Protein AF-A0A914VLL8-F1 (afdb_monomer_lite)

pLDDT: mean 73.91, std 20.51, range [21.67, 96.38]

Secondary structure (DSSP, 8-state):
-TTSEEEEEESS-TTSTT-EEEEEEHHHHIIIIISS--SS-EEEEEE-HHHH-GGGGGG----GGGGGT-SSGGGEEEEEEEE-TT-B--SEE-SS-EEEEEEES-EEEEEE-GGGGGGS-B-SSSS-TTBBS-S-SSS--TTT-TTGGGS--EEEEEPTT-EEEE-TT-EEEEEESS-EEEEEEEE-------SS---------------------SS-----PPP---------------SSGGGS-------------TT----HHHHHHHHHHHHHHHHHHHHHHHHHHHHHHH-TTS---S-GGGGTGGGHHHHHHHHHHHHHHH--HHHHHHHHHHHHHHHHHHHHHHHHHHHHHHHHHHHHTT--SHHHHHHHHHHHHHHHHHHHHHHHHHHHHHHHHHHHHHHHHHHS-EEEPPHHHHHHHHHHHHHHHHHHHHHHHHHHHHTTS--HHHHHHHHHHHHHHHHHHHHHHHHHHTSSEEEHHHHHHHHHHHHHHHHHHHHHHHHHHHHHHHHHHHT--SSS-HHHHHHHHHHHHHHHHHHHHHHHHHHHHHHGGGT-HHHH-B--S---HHHHHHHHHHHHHHHHHHHHHHHHHHHHHT-SS--HHHHHHHHHHHHHHHHHHHHHHHHHHH-BHHHHHHHHHHHHHHHHHHHHHHHHHHHHHH--HHHHHHHHTT-------HHHHHHHHHHHHHHHHHHHHHHHHHHHHHHTS--B---GGGHHHHHHHHHHHHHHHHHHHHHHHHHHHHHHH-SS--HHHHHHHHHHHHHHHHHHHHHHHH-TT----HHHHHHHHHHHHHHHHHHHHHHHHHHHHHHHHHHHHHHHHHH-S-HHHHHHHS-GGGHHHHHHHHHHHHHHHHHHHHHHHHHHHHHHTGGGSPBPPPPHHHHHHHHHTTSTTSSSSSS------------PPPS-----

Organism: NCBI:txid2011161

Radius of gyration: 36.97 Å; chains: 1; bounding box: 104×84×108 Å

Foldseek 3Di:
DFADWAKKWKALEPPDPPIDIDIDGNNCCCVPFVVDDDPIWIKRPFDQVCVVPVVCVVVDDDPVVLVVVAVDPVQKRKGKIFTFANRKYAWFFDQFKKKKAWADAKKKKKKFALVLVVQQQADPDDDRSRGGPQRDLVDGDCVVRVSSVVTDMDIDMAGHGWIDIDHHNIIMIIHGRGGGIMMMITGHDDDDDDPDDDDDDDDDDDDDPDTDDDDDDPDDDDDFDDDDDDDDDDDDDDDDDDDPPPPPPDDDDDDDDDGDPLAADDDPVLLVLLLVLLVLLLVLLVLLVVLLVVCVVLCLDDPDPLQNVLSVQLNLSNVLSVLSVVCSVQVDLVSLLVNLLSLLSLQLSLVSLLVVLVVVLVVLVVVLVVDPDPVVNVSSVSSNVSSVSSNVSSVSSNVSSVVVNVSSQVSQVVRFDKDADPPVLLVLLVVLLVVLLVLLVVLLVLLVVQCVFPDSVVVNLSSLSNSLSSSSNVLSVLSVVPSGIDGLSSLSSSLVSLVVSLVSLVVNLVVLVVVLVVCVLVVDDRDDGNVVSNVSSVVSSVSSVSSNVSSVVSSVSSVVVNVPVLQQDAQPDDDDVVVLVVLQVLLVLLQVLLVLLVVLLVVQVPDSAHPPLLNVLSVQSNVLSNLLNVLSVVCSVRRRLVSLLVNLLSLLSLLLSLVLLLVVLCCVPPVVLQVVVCVVVVRDDDDDDVSSVVSNVSSVSSNVSSVVSNVVSVVSLLLSFFQFACDDSNVVLLVLLQVLLVVLLVLLVVLVVLLVVCVVPDSDDDPLSSLSSSLSSLSNVLSVLSNQLSPRPRRSNLSSLVSSLVSLVVSLVSLVVSLVVLVVVLVVLVVVVSVCVVPVPDVVVNCVVDVPVCSVSSVVSSVSSVVNSVSSVSSSVSSVSSNSCVVVTDGDDDDPVVVVVSVCVSPPPPPPPPPDDDDDDDDDDDDDDDPDDDDD

InterPro domains:
  IPR003347 JmjC domain [PS51184] (42-239)
  IPR003347 JmjC domain [SM00558] (42-187)
  IPR041667 Cupin-like domain 8 [PF13621] (16-173)

Structure (mmCIF, N/CA/C/O backbone):
data_AF-A0A914VLL8-F1
#
_entry.id   AF-A0A914VLL8-F1
#
loop_
_atom_site.group_PDB
_atom_site.id
_atom_site.type_symbol
_atom_site.label_atom_id
_atom_site.label_alt_id
_atom_site.label_comp_id
_atom_site.label_asym_id
_atom_site.label_entity_id
_atom_site.label_seq_id
_atom_site.pdbx_PDB_ins_code
_atom_site.Cartn_x
_atom_site.Cartn_y
_atom_site.Cartn_z
_atom_site.occupancy
_atom_site.B_iso_or_equiv
_atom_site.auth_seq_id
_atom_site.auth_comp_id
_atom_site.auth_asym_id
_atom_site.auth_atom_id
_atom_site.pdbx_PDB_model_num
ATOM 1 N N . MET A 1 1 ? 27.713 12.025 -30.732 1.00 70.88 1 MET A N 1
ATOM 2 C CA . MET A 1 1 ? 28.309 10.923 -31.521 1.00 70.88 1 MET A CA 1
ATOM 3 C C . MET A 1 1 ? 29.510 11.397 -32.342 1.00 70.88 1 MET A C 1
ATOM 5 O O . MET A 1 1 ? 30.574 10.824 -32.176 1.00 70.88 1 MET A O 1
ATOM 9 N N . GLY A 1 2 ? 29.379 12.468 -33.138 1.00 83.56 2 GLY A N 1
ATOM 10 C CA . GLY A 1 2 ? 30.377 12.920 -34.126 1.00 83.56 2 GLY A CA 1
ATOM 11 C C . GLY A 1 2 ? 31.847 13.047 -33.689 1.00 83.56 2 GLY A C 1
ATOM 12 O O . GLY A 1 2 ? 32.729 12.606 -34.412 1.00 83.56 2 GLY A O 1
ATOM 13 N N . PHE A 1 3 ? 32.129 13.590 -32.501 1.00 90.38 3 PHE A N 1
ATOM 14 C CA . PHE A 1 3 ? 33.507 13.827 -32.028 1.00 90.38 3 PHE A CA 1
ATOM 15 C C . PHE A 1 3 ? 34.193 12.608 -31.387 1.00 90.38 3 PHE A C 1
ATOM 17 O O . PHE A 1 3 ? 35.275 12.739 -30.823 1.00 90.38 3 PHE A O 1
ATOM 24 N N . ARG A 1 4 ? 33.552 11.434 -31.367 1.00 91.00 4 ARG A N 1
ATOM 25 C CA . ARG A 1 4 ? 34.142 10.229 -30.765 1.00 91.00 4 ARG A CA 1
ATOM 26 C C . ARG A 1 4 ? 35.070 9.550 -31.764 1.00 91.00 4 ARG A C 1
ATOM 28 O O . ARG A 1 4 ? 34.684 9.373 -32.915 1.00 91.00 4 ARG A O 1
ATOM 35 N N . THR A 1 5 ? 36.257 9.166 -31.308 1.00 93.94 5 THR A N 1
ATOM 36 C CA . THR A 1 5 ? 37.231 8.410 -32.101 1.00 93.94 5 THR A CA 1
ATOM 37 C C . THR A 1 5 ? 36.800 6.954 -32.220 1.00 93.94 5 THR A C 1
ATOM 39 O O . THR A 1 5 ? 36.480 6.321 -31.213 1.00 93.94 5 THR A O 1
ATOM 42 N N . VAL A 1 6 ? 36.793 6.430 -33.439 1.00 92.69 6 VAL A N 1
ATOM 43 C CA . VAL A 1 6 ? 36.371 5.073 -33.793 1.00 92.69 6 VAL A CA 1
ATOM 44 C C . VAL A 1 6 ? 37.406 4.431 -34.725 1.00 92.69 6 VAL A C 1
ATOM 46 O O . VAL A 1 6 ? 38.039 5.144 -35.510 1.00 92.69 6 VAL A O 1
ATOM 49 N N . PRO A 1 7 ? 37.614 3.106 -34.640 1.00 94.06 7 PRO A N 1
ATOM 50 C CA . PRO A 1 7 ? 38.458 2.385 -35.583 1.00 94.06 7 PRO A CA 1
ATOM 51 C C . PRO A 1 7 ? 37.709 2.162 -36.899 1.00 94.06 7 PRO A C 1
ATOM 53 O O . PRO A 1 7 ? 36.597 1.635 -36.903 1.00 94.06 7 PRO A O 1
ATOM 56 N N . ILE A 1 8 ? 38.323 2.568 -38.008 1.00 92.56 8 ILE A N 1
ATOM 57 C CA . ILE A 1 8 ? 37.791 2.406 -39.362 1.00 92.56 8 ILE A CA 1
ATOM 58 C C . ILE A 1 8 ? 38.732 1.504 -40.154 1.00 92.56 8 ILE A C 1
ATOM 60 O O . ILE A 1 8 ? 39.923 1.793 -40.271 1.00 92.56 8 ILE A O 1
ATOM 64 N N . GLU A 1 9 ? 38.186 0.427 -40.701 1.00 91.38 9 GLU A N 1
ATOM 65 C CA . GLU A 1 9 ? 38.842 -0.420 -41.692 1.00 91.38 9 GLU A CA 1
ATOM 66 C C . GLU A 1 9 ? 38.816 0.275 -43.053 1.00 91.38 9 GLU A C 1
ATOM 68 O O . GLU A 1 9 ? 37.768 0.761 -43.474 1.00 91.38 9 GLU A O 1
ATOM 73 N N . ILE A 1 10 ? 39.955 0.346 -43.735 1.00 88.88 10 ILE A N 1
ATOM 74 C CA . ILE A 1 10 ? 40.112 1.010 -45.028 1.00 88.88 10 ILE A CA 1
ATOM 75 C C . ILE A 1 10 ? 40.654 -0.007 -46.029 1.00 88.88 10 ILE A C 1
ATOM 77 O O . ILE A 1 10 ? 41.731 -0.568 -45.823 1.00 88.88 10 ILE A O 1
ATOM 81 N N . GLY A 1 11 ? 39.908 -0.238 -47.107 1.00 82.56 11 GLY A N 1
ATOM 82 C CA . GLY A 1 11 ? 40.202 -1.259 -48.113 1.00 82.56 11 GLY A CA 1
ATOM 83 C C . GLY A 1 11 ? 38.935 -1.987 -48.561 1.00 82.56 11 GLY A C 1
ATOM 84 O O . GLY A 1 11 ? 37.864 -1.790 -47.989 1.00 82.56 11 GLY A O 1
ATOM 85 N N . SER A 1 12 ? 39.035 -2.818 -49.603 1.00 72.25 12 SER A N 1
ATOM 86 C CA . SER A 1 12 ? 37.857 -3.517 -50.130 1.00 72.25 12 SER A CA 1
ATOM 87 C C . SER A 1 12 ? 37.396 -4.639 -49.192 1.00 72.25 12 SER A C 1
ATOM 89 O O . SER A 1 12 ? 36.197 -4.791 -48.945 1.00 72.25 12 SER A O 1
ATOM 91 N N . ARG A 1 13 ? 38.354 -5.397 -48.636 1.00 73.88 13 ARG A N 1
ATOM 92 C CA . ARG A 1 13 ? 38.151 -6.523 -47.712 1.00 73.88 13 ARG A CA 1
ATOM 93 C C . ARG A 1 13 ? 39.336 -6.620 -46.742 1.00 73.88 13 ARG A C 1
ATOM 95 O O . ARG A 1 13 ? 40.452 -6.261 -47.102 1.00 73.88 13 ARG A O 1
ATOM 102 N N . TYR A 1 14 ? 39.128 -7.161 -45.538 1.00 73.00 14 TYR A N 1
ATOM 103 C CA . TYR A 1 14 ? 40.206 -7.354 -44.544 1.00 73.00 14 TYR A CA 1
ATOM 104 C C . TYR A 1 14 ? 41.222 -8.448 -44.903 1.00 73.00 14 TYR A C 1
ATOM 106 O O . TYR A 1 14 ? 42.206 -8.645 -44.197 1.00 73.00 14 TYR A O 1
ATOM 114 N N . THR A 1 15 ? 40.979 -9.173 -45.993 1.00 71.56 15 THR A N 1
ATOM 115 C CA . THR A 1 15 ? 41.891 -10.174 -46.556 1.00 71.56 15 THR A CA 1
ATOM 116 C C . THR A 1 15 ? 42.883 -9.587 -47.564 1.00 71.56 15 THR A C 1
ATOM 118 O O . THR A 1 15 ? 43.763 -10.314 -48.011 1.00 71.56 15 THR A O 1
ATOM 121 N N . ASP A 1 16 ? 42.740 -8.316 -47.954 1.00 77.88 16 ASP A N 1
ATOM 122 C CA . ASP A 1 16 ? 43.589 -7.689 -48.973 1.00 77.88 16 ASP A CA 1
ATOM 123 C C . ASP A 1 16 ? 44.895 -7.153 -48.363 1.00 77.88 16 ASP A C 1
ATOM 125 O O . ASP A 1 16 ? 44.883 -6.569 -47.282 1.00 77.88 16 ASP A O 1
ATOM 129 N N . GLU A 1 17 ? 46.016 -7.239 -49.090 1.00 72.25 17 GLU A N 1
ATOM 130 C CA . GLU A 1 17 ? 47.308 -6.680 -48.639 1.00 72.25 17 GLU A CA 1
ATOM 131 C C . GLU A 1 17 ? 47.276 -5.152 -48.458 1.00 72.25 17 GLU A C 1
ATOM 133 O O . GLU A 1 17 ? 48.031 -4.596 -47.663 1.00 72.25 17 GLU A O 1
ATOM 138 N N . SER A 1 18 ? 46.385 -4.463 -49.178 1.00 78.38 18 SER A N 1
ATOM 139 C CA . SER A 1 18 ? 46.177 -3.016 -49.068 1.00 78.38 18 SER A CA 1
ATOM 140 C C . SER A 1 18 ? 45.253 -2.610 -47.915 1.00 78.38 18 SER A C 1
ATOM 142 O O . SER A 1 18 ? 44.978 -1.419 -47.758 1.00 78.38 18 SER A O 1
ATOM 144 N N . TRP A 1 19 ? 44.719 -3.565 -47.145 1.00 86.06 19 TRP A N 1
ATOM 145 C CA . TRP A 1 19 ? 43.856 -3.265 -46.007 1.00 86.06 19 TRP A CA 1
ATOM 146 C C . TRP A 1 19 ? 44.648 -2.607 -44.878 1.00 86.06 19 TRP A C 1
ATOM 148 O O . TRP A 1 19 ? 45.754 -3.018 -44.526 1.00 86.06 19 TRP A O 1
ATOM 158 N N . SER A 1 20 ? 44.061 -1.581 -44.274 1.00 87.25 20 SER A N 1
ATOM 159 C CA . SER A 1 20 ? 44.611 -0.938 -43.085 1.00 87.25 20 SER A CA 1
ATOM 160 C C . SER A 1 20 ? 43.500 -0.531 -42.126 1.00 87.25 20 SER A C 1
ATOM 162 O O . SER A 1 20 ? 42.335 -0.430 -42.506 1.00 87.25 20 SER A O 1
ATOM 164 N N . GLN A 1 21 ? 43.857 -0.260 -40.873 1.00 90.38 21 GLN A N 1
ATOM 165 C CA . GLN A 1 21 ? 42.937 0.291 -39.885 1.00 90.38 21 GLN A CA 1
ATOM 166 C C . GLN A 1 21 ? 43.442 1.658 -39.422 1.00 90.38 21 GLN A C 1
ATOM 168 O O . GLN A 1 21 ? 44.614 1.812 -39.078 1.00 90.38 21 GLN A O 1
ATOM 173 N N . GLN A 1 22 ? 42.564 2.660 -39.406 1.00 92.44 22 GLN A N 1
ATOM 174 C CA . GLN A 1 22 ? 42.882 4.012 -38.941 1.00 92.44 22 GLN A CA 1
ATOM 175 C C . GLN A 1 22 ? 41.887 4.463 -37.873 1.00 92.44 22 GLN A C 1
ATOM 177 O O . GLN A 1 22 ? 40.691 4.189 -37.956 1.00 92.44 22 GLN A O 1
ATOM 182 N N . LEU A 1 23 ? 42.384 5.186 -36.869 1.00 93.69 23 LEU A N 1
ATOM 183 C CA . LEU A 1 23 ? 41.545 5.870 -35.891 1.00 93.69 23 LEU A CA 1
ATOM 184 C C . LEU A 1 23 ? 41.174 7.250 -36.429 1.00 93.69 23 LEU A C 1
ATOM 186 O O . LEU A 1 23 ? 42.050 8.041 -36.769 1.00 93.69 23 LEU A O 1
ATOM 190 N N . MET A 1 24 ? 39.882 7.551 -36.468 1.00 94.12 24 MET A N 1
ATOM 191 C CA . MET A 1 24 ? 39.370 8.879 -36.811 1.00 94.12 24 MET A CA 1
ATOM 192 C C . MET A 1 24 ? 38.068 9.148 -36.067 1.00 94.12 24 MET A C 1
ATOM 194 O O . MET A 1 24 ? 37.475 8.246 -35.475 1.00 94.12 24 MET A O 1
ATOM 198 N N . THR A 1 25 ? 37.614 10.392 -36.051 1.00 94.69 25 THR A N 1
ATOM 199 C CA . THR A 1 25 ? 36.316 10.730 -35.466 1.00 94.69 25 THR A CA 1
ATOM 200 C C . THR A 1 25 ? 35.163 10.228 -36.338 1.00 94.69 25 THR A C 1
ATOM 202 O O . THR A 1 25 ? 35.296 10.085 -37.554 1.00 94.69 25 THR A O 1
ATOM 205 N N . VAL A 1 26 ? 33.990 9.998 -35.739 1.00 90.56 26 VAL A N 1
ATOM 206 C CA . VAL A 1 26 ? 32.772 9.644 -36.495 1.00 90.56 26 VAL A CA 1
ATOM 207 C C . VAL A 1 26 ? 32.441 10.705 -37.555 1.00 90.56 26 VAL A C 1
ATOM 209 O O . VAL A 1 26 ? 32.000 10.354 -38.645 1.00 90.56 26 VAL A O 1
ATOM 212 N N . ASN A 1 27 ? 32.669 11.991 -37.270 1.00 92.06 27 ASN A N 1
ATOM 213 C CA . ASN A 1 27 ? 32.474 13.064 -38.251 1.00 92.06 27 ASN A CA 1
ATOM 214 C C . ASN A 1 27 ? 33.419 12.920 -39.448 1.00 92.06 27 ASN A C 1
ATOM 216 O O . ASN A 1 27 ? 32.952 12.929 -40.583 1.00 92.06 27 ASN A O 1
ATOM 220 N N . GLU A 1 28 ? 34.716 12.720 -39.203 1.00 91.56 28 GLU A N 1
ATOM 221 C CA . GLU A 1 28 ? 35.702 12.502 -40.269 1.00 91.56 28 GLU A CA 1
ATOM 222 C C . GLU A 1 28 ? 35.372 11.258 -41.095 1.00 91.56 28 GLU A C 1
ATOM 224 O O . GLU A 1 28 ? 35.449 11.306 -42.321 1.00 91.56 28 GLU A O 1
ATOM 229 N N . PHE A 1 29 ? 34.936 10.172 -40.448 1.00 90.50 29 PHE A N 1
ATOM 230 C CA . PHE A 1 29 ? 34.470 8.967 -41.129 1.00 90.50 29 PHE A CA 1
ATOM 231 C C . PHE A 1 29 ? 33.291 9.263 -42.070 1.00 90.50 29 PHE A C 1
ATOM 233 O O . PHE A 1 29 ? 33.330 8.917 -43.253 1.00 90.50 29 PHE A O 1
ATOM 240 N N . VAL A 1 30 ? 32.260 9.953 -41.572 1.00 88.44 30 VAL A N 1
ATOM 241 C CA . VAL A 1 30 ? 31.076 10.316 -42.365 1.00 88.44 30 VAL A CA 1
ATOM 242 C C . VAL A 1 30 ? 31.447 11.246 -43.525 1.00 88.44 30 VAL A C 1
ATOM 244 O O . VAL A 1 30 ? 30.997 11.040 -44.653 1.00 88.44 30 VAL A O 1
ATOM 247 N N . ASP A 1 31 ? 32.293 12.244 -43.285 1.00 88.19 31 ASP A N 1
ATOM 248 C CA . ASP A 1 31 ? 32.722 13.194 -44.314 1.00 88.19 31 ASP A CA 1
ATOM 249 C C . ASP A 1 31 ? 33.589 12.543 -45.394 1.00 88.19 31 ASP A C 1
ATOM 251 O O . ASP A 1 31 ? 33.448 12.860 -46.581 1.00 88.19 31 ASP A O 1
ATOM 255 N N . ARG A 1 32 ? 34.479 11.630 -44.994 1.00 87.38 32 ARG A N 1
ATOM 256 C CA . ARG A 1 32 ? 35.448 10.992 -45.888 1.00 87.38 32 ARG A CA 1
ATOM 257 C C . ARG A 1 32 ? 34.846 9.846 -46.695 1.00 87.38 32 ARG A C 1
ATOM 259 O O . ARG A 1 32 ? 35.141 9.773 -47.885 1.00 87.38 32 ARG A O 1
ATOM 266 N N . PHE A 1 33 ? 34.034 8.989 -46.074 1.00 85.88 33 PHE A N 1
ATOM 267 C CA . PHE A 1 33 ? 33.595 7.718 -46.667 1.00 85.88 33 PHE A CA 1
ATOM 268 C C . PHE A 1 33 ? 32.086 7.617 -46.923 1.00 85.88 33 PHE A C 1
ATOM 270 O O . PHE A 1 33 ? 31.672 6.791 -47.728 1.00 85.88 33 PHE A O 1
ATOM 277 N N . MET A 1 34 ? 31.253 8.447 -46.281 1.00 81.94 34 MET A N 1
ATOM 278 C CA . MET A 1 34 ? 29.789 8.375 -46.450 1.00 81.94 34 MET A CA 1
ATOM 279 C C . MET A 1 34 ? 29.219 9.486 -47.345 1.00 81.94 34 MET A C 1
ATOM 281 O O . MET A 1 34 ? 28.215 9.265 -48.023 1.00 81.94 34 MET A O 1
ATOM 285 N N . ARG A 1 35 ? 29.814 10.691 -47.331 1.00 76.81 35 ARG A N 1
ATOM 286 C CA . ARG A 1 35 ? 29.314 11.869 -48.072 1.00 76.81 35 ARG A CA 1
ATOM 287 C C . ARG A 1 35 ? 29.924 12.054 -49.461 1.00 76.81 35 ARG A C 1
ATOM 289 O O . ARG A 1 35 ? 29.220 12.515 -50.354 1.00 76.81 35 ARG A O 1
ATOM 296 N N . LYS A 1 36 ? 31.212 11.749 -49.642 1.00 67.00 36 LYS A N 1
ATOM 297 C CA . LYS A 1 36 ? 31.916 11.890 -50.927 1.00 67.00 36 LYS A CA 1
ATOM 298 C C . LYS A 1 36 ? 31.979 10.537 -51.630 1.00 67.00 36 LYS A C 1
ATOM 300 O O . LYS A 1 36 ? 32.431 9.572 -51.025 1.00 67.00 36 LYS A O 1
ATOM 305 N N . GLU A 1 37 ? 31.581 10.478 -52.900 1.00 60.72 37 GLU A N 1
ATOM 306 C CA . GLU A 1 37 ? 31.849 9.311 -53.748 1.00 60.72 37 GLU A CA 1
ATOM 307 C C . GLU A 1 37 ? 33.358 9.241 -54.010 1.00 60.72 37 GLU A C 1
ATOM 309 O O . GLU A 1 37 ? 33.931 10.058 -54.733 1.00 60.72 37 GLU A O 1
ATOM 314 N N . ARG A 1 38 ? 34.029 8.312 -53.331 1.00 64.44 38 ARG A N 1
ATOM 315 C CA . ARG A 1 38 ? 35.456 8.018 -53.493 1.00 64.44 38 ARG A CA 1
ATOM 316 C C . ARG A 1 38 ? 35.623 6.536 -53.808 1.00 64.44 38 ARG A C 1
ATOM 318 O O . ARG A 1 38 ? 34.776 5.730 -53.443 1.00 64.44 38 ARG A O 1
ATOM 325 N N . SER A 1 39 ? 36.728 6.191 -54.463 1.00 64.62 39 SER A N 1
ATOM 326 C CA . SER A 1 39 ? 37.087 4.807 -54.798 1.00 64.62 39 SER A CA 1
ATOM 327 C C . SER A 1 39 ? 37.497 3.961 -53.585 1.00 64.62 39 SER A C 1
ATOM 329 O O . SER A 1 39 ? 37.517 2.740 -53.673 1.00 64.62 39 SER A O 1
ATOM 331 N N . GLU A 1 40 ? 37.842 4.595 -52.463 1.00 80.38 40 GLU A N 1
ATOM 332 C CA . GLU A 1 40 ? 38.303 3.932 -51.241 1.00 80.38 40 GLU A CA 1
ATOM 333 C C . GLU A 1 40 ? 37.129 3.682 -50.276 1.00 80.38 40 GLU A C 1
ATOM 335 O O . GLU A 1 40 ? 36.401 4.614 -49.925 1.00 80.38 40 GLU A O 1
ATOM 340 N N . ILE A 1 41 ? 36.961 2.433 -49.831 1.00 84.56 41 ILE A N 1
ATOM 341 C CA . ILE A 1 41 ? 35.891 2.010 -48.918 1.00 84.56 41 ILE A CA 1
ATOM 342 C C . ILE A 1 41 ? 36.396 2.095 -47.476 1.00 84.56 41 ILE A C 1
ATOM 344 O O . ILE A 1 41 ? 37.447 1.547 -47.150 1.00 84.56 41 ILE A O 1
ATOM 348 N N . GLY A 1 42 ? 35.628 2.773 -46.620 1.00 88.44 42 GLY A N 1
ATOM 349 C CA . GLY A 1 42 ? 35.845 2.819 -45.176 1.00 88.44 42 GLY A CA 1
ATOM 350 C C . GLY A 1 42 ? 34.709 2.121 -44.435 1.00 88.44 42 GLY A C 1
ATOM 351 O O . GLY A 1 42 ? 33.542 2.404 -44.707 1.00 88.44 42 GLY A O 1
ATOM 352 N N . TYR A 1 43 ? 35.027 1.251 -43.480 1.00 88.81 43 TYR A N 1
ATOM 353 C CA . TYR A 1 43 ? 34.050 0.467 -42.733 1.00 88.81 43 TYR A CA 1
ATOM 354 C C . TYR A 1 43 ? 34.317 0.500 -41.228 1.00 88.81 43 TYR A C 1
ATOM 356 O O . TYR A 1 43 ? 35.365 0.080 -40.746 1.00 88.81 43 TYR A O 1
ATOM 364 N N . LEU A 1 44 ? 33.340 0.981 -40.461 1.00 90.00 44 LEU A N 1
ATOM 365 C CA . LEU A 1 44 ? 33.320 0.823 -39.013 1.00 90.00 44 LEU A CA 1
ATOM 366 C C . LEU A 1 44 ? 32.727 -0.553 -38.712 1.00 90.00 44 LEU A C 1
ATOM 368 O O . LEU A 1 44 ? 31.506 -0.716 -38.683 1.00 90.00 44 LEU A O 1
ATOM 372 N N . ALA A 1 45 ? 33.592 -1.545 -38.538 1.00 86.19 45 ALA A N 1
ATOM 373 C CA . ALA A 1 45 ? 33.207 -2.930 -38.314 1.00 86.19 45 ALA A CA 1
ATOM 374 C C . ALA A 1 45 ? 33.449 -3.352 -36.862 1.00 86.19 45 ALA A C 1
ATOM 376 O O . ALA A 1 45 ? 34.424 -2.940 -36.239 1.00 86.19 45 ALA A O 1
ATOM 377 N N . GLN A 1 46 ? 32.567 -4.211 -36.337 1.00 83.75 46 GLN A N 1
ATOM 378 C CA . GLN A 1 46 ? 32.768 -4.944 -35.078 1.00 83.75 46 GLN A CA 1
ATOM 379 C C . GLN A 1 46 ? 33.108 -4.067 -33.852 1.00 83.75 46 GLN A C 1
ATOM 381 O O . GLN A 1 46 ? 33.765 -4.524 -32.916 1.00 83.75 46 GLN A O 1
ATOM 386 N N . HIS A 1 47 ? 32.639 -2.817 -33.823 1.00 87.50 47 HIS A N 1
ATOM 387 C CA . HIS A 1 47 ? 32.965 -1.886 -32.742 1.00 87.50 47 HIS A CA 1
ATOM 388 C C . HIS A 1 47 ? 31.898 -1.892 -31.645 1.00 87.50 47 HIS A C 1
ATOM 390 O O . HIS A 1 47 ? 30.701 -1.828 -31.930 1.00 87.50 47 HIS A O 1
ATOM 396 N N . ARG A 1 48 ? 32.317 -1.871 -30.376 1.00 87.56 48 ARG A N 1
ATOM 397 C CA . ARG A 1 48 ? 31.423 -1.793 -29.202 1.00 87.56 48 ARG A CA 1
ATOM 398 C C . ARG A 1 48 ? 30.979 -0.356 -28.925 1.00 87.56 48 ARG A C 1
ATOM 400 O O . ARG A 1 48 ? 31.210 0.201 -27.849 1.00 87.56 48 ARG A O 1
ATOM 407 N N . LEU A 1 49 ? 30.352 0.280 -29.915 1.00 85.69 49 LEU A N 1
ATOM 408 C CA . LEU A 1 49 ? 30.014 1.705 -29.849 1.00 85.69 49 LEU A CA 1
ATOM 409 C C . LEU A 1 49 ? 29.050 2.033 -28.700 1.00 85.69 49 LEU A C 1
ATOM 411 O O . LEU A 1 49 ? 29.142 3.111 -28.121 1.00 85.69 49 LEU A O 1
ATOM 415 N N . PHE A 1 50 ? 28.170 1.101 -28.329 1.00 84.12 50 PHE A N 1
ATOM 416 C CA . PHE A 1 50 ? 27.237 1.264 -27.212 1.00 84.12 50 PHE A CA 1
ATOM 417 C C . PHE A 1 50 ? 27.945 1.354 -25.856 1.00 84.12 50 PHE A C 1
ATOM 419 O O . PHE A 1 50 ? 27.517 2.115 -24.996 1.00 84.12 50 PHE A O 1
ATOM 426 N N . THR A 1 51 ? 29.074 0.660 -25.681 1.00 85.12 51 THR A N 1
ATOM 427 C CA . THR A 1 51 ? 29.923 0.813 -24.490 1.00 85.12 51 THR A CA 1
ATOM 428 C C . THR A 1 51 ? 30.619 2.175 -24.488 1.00 85.12 51 THR A C 1
ATOM 430 O O . THR A 1 51 ? 30.701 2.833 -23.455 1.00 85.12 51 THR A O 1
ATOM 433 N N . GLN A 1 52 ? 31.090 2.633 -25.653 1.00 85.81 52 GLN A N 1
ATOM 434 C CA . GLN A 1 52 ? 31.750 3.936 -25.793 1.00 85.81 52 GLN A CA 1
ATOM 435 C C . GLN A 1 52 ? 30.770 5.118 -25.656 1.00 85.81 52 GLN A C 1
ATOM 437 O O . GLN A 1 52 ? 31.151 6.209 -25.223 1.00 85.81 52 GLN A O 1
ATOM 442 N N . ILE A 1 53 ? 29.507 4.928 -26.045 1.00 86.31 53 ILE A N 1
ATOM 443 C CA . ILE A 1 53 ? 28.446 5.939 -26.017 1.00 86.31 53 ILE A CA 1
ATOM 444 C C . ILE A 1 53 ? 27.169 5.319 -25.412 1.00 86.31 53 ILE A C 1
ATOM 446 O O . ILE A 1 53 ? 26.218 5.039 -26.147 1.00 86.31 53 ILE A O 1
ATOM 450 N N . PRO A 1 54 ? 27.092 5.170 -24.073 1.00 84.62 54 PRO A N 1
ATOM 451 C CA . PRO A 1 54 ? 25.977 4.486 -23.401 1.00 84.62 54 PRO A CA 1
ATOM 452 C C . PRO A 1 54 ? 24.598 5.090 -23.674 1.00 84.62 54 PRO A C 1
ATOM 454 O O . PRO A 1 54 ? 23.597 4.389 -23.656 1.00 84.62 54 PRO A O 1
ATOM 457 N N . HIS A 1 55 ? 24.531 6.382 -24.001 1.00 80.56 55 HIS A N 1
ATOM 458 C CA . HIS A 1 55 ? 23.279 7.056 -24.356 1.00 80.56 55 HIS A CA 1
ATOM 459 C C . HIS A 1 55 ? 22.574 6.407 -25.562 1.00 80.56 55 HIS A C 1
ATOM 461 O O . HIS A 1 55 ? 21.349 6.453 -25.643 1.00 80.56 55 HIS A O 1
ATOM 467 N N . LEU A 1 56 ? 23.322 5.769 -26.473 1.00 79.44 56 LEU A N 1
ATOM 468 C CA . LEU A 1 56 ? 22.752 5.058 -27.622 1.00 79.44 56 LEU A CA 1
ATOM 469 C C . LEU A 1 56 ? 21.994 3.784 -27.223 1.00 79.44 56 LEU A C 1
ATOM 471 O O . LEU A 1 56 ? 21.171 3.320 -28.005 1.00 79.44 56 LEU A O 1
ATOM 475 N N . LEU A 1 57 ? 22.205 3.250 -26.012 1.00 78.94 57 LEU A N 1
ATOM 476 C CA . LEU A 1 57 ? 21.438 2.109 -25.498 1.00 78.94 57 LEU A CA 1
ATOM 477 C C . LEU A 1 57 ? 19.951 2.435 -25.327 1.00 78.94 57 LEU A C 1
ATOM 479 O O . LEU A 1 57 ? 19.132 1.535 -25.367 1.00 78.94 57 LEU A O 1
ATOM 483 N N . SER A 1 58 ? 19.579 3.712 -25.193 1.00 75.94 58 SER A N 1
ATOM 484 C CA . SER A 1 58 ? 18.163 4.110 -25.169 1.00 75.94 58 SER A CA 1
ATOM 485 C C . SER A 1 58 ? 17.444 3.917 -26.512 1.00 75.94 58 SER A C 1
ATOM 487 O O . SER A 1 58 ? 16.217 3.906 -26.548 1.00 75.94 58 SER A O 1
ATOM 489 N N . ALA A 1 59 ? 18.196 3.768 -27.608 1.00 72.56 59 ALA A N 1
ATOM 490 C CA . ALA A 1 59 ? 17.668 3.628 -28.962 1.00 72.56 59 ALA A CA 1
ATOM 491 C C . ALA A 1 59 ? 17.611 2.169 -29.449 1.00 72.56 59 ALA A C 1
ATOM 493 O O . ALA A 1 59 ? 17.168 1.921 -30.568 1.00 72.56 59 ALA A O 1
ATOM 494 N N . VAL A 1 60 ? 18.077 1.207 -28.645 1.00 78.94 60 VAL A N 1
ATOM 495 C CA . VAL A 1 60 ? 18.096 -0.221 -28.987 1.00 78.94 60 VAL A CA 1
ATOM 496 C C . VAL A 1 60 ? 17.617 -1.053 -27.802 1.00 78.94 60 VAL A C 1
ATOM 498 O O . VAL A 1 60 ? 17.791 -0.664 -26.653 1.00 78.94 60 VAL A O 1
ATOM 501 N N . ILE A 1 61 ? 17.026 -2.212 -28.073 1.00 80.81 61 ILE A N 1
ATOM 502 C CA . ILE A 1 61 ? 16.600 -3.167 -27.042 1.00 80.81 61 ILE A CA 1
ATOM 503 C C . ILE A 1 61 ? 17.280 -4.507 -27.282 1.00 80.81 61 ILE A C 1
ATOM 505 O O . ILE A 1 61 ? 17.409 -4.914 -28.437 1.00 80.81 61 ILE A O 1
ATOM 509 N N . VAL A 1 62 ? 17.693 -5.188 -26.209 1.00 82.25 62 VAL A N 1
ATOM 510 C CA . VAL A 1 62 ? 18.153 -6.582 -26.285 1.00 82.25 62 VAL A CA 1
ATOM 511 C C . VAL A 1 62 ? 16.940 -7.433 -26.658 1.00 82.25 62 VAL A C 1
ATOM 513 O O . VAL A 1 62 ? 15.963 -7.418 -25.912 1.00 82.25 62 VAL A O 1
ATOM 516 N N .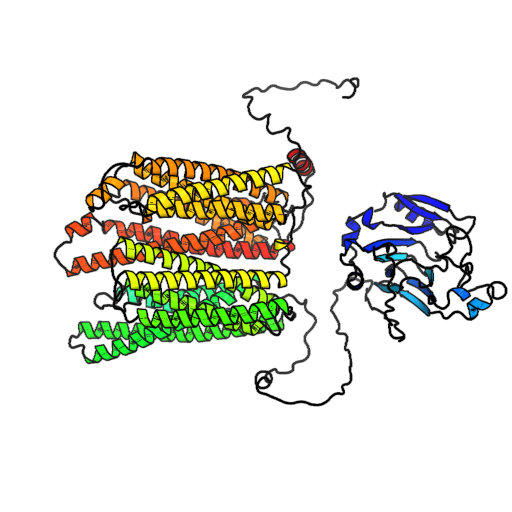 PRO A 1 63 ? 16.942 -8.163 -27.786 1.00 82.12 63 PRO A N 1
ATOM 517 C CA . PRO A 1 63 ? 15.810 -9.013 -28.123 1.00 82.12 63 PRO A CA 1
ATOM 518 C C . PRO A 1 63 ? 15.659 -10.140 -27.099 1.00 82.12 63 PRO A C 1
ATOM 520 O O . PRO A 1 63 ? 16.639 -10.817 -26.785 1.00 82.12 63 PRO A O 1
ATOM 523 N N . ASP A 1 64 ? 14.430 -10.393 -26.639 1.00 80.62 64 ASP A N 1
ATOM 524 C CA . ASP A 1 64 ? 14.127 -11.403 -25.609 1.00 80.62 64 ASP A CA 1
ATOM 525 C C . ASP A 1 64 ? 14.684 -12.799 -25.949 1.00 80.62 64 ASP A C 1
ATOM 527 O O . ASP A 1 64 ? 15.055 -13.565 -25.062 1.00 80.62 64 ASP A O 1
ATOM 531 N N . TYR A 1 65 ? 14.813 -13.124 -27.242 1.00 79.56 65 TYR A N 1
ATOM 532 C CA . TYR A 1 65 ? 15.410 -14.374 -27.724 1.00 79.56 65 TYR A CA 1
ATOM 533 C C . TYR A 1 65 ? 16.850 -14.596 -27.239 1.00 79.56 65 TYR A C 1
ATOM 535 O O . TYR A 1 65 ? 17.256 -15.742 -27.049 1.00 79.56 65 TYR A O 1
ATOM 543 N N . CYS A 1 66 ? 17.621 -13.530 -27.010 1.00 79.56 66 CYS A N 1
ATOM 544 C CA . CYS A 1 66 ? 18.983 -13.624 -26.482 1.00 79.56 66 CYS A CA 1
ATOM 545 C C . CYS A 1 66 ? 18.998 -14.174 -25.044 1.00 79.56 66 CYS A C 1
ATOM 547 O O . CYS A 1 66 ? 19.924 -14.886 -24.660 1.00 79.56 66 CYS A O 1
ATOM 549 N N . LEU A 1 67 ? 17.939 -13.925 -24.266 1.00 75.69 67 LEU A N 1
ATOM 550 C CA . LEU A 1 67 ? 17.803 -14.382 -22.877 1.00 75.69 67 LEU A CA 1
ATOM 551 C C . LEU A 1 67 ? 17.459 -15.875 -22.757 1.00 75.69 67 LEU A C 1
ATOM 553 O O . LEU A 1 67 ? 17.430 -16.419 -21.657 1.00 75.69 67 LEU A O 1
ATOM 557 N N . LEU A 1 68 ? 17.215 -16.562 -23.878 1.00 77.50 68 LEU A N 1
ATOM 558 C CA . LEU A 1 68 ? 17.111 -18.025 -23.894 1.00 77.50 68 LEU A CA 1
ATOM 559 C C . LEU A 1 68 ? 18.476 -18.702 -23.705 1.00 77.50 68 LEU A C 1
ATOM 561 O O . LEU A 1 68 ? 18.525 -19.860 -23.292 1.00 77.50 68 LEU A O 1
ATOM 565 N N . LEU A 1 69 ? 19.563 -18.001 -24.042 1.00 70.06 69 LEU A N 1
ATOM 566 C CA . LEU A 1 69 ? 20.936 -18.510 -23.988 1.00 70.06 69 LEU A CA 1
ATOM 567 C C . LEU A 1 69 ? 21.784 -17.788 -22.924 1.00 70.06 69 LEU A C 1
ATOM 569 O O . LEU A 1 69 ? 22.692 -18.399 -22.363 1.00 70.06 69 LEU A O 1
ATOM 573 N N . CYS A 1 70 ? 21.435 -16.542 -22.578 1.00 66.06 70 CYS A N 1
ATOM 574 C CA . CYS A 1 70 ? 22.095 -15.745 -21.540 1.00 66.06 70 CYS A CA 1
ATOM 575 C C . CYS A 1 70 ? 21.271 -15.672 -20.241 1.00 66.06 70 CYS A C 1
ATOM 577 O O . CYS A 1 70 ? 20.057 -15.502 -20.277 1.00 66.06 70 CYS A O 1
ATOM 579 N N . GLU A 1 71 ? 21.928 -15.697 -19.075 1.00 60.94 71 GLU A N 1
ATOM 580 C CA . GLU A 1 71 ? 21.255 -15.512 -17.773 1.00 60.94 71 GLU A CA 1
ATOM 581 C C . GLU A 1 71 ? 20.873 -14.043 -17.502 1.00 60.94 71 GLU A C 1
ATOM 583 O O . GLU A 1 71 ? 19.942 -13.779 -16.735 1.00 60.94 71 GLU A O 1
ATOM 588 N N . ARG A 1 72 ? 21.595 -13.080 -18.100 1.00 68.94 72 ARG A N 1
ATOM 589 C CA . ARG A 1 72 ? 21.383 -11.630 -17.939 1.00 68.94 72 ARG A CA 1
ATOM 590 C C . ARG A 1 72 ? 21.625 -10.885 -19.255 1.00 68.94 72 ARG A C 1
ATOM 592 O O . ARG A 1 72 ? 22.460 -11.291 -20.056 1.00 68.94 72 ARG A O 1
ATOM 599 N N . GLU A 1 73 ? 20.952 -9.748 -19.434 1.00 72.38 73 GLU A N 1
ATOM 600 C CA . GLU A 1 73 ? 21.133 -8.853 -20.596 1.00 72.38 73 GLU A CA 1
ATOM 601 C C . GLU A 1 73 ? 22.571 -8.322 -20.725 1.00 72.38 73 GLU A C 1
ATOM 603 O O . GLU A 1 73 ? 23.078 -8.159 -21.830 1.00 72.38 73 GLU A O 1
ATOM 608 N N . GLU A 1 74 ? 23.245 -8.099 -19.594 1.00 71.19 74 GLU A N 1
ATOM 609 C CA . GLU A 1 74 ? 24.630 -7.606 -19.519 1.00 71.19 74 GLU A CA 1
ATOM 610 C C . GLU A 1 74 ? 25.654 -8.577 -20.125 1.00 71.19 74 GLU A C 1
ATOM 612 O O . GLU A 1 74 ? 26.758 -8.166 -20.479 1.00 71.19 74 GLU A O 1
ATOM 617 N N . ASP A 1 75 ? 25.294 -9.857 -20.249 1.00 73.50 75 ASP A N 1
ATOM 618 C CA . ASP A 1 75 ? 26.165 -10.887 -20.809 1.00 73.50 75 ASP A CA 1
ATOM 619 C C . ASP A 1 75 ? 26.126 -10.883 -22.358 1.00 73.50 75 ASP A C 1
ATOM 621 O O . ASP A 1 75 ? 26.814 -11.679 -22.993 1.00 73.50 75 ASP A O 1
ATOM 625 N N . VAL A 1 76 ? 25.344 -9.996 -22.993 1.00 81.31 76 VAL A N 1
ATOM 626 C CA . VAL A 1 76 ? 25.242 -9.892 -24.455 1.00 81.31 76 VAL A CA 1
ATOM 627 C C . VAL A 1 76 ? 26.185 -8.816 -25.004 1.00 81.31 76 VAL A C 1
ATOM 629 O O . VAL A 1 76 ? 26.057 -7.627 -24.723 1.00 81.31 76 VAL A O 1
ATOM 632 N N . ASP A 1 77 ? 27.119 -9.228 -25.858 1.00 83.38 77 ASP A N 1
ATOM 633 C CA . ASP A 1 77 ? 28.017 -8.331 -26.574 1.00 83.38 77 ASP A CA 1
ATOM 634 C C . ASP A 1 77 ? 27.273 -7.584 -27.682 1.00 83.38 77 ASP A C 1
ATOM 636 O O . ASP A 1 77 ? 26.677 -8.185 -28.580 1.00 83.38 77 ASP A O 1
ATOM 640 N N . LEU A 1 78 ? 27.390 -6.261 -27.631 1.00 84.62 78 LEU A N 1
ATOM 641 C CA . LEU A 1 78 ? 26.739 -5.320 -28.525 1.00 84.62 78 LEU A CA 1
ATOM 642 C C . LEU A 1 78 ? 27.740 -4.653 -29.461 1.00 84.62 78 LEU A C 1
ATOM 644 O O . LEU A 1 78 ? 28.544 -3.822 -29.033 1.00 84.62 78 LEU A O 1
ATOM 648 N N . ASN A 1 79 ? 27.643 -4.972 -30.748 1.00 87.06 79 ASN A N 1
ATOM 649 C CA . ASN A 1 79 ? 28.498 -4.398 -31.784 1.00 87.06 79 ASN A CA 1
ATOM 650 C C . ASN A 1 79 ? 27.685 -3.619 -32.819 1.00 87.06 79 ASN A C 1
ATOM 652 O O . ASN A 1 79 ? 26.503 -3.897 -33.037 1.00 87.06 79 ASN A O 1
ATOM 656 N N . ILE A 1 80 ? 28.348 -2.668 -33.477 1.00 86.50 80 ILE A N 1
ATOM 657 C CA . ILE A 1 80 ? 27.814 -1.928 -34.619 1.00 86.50 80 ILE A CA 1
ATOM 658 C C . ILE A 1 80 ? 28.635 -2.194 -35.888 1.00 86.50 80 ILE A C 1
ATOM 660 O O . ILE A 1 80 ? 29.857 -2.356 -35.834 1.00 86.50 80 ILE A O 1
ATOM 664 N N . TRP A 1 81 ? 27.944 -2.184 -37.028 1.00 87.81 81 TRP A N 1
ATOM 665 C CA . TRP A 1 81 ? 28.535 -2.103 -38.362 1.00 87.81 81 TRP A CA 1
ATOM 666 C C . TRP A 1 81 ? 27.967 -0.883 -39.070 1.00 87.81 81 TRP A C 1
ATOM 668 O O . TRP A 1 81 ? 26.747 -0.756 -39.203 1.00 87.81 81 TRP A O 1
ATOM 678 N N . PHE A 1 82 ? 28.851 0.009 -39.507 1.00 87.12 82 PHE A N 1
ATOM 679 C CA . PHE A 1 82 ? 28.491 1.256 -40.171 1.00 87.12 82 PHE A CA 1
ATOM 680 C C . PHE A 1 82 ? 29.421 1.495 -41.364 1.00 87.12 82 PHE A C 1
ATOM 682 O O . PHE A 1 82 ? 30.633 1.613 -41.197 1.00 87.12 82 PHE A O 1
ATOM 689 N N . GLY A 1 83 ? 28.861 1.534 -42.575 1.00 86.31 83 GLY A N 1
ATOM 690 C CA . GLY A 1 83 ? 29.637 1.645 -43.812 1.00 86.31 83 GLY A CA 1
ATOM 691 C C . GLY A 1 83 ? 28.812 2.068 -45.033 1.00 86.31 83 GLY A C 1
ATOM 692 O O . GLY A 1 83 ? 27.572 2.052 -44.981 1.00 86.31 83 GLY A O 1
ATOM 693 N N . PRO A 1 84 ? 29.488 2.475 -46.124 1.00 82.06 84 PRO A N 1
ATOM 694 C CA . PRO A 1 84 ? 28.863 2.788 -47.404 1.00 82.06 84 PRO A CA 1
ATOM 695 C C . PRO A 1 84 ? 28.395 1.510 -48.125 1.00 82.06 84 PRO A C 1
ATOM 697 O O . PRO A 1 84 ? 28.669 0.394 -47.691 1.00 82.06 84 PRO A O 1
ATOM 700 N N . ALA A 1 85 ? 27.675 1.664 -49.239 1.00 76.50 85 ALA A N 1
ATOM 701 C CA . ALA A 1 85 ? 27.340 0.526 -50.099 1.00 76.50 85 ALA A CA 1
ATOM 702 C C . ALA A 1 85 ? 28.621 -0.170 -50.609 1.00 76.50 85 ALA A C 1
ATOM 704 O O . ALA A 1 85 ? 29.673 0.463 -50.686 1.00 76.50 85 ALA A O 1
ATOM 705 N N . GLN A 1 86 ? 28.524 -1.449 -50.988 1.00 74.56 86 GLN A N 1
ATOM 706 C CA . GLN A 1 86 ? 29.629 -2.286 -51.497 1.00 74.56 86 GLN A CA 1
ATOM 707 C C . GLN A 1 86 ? 30.675 -2.743 -50.472 1.00 74.56 86 GLN A C 1
ATOM 709 O O . GLN A 1 86 ? 31.601 -3.467 -50.832 1.00 74.56 86 GLN A O 1
ATOM 714 N N . THR A 1 87 ? 30.539 -2.406 -49.191 1.00 80.06 87 THR A N 1
ATOM 715 C CA . THR A 1 87 ? 31.362 -3.036 -48.155 1.00 80.06 87 THR A CA 1
ATOM 716 C C . THR A 1 87 ? 31.087 -4.545 -48.093 1.00 80.06 87 THR A C 1
ATOM 718 O O . THR A 1 87 ? 29.937 -4.985 -47.987 1.00 80.06 87 THR A O 1
ATOM 721 N N . VAL A 1 88 ? 32.154 -5.345 -48.123 1.00 81.06 88 VAL A N 1
ATOM 722 C CA . VAL A 1 88 ? 32.092 -6.808 -48.056 1.00 81.06 88 VAL A CA 1
ATOM 723 C C . VAL A 1 88 ? 32.841 -7.290 -46.825 1.00 81.06 88 VAL A C 1
ATOM 725 O O . VAL A 1 88 ? 33.994 -6.928 -46.603 1.00 81.06 88 VAL A O 1
ATOM 728 N N . SER A 1 89 ? 32.205 -8.161 -46.049 1.00 83.38 89 SER A N 1
ATOM 729 C CA . SER A 1 89 ? 32.918 -9.004 -45.095 1.00 83.38 89 SER A CA 1
ATOM 730 C C . SER A 1 89 ? 33.122 -10.378 -45.748 1.00 83.38 89 SER A C 1
ATOM 732 O O . SER A 1 89 ? 32.128 -11.028 -46.073 1.00 83.38 89 SER A O 1
ATOM 734 N N . PRO A 1 90 ? 34.375 -10.813 -45.988 1.00 87.31 90 PRO A N 1
ATOM 735 C CA . PRO A 1 90 ? 34.689 -12.162 -46.451 1.00 87.31 90 PRO A CA 1
ATOM 736 C C . PRO A 1 90 ? 33.923 -13.262 -45.705 1.00 87.31 90 PRO A C 1
ATOM 738 O O . PRO A 1 90 ? 33.512 -13.083 -44.558 1.00 87.31 90 PRO A O 1
ATOM 741 N N . LEU A 1 91 ? 33.720 -14.408 -46.359 1.00 90.94 91 LEU A N 1
ATOM 742 C CA . LEU A 1 91 ? 32.980 -15.537 -45.792 1.00 90.94 91 LEU A CA 1
ATOM 743 C C . LEU A 1 91 ? 33.713 -16.060 -44.546 1.00 90.94 91 LEU A C 1
ATOM 745 O O . LEU A 1 91 ? 34.852 -16.511 -44.644 1.00 90.94 91 LEU A O 1
ATOM 749 N N . HIS A 1 92 ? 33.070 -16.008 -43.380 1.00 91.94 92 HIS A N 1
ATOM 750 C CA . HIS A 1 92 ? 33.702 -16.371 -42.107 1.00 91.94 92 HIS A CA 1
ATOM 751 C C . HIS A 1 92 ? 32.721 -17.006 -41.120 1.00 91.94 92 HIS A C 1
ATOM 753 O O . HIS A 1 92 ? 31.510 -17.002 -41.334 1.00 91.94 92 HIS A O 1
ATOM 759 N N . THR A 1 93 ? 33.247 -17.552 -40.024 1.00 90.94 93 THR A N 1
ATOM 760 C CA . THR A 1 93 ? 32.462 -18.040 -38.882 1.00 90.94 93 THR A CA 1
ATOM 761 C C . THR A 1 93 ? 32.713 -17.200 -37.636 1.00 90.94 93 THR A C 1
ATOM 763 O O . THR A 1 93 ? 33.817 -16.702 -37.402 1.00 90.94 93 THR A O 1
ATOM 766 N N . ASP A 1 94 ? 31.676 -17.087 -36.806 1.00 88.25 94 ASP A N 1
ATOM 767 C CA . ASP A 1 94 ? 31.756 -16.483 -35.479 1.00 88.25 94 ASP A CA 1
ATOM 768 C C . ASP A 1 94 ? 31.743 -17.572 -34.386 1.00 88.25 94 ASP A C 1
ATOM 770 O O . ASP A 1 94 ? 31.015 -18.569 -34.498 1.00 88.25 94 ASP A O 1
ATOM 774 N N . PRO A 1 95 ? 32.472 -17.375 -33.270 1.00 82.88 95 PRO A N 1
ATOM 775 C CA . PRO A 1 95 ? 32.523 -18.339 -32.168 1.00 82.88 95 PRO A CA 1
ATOM 776 C C . PRO A 1 95 ? 31.262 -18.336 -31.283 1.00 82.88 95 PRO A C 1
ATOM 778 O O . PRO A 1 95 ? 31.202 -19.075 -30.299 1.00 82.88 95 PRO A O 1
ATOM 781 N N . ARG A 1 96 ? 30.262 -17.499 -31.591 1.00 83.06 96 ARG A N 1
ATOM 782 C CA . ARG A 1 96 ? 29.065 -17.249 -30.772 1.00 83.06 96 ARG A CA 1
ATOM 783 C C . ARG A 1 96 ? 27.807 -17.256 -31.635 1.00 83.06 96 ARG A C 1
ATOM 785 O O . ARG A 1 96 ? 27.882 -17.034 -32.839 1.00 83.06 96 ARG A O 1
ATOM 792 N N . HIS A 1 97 ? 26.656 -17.490 -31.007 1.00 84.44 97 HIS A N 1
ATOM 793 C CA . HIS A 1 97 ? 25.368 -17.209 -31.638 1.00 84.44 97 HIS A CA 1
ATOM 794 C C . HIS A 1 97 ? 25.234 -15.706 -31.878 1.00 84.44 97 HIS A C 1
ATOM 796 O O . HIS A 1 97 ? 25.685 -14.908 -31.053 1.00 84.44 97 HIS A O 1
ATOM 802 N N . ASN A 1 98 ? 24.631 -15.339 -33.002 1.00 88.00 98 ASN A N 1
ATOM 803 C CA . ASN A 1 98 ? 24.502 -13.957 -33.429 1.00 88.00 98 ASN A CA 1
ATOM 804 C C . ASN A 1 98 ? 23.050 -13.675 -33.839 1.00 88.00 98 ASN A C 1
ATOM 806 O O . ASN A 1 98 ? 22.445 -14.450 -34.580 1.00 88.00 98 ASN A O 1
ATOM 810 N N . LEU A 1 99 ? 22.492 -12.572 -33.346 1.00 88.50 99 LEU A N 1
ATOM 811 C CA . LEU A 1 99 ? 21.264 -11.988 -33.873 1.00 88.50 99 LEU A CA 1
ATOM 812 C C . LEU A 1 99 ? 21.608 -10.657 -34.550 1.00 88.50 99 LEU A C 1
ATOM 814 O O . LEU A 1 99 ? 21.900 -9.665 -33.877 1.00 88.50 99 LEU A O 1
ATOM 818 N N . PHE A 1 100 ? 21.608 -10.664 -35.881 1.00 88.50 100 PHE A N 1
ATOM 819 C CA . PHE A 1 100 ? 21.984 -9.536 -36.722 1.00 88.50 100 PHE A CA 1
ATOM 820 C C . PHE A 1 100 ? 20.752 -8.687 -37.040 1.00 88.50 100 PHE A C 1
ATOM 822 O O . PHE A 1 100 ? 19.906 -9.115 -37.820 1.00 88.50 100 PHE A O 1
ATOM 829 N N . CYS A 1 101 ? 20.649 -7.495 -36.451 1.00 88.31 101 CYS A N 1
ATOM 830 C CA . CYS A 1 101 ? 19.520 -6.584 -36.639 1.00 88.31 101 CYS A CA 1
ATOM 831 C C . CYS A 1 101 ? 19.894 -5.436 -37.582 1.00 88.31 101 CYS A C 1
ATOM 833 O O . CYS A 1 101 ? 20.841 -4.681 -37.330 1.00 88.31 101 CYS A O 1
ATOM 835 N N . GLN A 1 102 ? 19.122 -5.275 -38.651 1.00 86.69 102 GLN A N 1
ATOM 836 C CA . GLN A 1 102 ? 19.344 -4.258 -39.668 1.00 86.69 102 GLN A CA 1
ATOM 837 C C . GLN A 1 102 ? 18.544 -2.993 -39.337 1.00 86.69 102 GLN A C 1
ATOM 839 O O . GLN A 1 102 ? 17.329 -3.052 -39.196 1.00 86.69 102 GLN A O 1
ATOM 844 N N . VAL A 1 103 ? 19.199 -1.834 -39.215 1.00 85.12 103 VAL A N 1
ATOM 845 C CA . VAL A 1 103 ? 18.521 -0.574 -38.837 1.00 85.12 103 VAL A CA 1
ATOM 846 C C . VAL A 1 103 ? 18.352 0.360 -40.032 1.00 85.12 103 VAL A C 1
ATOM 848 O O . VAL A 1 103 ? 17.298 0.961 -40.192 1.00 85.12 103 VAL A O 1
ATOM 851 N N . VAL A 1 104 ? 19.375 0.485 -40.882 1.00 83.12 104 VAL A N 1
ATOM 852 C CA . VAL A 1 104 ? 19.344 1.342 -42.083 1.00 83.12 104 VAL A CA 1
ATOM 853 C C . VAL A 1 104 ? 19.905 0.577 -43.272 1.00 83.12 104 VAL A C 1
ATOM 855 O O . VAL A 1 104 ? 20.933 -0.076 -43.119 1.00 83.12 104 VAL A O 1
ATOM 858 N N . GLY A 1 105 ? 19.261 0.673 -44.436 1.00 84.50 105 GLY A N 1
ATOM 859 C CA . GLY A 1 105 ? 19.692 0.010 -45.669 1.00 84.50 105 GLY A CA 1
ATOM 860 C C . GLY A 1 105 ? 19.358 -1.481 -45.714 1.00 84.50 105 GLY A C 1
ATOM 861 O O . GLY A 1 105 ? 18.580 -1.992 -44.904 1.00 84.50 105 GLY A O 1
ATOM 862 N N . ARG A 1 106 ? 19.954 -2.177 -46.685 1.00 84.12 106 ARG A N 1
ATOM 863 C CA . ARG A 1 106 ? 19.725 -3.599 -46.962 1.00 84.12 106 ARG A CA 1
ATOM 864 C C . ARG A 1 106 ? 21.047 -4.349 -47.067 1.00 84.12 106 ARG A C 1
ATOM 866 O O . ARG A 1 106 ? 22.046 -3.803 -47.549 1.00 84.12 106 ARG A O 1
ATOM 873 N N . LYS A 1 107 ? 21.055 -5.602 -46.608 1.00 86.19 107 LYS A N 1
ATOM 874 C CA . LYS A 1 107 ? 22.256 -6.441 -46.595 1.00 86.19 107 LYS A CA 1
ATOM 875 C C . LYS A 1 107 ? 21.988 -7.814 -47.185 1.00 86.19 107 LYS A C 1
ATOM 877 O O . LYS A 1 107 ? 21.114 -8.530 -46.705 1.00 86.19 107 LYS A O 1
ATOM 882 N N . PHE A 1 108 ? 22.774 -8.190 -48.186 1.00 89.62 108 PHE A N 1
ATOM 883 C CA . PHE A 1 108 ? 22.823 -9.560 -48.675 1.00 89.62 108 PHE A CA 1
ATOM 884 C C . PHE A 1 108 ? 23.654 -10.408 -47.710 1.00 89.62 108 PHE A C 1
ATOM 886 O O . PHE A 1 108 ? 24.756 -10.014 -47.319 1.00 89.62 108 PHE A O 1
ATOM 893 N N . ILE A 1 109 ? 23.126 -11.562 -47.305 1.00 91.56 109 ILE A N 1
ATOM 894 C CA . ILE A 1 109 ? 23.826 -12.530 -46.462 1.00 91.56 109 ILE A CA 1
ATOM 895 C C . ILE A 1 109 ? 23.644 -13.925 -47.056 1.00 91.56 109 ILE A C 1
ATOM 897 O O . ILE A 1 109 ? 22.518 -14.409 -47.176 1.00 91.56 109 ILE A O 1
ATOM 901 N N . ARG A 1 110 ? 24.769 -14.578 -47.363 1.00 91.94 110 ARG A N 1
ATOM 902 C CA . ARG A 1 110 ? 24.840 -16.008 -47.692 1.00 91.94 110 ARG A CA 1
ATOM 903 C C . ARG A 1 110 ? 25.277 -16.802 -46.468 1.00 91.94 110 ARG A C 1
ATOM 905 O O . ARG A 1 110 ? 26.301 -16.475 -45.875 1.00 91.94 110 ARG A O 1
ATOM 912 N N . LEU A 1 111 ? 24.528 -17.841 -46.111 1.00 93.75 111 LEU A N 1
ATOM 913 C CA . LEU A 1 111 ? 24.782 -18.735 -44.979 1.00 93.75 111 LEU A CA 1
ATOM 914 C C . LEU A 1 111 ? 25.128 -20.147 -45.461 1.00 93.75 111 LEU A C 1
ATOM 916 O O . LEU A 1 111 ? 24.366 -20.727 -46.231 1.00 93.75 111 LEU A O 1
ATOM 920 N N . ILE A 1 112 ? 26.223 -20.729 -44.967 1.00 91.56 112 ILE A N 1
ATOM 921 C CA . ILE A 1 112 ? 26.637 -22.115 -45.246 1.00 91.56 112 ILE A CA 1
ATOM 922 C C . ILE A 1 112 ? 26.735 -22.884 -43.912 1.00 91.56 112 ILE A C 1
ATOM 924 O O . ILE A 1 112 ? 27.340 -22.389 -42.953 1.00 91.56 112 ILE A O 1
ATOM 928 N N . PRO A 1 113 ? 26.121 -24.079 -43.796 1.00 90.88 113 PRO A N 1
ATOM 929 C CA . PRO A 1 113 ? 26.101 -24.827 -42.550 1.00 90.88 113 PRO A CA 1
ATOM 930 C C . PRO A 1 113 ? 27.494 -25.384 -42.203 1.00 90.88 113 PRO A C 1
ATOM 932 O O . PRO A 1 113 ? 28.260 -25.741 -43.099 1.00 90.88 113 PRO A O 1
ATOM 935 N N . PRO A 1 114 ? 27.806 -25.579 -40.907 1.00 90.56 114 PRO A N 1
ATOM 936 C CA . PRO A 1 114 ? 29.109 -26.091 -40.474 1.00 90.56 114 PRO A CA 1
ATOM 937 C C . PRO A 1 114 ? 29.466 -27.470 -41.050 1.00 90.56 114 PRO A C 1
ATOM 939 O O . PRO A 1 114 ? 30.643 -27.807 -41.146 1.00 90.56 114 PRO A O 1
ATOM 942 N N . CYS A 1 115 ? 28.474 -28.282 -41.439 1.00 91.00 115 CYS A N 1
ATOM 943 C CA . CYS A 1 115 ? 28.713 -29.596 -42.045 1.00 91.00 115 CYS A CA 1
ATOM 944 C C . CYS A 1 115 ? 29.357 -29.532 -43.436 1.00 91.00 115 CYS A C 1
ATOM 946 O O . CYS A 1 115 ? 29.871 -30.546 -43.890 1.00 91.00 115 CYS A O 1
ATOM 948 N N . ASP A 1 116 ? 29.341 -28.364 -44.081 1.00 92.25 116 ASP A N 1
ATOM 949 C CA . ASP A 1 116 ? 29.982 -28.117 -45.373 1.00 92.25 116 ASP A CA 1
ATOM 950 C C . ASP A 1 116 ? 31.274 -27.287 -45.230 1.00 92.25 116 ASP A C 1
ATOM 952 O O . ASP A 1 116 ? 31.771 -26.747 -46.215 1.00 92.25 116 ASP A O 1
ATOM 956 N N . SER A 1 117 ? 31.856 -27.207 -44.023 1.00 90.00 117 SER A N 1
ATOM 957 C CA . SER A 1 117 ? 33.100 -26.450 -43.776 1.00 90.00 117 SER A CA 1
ATOM 958 C C . SER A 1 117 ? 34.267 -26.903 -44.664 1.00 90.00 117 SER A C 1
ATOM 960 O O . SER A 1 117 ? 35.044 -26.074 -45.130 1.00 90.00 117 SER A O 1
ATOM 962 N N . ASP A 1 118 ? 34.352 -28.196 -44.979 1.00 90.06 118 ASP A N 1
ATOM 963 C CA . ASP A 1 118 ? 35.410 -28.744 -45.842 1.00 90.06 118 ASP A CA 1
ATOM 964 C C . ASP A 1 118 ? 35.302 -28.249 -47.297 1.00 90.06 118 ASP A C 1
ATOM 966 O O . ASP A 1 118 ? 36.258 -28.324 -48.066 1.00 90.06 118 ASP A O 1
ATOM 970 N N . LYS A 1 119 ? 34.137 -27.719 -47.690 1.00 91.38 119 LYS A N 1
ATOM 971 C CA . LYS A 1 119 ? 33.858 -27.221 -49.043 1.00 91.38 119 LYS A CA 1
ATOM 972 C C . LYS A 1 119 ? 34.082 -25.718 -49.188 1.00 91.38 119 LYS A C 1
ATOM 974 O O . LYS A 1 119 ? 34.033 -25.214 -50.306 1.00 91.38 119 LYS A O 1
ATOM 979 N N . VAL A 1 120 ? 34.309 -24.995 -48.086 1.00 90.62 120 VAL A N 1
ATOM 980 C CA . VAL A 1 120 ? 34.492 -23.534 -48.101 1.00 90.62 120 VAL A CA 1
ATOM 981 C C . VAL A 1 120 ? 35.942 -23.084 -48.009 1.00 90.62 120 VAL A C 1
ATOM 983 O O . VAL A 1 120 ? 36.178 -21.885 -47.947 1.00 90.62 120 VAL A O 1
ATOM 986 N N . TYR A 1 121 ? 36.915 -23.998 -48.049 1.00 91.00 121 TYR A N 1
ATOM 987 C CA . TYR A 1 121 ? 38.344 -23.667 -48.131 1.00 91.00 121 TYR A CA 1
ATOM 988 C C . TYR A 1 121 ? 38.784 -22.648 -47.069 1.00 91.00 121 TYR A C 1
ATOM 990 O O . TYR A 1 121 ? 39.249 -21.556 -47.397 1.00 91.00 121 TYR A O 1
ATOM 998 N N . ALA A 1 122 ? 38.583 -22.974 -45.791 1.00 88.31 122 ALA A N 1
ATOM 999 C CA . ALA A 1 122 ? 39.080 -22.163 -44.681 1.00 88.31 122 ALA A CA 1
ATOM 1000 C C . ALA A 1 122 ? 40.599 -21.927 -44.798 1.00 88.31 122 ALA A C 1
ATOM 1002 O O . ALA A 1 122 ? 41.318 -22.770 -45.336 1.00 88.31 122 ALA A O 1
ATOM 1003 N N . ASN A 1 123 ? 41.102 -20.794 -44.301 1.00 85.12 123 ASN A N 1
ATOM 1004 C CA . ASN A 1 123 ? 42.548 -20.602 -44.192 1.00 85.12 123 ASN A CA 1
ATOM 1005 C C . ASN A 1 123 ? 43.152 -21.649 -43.246 1.00 85.12 123 ASN A C 1
ATOM 1007 O O . ASN A 1 123 ? 42.646 -21.860 -42.144 1.00 85.12 123 ASN A O 1
ATOM 1011 N N . GLU A 1 124 ? 44.241 -22.282 -43.678 1.00 75.56 124 GLU A N 1
ATOM 1012 C CA . GLU A 1 124 ? 44.880 -23.383 -42.947 1.00 75.56 124 GLU A CA 1
ATOM 1013 C C . GLU A 1 124 ? 45.819 -22.875 -41.838 1.00 75.56 124 GLU A C 1
ATOM 1015 O O . GLU A 1 124 ? 45.922 -23.513 -40.793 1.00 75.56 124 GLU A O 1
ATOM 1020 N N . ASP A 1 125 ? 46.408 -21.684 -42.012 1.00 68.06 125 ASP A N 1
ATOM 1021 C CA . ASP A 1 125 ? 47.409 -21.103 -41.111 1.00 68.06 125 ASP A CA 1
ATOM 1022 C C . ASP A 1 125 ? 47.117 -19.629 -40.756 1.00 68.06 125 ASP A C 1
ATOM 1024 O O . ASP A 1 125 ? 46.513 -18.876 -41.526 1.00 68.06 125 ASP A O 1
ATOM 1028 N N . GLY A 1 126 ? 47.594 -19.188 -39.585 1.00 68.12 126 GLY A N 1
ATOM 1029 C CA . GLY A 1 126 ? 47.558 -17.785 -39.146 1.00 68.12 126 GLY A CA 1
ATOM 1030 C C . GLY A 1 126 ? 46.358 -17.397 -38.270 1.00 68.12 126 GLY A C 1
ATOM 1031 O O . GLY A 1 126 ? 45.753 -18.226 -37.596 1.00 68.12 126 GLY A O 1
ATOM 1032 N N . ILE A 1 127 ? 46.040 -16.097 -38.227 1.00 69.88 127 ILE A N 1
ATOM 1033 C CA . ILE A 1 127 ? 44.997 -15.520 -37.346 1.00 69.88 127 ILE A CA 1
ATOM 1034 C C . ILE A 1 127 ? 43.588 -15.620 -37.974 1.00 69.88 127 ILE A C 1
ATOM 1036 O O . ILE A 1 127 ? 42.587 -15.492 -37.275 1.00 69.88 127 ILE A O 1
ATOM 1040 N N . LEU A 1 128 ? 43.491 -15.892 -39.282 1.00 80.81 128 LEU A N 1
ATOM 1041 C CA . LEU A 1 128 ? 42.244 -15.869 -40.065 1.00 80.81 128 LEU A CA 1
ATOM 1042 C C . LEU A 1 128 ? 41.695 -17.267 -40.398 1.00 80.81 128 LEU A C 1
ATOM 1044 O O . LEU A 1 128 ? 41.016 -17.432 -41.412 1.00 80.81 128 LEU A O 1
ATOM 1048 N N . THR A 1 129 ? 41.963 -18.275 -39.563 1.00 84.44 129 THR A N 1
ATOM 1049 C CA . THR A 1 129 ? 41.520 -19.673 -39.775 1.00 84.44 129 THR A CA 1
ATOM 1050 C C . THR A 1 129 ? 39.998 -19.842 -39.779 1.00 84.44 129 THR A C 1
ATOM 1052 O O . THR A 1 129 ? 39.468 -20.800 -40.333 1.00 84.44 129 THR A O 1
ATOM 1055 N N . ASN A 1 130 ? 39.262 -18.881 -39.217 1.00 87.62 130 ASN A N 1
ATOM 1056 C CA . ASN A 1 130 ? 37.803 -18.815 -39.274 1.00 87.62 130 ASN A CA 1
ATOM 1057 C C . ASN A 1 130 ? 37.261 -18.106 -40.532 1.00 87.62 130 ASN A C 1
ATOM 1059 O O . ASN A 1 130 ? 36.051 -17.907 -40.625 1.00 87.62 130 ASN A O 1
ATOM 1063 N N . THR A 1 131 ? 38.126 -17.694 -41.465 1.00 89.31 131 THR A N 1
ATOM 1064 C CA . THR A 1 131 ? 37.781 -17.020 -42.727 1.00 89.31 131 THR A CA 1
ATOM 1065 C C . THR A 1 131 ? 38.128 -17.918 -43.917 1.00 89.31 131 THR A C 1
ATOM 1067 O O . THR A 1 131 ? 39.136 -18.623 -43.914 1.00 89.31 131 THR A O 1
ATOM 1070 N N . SER A 1 132 ? 37.277 -17.902 -44.937 1.00 89.38 132 SER A N 1
ATOM 1071 C CA . SER A 1 132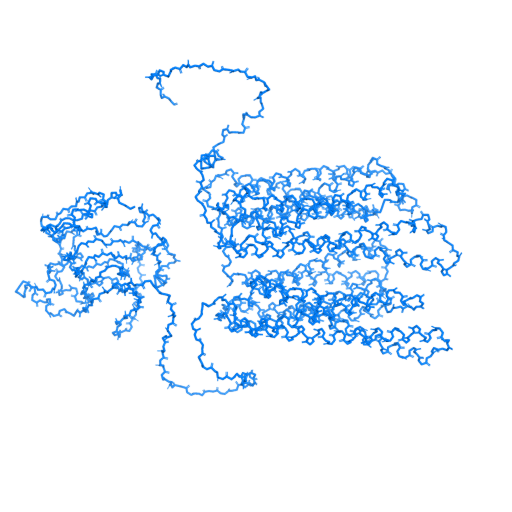 ? 37.429 -18.653 -46.182 1.00 89.38 132 SER A CA 1
ATOM 1072 C C . SER A 1 132 ? 38.421 -17.987 -47.140 1.00 89.38 132 SER A C 1
ATOM 1074 O O . SER A 1 132 ? 38.493 -16.761 -47.228 1.00 89.38 132 SER A O 1
ATOM 1076 N N . ARG A 1 133 ? 39.135 -18.805 -47.920 1.00 86.88 133 ARG A N 1
ATOM 1077 C CA . ARG A 1 133 ? 39.939 -18.385 -49.080 1.00 86.88 133 ARG A CA 1
ATOM 1078 C C . ARG A 1 133 ? 39.084 -18.011 -50.292 1.00 86.88 133 ARG A C 1
ATO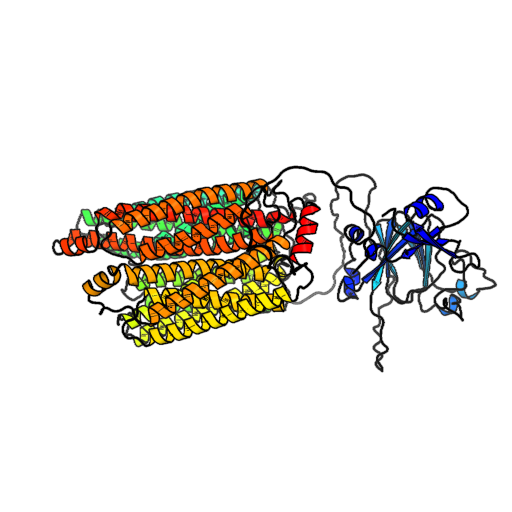M 1080 O O . ARG A 1 133 ? 39.590 -17.397 -51.229 1.00 86.88 133 ARG A O 1
ATOM 1087 N N . VAL A 1 134 ? 37.800 -18.368 -50.287 1.00 84.81 134 VAL A N 1
ATOM 1088 C CA . VAL A 1 134 ? 36.827 -17.942 -51.294 1.00 84.81 134 VAL A CA 1
ATOM 1089 C C . VAL A 1 134 ? 36.457 -16.488 -51.011 1.00 84.81 134 VAL A C 1
ATOM 1091 O O . VAL A 1 134 ? 35.596 -16.184 -50.186 1.00 84.81 134 VAL A O 1
ATOM 1094 N N . VAL A 1 135 ? 37.159 -15.576 -51.681 1.00 74.00 135 VAL A N 1
ATOM 1095 C CA . VAL A 1 135 ? 37.073 -14.133 -51.407 1.00 74.00 135 VAL A CA 1
ATOM 1096 C C . VAL A 1 135 ? 35.732 -13.537 -51.862 1.00 74.00 135 VAL A C 1
ATOM 1098 O O . VAL A 1 135 ? 35.178 -12.654 -51.203 1.00 74.00 135 VAL A O 1
ATOM 1101 N N . ASP A 1 136 ? 35.189 -14.032 -52.975 1.00 80.56 136 ASP A N 1
ATOM 1102 C CA . ASP A 1 136 ? 33.876 -13.653 -53.492 1.00 80.56 136 ASP A CA 1
ATOM 1103 C C . ASP A 1 136 ? 32.969 -14.881 -53.543 1.00 80.56 136 ASP A C 1
ATOM 1105 O O . ASP A 1 136 ? 33.131 -15.760 -54.387 1.00 80.56 136 ASP A O 1
ATOM 1109 N N . ALA A 1 137 ? 32.034 -14.962 -52.597 1.00 82.75 137 ALA A N 1
ATOM 1110 C CA . ALA A 1 137 ? 31.135 -16.102 -52.507 1.00 82.75 137 ALA A CA 1
ATOM 1111 C C . ALA A 1 137 ? 30.080 -16.107 -53.624 1.00 82.75 137 ALA A C 1
ATOM 1113 O O . ALA A 1 137 ? 29.492 -17.157 -53.860 1.00 82.75 137 ALA A O 1
ATOM 1114 N N . GLU A 1 138 ? 29.816 -14.975 -54.289 1.00 82.50 138 GLU A N 1
ATOM 1115 C CA . GLU A 1 138 ? 28.855 -14.882 -55.396 1.00 82.50 138 GLU A CA 1
ATOM 1116 C C . GLU A 1 138 ? 29.497 -15.247 -56.740 1.00 82.50 138 GLU A C 1
ATOM 1118 O O . GLU A 1 138 ? 28.836 -15.858 -57.576 1.00 82.50 138 GLU A O 1
ATOM 1123 N N . HIS A 1 139 ? 30.782 -14.923 -56.920 1.00 84.44 139 HIS A N 1
ATOM 1124 C CA . HIS A 1 139 ? 31.545 -15.181 -58.146 1.00 84.44 139 HIS A CA 1
ATOM 1125 C C . HIS A 1 139 ? 32.920 -15.787 -57.817 1.00 84.44 139 HIS A C 1
ATOM 1127 O O . HIS A 1 139 ? 33.947 -15.109 -57.892 1.00 84.44 139 HIS A O 1
ATOM 1133 N N . TRP A 1 140 ? 32.949 -17.065 -57.427 1.00 86.31 140 TRP A N 1
ATOM 1134 C CA . TRP A 1 140 ? 34.195 -17.753 -57.075 1.00 86.31 140 TRP A CA 1
ATOM 1135 C C . TRP A 1 140 ? 34.902 -18.338 -58.305 1.00 86.31 140 TRP A C 1
ATOM 1137 O O . TRP A 1 140 ? 34.275 -18.675 -59.309 1.00 86.31 140 TRP A O 1
ATOM 1147 N N . ASP A 1 141 ? 36.223 -18.509 -58.215 1.00 85.19 141 ASP A N 1
ATOM 1148 C CA . ASP A 1 141 ? 36.986 -19.244 -59.225 1.00 85.19 141 ASP A CA 1
ATOM 1149 C C . ASP A 1 141 ? 36.734 -20.752 -59.073 1.00 85.19 141 ASP A C 1
ATOM 1151 O O . ASP A 1 141 ? 37.269 -21.407 -58.175 1.00 85.19 141 ASP A O 1
ATOM 1155 N N . GLU A 1 142 ? 35.913 -21.310 -59.961 1.00 84.94 142 GLU A N 1
ATOM 1156 C CA . GLU A 1 142 ? 35.575 -22.737 -59.982 1.00 84.94 142 GLU A CA 1
ATOM 1157 C C . GLU A 1 142 ? 36.795 -23.653 -60.161 1.00 84.94 142 GLU A C 1
ATOM 1159 O O . GLU A 1 142 ? 36.759 -24.804 -59.723 1.00 84.94 142 GLU A O 1
ATOM 1164 N N . ARG A 1 143 ? 37.888 -23.171 -60.773 1.00 85.31 143 ARG A N 1
ATOM 1165 C CA . ARG A 1 143 ? 39.114 -23.967 -60.949 1.00 85.31 143 ARG A CA 1
ATOM 1166 C C . ARG A 1 143 ? 39.918 -24.043 -59.659 1.00 85.31 143 ARG A C 1
ATOM 1168 O O . ARG A 1 143 ? 40.473 -25.096 -59.356 1.00 85.31 143 ARG A O 1
ATOM 1175 N N . ALA A 1 144 ? 39.980 -22.942 -58.913 1.00 84.69 144 ALA A N 1
ATOM 1176 C CA . ALA A 1 144 ? 40.693 -22.874 -57.641 1.00 84.69 144 ALA A CA 1
ATOM 1177 C C . ALA A 1 144 ? 39.890 -23.494 -56.483 1.00 84.69 144 ALA A C 1
ATOM 1179 O O . ALA A 1 144 ? 40.479 -24.094 -55.583 1.00 84.69 144 ALA A O 1
ATOM 1180 N N . PHE A 1 145 ? 38.556 -23.389 -56.520 1.00 90.69 145 PHE A N 1
ATOM 1181 C CA . PHE A 1 145 ? 37.657 -23.808 -55.437 1.00 90.69 145 PHE A CA 1
ATOM 1182 C C . PHE A 1 145 ? 36.519 -24.739 -55.913 1.00 90.69 145 PHE A C 1
ATOM 1184 O O . PHE A 1 145 ? 35.339 -24.450 -55.693 1.00 90.69 145 PHE A O 1
ATOM 1191 N N . PRO A 1 146 ? 36.830 -25.885 -56.549 1.00 89.38 146 PRO A N 1
ATOM 1192 C CA . PRO A 1 146 ? 35.833 -26.747 -57.193 1.00 89.38 146 PRO A CA 1
ATOM 1193 C C . PRO A 1 146 ? 34.786 -27.351 -56.240 1.00 89.38 146 PRO A C 1
ATOM 1195 O O . PRO A 1 146 ? 33.664 -27.643 -56.655 1.00 89.38 146 PRO A O 1
ATOM 1198 N N . LEU A 1 147 ? 35.114 -27.543 -54.958 1.00 90.56 147 LEU A N 1
ATOM 1199 C CA . LEU A 1 147 ? 34.186 -28.095 -53.964 1.00 90.56 147 LEU A CA 1
ATOM 1200 C C . LEU A 1 147 ? 33.153 -27.069 -53.486 1.00 90.56 147 LEU A C 1
ATOM 1202 O O . LEU A 1 147 ? 32.097 -27.469 -52.995 1.00 90.56 147 LEU A O 1
ATOM 1206 N N . PHE A 1 148 ? 33.409 -25.768 -53.668 1.00 90.75 148 PHE A N 1
ATOM 1207 C CA . PHE A 1 148 ? 32.516 -24.708 -53.197 1.00 90.75 148 PHE A CA 1
ATOM 1208 C C . PHE A 1 148 ? 31.158 -24.752 -53.902 1.00 90.75 148 PHE A C 1
ATOM 1210 O O . PHE A 1 148 ? 30.123 -24.558 -53.269 1.00 90.75 148 PHE A O 1
ATOM 1217 N N . ALA A 1 149 ? 31.143 -25.143 -55.181 1.00 87.06 149 ALA A N 1
ATOM 1218 C CA . ALA A 1 149 ? 29.920 -25.364 -55.956 1.00 87.06 149 ALA A CA 1
ATOM 1219 C C . ALA A 1 149 ? 28.991 -26.432 -55.341 1.00 87.06 149 ALA A C 1
ATOM 1221 O O . ALA A 1 149 ? 27.791 -26.448 -55.606 1.00 87.06 149 ALA A O 1
ATOM 1222 N N . GLN A 1 150 ? 29.539 -27.333 -54.518 1.00 90.12 150 GLN A N 1
ATOM 1223 C CA . GLN A 1 150 ? 28.810 -28.416 -53.854 1.00 90.12 150 GLN A CA 1
ATOM 1224 C C . GLN A 1 150 ? 28.385 -28.054 -52.421 1.00 90.12 150 GLN A C 1
ATOM 1226 O O . GLN A 1 150 ? 27.805 -28.896 -51.720 1.00 90.12 150 GLN A O 1
ATOM 1231 N N . ALA A 1 151 ? 28.718 -26.849 -51.946 1.00 90.38 151 ALA A N 1
ATOM 1232 C CA . ALA A 1 151 ? 28.323 -26.368 -50.631 1.00 90.38 151 ALA A CA 1
ATOM 1233 C C . ALA A 1 151 ? 26.852 -25.936 -50.648 1.00 90.38 151 ALA A C 1
ATOM 1235 O O . ALA A 1 151 ? 26.414 -25.118 -51.462 1.00 90.38 151 ALA A O 1
ATOM 1236 N N . GLN A 1 152 ? 26.076 -26.476 -49.715 1.00 90.25 152 GLN A N 1
ATOM 1237 C CA . GLN A 1 152 ? 24.718 -26.030 -49.483 1.00 90.25 152 GLN A CA 1
ATOM 1238 C C . GLN A 1 152 ? 24.755 -24.614 -48.905 1.00 90.25 152 GLN A C 1
ATOM 1240 O O . GLN A 1 152 ? 25.389 -24.375 -47.881 1.00 90.25 152 GLN A O 1
ATOM 1245 N N . HIS A 1 153 ? 24.034 -23.685 -49.524 1.00 89.12 153 HIS A N 1
ATOM 1246 C CA . HIS A 1 153 ? 23.942 -22.313 -49.042 1.00 89.12 153 HIS A CA 1
ATOM 1247 C C . HIS A 1 153 ? 22.494 -21.828 -48.969 1.00 89.12 153 HIS A C 1
ATOM 1249 O O . HIS A 1 153 ? 21.595 -22.365 -49.621 1.00 89.12 153 HIS A O 1
ATOM 1255 N N . PHE A 1 154 ? 22.280 -20.811 -48.141 1.00 91.44 154 PHE A N 1
ATOM 1256 C CA . PHE A 1 154 ? 21.020 -20.099 -47.991 1.00 91.44 154 PHE A CA 1
ATOM 1257 C C . PHE A 1 154 ? 21.282 -18.611 -48.156 1.00 91.44 154 PHE A C 1
ATOM 1259 O O . PHE A 1 154 ? 22.064 -18.041 -47.398 1.00 91.44 154 PHE A O 1
ATOM 1266 N N . ASP A 1 155 ? 20.598 -17.990 -49.107 1.00 91.94 155 ASP A N 1
ATOM 1267 C CA . ASP A 1 155 ? 20.734 -16.565 -49.373 1.00 91.94 155 ASP A CA 1
ATOM 1268 C C . ASP A 1 155 ? 19.521 -15.809 -48.846 1.00 91.94 155 ASP A C 1
ATOM 1270 O O . ASP A 1 155 ? 18.371 -16.229 -49.016 1.00 91.94 155 ASP A O 1
ATOM 1274 N N . CYS A 1 156 ? 19.773 -14.668 -48.217 1.00 89.44 156 CYS A N 1
ATOM 1275 C CA . CYS A 1 156 ? 18.727 -13.746 -47.815 1.00 89.44 156 CYS A CA 1
ATOM 1276 C C . CYS A 1 156 ? 19.181 -12.295 -47.950 1.00 89.44 156 CYS A C 1
ATOM 1278 O O . CYS A 1 156 ? 20.360 -11.975 -47.807 1.00 89.44 156 CYS A O 1
ATOM 1280 N N . ILE A 1 157 ? 18.210 -11.415 -48.179 1.00 90.81 157 ILE A N 1
ATOM 1281 C CA . ILE A 1 157 ? 18.373 -9.973 -48.025 1.00 90.81 157 ILE A CA 1
ATOM 1282 C C . ILE A 1 157 ? 17.707 -9.605 -46.704 1.00 90.81 157 ILE A C 1
ATOM 1284 O O . ILE A 1 157 ? 16.528 -9.903 -46.526 1.00 90.81 157 ILE A O 1
ATOM 1288 N N . VAL A 1 158 ? 18.466 -8.993 -45.799 1.00 87.38 158 VAL A N 1
ATOM 1289 C CA . VAL A 1 158 ? 17.963 -8.444 -44.536 1.00 87.38 158 VAL A CA 1
ATOM 1290 C C . VAL A 1 158 ? 17.701 -6.956 -44.748 1.00 87.38 158 VAL A C 1
ATOM 1292 O O . VAL A 1 158 ? 18.624 -6.197 -45.057 1.00 87.38 158 VAL A O 1
ATOM 1295 N N . ASN A 1 159 ? 16.441 -6.552 -44.635 1.00 88.25 159 ASN A N 1
ATOM 1296 C CA . ASN A 1 159 ? 15.974 -5.177 -44.796 1.00 88.25 159 ASN A CA 1
ATOM 1297 C C . ASN A 1 159 ? 15.963 -4.438 -43.457 1.00 88.25 159 ASN A C 1
ATOM 1299 O O . ASN A 1 159 ? 15.954 -5.062 -42.400 1.00 88.25 159 ASN A O 1
ATOM 1303 N N . ALA A 1 160 ? 15.933 -3.105 -43.493 1.00 85.06 160 ALA A N 1
ATOM 1304 C CA . ALA A 1 160 ? 15.750 -2.292 -42.293 1.00 85.06 160 ALA A CA 1
ATOM 1305 C C . ALA A 1 160 ? 14.530 -2.757 -41.475 1.00 85.06 160 ALA A C 1
ATOM 1307 O O . ALA A 1 160 ? 13.459 -3.001 -42.025 1.00 85.06 160 ALA A O 1
ATOM 1308 N N . GLY A 1 161 ? 14.719 -2.898 -40.165 1.00 82.44 161 GLY A N 1
ATOM 1309 C CA . GLY A 1 161 ? 13.758 -3.482 -39.235 1.00 82.44 161 GLY A CA 1
ATOM 1310 C C . GLY A 1 161 ? 13.944 -4.987 -39.028 1.00 82.44 161 GLY A C 1
ATOM 1311 O O . GLY A 1 161 ? 13.678 -5.470 -37.935 1.00 82.44 161 GLY A O 1
ATOM 1312 N N . GLU A 1 162 ? 14.440 -5.741 -40.010 1.00 85.94 162 GLU A N 1
ATOM 1313 C CA . GLU A 1 162 ? 14.549 -7.199 -39.902 1.00 85.94 162 GLU A CA 1
ATOM 1314 C C . GLU A 1 162 ? 15.738 -7.646 -39.034 1.00 85.94 162 GLU A C 1
ATOM 1316 O O . GLU A 1 162 ? 16.766 -6.970 -38.911 1.00 85.94 162 GLU A O 1
ATOM 1321 N N . ALA A 1 163 ? 15.604 -8.841 -38.455 1.00 88.00 163 ALA A N 1
ATOM 1322 C CA . ALA A 1 163 ? 16.661 -9.512 -37.710 1.00 88.00 163 ALA A CA 1
ATOM 1323 C C . ALA A 1 163 ? 16.928 -10.914 -38.275 1.00 88.00 163 ALA A C 1
ATOM 1325 O O . ALA A 1 163 ? 15.994 -11.673 -38.538 1.00 88.00 163 ALA A O 1
ATOM 1326 N N . LEU A 1 164 ? 18.205 -11.274 -38.419 1.00 90.00 164 LEU A N 1
ATOM 1327 C CA . LEU A 1 164 ? 18.661 -12.588 -38.866 1.00 90.00 164 LEU A CA 1
ATOM 1328 C C . LEU A 1 164 ? 19.399 -13.307 -37.736 1.00 90.00 164 LEU A C 1
ATOM 1330 O O . LEU A 1 164 ? 20.417 -12.828 -37.239 1.00 90.00 164 LEU A O 1
ATOM 1334 N N . PHE A 1 165 ? 18.919 -14.491 -37.363 1.00 90.44 165 PHE A N 1
ATOM 1335 C CA . PHE A 1 165 ? 19.637 -15.370 -36.446 1.00 90.44 165 PHE A CA 1
ATOM 1336 C C . PHE A 1 165 ? 20.693 -16.190 -37.198 1.00 90.44 165 PHE A C 1
ATOM 1338 O O . PHE A 1 165 ? 20.362 -16.961 -38.098 1.00 90.44 165 PHE A O 1
ATOM 1345 N N . ILE A 1 166 ? 21.955 -16.051 -36.796 1.00 89.12 166 ILE A N 1
ATOM 1346 C CA . ILE A 1 166 ? 23.107 -16.790 -37.313 1.00 89.12 166 ILE A CA 1
ATOM 1347 C C . ILE A 1 166 ? 23.607 -17.715 -36.191 1.00 89.12 166 ILE A C 1
ATOM 1349 O O . ILE A 1 166 ? 24.149 -17.240 -35.183 1.00 89.12 166 ILE A O 1
ATOM 1353 N N . PRO A 1 167 ? 23.416 -19.042 -36.303 1.00 88.81 167 PRO A N 1
ATOM 1354 C CA . PRO A 1 167 ? 23.852 -19.955 -35.257 1.00 88.81 167 PRO A CA 1
ATOM 1355 C C . PRO A 1 167 ? 25.385 -20.047 -35.169 1.00 88.81 167 PRO A C 1
ATOM 1357 O O . PRO A 1 167 ? 26.088 -19.911 -36.170 1.00 88.81 167 PRO A O 1
ATOM 1360 N N . LYS A 1 168 ? 25.909 -20.335 -33.969 1.00 87.00 168 LYS A N 1
ATOM 1361 C CA . LYS A 1 168 ? 27.346 -20.534 -33.715 1.00 87.00 168 LYS A CA 1
ATOM 1362 C C . LYS A 1 168 ? 27.960 -21.497 -34.739 1.00 87.00 168 LYS A C 1
ATOM 1364 O O . LYS A 1 168 ? 27.416 -22.575 -34.985 1.00 87.00 168 LYS A O 1
ATOM 1369 N N . GLY A 1 169 ? 29.103 -21.106 -35.306 1.00 86.62 169 GLY A N 1
ATOM 1370 C CA . GLY A 1 169 ? 29.858 -21.905 -36.275 1.00 86.62 169 GLY A CA 1
ATOM 1371 C C . GLY A 1 169 ? 29.317 -21.898 -37.709 1.00 86.62 169 GLY A C 1
ATOM 1372 O O . GLY A 1 169 ? 29.921 -22.537 -38.564 1.00 86.62 169 GLY A O 1
ATOM 1373 N N . TRP A 1 170 ? 28.210 -21.204 -38.000 1.00 93.00 170 TRP A N 1
ATOM 1374 C CA . TRP A 1 170 ? 27.741 -21.049 -39.378 1.00 93.00 170 TRP A CA 1
ATOM 1375 C C . TRP A 1 170 ? 28.608 -20.058 -40.147 1.00 93.00 170 TRP A C 1
ATOM 1377 O O . TRP A 1 170 ? 28.922 -18.964 -39.664 1.00 93.00 170 TRP A O 1
ATOM 1387 N N . TRP A 1 171 ? 28.967 -20.449 -41.366 1.00 93.44 171 TRP A N 1
ATOM 1388 C CA . TRP A 1 171 ? 29.689 -19.596 -42.295 1.00 93.44 171 TRP A CA 1
ATOM 1389 C C . TRP A 1 171 ? 28.728 -18.556 -42.850 1.00 93.44 171 TRP A C 1
ATOM 1391 O O . TRP A 1 171 ? 27.627 -18.902 -43.278 1.00 93.44 171 TRP A O 1
ATOM 1401 N N . HIS A 1 172 ? 29.128 -17.291 -42.838 1.00 93.12 172 HIS A N 1
ATOM 1402 C CA . HIS A 1 172 ? 28.301 -16.198 -43.318 1.00 93.12 172 HIS A CA 1
ATOM 1403 C C . HIS A 1 172 ? 29.116 -15.196 -44.139 1.00 93.12 172 HIS A C 1
ATOM 1405 O O . HIS A 1 172 ? 30.224 -14.819 -43.761 1.00 93.12 172 HIS A O 1
ATOM 1411 N N . TYR A 1 173 ? 28.566 -14.792 -45.287 1.00 90.62 173 TYR A N 1
ATOM 1412 C CA . TYR A 1 173 ? 29.131 -13.796 -46.204 1.00 90.62 173 TYR A CA 1
ATOM 1413 C C . TYR A 1 173 ? 28.177 -12.599 -46.292 1.00 90.62 173 TYR A C 1
ATOM 1415 O O . TYR A 1 173 ? 27.182 -12.658 -47.020 1.00 90.62 173 TYR A O 1
ATOM 1423 N N . PRO A 1 174 ? 28.419 -11.539 -45.501 1.00 85.81 174 PRO A N 1
ATOM 1424 C CA . PRO A 1 174 ? 27.665 -10.297 -45.565 1.00 85.81 174 PRO A CA 1
ATOM 1425 C C . PRO A 1 174 ? 28.215 -9.346 -46.639 1.00 85.81 174 PRO A C 1
ATOM 1427 O O . PRO A 1 174 ? 29.367 -8.914 -46.557 1.00 85.81 174 PRO A O 1
ATOM 1430 N N . LYS A 1 175 ? 27.355 -8.904 -47.559 1.00 81.44 175 LYS A N 1
ATOM 1431 C CA . LYS A 1 175 ? 27.643 -7.853 -48.544 1.00 81.44 175 LYS A CA 1
ATOM 1432 C C . LYS A 1 175 ? 26.611 -6.731 -48.461 1.00 81.44 175 LYS A C 1
ATOM 1434 O O . LYS A 1 175 ? 25.408 -6.980 -48.381 1.00 81.44 175 LYS A O 1
ATOM 1439 N N . LEU A 1 176 ? 27.089 -5.490 -48.427 1.00 66.50 176 LEU A N 1
ATOM 1440 C CA . LEU A 1 176 ? 26.241 -4.303 -48.340 1.00 66.50 176 LEU A CA 1
ATOM 1441 C C . LEU A 1 176 ? 25.687 -3.924 -49.715 1.00 66.50 176 LEU A C 1
ATOM 1443 O O . LEU A 1 176 ? 26.461 -3.629 -50.626 1.00 66.50 176 LEU A O 1
ATOM 1447 N N . ASP A 1 177 ? 24.359 -3.869 -49.819 1.00 59.62 177 ASP A N 1
ATOM 1448 C CA . ASP A 1 177 ? 23.643 -3.413 -51.018 1.00 59.62 177 ASP A CA 1
ATOM 1449 C C . ASP A 1 177 ? 23.374 -1.890 -50.949 1.00 59.62 177 ASP A C 1
ATOM 1451 O O . ASP A 1 177 ? 23.511 -1.170 -51.933 1.00 59.62 177 ASP A O 1
ATOM 1455 N N . GLU A 1 178 ? 23.117 -1.351 -49.745 1.00 56.53 178 GLU A N 1
ATOM 1456 C CA . GLU A 1 178 ? 22.884 0.084 -49.487 1.00 56.53 178 GLU A CA 1
ATOM 1457 C C . GLU A 1 178 ? 23.621 0.593 -48.226 1.00 56.53 178 GLU A C 1
ATOM 1459 O O . GLU A 1 178 ? 24.126 -0.196 -47.425 1.00 56.53 178 GLU A O 1
ATOM 1464 N N . ARG A 1 179 ? 23.689 1.926 -48.035 1.00 56.03 179 ARG A N 1
ATOM 1465 C CA . ARG A 1 179 ? 24.320 2.580 -46.861 1.00 56.03 179 ARG A CA 1
ATOM 1466 C C . ARG A 1 179 ? 23.718 2.044 -45.555 1.00 56.03 179 ARG A C 1
ATOM 1468 O O . ARG A 1 179 ? 22.498 2.033 -45.412 1.00 56.03 179 ARG A O 1
ATOM 1475 N N . LEU A 1 180 ? 24.561 1.641 -44.599 1.00 59.81 180 LEU A N 1
ATOM 1476 C CA . LEU A 1 180 ? 24.148 0.704 -43.548 1.00 59.81 180 LEU A CA 1
ATOM 1477 C C . LEU A 1 180 ? 24.391 1.188 -42.118 1.00 59.81 180 LEU A C 1
ATOM 1479 O O . LEU A 1 180 ? 25.472 1.670 -41.813 1.00 59.81 180 LEU A O 1
ATOM 1483 N N . PHE A 1 181 ? 23.446 0.910 -41.218 1.00 52.22 181 PHE A N 1
ATOM 1484 C CA . PHE A 1 181 ? 23.654 0.830 -39.766 1.00 52.22 181 PHE A CA 1
ATOM 1485 C C . PHE A 1 181 ? 23.063 -0.500 -39.284 1.00 52.22 181 PHE A C 1
ATOM 1487 O O . PHE A 1 181 ? 21.883 -0.758 -39.526 1.00 52.22 181 PHE A O 1
ATOM 1494 N N . ALA A 1 182 ? 23.853 -1.348 -38.624 1.00 56.00 182 ALA A N 1
ATOM 1495 C CA . ALA A 1 182 ? 23.381 -2.623 -38.077 1.00 56.00 182 ALA A CA 1
ATOM 1496 C C . ALA A 1 182 ? 23.891 -2.859 -36.653 1.00 56.00 182 ALA A C 1
ATOM 1498 O O . ALA A 1 182 ? 25.012 -2.469 -36.324 1.00 56.00 182 ALA A O 1
ATOM 1499 N N . VAL A 1 183 ? 23.073 -3.522 -35.832 1.00 56.84 183 VAL A N 1
ATOM 1500 C CA . VAL A 1 183 ? 23.366 -3.867 -34.434 1.00 56.84 183 VAL A CA 1
ATOM 1501 C C . VAL A 1 183 ? 23.325 -5.380 -34.282 1.00 56.84 183 VAL A C 1
ATOM 1503 O O . VAL A 1 183 ? 22.366 -6.021 -34.698 1.00 56.84 183 VAL A O 1
ATOM 1506 N N . CYS A 1 184 ? 24.361 -5.959 -33.688 1.00 57.62 184 CYS A N 1
ATOM 1507 C CA . CYS A 1 184 ? 24.450 -7.397 -33.438 1.00 57.62 184 CYS A CA 1
ATOM 1508 C C . CYS A 1 184 ? 24.560 -7.660 -31.955 1.00 57.62 184 CYS A C 1
ATOM 1510 O O . CYS A 1 184 ? 25.306 -6.978 -31.247 1.00 57.62 184 CYS A O 1
ATOM 1512 N N . TRP A 1 185 ? 23.906 -8.742 -31.567 1.00 54.34 185 TRP A N 1
ATOM 1513 C CA . TRP A 1 185 ? 23.935 -9.320 -30.239 1.00 54.34 185 TRP A CA 1
ATOM 1514 C C . TRP A 1 185 ? 24.734 -10.625 -30.290 1.00 54.34 185 TRP A C 1
ATOM 1516 O O . TRP A 1 185 ? 24.401 -11.493 -31.099 1.00 54.34 185 TRP A O 1
ATOM 1526 N N . ARG A 1 186 ? 25.784 -10.775 -29.471 1.00 52.94 186 ARG A N 1
ATOM 1527 C CA . ARG A 1 186 ? 26.514 -12.050 -29.302 1.00 52.94 186 ARG A CA 1
ATOM 1528 C C . ARG A 1 186 ? 26.495 -12.498 -27.841 1.00 52.94 186 ARG A C 1
ATOM 1530 O O . ARG A 1 186 ? 26.821 -11.717 -26.961 1.00 52.94 186 ARG A O 1
ATOM 1537 N N . ASP A 1 187 ? 26.186 -13.760 -27.575 1.00 49.09 187 ASP A N 1
ATOM 1538 C CA . ASP A 1 187 ? 26.179 -14.330 -26.212 1.00 49.09 187 ASP A CA 1
ATOM 1539 C C . ASP A 1 187 ? 27.595 -14.393 -25.588 1.00 49.09 187 ASP A C 1
ATOM 1541 O O . ASP A 1 187 ? 28.565 -14.746 -26.265 1.00 49.09 187 ASP A O 1
ATOM 1545 N N . GLY A 1 188 ? 27.729 -14.015 -24.313 1.00 43.16 188 GLY A N 1
ATOM 1546 C CA . GLY A 1 188 ? 28.947 -13.941 -23.507 1.00 43.16 188 GLY A CA 1
ATOM 1547 C C . GLY A 1 188 ? 29.167 -15.101 -22.539 1.00 43.16 188 GLY A C 1
ATOM 1548 O O . GLY A 1 188 ? 29.155 -14.911 -21.326 1.00 43.16 188 GLY A O 1
ATOM 1549 N N . ARG A 1 189 ? 29.566 -16.273 -23.047 1.00 41.72 189 ARG A N 1
ATOM 1550 C CA . ARG A 1 189 ? 30.425 -17.208 -22.292 1.00 41.72 189 ARG A CA 1
ATOM 1551 C C . ARG A 1 189 ? 31.533 -17.786 -23.170 1.00 41.72 189 ARG A C 1
ATOM 1553 O O . ARG A 1 189 ? 31.286 -18.359 -24.226 1.00 41.72 189 ARG A O 1
ATOM 1560 N N . VAL A 1 190 ? 32.776 -17.662 -22.702 1.00 38.34 190 VAL A N 1
ATOM 1561 C CA . VAL A 1 190 ? 33.896 -18.497 -23.160 1.00 38.34 190 VAL A CA 1
ATOM 1562 C C . VAL A 1 190 ? 33.803 -19.802 -22.372 1.00 38.34 190 VAL A C 1
ATOM 1564 O O . VAL A 1 190 ? 33.988 -19.799 -21.155 1.00 38.34 190 VAL A O 1
ATOM 1567 N N . GLU A 1 191 ? 33.475 -20.907 -23.039 1.00 34.38 191 GLU A N 1
ATOM 1568 C CA . GLU A 1 191 ? 33.542 -22.241 -22.437 1.00 34.38 191 GLU A CA 1
ATOM 1569 C C . GLU A 1 191 ? 34.986 -22.499 -21.971 1.00 34.38 191 GLU A C 1
ATOM 1571 O O . GLU A 1 191 ? 35.902 -22.624 -22.783 1.00 34.38 191 GLU A O 1
ATOM 1576 N N . ARG A 1 192 ? 35.215 -22.574 -20.653 1.00 27.11 192 ARG A N 1
ATOM 1577 C CA . ARG A 1 192 ? 36.401 -23.267 -20.130 1.00 27.11 192 ARG A CA 1
ATOM 1578 C C . ARG A 1 192 ? 36.214 -24.758 -20.432 1.00 27.11 192 ARG A C 1
ATOM 1580 O O . ARG A 1 192 ? 35.121 -25.262 -20.170 1.00 27.11 192 ARG A O 1
ATOM 1587 N N . PRO A 1 193 ? 37.228 -25.476 -20.945 1.00 29.06 193 PRO A N 1
ATOM 1588 C CA . PRO A 1 193 ? 37.079 -26.888 -21.263 1.00 29.06 193 PRO A CA 1
ATOM 1589 C C . PRO A 1 193 ? 36.862 -27.674 -19.965 1.00 29.06 193 PRO A C 1
ATOM 1591 O O . PRO A 1 193 ? 37.783 -27.861 -19.172 1.00 29.06 193 PRO A O 1
ATOM 1594 N N . ALA A 1 194 ? 35.623 -28.106 -19.729 1.00 29.50 194 ALA A N 1
ATOM 1595 C CA . ALA A 1 194 ? 35.305 -29.079 -18.699 1.00 29.50 194 ALA A CA 1
ATOM 1596 C C . ALA A 1 194 ? 35.586 -30.477 -19.260 1.00 29.50 194 ALA A C 1
ATOM 1598 O O . ALA A 1 194 ? 35.093 -30.854 -20.324 1.00 29.50 194 ALA A O 1
ATOM 1599 N N . ALA A 1 195 ? 36.417 -31.230 -18.547 1.00 30.53 195 ALA A N 1
ATOM 1600 C CA . ALA A 1 195 ? 36.704 -32.618 -18.848 1.00 30.53 195 ALA A CA 1
ATOM 1601 C C . ALA A 1 195 ? 35.414 -33.459 -18.840 1.00 30.53 195 ALA A C 1
ATOM 1603 O O . ALA A 1 195 ? 34.680 -33.452 -17.858 1.00 30.53 195 ALA A O 1
ATOM 1604 N N . GLY A 1 196 ? 35.200 -34.214 -19.922 1.00 34.41 196 GLY A N 1
ATOM 1605 C CA . GLY A 1 196 ? 34.395 -35.438 -19.952 1.00 34.41 196 GLY A CA 1
ATOM 1606 C C . GLY A 1 196 ? 32.880 -35.287 -19.780 1.00 34.41 196 GLY A C 1
ATOM 1607 O O . GLY A 1 196 ? 32.374 -35.217 -18.668 1.00 34.41 196 GLY A O 1
ATOM 1608 N N . GLY A 1 197 ? 32.137 -35.398 -20.885 1.00 27.78 197 GLY A N 1
ATOM 1609 C CA . GLY A 1 197 ? 30.697 -35.668 -20.837 1.00 27.78 197 GLY A CA 1
ATOM 1610 C C . GLY A 1 197 ? 29.956 -35.235 -22.095 1.00 27.78 197 GLY A C 1
ATOM 1611 O O . GLY A 1 197 ? 29.385 -34.153 -22.145 1.00 27.78 197 GLY A O 1
ATOM 1612 N N . ALA A 1 198 ? 29.950 -36.078 -23.127 1.00 28.31 198 ALA A N 1
ATOM 1613 C CA . ALA A 1 198 ? 29.153 -35.842 -24.324 1.00 28.31 198 ALA A CA 1
ATOM 1614 C C . ALA A 1 198 ? 27.652 -36.017 -24.021 1.00 28.31 198 ALA A C 1
ATOM 1616 O O . ALA A 1 198 ? 27.180 -37.139 -23.851 1.00 28.31 198 ALA A O 1
ATOM 1617 N N . GLN A 1 199 ? 26.884 -34.927 -24.050 1.00 26.03 199 GLN A N 1
ATOM 1618 C CA . GLN A 1 199 ? 25.441 -34.977 -24.293 1.00 26.03 199 GLN A CA 1
ATOM 1619 C C . GLN A 1 199 ? 25.126 -34.174 -25.558 1.00 26.03 199 GLN A C 1
ATOM 1621 O O . GLN A 1 199 ? 25.057 -32.950 -25.562 1.00 26.03 199 GLN A O 1
ATOM 1626 N N . ARG A 1 200 ? 24.971 -34.896 -26.673 1.00 26.88 200 ARG A N 1
ATOM 1627 C CA . ARG A 1 200 ? 24.486 -34.356 -27.948 1.00 26.88 200 ARG A CA 1
ATOM 1628 C C . ARG A 1 200 ? 22.995 -34.036 -27.817 1.00 26.88 200 ARG A C 1
ATOM 1630 O O . ARG A 1 200 ? 22.178 -34.956 -27.819 1.00 26.88 200 ARG A O 1
ATOM 1637 N N . SER A 1 201 ? 22.627 -32.758 -27.773 1.00 26.66 201 SER A N 1
ATOM 1638 C CA . SER A 1 201 ? 21.250 -32.329 -28.026 1.00 26.66 201 SER A CA 1
ATOM 1639 C C . SER A 1 201 ? 20.971 -32.392 -29.535 1.00 26.66 201 SER A C 1
ATOM 1641 O O . SER A 1 201 ? 21.522 -31.649 -30.344 1.00 26.66 201 SER A O 1
ATOM 1643 N N . ARG A 1 202 ? 20.139 -33.356 -29.943 1.00 25.27 202 ARG A N 1
ATOM 1644 C CA . ARG A 1 202 ? 19.584 -33.441 -31.302 1.00 25.27 202 ARG A CA 1
ATOM 1645 C C . ARG A 1 202 ? 18.515 -32.359 -31.460 1.00 25.27 202 ARG A C 1
ATOM 1647 O O . ARG A 1 202 ? 17.432 -32.499 -30.902 1.00 25.27 202 ARG A O 1
ATOM 1654 N N . PHE A 1 203 ? 18.787 -31.336 -32.266 1.00 25.09 203 PHE A N 1
ATOM 1655 C CA . PHE A 1 203 ? 17.738 -30.487 -32.833 1.00 25.09 203 PHE A CA 1
ATOM 1656 C C . PHE A 1 203 ? 17.175 -31.140 -34.110 1.00 25.09 203 PHE A C 1
ATOM 1658 O O . PHE A 1 203 ? 17.953 -31.659 -34.920 1.00 25.09 203 PHE A O 1
ATOM 1665 N N . PRO A 1 204 ? 15.846 -31.166 -34.310 1.00 26.52 204 PRO A N 1
ATOM 1666 C CA . PRO A 1 204 ? 15.250 -31.727 -35.513 1.00 26.52 204 PRO A CA 1
ATOM 1667 C C . PRO A 1 204 ? 15.550 -30.843 -36.731 1.00 26.52 204 PRO A C 1
ATOM 1669 O O . PRO A 1 204 ? 15.456 -29.618 -36.687 1.00 26.52 204 PRO A O 1
ATOM 1672 N N . ARG A 1 205 ? 15.911 -31.491 -37.843 1.00 29.08 205 ARG A N 1
ATOM 1673 C CA . ARG A 1 205 ? 16.085 -30.864 -39.156 1.00 29.08 205 ARG A CA 1
ATOM 1674 C C . ARG A 1 205 ? 14.714 -30.481 -39.721 1.00 29.08 205 ARG A C 1
ATOM 1676 O O . ARG A 1 205 ? 14.046 -31.317 -40.320 1.00 29.08 205 ARG A O 1
ATOM 1683 N N . SER A 1 206 ? 14.319 -29.221 -39.591 1.00 26.09 206 SER A N 1
ATOM 1684 C CA . SER A 1 206 ? 13.272 -28.623 -40.427 1.00 26.09 206 SER A CA 1
ATOM 1685 C C . SER A 1 206 ? 13.658 -27.192 -40.786 1.00 26.09 206 SER A C 1
ATOM 1687 O O . SER A 1 206 ? 14.078 -26.429 -39.922 1.00 26.09 206 SER A O 1
ATOM 1689 N N . ARG A 1 207 ? 13.554 -26.861 -42.079 1.00 29.77 207 ARG A N 1
ATOM 1690 C CA . ARG A 1 207 ? 13.879 -25.555 -42.672 1.00 29.77 207 ARG A CA 1
ATOM 1691 C C . ARG A 1 207 ? 13.214 -24.422 -41.879 1.00 29.77 207 ARG A C 1
ATOM 1693 O O . ARG A 1 207 ? 11.997 -24.285 -41.930 1.00 29.77 207 ARG A O 1
ATOM 1700 N N . PHE A 1 208 ? 14.009 -23.615 -41.182 1.00 26.02 208 PHE A N 1
ATOM 1701 C CA . PHE A 1 208 ? 13.565 -22.375 -40.548 1.00 26.02 208 PHE A CA 1
ATOM 1702 C C . PHE A 1 208 ? 14.126 -21.194 -41.342 1.00 26.02 208 PHE A C 1
ATOM 1704 O O . PHE A 1 208 ? 15.299 -20.861 -41.225 1.00 26.02 208 PHE A O 1
ATOM 1711 N N . SER A 1 209 ? 13.278 -20.559 -42.150 1.00 24.38 209 SER A N 1
ATOM 1712 C CA . SER A 1 209 ? 13.446 -19.159 -42.541 1.00 24.38 209 SER A CA 1
ATOM 1713 C C . SER A 1 209 ? 12.402 -18.360 -41.762 1.00 24.38 209 SER A C 1
ATOM 1715 O O . SER A 1 209 ? 11.262 -18.222 -42.206 1.00 24.38 209 SER A O 1
ATOM 1717 N N . ALA A 1 210 ? 12.744 -17.903 -40.559 1.00 27.50 210 ALA A N 1
ATOM 1718 C CA . ALA A 1 210 ? 11.886 -16.989 -39.815 1.00 27.50 210 ALA A CA 1
ATOM 1719 C C . ALA A 1 210 ? 12.129 -15.570 -40.348 1.00 27.50 210 ALA A C 1
ATOM 1721 O O . ALA A 1 210 ? 13.091 -14.918 -39.958 1.00 27.50 210 ALA A O 1
ATOM 1722 N N . ARG A 1 211 ? 11.281 -15.107 -41.275 1.00 28.30 211 ARG A N 1
ATOM 1723 C CA . ARG A 1 211 ? 11.149 -13.673 -41.565 1.00 28.30 211 ARG A CA 1
ATOM 1724 C C . ARG A 1 211 ? 10.349 -13.054 -40.422 1.00 28.30 211 ARG A C 1
ATOM 1726 O O . ARG A 1 211 ? 9.155 -13.316 -40.299 1.00 28.30 211 ARG A O 1
ATOM 1733 N N . LEU A 1 212 ? 11.020 -12.299 -39.559 1.00 31.70 212 LEU A N 1
ATOM 1734 C CA . LEU A 1 212 ? 10.383 -11.487 -38.524 1.00 31.70 212 LEU A CA 1
ATOM 1735 C C . LEU A 1 212 ? 10.140 -10.095 -39.117 1.00 31.70 212 LEU A C 1
ATOM 1737 O O . LEU A 1 212 ? 11.086 -9.342 -39.327 1.00 31.70 212 LEU A O 1
ATOM 1741 N N . PHE A 1 213 ? 8.880 -9.793 -39.437 1.00 26.17 213 PHE A N 1
ATOM 1742 C CA . PHE A 1 213 ? 8.469 -8.487 -39.948 1.00 26.17 213 PHE A CA 1
ATOM 1743 C C . PHE A 1 213 ? 8.538 -7.440 -38.831 1.00 26.17 213 PHE A C 1
ATOM 1745 O O . PHE A 1 213 ? 7.852 -7.571 -37.818 1.00 26.17 213 PHE A O 1
ATOM 1752 N N . PHE A 1 214 ? 9.311 -6.382 -39.052 1.00 28.42 214 PHE A N 1
ATOM 1753 C CA . PHE A 1 214 ? 9.176 -5.115 -38.341 1.00 28.42 214 PHE A CA 1
ATOM 1754 C C . PHE A 1 214 ? 8.824 -4.063 -39.388 1.00 28.42 214 PHE A C 1
ATOM 1756 O O . PHE A 1 214 ? 9.616 -3.793 -40.286 1.00 28.42 214 PHE A O 1
ATOM 1763 N N . ASP A 1 215 ? 7.609 -3.532 -39.315 1.00 22.92 215 ASP A N 1
ATOM 1764 C CA . ASP A 1 215 ? 7.119 -2.546 -40.274 1.00 22.92 215 ASP A CA 1
ATOM 1765 C C . ASP A 1 215 ? 7.582 -1.147 -39.837 1.00 22.92 215 ASP A C 1
ATOM 1767 O O . ASP A 1 215 ? 7.200 -0.663 -38.769 1.00 22.92 215 ASP A O 1
ATOM 1771 N N . PHE A 1 216 ? 8.431 -0.508 -40.643 1.00 27.02 216 PHE A N 1
ATOM 1772 C CA . PHE A 1 216 ? 8.775 0.908 -40.519 1.00 27.02 216 PHE A CA 1
ATOM 1773 C C . PHE A 1 216 ? 8.384 1.611 -41.821 1.00 27.02 216 PHE A C 1
ATOM 1775 O O . PHE A 1 216 ? 9.072 1.495 -42.834 1.00 27.02 216 PHE A O 1
ATOM 1782 N N . SER A 1 217 ? 7.285 2.367 -41.784 1.00 24.52 217 SER A N 1
ATOM 1783 C CA . SER A 1 217 ? 6.962 3.341 -42.830 1.00 24.52 217 SER A CA 1
ATOM 1784 C C . SER A 1 217 ? 7.797 4.619 -42.624 1.00 24.52 217 SER A C 1
ATOM 1786 O O . SER A 1 217 ? 7.952 5.036 -41.471 1.00 24.52 217 SER A O 1
ATOM 1788 N N . PRO A 1 218 ? 8.332 5.269 -43.679 1.00 31.67 218 PRO A N 1
ATOM 1789 C CA . PRO A 1 218 ? 9.193 6.447 -43.539 1.00 31.67 218 PRO A CA 1
ATOM 1790 C C . PRO A 1 218 ? 8.483 7.741 -43.114 1.00 31.67 218 PRO A C 1
ATOM 1792 O O . PRO A 1 218 ? 9.167 8.726 -42.858 1.00 31.67 218 PRO A O 1
ATOM 1795 N N . ASP A 1 219 ? 7.153 7.764 -43.003 1.00 28.17 219 ASP A N 1
ATOM 1796 C CA . ASP A 1 219 ? 6.405 8.994 -42.735 1.00 28.17 219 ASP A CA 1
ATOM 1797 C C . ASP A 1 219 ? 5.600 8.904 -41.434 1.00 28.17 219 ASP A C 1
ATOM 1799 O O . ASP A 1 219 ? 4.862 7.949 -41.185 1.00 28.17 219 ASP A O 1
ATOM 1803 N N . GLY A 1 220 ? 5.765 9.918 -40.580 1.00 37.78 220 GLY A N 1
ATOM 1804 C CA . GLY A 1 220 ? 5.166 9.996 -39.251 1.00 37.78 220 GLY A CA 1
ATOM 1805 C C . GLY A 1 220 ? 3.646 9.807 -39.257 1.00 37.78 220 GLY A C 1
ATOM 1806 O O . GLY A 1 220 ? 2.903 10.632 -39.781 1.00 37.78 220 GLY A O 1
ATOM 1807 N N . GLY A 1 221 ? 3.183 8.742 -38.604 1.00 25.92 221 GLY A N 1
ATOM 1808 C CA . GLY A 1 221 ? 1.770 8.441 -38.398 1.00 25.92 221 GLY A CA 1
ATOM 1809 C C . GLY A 1 221 ? 1.599 7.216 -37.500 1.00 25.92 221 GLY A C 1
ATOM 1810 O O . GLY A 1 221 ? 2.347 6.252 -37.601 1.00 25.92 221 GLY A O 1
ATOM 1811 N N . HIS A 1 222 ? 0.651 7.289 -36.568 1.00 25.28 222 HIS A N 1
ATOM 1812 C CA . HIS A 1 222 ? 0.412 6.332 -35.484 1.00 25.28 222 HIS A CA 1
ATOM 1813 C C . HIS A 1 222 ? 0.297 4.854 -35.916 1.00 25.28 222 HIS A C 1
ATOM 1815 O O . HIS A 1 222 ? -0.443 4.525 -36.838 1.00 25.28 222 HIS A O 1
ATOM 1821 N N . VAL A 1 223 ? 0.967 3.966 -35.167 1.00 25.94 223 VAL A N 1
ATOM 1822 C CA . VAL A 1 223 ? 0.984 2.504 -35.358 1.00 25.94 223 VAL A CA 1
ATOM 1823 C C . VAL A 1 223 ? -0.114 1.820 -34.542 1.00 25.94 223 VAL A C 1
ATOM 1825 O O . VAL A 1 223 ? -0.370 2.162 -33.386 1.00 25.94 223 VAL A O 1
ATOM 1828 N N . THR A 1 224 ? -0.719 0.796 -35.134 1.00 23.58 224 THR A N 1
ATOM 1829 C CA . THR A 1 224 ? -1.743 -0.065 -34.546 1.00 23.58 224 THR A CA 1
ATOM 1830 C C . THR A 1 224 ? -1.377 -1.555 -34.725 1.00 23.58 224 THR A C 1
ATOM 1832 O O . THR A 1 224 ? -1.042 -1.908 -35.854 1.00 23.58 224 THR A O 1
ATOM 1835 N N . PRO A 1 225 ? -1.443 -2.452 -33.708 1.00 27.16 225 PRO A N 1
ATOM 1836 C CA . PRO A 1 225 ? -1.038 -3.859 -33.874 1.00 27.16 225 PRO A CA 1
ATOM 1837 C C . PRO A 1 225 ? -2.065 -4.746 -34.603 1.00 27.16 225 PRO A C 1
ATOM 1839 O O . PRO A 1 225 ? -3.169 -4.967 -34.104 1.00 27.16 225 PRO A O 1
ATOM 1842 N N . THR A 1 226 ? -1.692 -5.339 -35.736 1.00 25.64 226 THR A N 1
ATOM 1843 C CA . THR A 1 226 ? -2.472 -6.408 -36.386 1.00 25.64 226 THR A CA 1
ATOM 1844 C C . THR A 1 226 ? -2.041 -7.787 -35.876 1.00 25.64 226 THR A C 1
ATOM 1846 O O . THR A 1 226 ? -0.858 -8.099 -35.774 1.00 25.64 226 THR A O 1
ATOM 1849 N N . THR A 1 227 ? -3.030 -8.613 -35.543 1.00 25.81 227 THR A N 1
ATOM 1850 C CA . THR A 1 227 ? -2.933 -9.960 -34.965 1.00 25.81 227 THR A CA 1
ATOM 1851 C C . THR A 1 227 ? -2.323 -10.987 -35.933 1.00 25.81 227 THR A C 1
ATOM 1853 O O . THR A 1 227 ? -2.772 -11.104 -37.071 1.00 25.81 227 THR A O 1
ATOM 1856 N N . ILE A 1 228 ? -1.361 -11.795 -35.469 1.00 26.16 228 ILE A N 1
ATOM 1857 C CA . ILE A 1 228 ? -0.900 -13.009 -36.166 1.00 26.16 228 ILE A CA 1
ATOM 1858 C C . ILE A 1 228 ? -1.869 -14.153 -35.837 1.00 26.16 228 ILE A C 1
ATOM 1860 O O . ILE A 1 228 ? -1.967 -14.584 -34.690 1.00 26.16 228 ILE A O 1
ATOM 1864 N N . GLY A 1 229 ? -2.583 -14.650 -36.848 1.00 21.73 229 GLY A N 1
ATOM 1865 C CA . GLY A 1 229 ? -3.354 -15.888 -36.766 1.00 21.73 229 GLY A CA 1
ATOM 1866 C C . GLY A 1 229 ? -2.450 -17.108 -36.944 1.00 21.73 229 GLY A C 1
ATOM 1867 O O . GLY A 1 229 ? -1.796 -17.252 -37.974 1.00 21.73 229 GLY A O 1
ATOM 1868 N N . LEU A 1 230 ? -2.433 -18.006 -35.958 1.00 24.77 230 LEU A N 1
ATOM 1869 C CA . LEU A 1 230 ? -1.883 -19.355 -36.090 1.00 24.77 230 LEU A CA 1
ATOM 1870 C C . LEU A 1 230 ? -3.043 -20.329 -36.310 1.00 24.77 230 LEU A C 1
ATOM 1872 O O . LEU A 1 230 ? -3.783 -20.651 -35.382 1.00 24.77 230 LEU A O 1
ATOM 1876 N N . SER A 1 231 ? -3.211 -20.807 -37.542 1.00 21.67 231 SER A N 1
ATOM 1877 C CA . SER A 1 231 ? -4.085 -21.942 -37.835 1.00 21.67 231 SER A CA 1
ATOM 1878 C C . SER A 1 231 ? -3.364 -23.243 -37.469 1.00 21.67 231 SER A C 1
ATOM 1880 O O . SER A 1 231 ? -2.515 -23.718 -38.222 1.00 21.67 231 SER A O 1
ATOM 1882 N N . ALA A 1 232 ? -3.705 -23.833 -36.326 1.00 25.02 232 ALA A N 1
ATOM 1883 C CA . ALA A 1 232 ? -3.365 -25.217 -36.012 1.00 25.02 232 ALA A CA 1
ATOM 1884 C C . ALA A 1 232 ? -4.640 -26.063 -36.128 1.00 25.02 232 ALA A C 1
ATOM 1886 O O . ALA A 1 232 ? -5.545 -25.951 -35.302 1.00 25.02 232 ALA A O 1
ATOM 1887 N N . GLN A 1 233 ? -4.732 -26.880 -37.182 1.00 24.67 233 GLN A N 1
ATOM 1888 C CA . GLN A 1 233 ? -5.760 -27.913 -37.276 1.00 24.67 233 GLN A CA 1
ATOM 1889 C C . GLN A 1 233 ? -5.490 -29.008 -36.242 1.00 24.67 233 GLN A C 1
ATOM 1891 O O . GLN A 1 233 ? -4.366 -29.473 -36.056 1.00 24.67 233 GLN A O 1
ATOM 1896 N N . SER A 1 234 ? -6.563 -29.374 -35.556 1.00 25.61 234 SER A N 1
ATOM 1897 C CA . SER A 1 234 ? -6.649 -30.328 -34.465 1.00 25.61 234 SER A CA 1
ATOM 1898 C C . SER A 1 234 ? -6.578 -31.781 -34.935 1.00 25.61 234 SER A C 1
ATOM 1900 O O . SER A 1 234 ? -7.106 -32.147 -35.980 1.00 25.61 234 SER A O 1
ATOM 1902 N N . SER A 1 235 ? -6.033 -32.646 -34.081 1.00 23.64 235 SER A N 1
ATOM 1903 C CA . SER A 1 235 ? -6.642 -33.950 -33.802 1.00 23.64 235 SER A CA 1
ATOM 1904 C C . SER A 1 235 ? -6.098 -34.485 -32.480 1.00 23.64 235 SER A C 1
ATOM 1906 O O . SER A 1 235 ? -4.906 -34.734 -32.358 1.00 23.64 235 SER A O 1
ATOM 1908 N N . LEU A 1 236 ? -6.965 -34.604 -31.473 1.00 26.44 236 LEU A N 1
ATOM 1909 C CA . LEU A 1 236 ? -6.969 -35.705 -30.504 1.00 26.44 236 LEU A CA 1
ATOM 1910 C C . LEU A 1 236 ? -8.169 -35.540 -29.570 1.00 26.44 236 LEU A C 1
ATOM 1912 O O . LEU A 1 236 ? -8.280 -34.618 -28.766 1.00 26.44 236 LEU A O 1
ATOM 1916 N N . SER A 1 237 ? -9.104 -36.452 -29.782 1.00 26.02 237 SER A N 1
ATOM 1917 C CA . SER A 1 237 ? -10.349 -36.673 -29.073 1.00 26.02 237 SER A CA 1
ATOM 1918 C C . SER A 1 237 ? -10.137 -37.347 -27.716 1.00 26.02 237 SER A C 1
ATOM 1920 O O . SER A 1 237 ? -9.372 -38.303 -27.626 1.00 26.02 237 SER A O 1
ATOM 1922 N N . GLY A 1 238 ? -10.968 -36.962 -26.743 1.00 24.38 238 GLY A N 1
ATOM 1923 C CA . GLY A 1 238 ? -11.547 -37.892 -25.770 1.00 24.38 238 GLY A CA 1
ATOM 1924 C C . GLY A 1 238 ? -10.928 -37.910 -24.372 1.00 24.38 238 GLY A C 1
ATOM 1925 O O . GLY A 1 238 ? -9.938 -38.590 -24.147 1.00 24.38 238 GLY A O 1
ATOM 1926 N N . ALA A 1 239 ? -11.592 -37.256 -23.414 1.00 26.78 239 ALA A N 1
ATOM 1927 C CA . ALA A 1 239 ? -12.091 -37.886 -22.182 1.00 26.78 239 ALA A CA 1
ATOM 1928 C C . ALA A 1 239 ? -12.851 -36.857 -21.322 1.00 26.78 239 ALA A C 1
ATOM 1930 O O . ALA A 1 239 ? -12.494 -35.688 -21.230 1.00 26.78 239 ALA A O 1
ATOM 1931 N N . SER A 1 240 ? -13.947 -37.329 -20.745 1.00 27.58 240 SER A N 1
ATOM 1932 C CA . SER A 1 240 ? -15.050 -36.619 -20.102 1.00 27.58 240 SER A CA 1
ATOM 1933 C C . SER A 1 240 ? -14.851 -36.256 -18.622 1.00 27.58 240 SER A C 1
ATOM 1935 O O . SER A 1 240 ? -14.104 -36.922 -17.910 1.00 27.58 240 SER A O 1
ATOM 1937 N N . SER A 1 241 ? -15.725 -35.342 -18.165 1.00 26.75 241 SER A N 1
ATOM 1938 C CA . SER A 1 241 ? -16.235 -35.110 -16.792 1.00 26.75 241 SER A CA 1
ATOM 1939 C C . SER A 1 241 ? -15.626 -33.905 -16.059 1.00 26.75 241 SER A C 1
ATOM 1941 O O . SER A 1 241 ? -14.429 -33.675 -16.130 1.00 26.75 241 SER A O 1
ATOM 1943 N N . SER A 1 242 ? -16.348 -33.073 -15.305 1.00 31.97 242 SER A N 1
ATOM 1944 C CA . SER A 1 242 ? -17.771 -32.694 -15.225 1.00 31.97 242 SER A CA 1
ATOM 1945 C C . SER A 1 242 ? -17.853 -31.478 -14.274 1.00 31.97 242 SER A C 1
ATOM 1947 O O . SER A 1 242 ? -16.969 -31.296 -13.442 1.00 31.97 242 SER A O 1
ATOM 1949 N N . ALA A 1 243 ? -18.921 -30.679 -14.374 1.00 25.78 243 ALA A N 1
ATOM 1950 C CA . ALA A 1 243 ? -19.352 -29.596 -13.465 1.00 25.78 243 ALA A CA 1
ATOM 1951 C C . ALA A 1 243 ? -18.699 -28.190 -13.540 1.00 25.78 243 ALA A C 1
ATOM 1953 O O . ALA A 1 243 ? -19.323 -27.244 -13.070 1.00 25.78 243 ALA A O 1
ATOM 1954 N N . ALA A 1 244 ? -17.552 -27.977 -14.195 1.00 28.69 244 ALA A N 1
ATOM 1955 C CA . ALA A 1 244 ? -16.970 -26.622 -14.340 1.00 28.69 244 ALA A CA 1
ATOM 1956 C C . ALA A 1 244 ? -17.463 -25.830 -15.578 1.00 28.69 244 ALA A C 1
ATOM 1958 O O . ALA A 1 244 ? -17.232 -24.629 -15.696 1.00 28.69 244 ALA A O 1
ATOM 1959 N N . SER A 1 245 ? -18.156 -26.485 -16.510 1.00 27.27 245 SER A N 1
ATOM 1960 C CA . SER A 1 245 ? -18.452 -25.950 -17.852 1.00 27.27 245 SER A CA 1
ATOM 1961 C C . SER A 1 245 ? -19.722 -25.093 -17.941 1.00 27.27 245 SER A C 1
ATOM 1963 O O . SER A 1 245 ? -19.984 -24.500 -18.982 1.00 27.27 245 SER A O 1
ATOM 1965 N N . LEU A 1 246 ? -20.524 -25.026 -16.874 1.00 26.86 246 LEU A N 1
ATOM 1966 C CA . LEU A 1 246 ? -21.857 -24.405 -16.898 1.00 26.86 246 LEU A CA 1
ATOM 1967 C C . LEU A 1 246 ? -21.875 -22.918 -16.495 1.00 26.86 246 LEU A C 1
ATOM 1969 O O . LEU A 1 246 ? -22.924 -22.289 -16.557 1.00 26.86 246 LEU A O 1
ATOM 1973 N N . LEU A 1 247 ? -20.721 -22.333 -16.150 1.00 28.34 247 LEU A N 1
ATOM 1974 C CA . LEU A 1 247 ? -20.579 -20.907 -15.804 1.00 28.34 247 LEU A CA 1
ATOM 1975 C C . LEU A 1 247 ? -19.922 -20.049 -16.903 1.00 28.34 247 LEU A C 1
ATOM 1977 O O . LEU A 1 247 ? -19.778 -18.844 -16.724 1.00 28.34 247 LEU A O 1
ATOM 1981 N N . ILE A 1 248 ? -19.541 -20.638 -18.045 1.00 30.20 248 ILE A N 1
ATOM 1982 C CA . ILE A 1 248 ? -18.788 -19.944 -19.114 1.00 30.20 248 ILE A CA 1
ATOM 1983 C C . ILE A 1 248 ? -19.657 -19.633 -20.356 1.00 30.20 248 ILE A C 1
ATOM 1985 O O . ILE A 1 248 ? -19.251 -18.870 -21.225 1.00 30.20 248 ILE A O 1
ATOM 1989 N N . ALA A 1 249 ? -20.895 -20.129 -20.436 1.00 25.34 249 ALA A N 1
ATOM 1990 C CA . ALA A 1 249 ? -21.716 -20.058 -21.654 1.00 25.34 249 ALA A CA 1
ATOM 1991 C C . ALA A 1 249 ? -22.621 -18.809 -21.792 1.00 25.34 249 ALA A C 1
ATOM 1993 O O . ALA A 1 249 ? -23.683 -18.886 -22.405 1.00 25.34 249 ALA A O 1
ATOM 1994 N N . ALA A 1 250 ? -22.228 -17.654 -21.247 1.00 27.09 250 ALA A N 1
ATOM 1995 C CA . ALA A 1 250 ? -22.974 -16.401 -21.416 1.00 27.09 250 ALA A CA 1
ATOM 1996 C C . ALA A 1 250 ? -22.043 -15.225 -21.752 1.00 27.09 250 ALA A C 1
ATOM 1998 O O . ALA A 1 250 ? -21.927 -14.267 -20.992 1.00 27.09 250 ALA A O 1
ATOM 1999 N N . MET A 1 251 ? -21.360 -15.302 -22.895 1.00 28.78 251 MET A N 1
ATOM 2000 C CA . MET A 1 251 ? -20.680 -14.158 -23.509 1.00 28.78 251 MET A CA 1
ATOM 2001 C C . MET A 1 251 ? -21.243 -13.967 -24.924 1.00 28.78 251 MET A C 1
ATOM 2003 O O . MET A 1 251 ? -21.231 -14.928 -25.691 1.00 28.78 251 MET A O 1
ATOM 2007 N N . PRO A 1 252 ? -21.772 -12.784 -25.284 1.00 30.11 252 PRO A N 1
ATOM 2008 C CA . PRO A 1 252 ? -22.103 -12.493 -26.668 1.00 30.11 252 PRO A CA 1
ATOM 2009 C C . PRO A 1 252 ? -20.820 -12.236 -27.463 1.00 30.11 252 PRO A C 1
ATOM 2011 O O . PRO A 1 252 ? -20.008 -11.390 -27.085 1.00 30.11 252 PRO A O 1
ATOM 2014 N N . ASP A 1 253 ? -20.681 -12.937 -28.586 1.00 30.08 253 ASP A N 1
ATOM 2015 C CA . ASP A 1 253 ? -19.738 -12.603 -29.648 1.00 30.08 253 ASP A CA 1
ATOM 2016 C C . ASP A 1 253 ? -20.103 -11.240 -30.247 1.00 30.08 253 ASP A C 1
ATOM 2018 O O . ASP A 1 253 ? -21.109 -11.094 -30.942 1.00 30.08 253 ASP A O 1
ATOM 2022 N N . THR A 1 254 ? -19.261 -10.233 -30.023 1.00 29.97 254 THR A N 1
ATOM 2023 C CA . THR A 1 254 ? -19.218 -9.047 -30.885 1.00 29.97 254 THR A CA 1
ATOM 2024 C C . THR A 1 254 ? -17.777 -8.755 -31.265 1.00 29.97 254 THR A C 1
ATOM 2026 O O . THR A 1 254 ? -17.018 -8.128 -30.527 1.00 29.97 254 THR A O 1
ATOM 2029 N N . THR A 1 255 ? -17.414 -9.240 -32.447 1.00 30.47 255 THR A N 1
ATOM 2030 C CA . THR A 1 255 ? -16.256 -8.820 -33.230 1.00 30.47 255 THR A CA 1
ATOM 2031 C C . THR A 1 255 ? -16.297 -7.317 -33.530 1.00 30.47 255 THR A C 1
ATOM 2033 O O . THR A 1 255 ? -17.365 -6.771 -33.799 1.00 30.47 255 THR A O 1
ATOM 2036 N N . ALA A 1 256 ? -15.104 -6.716 -33.598 1.00 31.92 256 ALA A N 1
ATOM 2037 C CA . ALA A 1 256 ? -14.769 -5.359 -34.049 1.00 31.92 256 ALA A CA 1
ATOM 2038 C C . ALA A 1 256 ? -14.842 -4.222 -33.007 1.00 31.92 256 ALA A C 1
ATOM 2040 O O . ALA A 1 256 ? -15.843 -3.530 -32.859 1.00 31.92 256 ALA A O 1
ATOM 2041 N N . SER A 1 257 ? -13.688 -3.904 -32.406 1.00 27.59 257 SER A N 1
ATOM 2042 C CA . SER A 1 257 ? -13.328 -2.504 -32.154 1.00 27.59 257 SER A CA 1
ATOM 2043 C C . SER A 1 257 ? -11.808 -2.298 -32.198 1.00 27.59 257 SER A C 1
ATOM 2045 O O . SER A 1 257 ? -11.054 -2.838 -31.401 1.00 27.59 257 SER A O 1
ATOM 2047 N N . VAL A 1 258 ? -11.386 -1.548 -33.217 1.00 33.28 258 VAL A N 1
ATOM 2048 C CA . VAL A 1 258 ? -10.318 -0.537 -33.223 1.00 33.28 258 VAL A CA 1
ATOM 2049 C C . VAL A 1 258 ? -9.356 -0.569 -32.022 1.00 33.28 258 VAL A C 1
ATOM 2051 O O . VAL A 1 258 ? -9.633 -0.002 -30.968 1.00 33.28 258 VAL A O 1
ATOM 2054 N N . LEU A 1 259 ? -8.195 -1.181 -32.242 1.00 37.72 259 LEU A N 1
ATOM 2055 C CA . LEU A 1 259 ? -6.859 -0.681 -31.902 1.00 37.72 259 LEU A CA 1
ATOM 2056 C C . LEU A 1 259 ? -6.809 0.501 -30.916 1.00 37.72 259 LEU A C 1
ATOM 2058 O O . LEU A 1 259 ? -6.823 1.671 -31.302 1.00 37.72 259 LEU A O 1
ATOM 2062 N N . ARG A 1 260 ? -6.713 0.176 -29.625 1.00 35.53 260 ARG A N 1
ATOM 2063 C CA . ARG A 1 260 ? -6.406 1.106 -28.529 1.00 35.53 260 ARG A CA 1
ATOM 2064 C C . ARG A 1 260 ? -5.234 0.563 -27.708 1.00 35.53 260 ARG A C 1
ATOM 2066 O O . ARG A 1 260 ? -5.049 -0.652 -27.672 1.00 35.53 260 ARG A O 1
ATOM 2073 N N . PRO A 1 261 ? -4.444 1.433 -27.053 1.00 37.59 261 PRO A N 1
ATOM 2074 C CA . PRO A 1 261 ? -3.319 0.996 -26.235 1.00 37.59 261 PRO A CA 1
ATOM 2075 C C . PRO A 1 261 ? -3.795 0.080 -25.085 1.00 37.59 261 PRO A C 1
ATOM 2077 O O . PRO A 1 261 ? -4.803 0.403 -24.450 1.00 37.59 261 PRO A O 1
ATOM 2080 N N . PRO A 1 262 ? -3.071 -1.016 -24.781 1.00 43.06 262 PRO A N 1
ATOM 2081 C CA . PRO A 1 262 ? -3.490 -2.103 -23.877 1.00 43.06 262 PRO A CA 1
ATOM 2082 C C . PRO A 1 262 ? -3.546 -1.748 -22.370 1.00 43.06 262 PRO A C 1
ATOM 2084 O O . PRO A 1 262 ? -3.505 -2.628 -21.518 1.00 43.06 262 PRO A O 1
ATOM 2087 N N . ASP A 1 263 ? -3.631 -0.461 -22.015 1.00 46.56 263 ASP A N 1
ATOM 2088 C CA . ASP A 1 263 ? -3.442 0.025 -20.638 1.00 46.56 263 ASP A CA 1
ATOM 2089 C C . ASP A 1 263 ? -4.409 1.147 -20.198 1.00 46.56 263 ASP A C 1
ATOM 2091 O O . ASP A 1 263 ? -4.276 1.669 -19.085 1.00 46.56 263 ASP A O 1
ATOM 2095 N N . ALA A 1 264 ? -5.383 1.537 -21.031 1.00 50.22 264 ALA A N 1
ATOM 2096 C CA . ALA A 1 264 ? -6.282 2.665 -20.759 1.00 50.22 264 ALA A CA 1
ATOM 2097 C C . ALA A 1 264 ? -7.752 2.237 -20.585 1.00 50.22 264 ALA A C 1
ATOM 2099 O O . ALA A 1 264 ? -8.353 1.628 -21.470 1.00 50.22 264 ALA A O 1
ATOM 2100 N N . PHE A 1 265 ? -8.378 2.633 -19.471 1.00 57.72 265 PHE A N 1
ATOM 2101 C CA . PHE A 1 265 ? -9.815 2.447 -19.242 1.00 57.72 265 PHE A CA 1
ATOM 2102 C C . PHE A 1 265 ? -10.650 3.274 -20.237 1.00 57.72 265 PHE A C 1
ATOM 2104 O O . PHE A 1 265 ? -10.727 4.489 -20.094 1.00 57.72 265 PHE A O 1
ATOM 2111 N N . THR A 1 266 ? -11.337 2.649 -21.202 1.00 56.38 266 THR A N 1
ATOM 2112 C CA . THR A 1 266 ? -12.508 3.251 -21.885 1.00 56.38 266 THR A CA 1
ATOM 2113 C C . THR A 1 266 ? -13.472 2.164 -22.373 1.00 56.38 266 THR A C 1
ATOM 2115 O O . THR A 1 266 ? -13.069 1.282 -23.129 1.00 56.38 266 THR A O 1
ATOM 2118 N N . PRO A 1 267 ? -14.742 2.203 -21.937 1.00 56.72 267 PRO A N 1
ATOM 2119 C CA . PRO A 1 267 ? -15.775 2.927 -22.675 1.00 56.72 267 PRO A CA 1
ATOM 2120 C C . PRO A 1 267 ? -16.655 3.796 -21.757 1.00 56.72 267 PRO A C 1
ATOM 2122 O O . PRO A 1 267 ? -16.818 3.545 -20.564 1.00 56.72 267 PRO A O 1
ATOM 2125 N N . ALA A 1 268 ? -17.271 4.838 -22.321 1.00 61.41 268 ALA A N 1
ATOM 2126 C CA . ALA A 1 268 ? -18.128 5.786 -21.597 1.00 61.41 268 ALA A CA 1
ATOM 2127 C C . ALA A 1 268 ? -19.323 5.134 -20.858 1.00 61.41 268 ALA A C 1
ATOM 2129 O O . ALA A 1 268 ? -19.983 5.782 -20.049 1.00 61.41 268 ALA A O 1
ATOM 2130 N N . THR A 1 269 ? -19.652 3.875 -21.147 1.00 63.88 269 THR A N 1
ATOM 2131 C CA . THR A 1 269 ? -20.671 3.071 -20.456 1.00 63.88 269 THR A CA 1
ATOM 2132 C C . THR A 1 269 ? -20.206 2.572 -19.089 1.00 63.88 269 THR A C 1
ATOM 2134 O O . THR A 1 269 ? -20.941 2.745 -18.121 1.00 63.88 269 THR A O 1
ATOM 2137 N N . ASP A 1 270 ? -18.988 2.042 -18.964 1.00 74.00 270 ASP A N 1
ATOM 2138 C CA . ASP A 1 270 ? -18.500 1.483 -17.693 1.00 74.00 270 ASP A CA 1
ATOM 2139 C C . ASP A 1 270 ? -18.274 2.584 -16.654 1.00 74.00 270 ASP A C 1
ATOM 2141 O O . ASP A 1 270 ? -18.697 2.475 -15.504 1.00 74.00 270 ASP A O 1
ATOM 2145 N N . LEU A 1 271 ? -17.729 3.724 -17.088 1.00 82.56 271 LEU A N 1
ATOM 2146 C CA . LEU A 1 271 ? -17.596 4.918 -16.248 1.00 82.56 271 LEU A CA 1
ATOM 2147 C C . LEU A 1 271 ? -18.949 5.487 -15.811 1.00 82.56 271 LEU A C 1
ATOM 2149 O O . LEU A 1 271 ? -19.060 6.010 -14.702 1.00 82.56 271 LEU A O 1
ATOM 2153 N N . ARG A 1 272 ? -19.990 5.372 -16.648 1.00 85.19 272 ARG A N 1
ATOM 2154 C CA . ARG A 1 272 ? -21.357 5.734 -16.250 1.00 85.19 272 ARG A CA 1
ATOM 2155 C C . ARG A 1 272 ? -21.845 4.817 -15.137 1.00 85.19 272 ARG A C 1
ATOM 2157 O O . ARG A 1 272 ? -22.326 5.330 -14.136 1.00 85.19 272 ARG A O 1
ATOM 2164 N N . VAL A 1 273 ? -21.681 3.501 -15.270 1.00 85.94 273 VAL A N 1
ATOM 2165 C CA . VAL A 1 273 ? -22.090 2.536 -14.234 1.00 85.94 273 VAL A CA 1
ATOM 2166 C C . VAL A 1 273 ? -21.359 2.794 -12.915 1.00 85.94 273 VAL A C 1
ATOM 2168 O O . VAL A 1 273 ? -22.008 2.846 -11.874 1.00 85.94 273 VAL A O 1
ATOM 2171 N N . VAL A 1 274 ? -20.046 3.043 -12.948 1.00 90.12 274 VAL A N 1
ATOM 2172 C CA . VAL A 1 274 ? -19.276 3.377 -11.737 1.00 90.12 274 VAL A CA 1
ATOM 2173 C C . VAL A 1 274 ? -19.766 4.683 -11.103 1.00 90.12 274 VAL A C 1
ATOM 2175 O O . VAL A 1 274 ? -19.920 4.750 -9.886 1.00 90.12 274 VAL A O 1
ATOM 2178 N N . ARG A 1 275 ? -20.087 5.714 -11.897 1.00 91.44 275 ARG A N 1
ATOM 2179 C CA . ARG A 1 275 ? -20.670 6.966 -11.378 1.00 91.44 275 ARG A CA 1
ATOM 2180 C C . ARG A 1 275 ? -22.055 6.760 -10.770 1.00 91.44 275 ARG A C 1
ATOM 2182 O O . ARG A 1 275 ? -22.323 7.315 -9.710 1.00 91.44 275 ARG A O 1
ATOM 2189 N N . TRP A 1 276 ? -22.910 5.960 -11.406 1.00 93.12 276 TRP A N 1
ATOM 2190 C CA . TRP A 1 276 ? -24.235 5.613 -10.884 1.00 93.12 276 TRP A CA 1
ATOM 2191 C C . TRP A 1 276 ? -24.141 4.844 -9.569 1.00 93.12 276 TRP A C 1
ATOM 2193 O O . TRP A 1 276 ? -24.825 5.202 -8.611 1.00 93.12 276 TRP A O 1
ATOM 2203 N N . ALA A 1 277 ? -23.262 3.842 -9.493 1.00 92.94 277 ALA A N 1
ATOM 2204 C CA . ALA A 1 277 ? -22.982 3.127 -8.252 1.00 92.94 277 ALA A CA 1
ATOM 2205 C C . ALA A 1 277 ? -22.465 4.094 -7.177 1.00 92.94 277 ALA A C 1
ATOM 2207 O O . ALA A 1 277 ? -22.981 4.105 -6.064 1.00 92.94 277 ALA A O 1
ATOM 2208 N N . GLY A 1 278 ? -21.527 4.974 -7.536 1.00 93.88 278 GLY A N 1
ATOM 2209 C CA . GLY A 1 278 ? -20.975 5.983 -6.637 1.00 93.88 278 GLY A CA 1
ATOM 2210 C C . GLY A 1 278 ? -22.025 6.928 -6.055 1.00 93.88 278 GLY A C 1
ATOM 2211 O O . GLY A 1 278 ? -22.111 7.085 -4.839 1.00 93.88 278 GLY A O 1
ATOM 2212 N N . ALA A 1 279 ? -22.863 7.513 -6.913 1.00 94.62 279 ALA A N 1
ATOM 2213 C CA . ALA A 1 279 ? -23.952 8.396 -6.502 1.00 94.62 279 ALA A CA 1
ATOM 2214 C C . ALA A 1 279 ? -24.994 7.666 -5.639 1.00 94.62 279 ALA A C 1
ATOM 2216 O O . ALA A 1 279 ? -25.454 8.216 -4.641 1.00 94.62 279 ALA A O 1
ATOM 2217 N N . SER A 1 280 ? -25.319 6.416 -5.981 1.00 95.19 280 SER A N 1
ATOM 2218 C CA . SER A 1 280 ? -26.258 5.593 -5.210 1.00 95.19 280 SER A CA 1
ATOM 2219 C C . SER A 1 280 ? -25.718 5.289 -3.812 1.00 95.19 280 SER A C 1
ATOM 2221 O O . SER A 1 280 ? -26.432 5.465 -2.833 1.00 95.19 280 SER A O 1
ATOM 2223 N N . LEU A 1 281 ? -24.445 4.898 -3.697 1.00 95.62 281 LEU A N 1
ATOM 2224 C CA . LEU A 1 281 ? -23.801 4.619 -2.409 1.00 95.62 281 LEU A CA 1
ATOM 2225 C C . LEU A 1 281 ? -23.669 5.875 -1.539 1.00 95.62 281 LEU A C 1
ATOM 2227 O O . LEU A 1 281 ? -23.862 5.793 -0.329 1.00 95.62 281 LEU A O 1
ATOM 2231 N N . LEU A 1 282 ? -23.393 7.039 -2.137 1.00 95.12 282 LEU A N 1
ATOM 2232 C CA . LEU A 1 282 ? -23.393 8.318 -1.419 1.00 95.12 282 LEU A CA 1
ATOM 2233 C C . LEU A 1 282 ? -24.791 8.686 -0.915 1.00 95.12 282 LEU A C 1
ATOM 2235 O O . LEU A 1 282 ? -24.927 9.107 0.230 1.00 95.12 282 LEU A O 1
ATOM 2239 N N . LEU A 1 283 ? -25.826 8.500 -1.740 1.00 94.69 283 LEU A N 1
ATOM 2240 C CA . LEU A 1 283 ? -27.211 8.762 -1.349 1.00 94.69 283 LEU A CA 1
ATOM 2241 C C . LEU A 1 283 ? -27.649 7.841 -0.206 1.00 94.69 283 LEU A C 1
ATOM 2243 O O . LEU A 1 283 ? -28.162 8.317 0.801 1.00 94.69 283 LEU A O 1
ATOM 2247 N N . VAL A 1 284 ? -27.401 6.536 -0.332 1.00 94.00 284 VAL A N 1
ATOM 2248 C CA . VAL A 1 284 ? -27.706 5.551 0.718 1.00 94.00 284 VAL A CA 1
ATOM 2249 C C . VAL A 1 284 ? -26.902 5.848 1.986 1.00 94.00 284 VAL A C 1
ATOM 2251 O O . VAL A 1 284 ? -27.449 5.787 3.082 1.00 94.00 284 VAL A O 1
ATOM 2254 N N . GLY A 1 285 ? -25.635 6.243 1.847 1.00 91.00 285 GLY A N 1
ATOM 2255 C CA . GLY A 1 285 ? -24.801 6.705 2.955 1.00 91.00 285 GLY A CA 1
ATOM 2256 C C . GLY A 1 285 ? -25.354 7.953 3.649 1.00 91.00 285 GLY A C 1
ATOM 2257 O O . GLY A 1 285 ? -25.293 8.055 4.868 1.00 91.00 285 GLY A O 1
ATOM 2258 N N . LEU A 1 286 ? -25.945 8.892 2.908 1.00 90.88 286 LEU A N 1
ATOM 2259 C CA . LEU A 1 286 ? -26.592 10.063 3.500 1.00 90.88 286 LEU A CA 1
ATOM 2260 C C . LEU A 1 286 ? -27.847 9.672 4.293 1.00 90.88 286 LEU A C 1
ATOM 2262 O O . LEU A 1 286 ? -28.038 10.163 5.402 1.00 90.88 286 LEU A O 1
ATOM 2266 N N . VAL A 1 287 ? -28.673 8.768 3.753 1.00 91.25 287 VAL A N 1
ATOM 2267 C CA . VAL A 1 287 ? -29.855 8.240 4.460 1.00 91.25 287 VAL A CA 1
ATOM 2268 C C . VAL A 1 287 ? -29.432 7.509 5.737 1.00 91.25 287 VAL A C 1
ATOM 2270 O O . VAL A 1 287 ? -29.981 7.776 6.801 1.00 91.25 287 VAL A O 1
ATOM 2273 N N . TRP A 1 288 ? -28.391 6.675 5.656 1.00 91.75 288 TRP A N 1
ATOM 2274 C CA . TRP A 1 288 ? -27.779 6.030 6.819 1.00 91.75 288 TRP A CA 1
ATOM 2275 C C . TRP A 1 288 ? -27.342 7.037 7.884 1.00 91.75 288 TRP A C 1
ATOM 2277 O O . TRP A 1 288 ? -27.657 6.858 9.059 1.00 91.75 288 TRP A O 1
ATOM 2287 N N . LEU A 1 289 ? -26.665 8.119 7.489 1.00 85.94 289 LEU A N 1
ATOM 2288 C CA . LEU A 1 289 ? -26.222 9.145 8.429 1.00 85.94 289 LEU A CA 1
ATOM 2289 C C . LEU A 1 289 ? -27.411 9.813 9.136 1.00 85.94 289 LEU A C 1
ATOM 2291 O O . LEU A 1 289 ? -27.361 10.024 10.347 1.00 85.94 289 LEU A O 1
ATOM 2295 N N . VAL A 1 290 ? -28.487 10.113 8.402 1.00 85.12 290 VAL A N 1
ATOM 2296 C CA . VAL A 1 290 ? -29.720 10.678 8.973 1.00 85.12 290 VAL A CA 1
ATOM 2297 C C . VAL A 1 290 ? -30.358 9.709 9.970 1.00 85.12 290 VAL A C 1
ATOM 2299 O O . VAL A 1 290 ? -30.705 10.130 11.074 1.00 85.12 290 VAL A O 1
ATOM 2302 N N . ASP A 1 291 ? -30.455 8.419 9.644 1.00 82.44 291 ASP A N 1
ATOM 2303 C CA . ASP A 1 291 ? -31.002 7.418 10.567 1.00 82.44 291 ASP A CA 1
ATOM 2304 C C . ASP A 1 291 ? -30.128 7.215 11.812 1.00 82.44 291 ASP A C 1
ATOM 2306 O O . ASP A 1 291 ? -30.646 7.072 12.922 1.00 82.44 291 ASP A O 1
ATOM 2310 N N . CYS A 1 292 ? -28.800 7.226 11.662 1.00 77.19 292 CYS A N 1
ATOM 2311 C CA . CYS A 1 292 ? -27.865 7.179 12.787 1.00 77.19 292 CYS A CA 1
ATOM 2312 C C . CYS A 1 292 ? -28.042 8.384 13.718 1.00 77.19 292 CYS A C 1
ATOM 2314 O O . CYS A 1 292 ? -28.064 8.223 14.941 1.00 77.19 292 CYS A O 1
ATOM 2316 N N . LEU A 1 293 ? -28.220 9.583 13.157 1.00 74.81 293 LEU A N 1
ATOM 2317 C CA . LEU A 1 293 ? -28.527 10.780 13.939 1.00 74.81 293 LEU A CA 1
ATOM 2318 C C . LEU A 1 293 ? -29.894 10.658 14.624 1.00 74.81 293 LEU A C 1
ATOM 2320 O O . LEU A 1 293 ? -30.009 10.978 15.804 1.00 74.81 293 LEU A O 1
ATOM 2324 N N . ALA A 1 294 ? -30.914 10.130 13.944 1.00 72.12 294 ALA A N 1
ATOM 2325 C CA . ALA A 1 294 ? -32.230 9.901 14.539 1.00 72.12 294 ALA A CA 1
ATOM 2326 C C . ALA A 1 294 ? -32.160 8.932 15.738 1.00 72.12 294 ALA A C 1
ATOM 2328 O O . ALA A 1 294 ? -32.712 9.220 16.802 1.00 72.12 294 ALA A O 1
ATOM 2329 N N . LEU A 1 295 ? -31.412 7.828 15.620 1.00 66.94 295 LEU A N 1
ATOM 2330 C CA . LEU A 1 295 ? -31.176 6.869 16.712 1.00 66.94 295 LEU A CA 1
ATOM 2331 C C . LEU A 1 295 ? -30.577 7.508 17.960 1.00 66.94 295 LEU A C 1
ATOM 2333 O O . LEU A 1 295 ? -30.948 7.156 19.086 1.00 66.94 295 LEU A O 1
ATOM 2337 N N . TYR A 1 296 ? -29.652 8.442 17.758 1.00 62.03 296 TYR A N 1
ATOM 2338 C CA . TYR A 1 296 ? -28.976 9.133 18.843 1.00 62.03 296 TYR A CA 1
ATOM 2339 C C . TYR A 1 296 ? -29.952 9.949 19.710 1.00 62.03 296 TYR A C 1
ATOM 2341 O O . TYR A 1 296 ? -29.787 10.013 20.932 1.00 62.03 296 TYR A O 1
ATOM 2349 N N . PHE A 1 297 ? -31.005 10.509 19.102 1.00 62.38 297 PHE A N 1
ATOM 2350 C CA . PHE A 1 297 ? -32.031 11.300 19.793 1.00 62.38 297 PHE A CA 1
ATOM 2351 C C . PHE A 1 297 ? -33.230 10.474 20.303 1.00 62.38 297 PHE A C 1
ATOM 2353 O O . PHE A 1 297 ? -33.861 10.872 21.280 1.00 62.38 297 PHE A O 1
ATOM 2360 N N . ILE A 1 298 ? -33.537 9.319 19.697 1.00 59.62 298 ILE A N 1
ATOM 2361 C CA . ILE A 1 298 ? -34.720 8.493 20.033 1.00 59.62 298 ILE A CA 1
ATOM 2362 C C . ILE A 1 298 ? -34.493 7.576 21.255 1.00 59.62 298 ILE A C 1
ATOM 2364 O O . ILE A 1 298 ? -35.437 7.222 21.959 1.00 59.62 298 ILE A O 1
ATOM 2368 N N . THR A 1 299 ? -33.251 7.191 21.561 1.00 53.88 299 THR A N 1
ATOM 2369 C CA . THR A 1 299 ? -32.914 6.155 22.568 1.00 53.88 299 THR A CA 1
ATOM 2370 C C . THR A 1 299 ? -33.013 6.592 24.043 1.00 53.88 299 THR A C 1
ATOM 2372 O O . THR A 1 299 ? -32.470 5.937 24.928 1.00 53.88 299 THR A O 1
ATOM 2375 N N . THR A 1 300 ? -33.751 7.655 24.364 1.00 47.06 300 THR A N 1
ATOM 2376 C CA . THR A 1 300 ? -33.829 8.244 25.719 1.00 47.06 300 THR A CA 1
ATOM 2377 C C . THR A 1 300 ? -34.497 7.369 26.793 1.00 47.06 300 THR A C 1
ATOM 2379 O O . THR A 1 300 ? -34.435 7.719 27.969 1.00 47.06 300 THR A O 1
ATOM 2382 N N . GLY A 1 301 ? -35.078 6.214 26.447 1.00 45.91 301 GLY A N 1
ATOM 2383 C CA . GLY A 1 301 ? -35.738 5.330 27.422 1.00 45.91 301 GLY A CA 1
ATOM 2384 C C . GLY A 1 301 ? -35.636 3.828 27.162 1.00 45.91 301 GLY A C 1
ATOM 2385 O O . GLY A 1 301 ? -36.270 3.055 27.873 1.00 45.91 301 GLY A O 1
ATOM 2386 N N . TYR A 1 302 ? -34.864 3.394 26.166 1.00 44.53 302 TYR A N 1
ATOM 2387 C CA . TYR A 1 302 ? -34.750 1.979 25.819 1.00 44.53 302 TYR A CA 1
ATOM 2388 C C . TYR A 1 302 ? -33.305 1.534 25.953 1.00 44.53 302 TYR A C 1
ATOM 2390 O O . TYR A 1 302 ? -32.417 2.186 25.410 1.00 44.53 302 TYR A O 1
ATOM 2398 N N . HIS A 1 303 ? -33.087 0.409 26.641 1.00 47.34 303 HIS A N 1
ATOM 2399 C CA . HIS A 1 303 ? -31.882 -0.404 26.499 1.00 47.34 303 HIS A CA 1
ATOM 2400 C C . HIS A 1 303 ? -31.768 -0.801 25.020 1.00 47.34 303 HIS A C 1
ATOM 2402 O O . HIS A 1 303 ? -32.260 -1.851 24.602 1.00 47.34 303 HIS A O 1
ATOM 2408 N N . SER A 1 304 ? -31.229 0.109 24.205 1.00 43.19 304 SER A N 1
ATOM 2409 C CA . SER A 1 304 ? -30.793 -0.161 22.847 1.00 43.19 304 SER A CA 1
ATOM 2410 C C . SER A 1 304 ? -29.891 -1.378 22.933 1.00 43.19 304 SER A C 1
ATOM 2412 O O . SER A 1 304 ? -29.012 -1.405 23.793 1.00 43.19 304 SER A O 1
ATOM 2414 N N . SER A 1 305 ? -30.177 -2.378 22.103 1.00 47.41 305 SER A N 1
ATOM 2415 C CA . SER A 1 305 ? -29.368 -3.578 21.883 1.00 47.41 305 SER A CA 1
ATOM 2416 C C . SER A 1 305 ? -27.894 -3.358 22.224 1.00 47.41 305 SER A C 1
ATOM 2418 O O . SER A 1 305 ? -27.296 -2.381 21.765 1.00 47.41 305 SER A O 1
ATOM 2420 N N . GLU A 1 306 ? -27.297 -4.295 22.952 1.00 52.22 306 GLU A N 1
ATOM 2421 C CA . GLU A 1 306 ? -25.903 -4.249 23.406 1.00 52.22 306 GLU A CA 1
ATOM 2422 C C . GLU A 1 306 ? -24.865 -4.206 22.243 1.00 52.22 306 GLU A C 1
ATOM 2424 O O . GLU A 1 306 ? -23.667 -4.116 22.472 1.00 52.22 306 GLU A O 1
ATOM 2429 N N . LEU A 1 307 ? -25.328 -4.198 20.983 1.00 58.19 307 LEU A N 1
ATOM 2430 C CA . LEU A 1 307 ? -24.575 -4.215 19.721 1.00 58.19 307 LEU A CA 1
ATOM 2431 C C . LEU A 1 307 ? -24.681 -2.884 18.934 1.00 58.19 307 LEU A C 1
ATOM 2433 O O . LEU A 1 307 ? -24.795 -2.878 17.706 1.00 58.19 307 LEU A O 1
ATOM 2437 N N . TYR A 1 308 ? -24.675 -1.737 19.624 1.00 62.19 308 TYR A N 1
ATOM 2438 C CA . TYR A 1 308 ? -24.808 -0.395 19.019 1.00 62.19 308 TYR A CA 1
ATOM 2439 C C . TYR A 1 308 ? -23.800 -0.123 17.883 1.00 62.19 308 TYR A C 1
ATOM 2441 O O . TYR A 1 308 ? -24.132 0.543 16.900 1.00 62.19 308 TYR A O 1
ATOM 2449 N N . GLU A 1 309 ? -22.591 -0.679 17.972 1.00 63.88 309 GLU A N 1
ATOM 2450 C CA . GLU A 1 309 ? -21.510 -0.472 16.997 1.00 63.88 309 GLU A CA 1
ATOM 2451 C C . GLU A 1 309 ? -21.839 -0.985 15.590 1.00 63.88 309 GLU A C 1
ATOM 2453 O O . GLU A 1 309 ? -21.454 -0.360 14.600 1.00 63.88 309 GLU A O 1
ATOM 2458 N N . ALA A 1 310 ? -22.632 -2.056 15.473 1.00 67.06 310 ALA A N 1
ATOM 2459 C CA . ALA A 1 310 ? -23.021 -2.621 14.179 1.00 67.06 310 ALA A CA 1
ATOM 2460 C C . ALA A 1 310 ? -23.830 -1.636 13.316 1.00 67.06 310 ALA A C 1
ATOM 2462 O O . ALA A 1 310 ? -23.900 -1.779 12.096 1.00 67.06 310 ALA A O 1
ATOM 2463 N N . ARG A 1 311 ? -24.434 -0.615 13.934 1.00 74.62 311 ARG A N 1
ATOM 2464 C CA . ARG A 1 311 ? -25.237 0.413 13.255 1.00 74.62 311 ARG A CA 1
ATOM 2465 C C . ARG A 1 311 ? -24.372 1.480 12.586 1.00 74.62 311 ARG A C 1
ATOM 2467 O O . ARG A 1 311 ? -24.846 2.157 11.680 1.00 74.62 311 ARG A O 1
ATOM 2474 N N . TRP A 1 312 ? -23.106 1.602 12.991 1.00 75.94 312 TRP A N 1
ATOM 2475 C CA . TRP A 1 312 ? -22.154 2.551 12.409 1.00 75.94 312 TRP A CA 1
ATOM 2476 C C . TRP A 1 312 ? -21.339 1.964 11.252 1.00 75.94 312 TRP A C 1
ATOM 2478 O O . TRP A 1 312 ? -20.754 2.702 10.464 1.00 75.94 312 TRP A O 1
ATOM 2488 N N . MET A 1 313 ? -21.340 0.638 11.103 1.00 81.25 313 MET A N 1
ATOM 2489 C CA . MET A 1 313 ? -20.597 -0.069 10.057 1.00 81.25 313 MET A CA 1
ATOM 2490 C C . MET A 1 313 ? -20.922 0.359 8.610 1.00 81.25 313 MET A C 1
ATOM 2492 O O . MET A 1 313 ? -19.987 0.384 7.799 1.00 81.25 313 MET A O 1
ATOM 2496 N N . PRO A 1 314 ? -22.163 0.752 8.240 1.00 87.88 314 PRO A N 1
ATOM 2497 C CA . PRO A 1 314 ? -22.462 1.221 6.885 1.00 87.88 314 PRO A CA 1
ATOM 2498 C C . PRO A 1 314 ? -21.773 2.540 6.493 1.00 87.88 314 PRO A C 1
ATOM 2500 O O . PRO A 1 314 ? -21.879 2.948 5.337 1.00 87.88 314 PRO A O 1
ATOM 2503 N N . ALA A 1 315 ? -20.984 3.162 7.380 1.00 86.12 315 ALA A N 1
ATOM 2504 C CA . ALA A 1 315 ? -20.069 4.259 7.049 1.00 86.12 315 ALA A CA 1
ATOM 2505 C C . ALA A 1 315 ? -19.111 3.945 5.878 1.00 86.12 315 ALA A C 1
ATOM 2507 O O . ALA A 1 315 ? -18.611 4.858 5.222 1.00 86.12 315 ALA A O 1
ATOM 2508 N N . ALA A 1 316 ? -18.873 2.664 5.567 1.00 88.62 316 ALA A N 1
ATOM 2509 C CA . ALA A 1 316 ? -18.097 2.244 4.397 1.00 88.62 316 ALA A CA 1
ATOM 2510 C C . ALA A 1 316 ? -18.769 2.595 3.046 1.00 88.62 316 ALA A C 1
ATOM 2512 O O . ALA A 1 316 ? -18.073 2.774 2.039 1.00 88.62 316 ALA A O 1
ATOM 2513 N N . LEU A 1 317 ? -20.100 2.745 3.013 1.00 92.38 317 LEU A N 1
ATOM 2514 C CA . LEU A 1 317 ? -20.867 3.070 1.804 1.00 92.38 317 LEU A CA 1
ATOM 2515 C C . LEU A 1 317 ? -20.487 4.436 1.209 1.00 92.38 317 LEU A C 1
ATOM 2517 O O . LEU A 1 317 ? -20.072 4.467 0.045 1.00 92.38 317 LEU A O 1
ATOM 2521 N N . PRO A 1 318 ? -20.548 5.563 1.953 1.00 91.06 318 PRO A N 1
ATOM 2522 C CA . PRO A 1 318 ? -20.164 6.860 1.403 1.00 91.06 318 PRO A CA 1
ATOM 2523 C C . PRO A 1 318 ? -18.682 6.921 1.005 1.00 91.06 318 PRO A C 1
ATOM 2525 O O . PRO A 1 318 ? -18.356 7.564 0.009 1.00 91.06 318 PRO A O 1
ATOM 2528 N N . VAL A 1 319 ? -17.790 6.205 1.703 1.00 89.62 319 VAL A N 1
ATOM 2529 C CA . VAL A 1 319 ? -16.365 6.103 1.328 1.00 89.62 319 VAL A CA 1
ATOM 2530 C C . VAL A 1 319 ? -16.208 5.416 -0.030 1.00 89.62 319 VAL A C 1
ATOM 2532 O O . VAL A 1 319 ? -15.529 5.928 -0.922 1.00 89.62 319 VAL A O 1
ATOM 2535 N N . THR A 1 320 ? -16.891 4.288 -0.225 1.00 93.25 320 THR A N 1
ATOM 2536 C CA . THR A 1 320 ? -16.900 3.567 -1.507 1.00 93.25 320 THR A CA 1
ATOM 2537 C C . THR A 1 320 ? -17.487 4.429 -2.618 1.00 93.25 320 THR A C 1
ATOM 2539 O O . THR A 1 320 ? -16.937 4.489 -3.719 1.00 93.25 320 THR A O 1
ATOM 2542 N N . GLY A 1 321 ? -18.565 5.156 -2.319 1.00 93.62 321 GLY A N 1
ATOM 2543 C CA . GLY A 1 321 ? -19.187 6.082 -3.253 1.00 93.62 321 GLY A CA 1
ATOM 2544 C C . GLY A 1 321 ? -18.254 7.218 -3.682 1.00 93.62 321 GLY A C 1
ATOM 2545 O O . GLY A 1 321 ? -18.112 7.486 -4.876 1.00 93.62 321 GLY A O 1
ATOM 2546 N N . ALA A 1 322 ? -17.538 7.828 -2.734 1.00 90.38 322 ALA A N 1
ATOM 2547 C CA . ALA A 1 322 ? -16.544 8.863 -3.011 1.00 90.38 322 ALA A CA 1
ATOM 2548 C C . ALA A 1 322 ? -15.389 8.341 -3.884 1.00 90.38 322 ALA A C 1
ATOM 2550 O O . ALA A 1 322 ? -14.992 9.006 -4.844 1.00 90.38 322 ALA A O 1
ATOM 2551 N N . LEU A 1 323 ? -14.893 7.127 -3.614 1.00 92.44 323 LEU A N 1
ATOM 2552 C CA . LEU A 1 323 ? -13.856 6.482 -4.426 1.00 92.44 323 LEU A CA 1
ATOM 2553 C C . LEU A 1 323 ? -14.330 6.186 -5.855 1.00 92.44 323 LEU A C 1
ATOM 2555 O O . LEU A 1 323 ? -13.549 6.353 -6.790 1.00 92.44 323 LEU A O 1
ATOM 2559 N N . CYS A 1 324 ? -15.605 5.831 -6.053 1.00 93.38 324 CYS A N 1
ATOM 2560 C CA . CYS A 1 324 ? -16.187 5.667 -7.390 1.00 93.38 324 CYS A CA 1
ATOM 2561 C C . CYS A 1 324 ? -16.156 6.977 -8.189 1.00 93.38 324 CYS A C 1
ATOM 2563 O O . CYS A 1 324 ? -15.731 7.000 -9.349 1.00 93.38 324 CYS A O 1
ATOM 2565 N N . ILE A 1 325 ? -16.574 8.085 -7.567 1.00 91.12 325 ILE A N 1
ATOM 2566 C CA . ILE A 1 325 ? -16.542 9.407 -8.204 1.00 91.12 325 ILE A CA 1
ATOM 2567 C C . ILE A 1 325 ? -15.101 9.803 -8.521 1.00 91.12 325 ILE A C 1
ATOM 2569 O O . ILE A 1 325 ? -14.811 10.193 -9.655 1.00 91.12 325 ILE A O 1
ATOM 2573 N N . LEU A 1 326 ? -14.187 9.624 -7.566 1.00 89.00 326 LEU A N 1
ATOM 2574 C CA . LEU A 1 326 ? -12.777 9.948 -7.736 1.00 89.00 326 LEU A CA 1
ATOM 2575 C C . LEU A 1 326 ? -12.116 9.112 -8.838 1.00 89.00 326 LEU A C 1
ATOM 2577 O O . LEU A 1 326 ? -11.379 9.656 -9.662 1.00 89.00 326 LEU A O 1
ATOM 2581 N N . PHE A 1 327 ? -12.401 7.811 -8.911 1.00 90.62 327 PHE A N 1
ATOM 2582 C CA . PHE A 1 327 ? -11.920 6.958 -9.996 1.00 90.62 327 PHE A CA 1
ATOM 2583 C C . PHE A 1 327 ? -12.432 7.460 -11.348 1.00 90.62 327 PHE A C 1
ATOM 2585 O O . PHE A 1 327 ? -11.660 7.571 -12.297 1.0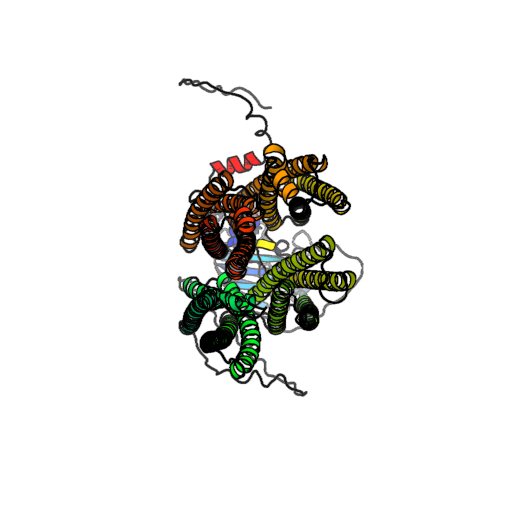0 90.62 327 PHE A O 1
ATOM 2592 N N . SER A 1 328 ? -13.702 7.867 -11.419 1.00 87.56 328 SER A N 1
ATOM 2593 C CA . SER A 1 328 ? -14.314 8.361 -12.657 1.00 87.56 328 SER A CA 1
ATOM 2594 C C . SER A 1 328 ? -13.745 9.690 -13.180 1.00 87.56 328 SER A C 1
ATOM 2596 O O . SER A 1 328 ? -14.063 10.087 -14.305 1.00 87.56 328 SER A O 1
ATOM 2598 N N . ILE A 1 329 ? -12.948 10.380 -12.357 1.00 84.75 329 ILE A N 1
ATOM 2599 C CA . ILE A 1 329 ? -12.230 11.617 -12.691 1.00 84.75 329 ILE A CA 1
ATOM 2600 C C . ILE A 1 329 ? -10.751 11.314 -12.971 1.00 84.75 329 ILE A C 1
ATOM 2602 O O . ILE A 1 329 ? -10.166 11.868 -13.896 1.00 84.75 329 ILE A O 1
ATOM 2606 N N . THR A 1 330 ? -10.133 10.449 -12.163 1.00 83.94 330 THR A N 1
ATOM 2607 C CA . THR A 1 330 ? -8.674 10.251 -12.154 1.00 83.94 330 THR A CA 1
ATOM 2608 C C . THR A 1 330 ? -8.187 9.112 -13.043 1.00 83.94 330 THR A C 1
ATOM 2610 O O . THR A 1 330 ? -7.036 9.162 -13.481 1.00 83.94 330 THR A O 1
ATOM 2613 N N . LEU A 1 331 ? -9.027 8.093 -13.270 1.00 85.69 331 LEU A N 1
ATOM 2614 C CA . LEU A 1 331 ? -8.697 6.823 -13.934 1.00 85.69 331 LEU A CA 1
ATOM 2615 C C . LEU A 1 331 ? -7.448 6.124 -13.360 1.00 85.69 331 LEU A C 1
ATOM 2617 O O . LEU A 1 331 ? -6.791 5.344 -14.045 1.00 85.69 331 LEU A O 1
ATOM 2621 N N . SER A 1 332 ? -7.110 6.407 -12.099 1.00 85.81 332 SER A N 1
ATOM 2622 C CA . SER A 1 332 ? -5.923 5.874 -11.425 1.00 85.81 332 SER A CA 1
ATOM 2623 C C . SER A 1 332 ? -6.087 4.388 -11.095 1.00 85.81 332 SER A C 1
ATOM 2625 O O . SER A 1 332 ? -7.111 3.977 -10.539 1.00 85.81 332 SER A O 1
ATOM 2627 N N . LYS A 1 333 ? -5.053 3.580 -11.371 1.00 86.00 333 LYS A N 1
ATOM 2628 C CA . LYS A 1 333 ? -5.007 2.151 -11.012 1.00 86.00 333 LYS A CA 1
ATOM 2629 C C . LYS A 1 333 ? -4.973 1.973 -9.489 1.00 86.00 333 LYS A C 1
ATOM 2631 O O . LYS A 1 333 ? -5.476 0.969 -8.986 1.00 86.00 333 LYS A O 1
ATOM 2636 N N . VAL A 1 334 ? -4.415 2.935 -8.748 1.00 85.75 334 VAL A N 1
ATOM 2637 C CA . VAL A 1 334 ? -4.465 2.942 -7.275 1.00 85.75 334 VAL A CA 1
ATOM 2638 C C . VAL A 1 334 ? -5.888 3.178 -6.774 1.00 85.75 334 VAL A C 1
ATOM 2640 O O . VAL A 1 334 ? -6.370 2.416 -5.937 1.00 85.75 334 VAL A O 1
ATOM 2643 N N . VAL A 1 335 ? -6.586 4.187 -7.307 1.00 88.19 335 VAL A N 1
ATOM 2644 C CA . VAL A 1 335 ? -7.975 4.479 -6.904 1.00 88.19 335 VAL A CA 1
ATOM 2645 C C . VAL A 1 335 ? -8.906 3.328 -7.293 1.00 88.19 335 VAL A C 1
ATOM 2647 O O . VAL A 1 335 ? -9.801 2.986 -6.525 1.00 88.19 335 VAL A O 1
ATOM 2650 N N . PHE A 1 336 ? -8.653 2.661 -8.424 1.00 90.06 336 PHE A N 1
ATOM 2651 C CA . PHE A 1 336 ? -9.351 1.430 -8.797 1.00 90.06 336 PHE A CA 1
ATOM 2652 C C . PHE A 1 336 ? -9.216 0.339 -7.724 1.00 90.06 336 PHE A C 1
ATOM 2654 O O . PHE A 1 336 ? -10.213 -0.255 -7.313 1.00 90.06 336 PHE A O 1
ATOM 2661 N N . ALA A 1 337 ? -7.994 0.087 -7.242 1.00 88.38 337 ALA A N 1
ATOM 2662 C CA . ALA A 1 337 ? -7.764 -0.919 -6.210 1.00 88.38 337 ALA A CA 1
ATOM 2663 C C . ALA A 1 337 ? -8.398 -0.533 -4.867 1.00 88.38 337 ALA A C 1
ATOM 2665 O O . ALA A 1 337 ? -9.043 -1.371 -4.238 1.00 88.38 337 ALA A O 1
ATOM 2666 N N . ALA A 1 338 ? -8.284 0.737 -4.466 1.00 88.69 338 ALA A N 1
ATOM 2667 C CA . ALA A 1 338 ? -8.923 1.255 -3.258 1.00 88.69 338 ALA A CA 1
ATOM 2668 C C . ALA A 1 338 ? -10.453 1.117 -3.314 1.00 88.69 338 ALA A C 1
ATOM 2670 O O . ALA A 1 338 ? -11.069 0.708 -2.336 1.00 88.69 338 ALA A O 1
ATOM 2671 N N . MET A 1 339 ? -11.065 1.401 -4.467 1.00 90.88 339 MET A N 1
ATOM 2672 C CA . MET A 1 339 ? -12.502 1.235 -4.690 1.00 90.88 339 MET A CA 1
ATOM 2673 C C . MET A 1 339 ? -12.934 -0.233 -4.579 1.00 90.88 339 MET A C 1
ATOM 2675 O O . MET A 1 339 ? -13.955 -0.513 -3.956 1.00 90.88 339 MET A O 1
ATOM 2679 N N . GLY A 1 340 ? -12.155 -1.168 -5.136 1.00 88.62 340 GLY A N 1
ATOM 2680 C CA . GLY A 1 340 ? -12.412 -2.604 -4.990 1.00 88.62 340 GLY A CA 1
ATOM 2681 C C . GLY A 1 340 ? -12.406 -3.047 -3.526 1.00 88.62 340 GLY A C 1
ATOM 2682 O O . GLY A 1 340 ? -13.333 -3.723 -3.089 1.00 88.62 340 GLY A O 1
ATOM 2683 N N . ILE A 1 341 ? -11.417 -2.593 -2.752 1.00 88.75 341 ILE A N 1
ATOM 2684 C CA . ILE A 1 341 ? -11.316 -2.883 -1.314 1.00 88.75 341 ILE A CA 1
ATOM 2685 C C . ILE A 1 341 ? -12.476 -2.247 -0.545 1.00 88.75 341 ILE A C 1
ATOM 2687 O O . ILE A 1 341 ? -13.142 -2.919 0.236 1.00 88.75 341 ILE A O 1
ATOM 2691 N N . ALA A 1 342 ? -12.784 -0.974 -0.793 1.00 90.44 342 ALA A N 1
ATOM 2692 C CA . ALA A 1 342 ? -13.884 -0.287 -0.122 1.00 90.44 342 ALA A CA 1
ATOM 2693 C C . ALA A 1 342 ? -15.245 -0.954 -0.404 1.00 90.44 342 ALA A C 1
ATOM 2695 O O . ALA A 1 342 ? -16.076 -1.080 0.498 1.00 90.44 342 ALA A O 1
ATOM 2696 N N . ALA A 1 343 ? -15.450 -1.471 -1.621 1.00 90.62 343 ALA A N 1
ATOM 2697 C CA . ALA A 1 343 ? -16.627 -2.264 -1.957 1.00 90.62 343 ALA A CA 1
ATOM 2698 C C . ALA A 1 343 ? -16.702 -3.568 -1.140 1.00 90.62 343 ALA A C 1
ATOM 2700 O O . ALA A 1 343 ? -17.783 -3.903 -0.659 1.00 90.62 343 ALA A O 1
ATOM 2701 N N . GLN A 1 344 ? -15.578 -4.264 -0.910 1.00 88.88 344 GLN A N 1
ATOM 2702 C CA . GLN A 1 344 ? -15.536 -5.427 -0.007 1.00 88.88 344 GLN A CA 1
ATOM 2703 C C . GLN A 1 344 ? -15.920 -5.043 1.428 1.00 88.88 344 GLN A C 1
ATOM 2705 O O . GLN A 1 344 ? -16.746 -5.720 2.042 1.00 88.88 344 GLN A O 1
ATOM 2710 N N . TYR A 1 345 ? -15.367 -3.938 1.942 1.00 89.81 345 TYR A N 1
ATOM 2711 C CA . TYR A 1 345 ? -15.708 -3.424 3.272 1.00 89.81 345 TYR A CA 1
ATOM 2712 C C . TYR A 1 345 ? -17.193 -3.083 3.377 1.00 89.81 345 TYR A C 1
ATOM 2714 O O . TYR A 1 345 ? -17.842 -3.473 4.341 1.00 89.81 345 TYR A O 1
ATOM 2722 N N . SER A 1 346 ? -17.761 -2.440 2.356 1.00 92.12 346 SER A N 1
ATOM 2723 C CA . SER A 1 346 ? -19.192 -2.126 2.307 1.00 92.12 346 SER A CA 1
ATOM 2724 C C . SER A 1 346 ? -20.068 -3.373 2.359 1.00 92.12 346 SER A C 1
ATOM 2726 O O . SER A 1 346 ? -21.068 -3.375 3.074 1.00 92.12 346 SER A O 1
ATOM 2728 N N . ILE A 1 347 ? -19.681 -4.443 1.655 1.00 90.38 347 ILE A N 1
ATOM 2729 C CA . ILE A 1 347 ? -20.397 -5.725 1.688 1.00 90.38 347 ILE A CA 1
ATOM 2730 C C . ILE A 1 347 ? -20.354 -6.322 3.098 1.00 90.38 347 ILE A C 1
ATOM 2732 O O . ILE A 1 347 ? -21.405 -6.644 3.650 1.00 90.38 347 ILE A O 1
ATOM 2736 N N . GLY A 1 348 ? -19.164 -6.436 3.697 1.00 86.88 348 GLY A N 1
ATOM 2737 C CA . GLY A 1 348 ? -19.011 -6.979 5.050 1.00 86.88 348 GLY A CA 1
ATOM 2738 C C . GLY A 1 348 ? -19.784 -6.168 6.094 1.00 86.88 348 GLY A C 1
ATOM 2739 O O . GLY A 1 348 ? -20.500 -6.739 6.915 1.00 86.88 348 GLY A O 1
ATOM 2740 N N . SER A 1 349 ? -19.699 -4.838 6.009 1.00 89.06 349 SER A N 1
ATOM 2741 C CA . SER A 1 349 ? -20.371 -3.916 6.922 1.00 89.06 349 SER A CA 1
ATOM 2742 C C . SER A 1 349 ? -21.884 -4.066 6.834 1.00 89.06 349 SER A C 1
ATOM 2744 O O . SER A 1 349 ? -22.545 -4.274 7.846 1.00 89.06 349 SER A O 1
ATOM 2746 N N . CYS A 1 350 ? -22.436 -4.024 5.619 1.00 91.44 350 CYS A N 1
ATOM 2747 C CA . CYS A 1 350 ? -23.875 -4.154 5.414 1.00 91.44 350 CYS A CA 1
ATOM 2748 C C . CYS A 1 350 ? -24.389 -5.538 5.818 1.00 91.44 350 CYS A C 1
ATOM 2750 O O . CYS A 1 350 ? -25.490 -5.637 6.350 1.00 91.44 350 CYS A O 1
ATOM 2752 N N . LEU A 1 351 ? -23.610 -6.606 5.613 1.00 89.38 351 LEU A N 1
ATOM 2753 C CA . LEU A 1 351 ? -24.008 -7.950 6.031 1.00 89.38 351 LEU A CA 1
ATOM 2754 C C . LEU A 1 351 ? -24.199 -8.031 7.552 1.00 89.38 351 LEU A C 1
ATOM 2756 O O . LEU A 1 351 ? -25.214 -8.546 8.014 1.00 89.38 351 LEU A O 1
ATOM 2760 N N . ILE A 1 352 ? -23.262 -7.489 8.332 1.00 85.06 352 ILE A N 1
ATOM 2761 C CA . ILE A 1 352 ? -23.359 -7.498 9.799 1.00 85.06 352 ILE A CA 1
ATOM 2762 C C . ILE A 1 352 ? -24.478 -6.589 10.277 1.00 85.06 352 ILE A C 1
ATOM 2764 O O . ILE A 1 352 ? -25.286 -7.008 11.105 1.00 85.06 352 ILE A O 1
ATOM 2768 N N . THR A 1 353 ? -24.563 -5.370 9.741 1.00 86.94 353 THR A N 1
ATOM 2769 C CA . THR A 1 353 ? -25.644 -4.445 10.089 1.00 86.94 353 THR A CA 1
ATOM 2770 C C . THR A 1 353 ? -27.006 -5.069 9.805 1.00 86.94 353 THR A C 1
ATOM 2772 O O . THR A 1 353 ? -27.897 -4.966 10.648 1.00 86.94 353 THR A O 1
ATOM 2775 N N . LEU A 1 354 ? -27.167 -5.767 8.677 1.00 90.06 354 LEU A N 1
ATOM 2776 C CA . LEU A 1 354 ? -28.395 -6.481 8.343 1.00 90.06 354 LEU A CA 1
ATOM 2777 C C . LEU A 1 354 ? -28.701 -7.579 9.366 1.00 90.06 354 LEU A C 1
ATOM 2779 O O . LEU A 1 354 ? -29.801 -7.606 9.908 1.00 90.06 354 LEU A O 1
ATOM 2783 N N . LEU A 1 355 ? -27.735 -8.453 9.666 1.00 85.00 355 LEU A N 1
ATOM 2784 C CA . LEU A 1 355 ? -27.923 -9.554 10.616 1.00 85.00 355 LEU A CA 1
ATOM 2785 C C . LEU A 1 355 ? -28.326 -9.046 12.008 1.00 85.00 355 LEU A C 1
ATOM 2787 O O . LEU A 1 355 ? -29.298 -9.536 12.581 1.00 85.00 355 LEU A O 1
ATOM 2791 N N . VAL A 1 356 ? -27.626 -8.032 12.526 1.00 80.44 356 VAL A N 1
ATOM 2792 C CA . VAL A 1 356 ? -27.918 -7.451 13.846 1.00 80.44 356 VAL A CA 1
ATOM 2793 C C . VAL A 1 356 ? -29.296 -6.790 13.863 1.00 80.44 356 VAL A C 1
ATOM 2795 O O . VAL A 1 356 ? -30.085 -7.048 14.769 1.00 80.44 356 VAL A O 1
ATOM 2798 N N . ASN A 1 357 ? -29.633 -5.987 12.848 1.00 83.31 357 ASN A N 1
ATOM 2799 C CA . ASN A 1 357 ? -30.919 -5.288 12.828 1.00 83.31 357 ASN A CA 1
ATOM 2800 C C . ASN A 1 357 ? -32.106 -6.225 12.572 1.00 83.31 357 ASN A C 1
ATOM 2802 O O . ASN A 1 357 ? -33.195 -5.936 13.058 1.00 83.31 357 ASN A O 1
ATOM 2806 N N . VAL A 1 358 ? -31.921 -7.356 11.881 1.00 86.44 358 VAL A N 1
ATOM 2807 C CA . VAL A 1 358 ? -32.960 -8.393 11.755 1.00 86.44 358 VAL A CA 1
ATOM 2808 C C . VAL A 1 358 ? -33.250 -9.034 13.112 1.00 86.44 358 VAL A C 1
ATOM 2810 O O . VAL A 1 358 ? -34.416 -9.171 13.483 1.00 86.44 358 VAL A O 1
ATOM 2813 N N . VAL A 1 359 ? -32.214 -9.382 13.882 1.00 82.38 359 VAL A N 1
ATOM 2814 C CA . VAL A 1 359 ? -32.387 -9.927 15.239 1.00 82.38 359 VAL A CA 1
ATOM 2815 C C . VAL A 1 359 ? -33.070 -8.902 16.149 1.00 82.38 359 VAL A C 1
ATOM 2817 O O . VAL A 1 359 ? -34.051 -9.236 16.817 1.00 82.38 359 VAL A O 1
ATOM 2820 N N . ASP A 1 360 ? -32.610 -7.648 16.132 1.00 79.00 360 ASP A N 1
ATOM 2821 C CA . ASP A 1 360 ? -33.212 -6.559 16.909 1.00 79.00 360 ASP A CA 1
ATOM 2822 C C . ASP A 1 360 ? -34.674 -6.316 16.525 1.00 79.00 360 ASP A C 1
ATOM 2824 O O . ASP A 1 360 ? -35.511 -6.102 17.402 1.00 79.00 360 ASP A O 1
ATOM 2828 N N . LEU A 1 361 ? -35.002 -6.381 15.231 1.00 82.56 361 LEU A N 1
ATOM 2829 C CA . LEU A 1 361 ? -36.361 -6.212 14.724 1.00 82.56 361 LEU A CA 1
ATOM 2830 C C . LEU A 1 361 ? -37.288 -7.311 15.254 1.00 82.56 361 LEU A C 1
ATOM 2832 O O . LEU A 1 361 ? -38.352 -6.999 15.789 1.00 82.56 361 LEU A O 1
ATOM 2836 N N . VAL A 1 362 ? -36.871 -8.581 15.174 1.00 83.12 362 VAL A N 1
ATOM 2837 C CA . VAL A 1 362 ? -37.644 -9.722 15.700 1.00 83.12 362 VAL A CA 1
ATOM 2838 C C . VAL A 1 362 ? -37.888 -9.561 17.203 1.00 83.12 362 VAL A C 1
ATOM 2840 O O . VAL A 1 362 ? -39.017 -9.711 17.675 1.00 83.12 362 VAL A O 1
ATOM 2843 N N . GLN A 1 363 ? -36.856 -9.184 17.962 1.00 78.19 363 GLN A N 1
ATOM 2844 C CA . GLN A 1 363 ? -36.987 -8.955 19.401 1.00 78.19 363 GLN A CA 1
ATOM 2845 C C . GLN A 1 363 ? -37.860 -7.739 19.740 1.00 78.19 363 GLN A C 1
ATOM 2847 O O . GLN A 1 363 ? -38.583 -7.760 20.738 1.00 78.19 363 GLN A O 1
ATOM 2852 N N . ALA A 1 364 ? -37.776 -6.659 18.962 1.00 76.94 364 ALA A N 1
ATOM 2853 C CA . ALA A 1 364 ? -38.545 -5.441 19.192 1.00 76.94 364 ALA A CA 1
ATOM 2854 C C . ALA A 1 364 ? -40.036 -5.646 18.909 1.00 76.94 364 ALA A C 1
ATOM 2856 O O . ALA A 1 364 ? -40.863 -5.175 19.688 1.00 76.94 364 ALA A O 1
ATOM 2857 N N . VAL A 1 365 ? -40.375 -6.393 17.853 1.00 80.62 365 VAL A N 1
ATOM 2858 C CA . VAL A 1 365 ? -41.761 -6.767 17.532 1.00 80.62 365 VAL A CA 1
ATOM 2859 C C . VAL A 1 365 ? -42.365 -7.613 18.654 1.00 80.62 365 VAL A C 1
ATOM 2861 O O . VAL A 1 365 ? -43.447 -7.283 19.132 1.00 80.62 365 VAL A O 1
ATOM 2864 N N . GLY A 1 366 ? -41.636 -8.611 19.171 1.00 78.50 366 GLY A N 1
ATOM 2865 C CA . GLY A 1 366 ? -42.107 -9.406 20.314 1.00 78.50 366 GLY A CA 1
ATOM 2866 C C . GLY A 1 366 ? -42.344 -8.573 21.583 1.00 78.50 366 GLY A C 1
ATOM 2867 O O . GLY A 1 366 ? -43.284 -8.818 22.333 1.00 78.50 366 GLY A O 1
ATOM 2868 N N . ARG A 1 367 ? -41.541 -7.524 21.818 1.00 74.88 367 ARG A N 1
ATOM 2869 C CA . ARG A 1 367 ? -41.747 -6.595 22.948 1.00 74.88 367 ARG A CA 1
ATOM 2870 C C . ARG A 1 367 ? -42.924 -5.633 22.739 1.00 74.88 367 ARG A C 1
ATOM 2872 O O . ARG A 1 367 ? -43.481 -5.162 23.733 1.00 74.88 367 ARG A O 1
ATOM 2879 N N . LEU A 1 368 ? -43.287 -5.330 21.490 1.00 73.88 368 LEU A N 1
ATOM 2880 C CA . LEU A 1 368 ? -44.405 -4.445 21.140 1.00 73.88 368 LEU A CA 1
ATOM 2881 C C . LEU A 1 368 ? -45.755 -5.048 21.544 1.00 73.88 368 LEU A C 1
ATOM 2883 O O . LEU A 1 368 ? -46.638 -4.320 21.998 1.00 73.88 368 LEU A O 1
ATOM 2887 N N . GLU A 1 369 ? -45.892 -6.372 21.454 1.00 68.25 369 GLU A N 1
ATOM 2888 C CA . GLU A 1 369 ? -47.091 -7.107 21.880 1.00 68.25 369 GLU A CA 1
ATOM 2889 C C . GLU A 1 369 ? -47.356 -7.011 23.393 1.00 68.25 369 GLU A C 1
ATOM 2891 O O . GLU A 1 369 ? -48.475 -7.243 23.847 1.00 68.25 369 GLU A O 1
ATOM 2896 N N . HIS A 1 370 ? -46.351 -6.635 24.190 1.00 68.12 370 HIS A N 1
ATOM 2897 C CA . HIS A 1 370 ? -46.437 -6.564 25.654 1.00 68.12 370 HIS A CA 1
ATOM 2898 C C . HIS A 1 370 ? -46.348 -5.131 26.215 1.00 68.12 370 HIS A C 1
ATOM 2900 O O . HIS A 1 370 ? -46.382 -4.929 27.432 1.00 68.12 370 HIS A O 1
ATOM 2906 N N . ALA A 1 371 ? -46.251 -4.107 25.361 1.00 62.81 371 ALA A N 1
ATOM 2907 C CA . ALA A 1 371 ? -46.103 -2.719 25.795 1.00 62.81 371 ALA A CA 1
ATOM 2908 C C . ALA A 1 371 ? -47.452 -2.072 26.174 1.00 62.81 371 ALA A C 1
ATOM 2910 O O . ALA A 1 371 ? -48.184 -1.565 25.327 1.00 62.81 371 ALA A O 1
ATOM 2911 N N . ALA A 1 372 ? -47.757 -2.027 27.476 1.00 56.31 372 ALA A N 1
ATOM 2912 C CA . ALA A 1 372 ? -49.029 -1.509 27.999 1.00 56.31 372 ALA A CA 1
ATOM 2913 C C . ALA A 1 372 ? -49.141 0.034 28.077 1.00 56.31 372 ALA A C 1
ATOM 2915 O O . ALA A 1 372 ? -50.243 0.562 28.216 1.00 56.31 372 ALA A O 1
ATOM 2916 N N . ARG A 1 373 ? -48.028 0.788 28.017 1.00 66.75 373 ARG A N 1
ATOM 2917 C CA . ARG A 1 373 ? -48.023 2.259 28.192 1.00 66.75 373 ARG A CA 1
ATOM 2918 C C . ARG A 1 373 ? -47.886 3.006 26.850 1.00 66.75 373 ARG A C 1
ATOM 2920 O O . ARG A 1 373 ? -46.962 2.691 26.099 1.00 66.75 373 ARG A O 1
ATOM 2927 N N . PRO A 1 374 ? -48.690 4.058 26.576 1.00 59.88 374 PRO A N 1
ATOM 2928 C CA . PRO A 1 374 ? -48.681 4.777 25.293 1.00 59.88 374 PRO A CA 1
ATOM 2929 C C . PRO A 1 374 ? -47.308 5.336 24.891 1.00 59.88 374 PRO A C 1
ATOM 2931 O O . PRO A 1 374 ? -46.869 5.129 23.766 1.00 59.88 374 PRO A O 1
ATOM 2934 N N . GLY A 1 375 ? -46.582 5.972 25.820 1.00 63.03 375 GLY A N 1
ATOM 2935 C CA . GLY A 1 375 ? -45.255 6.541 25.536 1.00 63.03 375 GLY A CA 1
ATOM 2936 C C . GLY A 1 375 ? -44.168 5.494 25.255 1.00 63.03 375 GLY A C 1
ATOM 2937 O O . GLY A 1 375 ? -43.256 5.746 24.476 1.00 63.03 375 GLY A O 1
ATOM 2938 N N . HIS A 1 376 ? -44.291 4.296 25.835 1.00 64.19 376 HIS A N 1
ATOM 2939 C CA . HIS A 1 376 ? -43.395 3.169 25.550 1.00 64.19 376 HIS A CA 1
ATOM 2940 C C . HIS A 1 376 ? -43.672 2.594 24.152 1.00 64.19 376 HIS A C 1
ATOM 2942 O O . HIS A 1 376 ? -42.757 2.312 23.380 1.00 64.19 376 HIS A O 1
ATOM 2948 N N . ARG A 1 377 ? -44.951 2.508 23.778 1.00 69.25 377 ARG A N 1
ATOM 2949 C CA . ARG A 1 377 ? -45.360 2.042 22.452 1.00 69.25 377 ARG A CA 1
ATOM 2950 C C . ARG A 1 377 ? -44.822 2.943 21.334 1.00 69.25 377 ARG A C 1
ATOM 2952 O O . ARG A 1 377 ? -44.293 2.427 20.356 1.00 69.25 377 ARG A O 1
ATOM 2959 N N . THR A 1 378 ? -44.870 4.269 21.497 1.00 71.31 378 THR A N 1
ATOM 2960 C CA . THR A 1 378 ? -44.320 5.219 20.510 1.00 71.31 378 THR A CA 1
ATOM 2961 C C . THR A 1 378 ? -42.807 5.055 20.322 1.00 71.31 378 THR A C 1
ATOM 2963 O O . THR A 1 378 ? -42.336 5.004 19.188 1.00 71.31 378 THR A O 1
ATOM 2966 N N . GLY A 1 379 ? -42.046 4.904 21.413 1.00 69.56 379 GLY A N 1
ATOM 2967 C CA . GLY A 1 379 ? -40.596 4.681 21.345 1.00 69.56 379 GLY A CA 1
ATOM 2968 C C . GLY A 1 379 ? -40.214 3.357 20.672 1.00 69.56 379 GLY A C 1
ATOM 2969 O O . GLY A 1 379 ? -39.284 3.321 19.870 1.00 69.56 379 GLY A O 1
ATOM 2970 N N . GLN A 1 380 ? -40.964 2.278 20.927 1.00 72.69 380 GLN A N 1
ATOM 2971 C CA . GLN A 1 380 ? -40.749 0.990 20.253 1.00 72.69 380 GLN A CA 1
ATOM 2972 C C . GLN A 1 380 ? -41.081 1.032 18.762 1.00 72.69 380 GLN A C 1
ATOM 2974 O O . GLN A 1 380 ? -40.338 0.462 17.969 1.00 72.69 380 GLN A O 1
ATOM 2979 N N . VAL A 1 381 ? -42.156 1.718 18.363 1.00 79.19 381 VAL A N 1
ATOM 2980 C CA . VAL A 1 381 ? -42.493 1.888 16.940 1.00 79.19 381 VAL A CA 1
ATOM 2981 C C . VAL A 1 381 ? -41.390 2.658 16.214 1.00 79.19 381 VAL A C 1
ATOM 2983 O O . VAL A 1 381 ? -40.962 2.228 15.147 1.00 79.19 381 VAL A O 1
ATOM 2986 N N . MET A 1 382 ? -40.872 3.736 16.810 1.00 76.31 382 MET A N 1
ATOM 2987 C CA . MET A 1 382 ? -39.733 4.469 16.245 1.00 76.31 382 MET A CA 1
ATOM 2988 C C . MET A 1 382 ? -38.477 3.593 16.143 1.00 76.31 382 MET A C 1
ATOM 2990 O O . MET A 1 382 ? -37.798 3.609 15.122 1.00 76.31 382 MET A O 1
ATOM 2994 N N . PHE A 1 383 ? -38.183 2.777 17.159 1.00 77.44 383 PHE A N 1
ATOM 2995 C CA . PHE A 1 383 ? -37.056 1.840 17.114 1.00 77.44 383 PHE A CA 1
ATOM 2996 C C . PHE A 1 383 ? -37.203 0.800 15.991 1.00 77.44 383 PHE A C 1
ATOM 2998 O O . PHE A 1 383 ? -36.256 0.572 15.241 1.00 77.44 383 PHE A O 1
ATOM 3005 N N . ILE A 1 384 ? -38.398 0.220 15.831 1.00 82.19 384 ILE A N 1
ATOM 3006 C CA . ILE A 1 384 ? -38.726 -0.711 14.739 1.00 82.19 384 ILE A CA 1
ATOM 3007 C C . ILE A 1 384 ? -38.533 -0.039 13.374 1.00 82.19 384 ILE A C 1
ATOM 3009 O O . ILE A 1 384 ? -37.924 -0.637 12.488 1.00 82.19 384 ILE A O 1
ATOM 3013 N N . GLN A 1 385 ? -39.007 1.201 13.209 1.00 84.62 385 GLN A N 1
ATOM 3014 C CA . GLN A 1 385 ? -38.836 1.967 11.970 1.00 84.62 385 GLN A CA 1
ATOM 3015 C C . GLN A 1 385 ? -37.360 2.149 11.617 1.00 84.62 385 GLN A C 1
ATOM 3017 O O . GLN A 1 385 ? -36.984 1.928 10.467 1.00 84.62 385 GLN A O 1
ATOM 3022 N N . VAL A 1 386 ? -36.512 2.480 12.596 1.00 81.88 386 VAL A N 1
ATOM 3023 C CA . VAL A 1 386 ? -35.081 2.632 12.321 1.00 81.88 386 VAL A CA 1
ATOM 3024 C C . VAL A 1 386 ? -34.409 1.291 12.014 1.00 81.88 386 VAL A C 1
ATOM 3026 O O . VAL A 1 386 ? -33.631 1.211 11.066 1.00 81.88 386 VAL A O 1
ATOM 3029 N N . CYS A 1 387 ? -34.717 0.215 12.746 1.00 82.81 387 CYS A N 1
ATOM 3030 C CA . CYS A 1 387 ? -34.171 -1.111 12.430 1.00 82.81 387 CYS A CA 1
ATOM 3031 C C . CYS A 1 387 ? -34.571 -1.569 11.018 1.00 82.81 387 CYS A C 1
ATOM 3033 O O . CYS A 1 387 ? -33.738 -2.108 10.287 1.00 82.81 387 CYS A O 1
ATOM 3035 N N . LEU A 1 388 ? -35.815 -1.306 10.603 1.00 89.31 388 LEU A N 1
ATOM 3036 C CA . LEU A 1 388 ? -36.278 -1.582 9.244 1.00 89.31 388 LEU A CA 1
ATOM 3037 C C . LEU A 1 388 ? -35.509 -0.748 8.210 1.00 89.31 388 LEU A C 1
ATOM 3039 O O . LEU A 1 388 ? -35.065 -1.293 7.200 1.00 89.31 388 LEU A O 1
ATOM 3043 N N . CYS A 1 389 ? -35.307 0.545 8.471 1.00 89.88 389 CYS A N 1
ATOM 3044 C CA . CYS A 1 389 ? -34.559 1.416 7.570 1.00 89.88 389 CYS A CA 1
ATOM 3045 C C . CYS A 1 389 ? -33.093 0.968 7.431 1.00 89.88 389 CYS A C 1
ATOM 3047 O O . CYS A 1 389 ? -32.601 0.815 6.313 1.00 89.88 389 CYS A O 1
ATOM 3049 N N . MET A 1 390 ? -32.436 0.596 8.536 1.00 88.44 390 MET A N 1
ATOM 3050 C CA . MET A 1 390 ? -31.087 0.010 8.532 1.00 88.44 390 MET A CA 1
ATOM 3051 C C . MET A 1 390 ? -31.008 -1.296 7.734 1.00 88.44 390 MET A C 1
ATOM 3053 O O . MET A 1 390 ? -30.025 -1.520 7.022 1.00 88.44 390 MET A O 1
ATOM 3057 N N . CYS A 1 391 ? -32.037 -2.148 7.798 1.00 91.50 391 CYS A N 1
ATOM 3058 C CA . CYS A 1 391 ? -32.112 -3.346 6.960 1.00 91.50 391 CYS A CA 1
ATOM 3059 C C . CYS A 1 391 ? -32.206 -2.981 5.470 1.00 91.50 391 CYS A C 1
ATOM 3061 O O . CYS A 1 391 ? -31.473 -3.544 4.660 1.00 91.50 391 CYS A O 1
ATOM 3063 N N . ILE A 1 392 ? -33.057 -2.014 5.105 1.00 93.88 392 ILE A N 1
ATOM 3064 C CA . ILE A 1 392 ? -33.217 -1.548 3.716 1.00 93.88 392 ILE A CA 1
ATOM 3065 C C . ILE A 1 392 ? -31.905 -0.957 3.186 1.00 93.88 392 ILE A C 1
ATOM 3067 O O . ILE A 1 392 ? -31.442 -1.360 2.119 1.00 93.88 392 ILE A O 1
ATOM 3071 N N . ILE A 1 393 ? -31.275 -0.060 3.951 1.00 93.56 393 ILE A N 1
ATOM 3072 C CA . ILE A 1 393 ? -29.954 0.513 3.653 1.00 93.56 393 ILE A CA 1
ATOM 3073 C C . ILE A 1 393 ? -28.943 -0.602 3.394 1.00 93.56 393 ILE A C 1
ATOM 3075 O O . ILE A 1 393 ? -28.232 -0.567 2.392 1.00 93.56 393 ILE A O 1
ATOM 3079 N N . SER A 1 394 ? -28.903 -1.608 4.270 1.00 94.31 394 SER A N 1
ATOM 3080 C CA . SER A 1 394 ? -27.946 -2.710 4.174 1.00 94.31 394 SER A CA 1
ATOM 3081 C C . SER A 1 394 ? -28.187 -3.584 2.940 1.00 94.31 394 SER A C 1
ATOM 3083 O O . SER A 1 394 ? -27.234 -3.957 2.262 1.00 94.31 394 SER A O 1
ATOM 3085 N N . VAL A 1 395 ? -29.445 -3.875 2.592 1.00 96.00 395 VAL A N 1
ATOM 3086 C CA . VAL A 1 395 ? -29.790 -4.642 1.382 1.00 96.00 395 VAL A CA 1
ATOM 3087 C C . VAL A 1 395 ? -29.406 -3.876 0.114 1.00 96.00 395 VAL A C 1
ATOM 3089 O O . VAL A 1 395 ? -28.796 -4.453 -0.788 1.00 96.00 395 VAL A O 1
ATOM 3092 N N . ILE A 1 396 ? -29.710 -2.576 0.049 1.00 95.56 396 ILE A N 1
ATOM 3093 C CA . ILE A 1 396 ? -29.322 -1.733 -1.091 1.00 95.56 396 ILE A CA 1
ATOM 3094 C C . ILE A 1 396 ? -27.793 -1.634 -1.173 1.00 95.56 396 ILE A C 1
ATOM 3096 O O . ILE A 1 396 ? -27.229 -1.802 -2.254 1.00 95.56 396 ILE A O 1
ATOM 3100 N N . GLY A 1 397 ? -27.116 -1.421 -0.042 1.00 94.44 397 GLY A N 1
ATOM 3101 C CA . GLY A 1 397 ? -25.658 -1.383 0.050 1.00 94.44 397 GLY A CA 1
ATOM 3102 C C . GLY A 1 397 ? -25.010 -2.671 -0.461 1.00 94.44 397 GLY A C 1
ATOM 3103 O O . GLY A 1 397 ? -24.145 -2.610 -1.331 1.00 94.44 397 GLY A O 1
ATOM 3104 N N . LEU A 1 398 ? -25.491 -3.839 -0.019 1.00 94.06 398 LEU A N 1
ATOM 3105 C CA . LEU A 1 398 ? -25.042 -5.150 -0.506 1.00 94.06 398 LEU A CA 1
ATOM 3106 C C . LEU A 1 398 ? -25.219 -5.292 -2.022 1.00 94.06 398 LEU A C 1
ATOM 3108 O O . LEU A 1 398 ? -24.281 -5.689 -2.715 1.00 94.06 398 LEU A O 1
ATOM 3112 N N . ALA A 1 399 ? -26.399 -4.948 -2.543 1.00 94.81 399 ALA A N 1
ATOM 3113 C CA . ALA A 1 399 ? -26.701 -5.073 -3.965 1.00 94.81 399 ALA A CA 1
ATOM 3114 C C . ALA A 1 399 ? -25.809 -4.161 -4.824 1.00 94.81 399 ALA A C 1
ATOM 3116 O O . ALA A 1 399 ? -25.211 -4.618 -5.801 1.00 94.81 399 ALA A O 1
ATOM 3117 N N . VAL A 1 400 ? -25.676 -2.883 -4.450 1.00 95.44 400 VAL A N 1
ATOM 3118 C CA . VAL A 1 400 ? -24.891 -1.904 -5.214 1.00 95.44 400 VAL A CA 1
ATOM 3119 C C . VAL A 1 400 ? -23.391 -2.187 -5.105 1.00 95.44 400 VAL A C 1
ATOM 3121 O O . VAL A 1 400 ? -22.704 -2.171 -6.126 1.00 95.44 400 VAL A O 1
ATOM 3124 N N . SER A 1 401 ? -22.868 -2.495 -3.913 1.00 93.81 401 SER A N 1
ATOM 3125 C CA . SER A 1 401 ? -21.448 -2.831 -3.731 1.00 93.81 401 SER A CA 1
ATOM 3126 C C . SER A 1 401 ? -21.074 -4.161 -4.391 1.00 93.81 401 SER A C 1
ATOM 3128 O O . SER A 1 401 ? -20.002 -4.257 -4.988 1.00 93.81 401 SER A O 1
ATOM 3130 N N . GLY A 1 402 ? -21.959 -5.163 -4.363 1.00 89.75 402 GLY A N 1
ATOM 3131 C CA . GLY A 1 402 ? -21.771 -6.422 -5.089 1.00 89.75 402 GLY A CA 1
ATOM 3132 C C . GLY A 1 402 ? -21.763 -6.225 -6.607 1.00 89.75 402 GLY A C 1
ATOM 3133 O O . GLY A 1 402 ? -20.851 -6.697 -7.290 1.00 89.75 402 GLY A O 1
ATOM 3134 N N . ALA A 1 403 ? -22.721 -5.457 -7.139 1.00 90.06 403 ALA A N 1
ATOM 3135 C CA . ALA A 1 403 ? -22.761 -5.101 -8.558 1.00 90.06 403 ALA A CA 1
ATOM 3136 C C . ALA A 1 403 ? -21.526 -4.292 -8.987 1.00 90.06 403 ALA A C 1
ATOM 3138 O O . ALA A 1 403 ? -20.990 -4.520 -10.074 1.00 90.06 403 ALA A O 1
ATOM 3139 N N . LEU A 1 404 ? -21.050 -3.380 -8.133 1.00 91.00 404 LEU A N 1
ATOM 3140 C CA . LEU A 1 404 ? -19.810 -2.641 -8.348 1.00 91.00 404 LEU A CA 1
ATOM 3141 C C . LEU A 1 404 ? -18.616 -3.596 -8.426 1.00 91.00 404 LEU A C 1
ATOM 3143 O O . LEU A 1 404 ? -17.891 -3.554 -9.412 1.00 91.00 404 LEU A O 1
ATOM 3147 N N . LEU A 1 405 ? -18.427 -4.482 -7.444 1.00 87.00 405 LEU A N 1
ATOM 3148 C CA . LEU A 1 405 ? -17.287 -5.405 -7.404 1.00 87.00 405 LEU A CA 1
ATOM 3149 C C . LEU A 1 405 ? -17.256 -6.334 -8.629 1.00 87.00 405 LEU A C 1
ATOM 3151 O O . LEU A 1 405 ? -16.211 -6.486 -9.262 1.00 87.00 405 LEU A O 1
ATOM 3155 N N . TRP A 1 406 ? -18.420 -6.856 -9.028 1.00 84.38 406 TRP A N 1
ATOM 3156 C CA . TRP A 1 406 ? -18.585 -7.608 -10.274 1.00 84.38 406 TRP A CA 1
ATOM 3157 C C . TRP A 1 406 ? -18.186 -6.785 -11.509 1.00 84.38 406 TRP A C 1
ATOM 3159 O O . TRP A 1 406 ? -17.431 -7.249 -12.365 1.00 84.38 406 TRP A O 1
ATOM 3169 N N . ARG A 1 407 ? -18.645 -5.530 -11.598 1.00 85.56 407 ARG A N 1
ATOM 3170 C CA . ARG A 1 407 ? -18.298 -4.625 -12.705 1.00 85.56 407 ARG A CA 1
ATOM 3171 C C . ARG A 1 407 ? -16.814 -4.286 -12.743 1.00 85.56 407 ARG A C 1
ATOM 3173 O O . ARG A 1 407 ? -16.249 -4.262 -13.830 1.00 85.56 407 ARG A O 1
ATOM 3180 N N . LEU A 1 408 ? -16.171 -4.072 -11.597 1.00 85.12 408 LEU A N 1
ATOM 3181 C CA . LEU A 1 408 ? -14.726 -3.843 -11.531 1.00 85.12 408 LEU A CA 1
ATOM 3182 C C . LEU A 1 408 ? -13.954 -5.056 -12.042 1.00 85.12 408 LEU A C 1
ATOM 3184 O O . LEU A 1 408 ? -13.004 -4.893 -12.804 1.00 85.12 408 LEU A O 1
ATOM 3188 N N . GLN A 1 409 ? -14.385 -6.267 -11.692 1.00 81.00 409 GLN A N 1
ATOM 3189 C CA . GLN A 1 409 ? -13.767 -7.479 -12.215 1.00 81.00 409 GLN A CA 1
ATOM 3190 C C . GLN A 1 409 ? -13.883 -7.562 -13.743 1.00 81.00 409 GLN A C 1
ATOM 3192 O O . GLN A 1 409 ? -12.868 -7.790 -14.401 1.00 81.00 409 GLN A O 1
ATOM 3197 N N . LEU A 1 410 ? -15.065 -7.278 -14.306 1.00 81.06 410 LEU A N 1
ATOM 3198 C CA . LEU A 1 410 ? -15.272 -7.218 -15.759 1.00 81.06 410 LEU A CA 1
ATOM 3199 C C . LEU A 1 410 ? -14.383 -6.165 -16.435 1.00 81.06 410 LEU A C 1
ATOM 3201 O O . LEU A 1 410 ? -13.679 -6.483 -17.393 1.00 81.06 410 LEU A O 1
ATOM 3205 N N . MET A 1 411 ? -14.354 -4.938 -15.904 1.00 81.31 411 MET A N 1
ATOM 3206 C CA . MET A 1 411 ? -13.497 -3.860 -16.414 1.00 81.31 411 MET A CA 1
ATOM 3207 C C . MET A 1 411 ? -12.022 -4.257 -16.391 1.00 81.31 411 MET A C 1
ATOM 3209 O O . MET A 1 411 ? -11.287 -4.000 -17.337 1.00 81.31 411 MET A O 1
ATOM 3213 N N . ALA A 1 412 ? -11.571 -4.914 -15.322 1.00 80.69 412 ALA A N 1
ATOM 3214 C CA . ALA A 1 412 ? -10.203 -5.392 -15.264 1.00 80.69 412 ALA A CA 1
ATOM 3215 C C . ALA A 1 412 ? -9.955 -6.426 -16.378 1.00 80.69 412 ALA A C 1
ATOM 3217 O O . ALA A 1 412 ? -8.965 -6.315 -17.096 1.00 80.69 412 ALA A O 1
ATOM 3218 N N . THR A 1 413 ? -10.836 -7.419 -16.539 1.00 77.69 413 THR A N 1
ATOM 3219 C CA . THR A 1 413 ? -10.660 -8.483 -17.544 1.00 77.69 413 THR A CA 1
ATOM 3220 C C . THR A 1 413 ? -10.735 -7.993 -18.989 1.00 77.69 413 THR A C 1
ATOM 3222 O O . THR A 1 413 ? -10.067 -8.566 -19.840 1.00 77.69 413 THR A O 1
ATOM 3225 N N . TRP A 1 414 ? -11.518 -6.951 -19.275 1.00 72.56 414 TRP A N 1
ATOM 3226 C CA . TRP A 1 414 ? -11.665 -6.409 -20.629 1.00 72.56 414 TRP A CA 1
ATOM 3227 C C . TRP A 1 414 ? -10.525 -5.477 -21.037 1.00 72.56 414 TRP A C 1
ATOM 3229 O O . TRP A 1 414 ? -10.178 -5.428 -22.214 1.00 72.56 414 TRP A O 1
ATOM 3239 N N . HIS A 1 415 ? -9.947 -4.734 -20.089 1.00 68.75 415 HIS A N 1
ATOM 3240 C CA . HIS A 1 415 ? -8.976 -3.676 -20.394 1.00 68.75 415 HIS A CA 1
ATOM 3241 C C . HIS A 1 415 ? -7.518 -4.066 -20.159 1.00 68.75 415 HIS A C 1
ATOM 3243 O O . HIS A 1 415 ? -6.640 -3.314 -20.567 1.00 68.75 415 HIS A O 1
ATOM 3249 N N . PHE A 1 416 ? -7.245 -5.196 -19.499 1.00 75.50 416 PHE A N 1
ATOM 3250 C CA . PHE A 1 416 ? -5.882 -5.603 -19.153 1.00 75.50 416 PHE A CA 1
ATOM 3251 C C . PHE A 1 416 ? -5.597 -7.046 -19.543 1.00 75.50 416 PHE A C 1
ATOM 3253 O O . PHE A 1 416 ? -6.388 -7.947 -19.257 1.00 75.50 416 PHE A O 1
ATOM 3260 N N . GLU A 1 417 ? -4.406 -7.262 -20.102 1.00 77.00 417 GLU A N 1
ATOM 3261 C CA . GLU A 1 417 ? -3.928 -8.589 -20.467 1.00 77.00 417 GLU A CA 1
ATOM 3262 C C . GLU A 1 417 ? -3.909 -9.545 -19.278 1.00 77.00 417 GLU A C 1
ATOM 3264 O O . GLU A 1 417 ? -3.509 -9.226 -18.148 1.00 77.00 417 GLU A O 1
ATOM 3269 N N . SER A 1 418 ? -4.348 -10.758 -19.573 1.00 80.56 418 SER A N 1
ATOM 3270 C CA . SER A 1 418 ? -4.433 -11.828 -18.613 1.00 80.56 418 SER A CA 1
ATOM 3271 C C . SER A 1 418 ? -3.132 -12.625 -18.554 1.00 80.56 418 SER A C 1
ATOM 3273 O O . SER A 1 418 ? -2.570 -12.986 -19.582 1.00 80.56 418 SER A O 1
ATOM 3275 N N . GLN A 1 419 ? -2.688 -12.950 -17.347 1.00 81.00 419 GLN A N 1
ATOM 3276 C CA . GLN A 1 419 ? -1.514 -13.759 -17.049 1.00 81.00 419 GLN A CA 1
ATOM 3277 C C . GLN A 1 419 ? -1.883 -14.905 -16.099 1.00 81.00 419 GLN A C 1
ATOM 3279 O O . GLN A 1 419 ? -2.740 -14.783 -15.217 1.00 81.00 419 GLN A O 1
ATOM 3284 N N . THR A 1 420 ? -1.197 -16.034 -16.239 1.00 84.31 420 THR A N 1
ATOM 3285 C CA . THR A 1 420 ? -1.296 -17.134 -15.277 1.00 84.31 420 THR A CA 1
ATOM 3286 C C . THR A 1 420 ? -0.298 -16.928 -14.146 1.00 84.31 420 THR A C 1
ATOM 3288 O O . THR A 1 420 ? 0.878 -16.670 -14.404 1.00 84.31 420 THR A O 1
ATOM 3291 N N . LEU A 1 421 ? -0.732 -17.105 -12.896 1.00 86.19 421 LEU A N 1
ATOM 3292 C CA . LEU A 1 421 ? 0.196 -17.110 -11.763 1.00 86.19 421 LEU A CA 1
ATOM 3293 C C . LEU A 1 421 ? 1.199 -18.269 -11.905 1.00 86.19 421 LEU A C 1
ATOM 3295 O O . LEU A 1 421 ? 0.770 -19.379 -12.264 1.00 86.19 421 LEU A O 1
ATOM 3299 N N . PRO A 1 422 ? 2.495 -18.059 -11.591 1.00 89.38 422 PRO A N 1
ATOM 3300 C CA . PRO A 1 422 ? 3.468 -19.142 -11.602 1.00 89.38 422 PRO A CA 1
ATOM 3301 C C . PRO A 1 422 ? 3.098 -20.223 -10.574 1.00 89.38 422 PRO A C 1
ATOM 3303 O O . PRO A 1 422 ? 2.455 -19.945 -9.558 1.00 89.38 422 PRO A O 1
ATOM 3306 N N . SER A 1 423 ? 3.501 -21.470 -10.841 1.00 89.06 423 SER A N 1
ATOM 3307 C CA . SER A 1 423 ? 3.067 -22.657 -10.084 1.00 89.06 423 SER A CA 1
ATOM 3308 C C . SER A 1 423 ? 3.303 -22.534 -8.578 1.00 89.06 423 SER A C 1
ATOM 3310 O O . SER A 1 423 ? 2.409 -22.837 -7.789 1.00 89.06 423 SER A O 1
ATOM 3312 N N . LYS A 1 424 ? 4.469 -22.011 -8.182 1.00 90.62 424 LYS A N 1
ATOM 3313 C CA . LYS A 1 424 ? 4.831 -21.787 -6.779 1.00 90.62 424 LYS A CA 1
ATOM 3314 C C . LYS A 1 424 ? 3.861 -20.826 -6.090 1.00 90.62 424 LYS A C 1
ATOM 3316 O O . LYS A 1 424 ? 3.296 -21.172 -5.061 1.00 90.62 424 LYS A O 1
ATOM 3321 N N . GLN A 1 425 ? 3.632 -19.645 -6.664 1.00 91.19 425 GLN A N 1
ATOM 3322 C CA . GLN A 1 425 ? 2.731 -18.638 -6.098 1.00 91.19 425 GLN A CA 1
ATOM 3323 C C . GLN A 1 425 ? 1.284 -19.129 -6.072 1.00 91.19 425 GLN A C 1
ATOM 3325 O O . GLN A 1 425 ? 0.581 -18.869 -5.100 1.00 91.19 425 GLN A O 1
ATOM 3330 N N . ARG A 1 426 ? 0.850 -19.877 -7.093 1.00 91.19 426 ARG A N 1
ATOM 3331 C CA . ARG A 1 426 ? -0.481 -20.494 -7.131 1.00 91.19 426 ARG A CA 1
ATOM 3332 C C . ARG A 1 426 ? -0.676 -21.487 -5.984 1.00 91.19 426 ARG A C 1
ATOM 3334 O O . ARG A 1 426 ? -1.671 -21.393 -5.274 1.00 91.19 426 ARG A O 1
ATOM 3341 N N . GLN A 1 427 ? 0.278 -22.394 -5.775 1.00 91.81 427 GLN A N 1
ATOM 3342 C CA . GLN A 1 427 ? 0.226 -23.370 -4.684 1.00 91.81 427 GLN A CA 1
ATOM 3343 C C . GLN A 1 427 ? 0.267 -22.682 -3.314 1.00 91.81 427 GLN A C 1
ATOM 3345 O O . GLN A 1 427 ? -0.506 -23.023 -2.422 1.00 91.81 427 GLN A O 1
ATOM 3350 N N . THR A 1 428 ? 1.136 -21.678 -3.155 1.00 91.19 428 THR A N 1
ATOM 3351 C CA . THR A 1 428 ? 1.195 -20.858 -1.941 1.00 91.19 428 THR A CA 1
ATOM 3352 C C . THR A 1 428 ? -0.145 -20.187 -1.654 1.00 91.19 428 THR A C 1
ATOM 3354 O O . THR A 1 428 ? -0.625 -20.266 -0.527 1.00 91.19 428 THR A O 1
ATOM 3357 N N . LEU A 1 429 ? -0.766 -19.571 -2.664 1.00 93.25 429 LEU A N 1
ATOM 3358 C CA . LEU A 1 429 ? -2.056 -18.907 -2.508 1.00 93.25 429 LEU A CA 1
ATOM 3359 C C . LEU A 1 429 ? -3.146 -19.907 -2.104 1.00 93.25 429 LEU A C 1
ATOM 3361 O O . LEU A 1 429 ? -3.842 -19.660 -1.133 1.00 93.25 429 LEU A O 1
ATOM 3365 N N . GLN A 1 430 ? -3.232 -21.071 -2.758 1.00 92.62 430 GLN A N 1
ATOM 3366 C CA . GLN A 1 430 ? -4.214 -22.113 -2.418 1.00 92.62 430 GLN A CA 1
ATOM 3367 C C . GLN A 1 430 ? -4.132 -22.561 -0.955 1.00 92.62 430 GLN A C 1
ATOM 3369 O O . GLN A 1 430 ? -5.154 -22.641 -0.276 1.00 92.62 430 GLN A O 1
ATOM 3374 N N . ILE A 1 431 ? -2.920 -22.847 -0.469 1.00 93.69 431 ILE A N 1
ATOM 3375 C CA . ILE A 1 431 ? -2.707 -23.327 0.902 1.00 93.69 431 ILE A CA 1
ATOM 3376 C C . ILE A 1 431 ? -3.093 -22.244 1.912 1.00 93.69 431 ILE A C 1
ATOM 3378 O O . ILE A 1 431 ? -3.845 -22.510 2.850 1.00 93.69 431 ILE A O 1
ATOM 3382 N N . LEU A 1 432 ? -2.601 -21.018 1.714 1.00 94.19 432 LEU A N 1
ATOM 3383 C CA . LEU A 1 432 ? -2.828 -19.921 2.653 1.00 94.19 432 LEU A CA 1
ATOM 3384 C C . LEU A 1 432 ? -4.285 -19.474 2.666 1.00 94.19 432 LEU A C 1
ATOM 3386 O O . LEU A 1 432 ? -4.830 -19.283 3.749 1.00 94.19 432 LEU A O 1
ATOM 3390 N N . SER A 1 433 ? -4.934 -19.377 1.502 1.00 92.69 433 SER A N 1
ATOM 3391 C CA . SER A 1 433 ? -6.364 -19.072 1.417 1.00 92.69 433 SER A CA 1
ATOM 3392 C C . SER A 1 433 ? -7.191 -20.109 2.176 1.00 92.69 433 SER A C 1
ATOM 3394 O O . SER A 1 433 ? -8.042 -19.731 2.973 1.00 92.69 433 SER A O 1
ATOM 3396 N N . GLY A 1 434 ? -6.901 -21.406 2.012 1.00 93.44 434 GLY A N 1
ATOM 3397 C CA . GLY A 1 434 ? -7.603 -22.468 2.739 1.00 93.44 434 GLY A CA 1
ATOM 3398 C C . GLY A 1 434 ? -7.425 -22.379 4.260 1.00 93.44 434 GLY A C 1
ATOM 3399 O O . GLY A 1 434 ? -8.400 -22.481 5.007 1.00 93.44 434 GLY A O 1
ATOM 3400 N N . MET A 1 435 ? -6.199 -22.126 4.731 1.00 94.81 435 MET A N 1
ATOM 3401 C CA . MET A 1 435 ? -5.918 -21.918 6.159 1.00 94.81 435 MET A CA 1
ATOM 3402 C C . MET A 1 435 ? -6.626 -20.675 6.715 1.00 94.81 435 MET A C 1
ATOM 3404 O O . MET A 1 435 ? -7.214 -20.728 7.796 1.00 94.81 435 MET A O 1
ATOM 3408 N N . GLN A 1 436 ? -6.607 -19.569 5.968 1.00 94.06 436 GLN A N 1
ATOM 3409 C CA . GLN A 1 436 ? -7.297 -18.328 6.321 1.00 94.06 436 GLN A CA 1
ATOM 3410 C C . GLN A 1 436 ? -8.812 -18.531 6.426 1.00 94.06 436 GLN A C 1
ATOM 3412 O O . GLN A 1 436 ? -9.410 -18.078 7.400 1.00 94.06 436 GLN A O 1
ATOM 3417 N N . THR A 1 437 ? -9.426 -19.260 5.487 1.00 94.38 437 THR A N 1
ATOM 3418 C CA . THR A 1 437 ? -10.851 -19.618 5.551 1.00 94.38 437 THR A CA 1
ATOM 3419 C C . THR A 1 437 ? -11.161 -20.423 6.815 1.00 94.38 437 THR A C 1
ATOM 3421 O O . THR A 1 437 ? -12.113 -20.100 7.524 1.00 94.38 437 THR A O 1
ATOM 3424 N N . GLY A 1 438 ? -10.340 -21.428 7.142 1.00 93.81 438 GLY A N 1
ATOM 3425 C CA . GLY A 1 438 ? -10.515 -22.237 8.353 1.00 93.81 438 GLY A CA 1
ATOM 3426 C C . GLY A 1 438 ? -10.452 -21.411 9.642 1.00 93.81 438 GLY A C 1
ATOM 3427 O O . GLY A 1 438 ? -11.333 -21.532 10.494 1.00 93.81 438 GLY A O 1
ATOM 3428 N N . LEU A 1 439 ? -9.458 -20.523 9.768 1.00 93.06 439 LEU A N 1
ATOM 3429 C CA . LEU A 1 439 ? -9.337 -19.639 10.933 1.00 93.06 439 LEU A CA 1
ATOM 3430 C C . LEU A 1 439 ? -10.467 -18.608 11.016 1.00 93.06 439 LEU A C 1
ATOM 3432 O O . LEU A 1 439 ? -10.935 -18.326 12.114 1.00 93.06 439 LEU A O 1
ATOM 3436 N N . ALA A 1 440 ? -10.940 -18.076 9.887 1.00 91.56 440 ALA A N 1
ATOM 3437 C CA . ALA A 1 440 ? -12.072 -17.153 9.878 1.00 91.56 440 ALA A CA 1
ATOM 3438 C C . ALA A 1 440 ? -13.360 -17.829 10.381 1.00 91.56 440 ALA A C 1
ATOM 3440 O O . ALA A 1 440 ? -14.063 -17.273 11.225 1.00 91.56 440 ALA A O 1
ATOM 3441 N N . VAL A 1 441 ? -13.646 -19.054 9.921 1.00 92.06 441 VAL A N 1
ATOM 3442 C CA . VAL A 1 441 ? -14.792 -19.845 10.407 1.00 92.06 441 VAL A CA 1
ATOM 3443 C C . VAL A 1 441 ? -14.645 -20.165 11.896 1.00 92.06 441 VAL A C 1
ATOM 3445 O O . VAL A 1 441 ? -15.616 -20.050 12.643 1.00 92.06 441 VAL A O 1
ATOM 3448 N N . PHE A 1 442 ? -13.433 -20.506 12.344 1.00 89.75 442 PHE A N 1
ATOM 3449 C CA . PHE A 1 442 ? -13.145 -20.728 13.760 1.00 89.75 442 PHE A CA 1
ATOM 3450 C C . PHE A 1 442 ? -13.428 -19.481 14.611 1.00 89.75 442 PHE A C 1
ATOM 3452 O O . PHE A 1 442 ? -14.119 -19.590 15.622 1.00 89.75 442 PHE A O 1
ATOM 3459 N N . SER A 1 443 ? -12.973 -18.297 14.187 1.00 88.31 443 SER A N 1
ATOM 3460 C CA . SER A 1 443 ? -13.265 -17.035 14.880 1.00 88.31 443 SER A CA 1
ATOM 3461 C C . SER A 1 443 ? -14.766 -16.758 14.953 1.00 88.31 443 SER A C 1
ATOM 3463 O O . SER A 1 443 ? -15.265 -16.442 16.025 1.00 88.31 443 SER A O 1
ATOM 3465 N N . ILE A 1 444 ? -15.518 -16.950 13.862 1.00 86.94 444 ILE A N 1
ATOM 3466 C CA . ILE A 1 444 ? -16.984 -16.781 13.873 1.00 86.94 444 ILE A CA 1
ATOM 3467 C C . ILE A 1 444 ? -17.636 -17.740 14.880 1.00 86.94 444 ILE A C 1
ATOM 3469 O O . ILE A 1 444 ? -18.507 -17.328 15.650 1.00 86.94 444 ILE A O 1
ATOM 3473 N N . TYR A 1 445 ? -17.196 -19.001 14.914 1.00 84.94 445 TYR A N 1
ATOM 3474 C CA . TYR A 1 445 ? -17.697 -19.987 15.868 1.00 84.94 445 TYR A CA 1
ATOM 3475 C C . TYR A 1 445 ? -17.402 -19.584 17.317 1.00 84.94 445 TYR A C 1
ATOM 3477 O O . TYR A 1 445 ? -18.336 -19.484 18.110 1.00 84.94 445 TYR A O 1
ATOM 3485 N N . VAL A 1 446 ? -16.143 -19.297 17.664 1.00 79.69 446 VAL A N 1
ATOM 3486 C CA . VAL A 1 446 ? -15.754 -18.885 19.026 1.00 79.69 446 VAL A CA 1
ATOM 3487 C C . VAL A 1 446 ? -16.525 -17.641 19.451 1.00 79.69 446 VAL A C 1
ATOM 3489 O O . VAL A 1 446 ? -17.069 -17.590 20.554 1.00 79.69 446 VAL A O 1
ATOM 3492 N N . THR A 1 447 ? -16.655 -16.671 18.550 1.00 78.50 447 THR A N 1
ATOM 3493 C CA . THR A 1 447 ? -17.369 -15.439 18.846 1.00 78.50 447 THR A CA 1
ATOM 3494 C C . THR A 1 447 ? -18.861 -15.658 19.071 1.00 78.50 447 THR A C 1
ATOM 3496 O O . THR A 1 447 ? -19.432 -15.060 19.985 1.00 78.50 447 THR A O 1
ATOM 3499 N N . SER A 1 448 ? -19.488 -16.576 18.329 1.00 74.94 448 SER A N 1
ATOM 3500 C CA . SER A 1 448 ? -20.889 -16.953 18.559 1.00 74.94 448 SER A CA 1
ATOM 3501 C C . SER A 1 448 ? -21.136 -17.517 19.965 1.00 74.94 448 SER A C 1
ATOM 3503 O O . SER A 1 448 ? -22.190 -17.258 20.540 1.00 74.94 448 SER A O 1
ATOM 3505 N N . GLN A 1 449 ? -20.155 -18.216 20.552 1.00 71.75 449 GLN A N 1
ATOM 3506 C CA . GLN A 1 449 ? -20.253 -18.769 21.910 1.00 71.75 449 GLN A CA 1
ATOM 3507 C C . GLN A 1 449 ? -20.101 -17.704 23.005 1.00 71.75 449 GLN A C 1
ATOM 3509 O O . GLN A 1 449 ? -20.521 -17.911 24.138 1.00 71.75 449 GLN A O 1
ATOM 3514 N N . ILE A 1 450 ? -19.473 -16.569 22.693 1.00 67.75 450 ILE A N 1
ATOM 3515 C CA . ILE A 1 450 ? -19.187 -15.498 23.659 1.00 67.75 450 ILE A CA 1
ATOM 3516 C C . ILE A 1 450 ? -20.253 -14.401 23.581 1.00 67.75 450 ILE A C 1
ATOM 3518 O O . ILE A 1 450 ? -20.595 -13.808 24.599 1.00 67.75 450 ILE A O 1
ATOM 3522 N N . LEU A 1 451 ? -20.860 -14.189 22.409 1.00 65.81 451 LEU A N 1
ATOM 3523 C CA . LEU A 1 451 ? -21.999 -13.279 22.231 1.00 65.81 451 LEU A CA 1
ATOM 3524 C C . LEU A 1 451 ? -23.241 -13.677 23.044 1.00 65.81 451 LEU A C 1
ATOM 3526 O O . LEU A 1 451 ? -24.108 -12.837 23.272 1.00 65.81 451 LEU A O 1
ATOM 3530 N N . THR A 1 452 ? -23.334 -14.920 23.524 1.00 61.69 452 THR A N 1
ATOM 3531 C CA . THR A 1 452 ? -24.403 -15.346 24.443 1.00 61.69 452 THR A CA 1
ATOM 3532 C C . THR A 1 452 ? -24.246 -14.787 25.864 1.00 61.69 452 THR A C 1
ATOM 3534 O O . THR A 1 452 ? -25.132 -14.975 26.697 1.00 61.69 452 THR A O 1
ATOM 3537 N N . LEU A 1 453 ? -23.132 -14.113 26.169 1.00 60.34 453 LEU A N 1
ATOM 3538 C CA . LEU A 1 453 ? -22.850 -13.512 27.472 1.00 60.34 453 LEU A CA 1
ATOM 3539 C C . LEU A 1 453 ? -23.356 -12.063 27.523 1.00 60.34 453 LEU A C 1
ATOM 3541 O O . LEU A 1 453 ? -23.180 -11.304 26.576 1.00 60.34 453 LEU A O 1
ATOM 3545 N N . LYS A 1 454 ? -23.962 -11.666 28.650 1.00 53.06 454 LYS A N 1
ATOM 3546 C CA . LYS A 1 454 ? -24.603 -10.347 28.860 1.00 53.06 454 LYS A CA 1
ATOM 3547 C C . LYS A 1 454 ? -23.616 -9.223 29.229 1.00 53.06 454 LYS A C 1
ATOM 3549 O O . LYS A 1 454 ? -23.892 -8.428 30.127 1.00 53.06 454 LYS A O 1
ATOM 3554 N N . THR A 1 455 ? -22.423 -9.202 28.639 1.00 54.50 455 THR A N 1
ATOM 3555 C CA . THR A 1 455 ? -21.375 -8.218 28.966 1.00 54.50 455 THR A CA 1
ATOM 3556 C C . THR A 1 455 ? -21.127 -7.264 27.795 1.00 54.50 455 THR A C 1
ATOM 3558 O O . THR A 1 455 ? -20.535 -7.621 26.778 1.00 54.50 455 THR A O 1
ATOM 3561 N N . THR A 1 456 ? -21.538 -6.006 27.970 1.00 52.56 456 THR A N 1
ATOM 3562 C CA . THR A 1 456 ? -21.625 -4.979 26.912 1.00 52.56 456 THR A CA 1
ATOM 3563 C C . THR A 1 456 ? -20.302 -4.647 26.212 1.00 52.56 456 THR A C 1
ATOM 3565 O O . THR A 1 456 ? -20.278 -4.526 24.993 1.00 52.56 456 THR A O 1
ATOM 3568 N N . TYR A 1 457 ? -19.178 -4.528 26.931 1.00 56.59 457 TYR A N 1
ATOM 3569 C CA . TYR A 1 457 ? -17.887 -4.170 26.304 1.00 56.59 457 TYR A CA 1
ATOM 3570 C C . TYR A 1 457 ? -17.311 -5.291 25.423 1.00 56.59 457 TYR A C 1
ATOM 3572 O O . TYR A 1 457 ? -16.668 -5.043 24.405 1.00 56.59 457 TYR A O 1
ATOM 3580 N N . ILE A 1 458 ? -17.560 -6.543 25.804 1.00 62.62 458 ILE A N 1
ATOM 3581 C CA . ILE A 1 458 ? -17.037 -7.710 25.089 1.00 62.62 458 ILE A CA 1
ATOM 3582 C C . ILE A 1 458 ? -17.818 -7.918 23.801 1.00 62.62 458 ILE A C 1
ATOM 3584 O O . ILE A 1 458 ? -17.228 -8.251 22.782 1.00 62.62 458 ILE A O 1
ATOM 3588 N N . GLN A 1 459 ? -19.118 -7.635 23.802 1.00 64.50 459 GLN A N 1
ATOM 3589 C CA . GLN A 1 459 ? -19.957 -7.752 22.613 1.00 64.50 459 GLN A CA 1
ATOM 3590 C C . GLN A 1 459 ? -19.527 -6.808 21.482 1.00 64.50 459 GLN A C 1
ATOM 3592 O O . GLN A 1 459 ? -19.479 -7.245 20.335 1.00 64.50 459 GLN A O 1
ATOM 3597 N N . SER A 1 460 ? -19.140 -5.566 21.784 1.00 66.94 460 SER A N 1
ATOM 3598 C CA . SER A 1 460 ? -18.538 -4.641 20.810 1.00 66.94 460 SER A CA 1
ATOM 3599 C C . SER A 1 460 ? -17.287 -5.222 20.147 1.00 66.94 460 SER A C 1
ATOM 3601 O O . SER A 1 460 ? -17.213 -5.339 18.923 1.00 66.94 460 SER A O 1
ATOM 3603 N N . TYR A 1 461 ? -16.329 -5.667 20.964 1.00 72.00 461 TYR A N 1
ATOM 3604 C CA . TYR A 1 461 ? -15.114 -6.326 20.487 1.00 72.00 461 TYR A CA 1
ATOM 3605 C C . TYR A 1 461 ? -15.445 -7.557 19.624 1.00 72.00 461 TYR A C 1
ATOM 3607 O O . TYR A 1 461 ? -14.924 -7.710 18.521 1.00 72.00 461 TYR A O 1
ATOM 3615 N N . MET A 1 462 ? -16.406 -8.373 20.057 1.00 74.06 462 MET A N 1
ATOM 3616 C CA . MET A 1 462 ? -16.876 -9.556 19.336 1.00 74.06 462 MET A CA 1
ATOM 3617 C C . MET A 1 462 ? -17.534 -9.244 17.985 1.00 74.06 462 MET A C 1
ATOM 3619 O O . MET A 1 462 ? -17.341 -9.974 17.014 1.00 74.06 462 MET A O 1
ATOM 3623 N N . VAL A 1 463 ? -18.278 -8.148 17.860 1.00 74.12 463 VAL A N 1
ATOM 3624 C CA . VAL A 1 463 ? -18.812 -7.718 16.557 1.00 74.12 463 VAL A CA 1
ATOM 3625 C C . VAL A 1 463 ? -17.686 -7.380 15.587 1.00 74.12 463 VAL A C 1
ATOM 3627 O O . VAL A 1 463 ? -17.742 -7.758 14.414 1.00 74.12 463 VAL A O 1
ATOM 3630 N N . GLN A 1 464 ? -16.648 -6.703 16.072 1.00 76.31 464 GLN A N 1
ATOM 3631 C CA . GLN A 1 464 ? -15.484 -6.368 15.258 1.00 76.31 464 GLN A CA 1
ATOM 3632 C C . GLN A 1 464 ? -14.685 -7.621 14.862 1.00 76.31 464 GLN A C 1
ATOM 3634 O O . GLN A 1 464 ? -14.204 -7.703 13.732 1.00 76.31 464 GLN A O 1
ATOM 3639 N N . GLU A 1 465 ? -14.620 -8.633 15.733 1.00 80.38 465 GLU A N 1
ATOM 3640 C CA . GLU A 1 465 ? -14.042 -9.946 15.418 1.00 80.38 465 GLU A CA 1
ATOM 3641 C C . GLU A 1 465 ? -14.774 -10.652 14.272 1.00 80.38 465 GLU A C 1
ATOM 3643 O O . GLU A 1 465 ? -14.148 -11.119 13.315 1.00 80.38 465 GLU A O 1
ATOM 3648 N N . ILE A 1 466 ? -16.110 -10.689 14.329 1.00 83.00 466 ILE A N 1
ATOM 3649 C CA . ILE A 1 466 ? -16.934 -11.257 13.253 1.00 83.00 466 ILE A CA 1
ATOM 3650 C C . ILE A 1 466 ? -16.710 -10.487 11.953 1.00 83.00 466 ILE A C 1
ATOM 3652 O O . ILE A 1 466 ? -16.573 -11.097 10.893 1.00 83.00 466 ILE A O 1
ATOM 3656 N N . PHE A 1 467 ? -16.627 -9.159 12.023 1.00 84.50 467 PHE A N 1
ATOM 3657 C CA . PHE A 1 467 ? -16.335 -8.324 10.862 1.00 84.50 467 PHE A CA 1
ATOM 3658 C C . PHE A 1 467 ? -14.987 -8.630 10.232 1.00 84.50 467 PHE A C 1
ATOM 3660 O O . PHE A 1 467 ? -14.917 -8.869 9.026 1.00 84.50 467 PHE A O 1
ATOM 3667 N N . CYS A 1 468 ? -13.939 -8.708 11.045 1.00 87.12 468 CYS A N 1
ATOM 3668 C CA . CYS A 1 468 ? -12.607 -9.084 10.600 1.00 87.12 468 CYS A CA 1
ATOM 3669 C C . CYS A 1 468 ? -12.607 -10.463 9.910 1.00 87.12 468 CYS A C 1
ATOM 3671 O O . CYS A 1 468 ? -12.033 -10.620 8.830 1.00 87.12 468 CYS A O 1
ATOM 3673 N N . ALA A 1 469 ? -13.314 -11.445 10.480 1.00 88.62 469 ALA A N 1
ATOM 3674 C CA . ALA A 1 469 ? -13.442 -12.780 9.899 1.00 88.62 469 ALA A CA 1
ATOM 3675 C C . ALA A 1 469 ? -14.232 -12.788 8.575 1.00 88.62 469 ALA A C 1
ATOM 3677 O O . ALA A 1 469 ? -13.820 -13.446 7.621 1.00 88.62 469 ALA A O 1
ATOM 3678 N N . ILE A 1 470 ? -15.334 -12.036 8.475 1.00 88.19 470 ILE A N 1
ATOM 3679 C CA . ILE A 1 470 ? -16.125 -11.916 7.239 1.00 88.19 470 ILE A CA 1
ATOM 3680 C C . ILE A 1 470 ? -15.304 -11.263 6.123 1.00 88.19 470 ILE A C 1
ATOM 3682 O O . ILE A 1 470 ? -15.316 -11.754 4.993 1.00 88.19 470 ILE A O 1
ATOM 3686 N N . LEU A 1 471 ? -14.555 -10.198 6.421 1.00 88.62 471 LEU A N 1
ATOM 3687 C CA . LEU A 1 471 ? -13.663 -9.566 5.444 1.00 88.62 471 LEU A CA 1
ATOM 3688 C C . LEU A 1 471 ? -12.594 -10.537 4.945 1.00 88.62 471 LEU A C 1
ATOM 3690 O O . LEU A 1 471 ? -12.355 -10.618 3.738 1.00 88.62 471 LEU A O 1
ATOM 3694 N N . LEU A 1 472 ? -12.011 -11.329 5.850 1.00 91.00 472 LEU A N 1
ATOM 3695 C CA . LEU A 1 472 ? -11.059 -12.367 5.476 1.00 91.00 472 LEU A CA 1
ATOM 3696 C C . LEU A 1 472 ? -11.702 -13.423 4.565 1.00 91.00 472 LEU A C 1
ATOM 3698 O O . LEU A 1 472 ? -11.098 -13.804 3.565 1.00 91.00 472 LEU A O 1
ATOM 3702 N N . LEU A 1 473 ? -12.941 -13.852 4.834 1.00 90.81 473 LEU A N 1
ATOM 3703 C CA . LEU A 1 473 ? -13.665 -14.770 3.947 1.00 90.81 473 LEU A CA 1
ATOM 3704 C C . LEU A 1 473 ? -13.849 -14.173 2.545 1.00 90.81 473 LEU A C 1
ATOM 3706 O O . LEU A 1 473 ? -13.513 -14.827 1.555 1.00 90.81 473 LEU A O 1
ATOM 3710 N N . VAL A 1 474 ? -14.290 -12.916 2.445 1.00 87.31 474 VAL A N 1
ATOM 3711 C CA . VAL A 1 474 ? -14.424 -12.209 1.157 1.00 87.31 474 VAL A CA 1
ATOM 3712 C C . VAL A 1 474 ? -13.075 -12.127 0.429 1.00 87.31 474 VAL A C 1
ATOM 3714 O O . VAL A 1 474 ? -13.005 -12.355 -0.782 1.00 87.31 474 VAL A O 1
ATOM 3717 N N . LEU A 1 475 ? -11.984 -11.865 1.155 1.00 89.69 475 LEU A N 1
ATOM 3718 C CA . LEU A 1 475 ? -10.632 -11.862 0.600 1.00 89.69 475 LEU A CA 1
ATOM 3719 C C . LEU A 1 475 ? -10.228 -13.246 0.070 1.00 89.69 475 LEU A C 1
ATOM 3721 O O . LEU A 1 475 ? -9.717 -13.332 -1.046 1.00 89.69 475 LEU A O 1
ATOM 3725 N N . THR A 1 476 ? -10.500 -14.331 0.802 1.00 91.69 476 THR A N 1
ATOM 3726 C CA . THR A 1 476 ? -10.178 -15.701 0.352 1.00 91.69 476 THR A CA 1
ATOM 3727 C C . THR A 1 476 ? -10.956 -16.119 -0.900 1.00 91.69 476 THR A C 1
ATOM 3729 O O . THR A 1 476 ? -10.404 -16.793 -1.774 1.00 91.69 476 THR A O 1
ATOM 3732 N N . VAL A 1 477 ? -12.198 -15.647 -1.066 1.00 87.50 477 VAL A N 1
ATOM 3733 C CA . VAL A 1 477 ? -12.971 -15.837 -2.308 1.00 87.50 477 VAL A CA 1
ATOM 3734 C C . VAL A 1 477 ? -12.285 -15.137 -3.483 1.00 87.50 477 VAL A C 1
ATOM 3736 O O . VAL A 1 477 ? -12.101 -15.741 -4.541 1.00 87.50 477 VAL A O 1
ATOM 3739 N N . MET A 1 478 ? -11.831 -13.893 -3.301 1.00 85.69 478 MET A N 1
ATOM 3740 C CA . MET A 1 478 ? -11.100 -13.170 -4.349 1.00 85.69 478 MET A CA 1
ATOM 3741 C C . MET A 1 478 ? -9.750 -13.810 -4.679 1.00 85.69 478 MET A C 1
ATOM 3743 O O . MET A 1 478 ? -9.394 -13.918 -5.853 1.00 85.69 478 MET A O 1
ATOM 3747 N N . GLN A 1 479 ? -9.015 -14.274 -3.667 1.00 90.62 479 GLN A N 1
ATOM 3748 C CA . GLN A 1 479 ? -7.769 -15.020 -3.852 1.00 90.62 479 GLN A CA 1
ATOM 3749 C C . GLN A 1 479 ? -8.008 -16.303 -4.667 1.00 90.62 479 GLN A C 1
ATOM 3751 O O . GLN A 1 479 ? -7.238 -16.605 -5.576 1.00 90.62 479 GLN A O 1
ATOM 3756 N N . THR A 1 480 ? -9.112 -17.010 -4.411 1.00 87.38 480 THR A N 1
ATOM 3757 C CA . THR A 1 480 ? -9.510 -18.199 -5.180 1.00 87.38 480 THR A CA 1
ATOM 3758 C C . THR A 1 480 ? -9.839 -17.841 -6.632 1.00 87.38 480 THR A C 1
ATOM 3760 O O . THR A 1 480 ? -9.416 -18.538 -7.555 1.00 87.38 480 THR A O 1
ATOM 3763 N N . GLY A 1 481 ? -10.522 -16.713 -6.853 1.00 82.00 481 GLY A N 1
ATOM 3764 C CA . GLY A 1 481 ? -10.879 -16.222 -8.187 1.00 82.00 481 GLY A CA 1
ATOM 3765 C C . GLY A 1 481 ? -9.681 -15.907 -9.091 1.00 82.00 481 GLY A C 1
ATOM 3766 O O . GLY A 1 481 ? -9.793 -16.035 -10.307 1.00 82.00 481 GLY A O 1
ATOM 3767 N N . ILE A 1 482 ? -8.520 -15.552 -8.524 1.00 84.81 482 ILE A N 1
ATOM 3768 C CA . ILE A 1 482 ? -7.305 -15.231 -9.296 1.00 84.81 482 ILE A CA 1
ATOM 3769 C C . ILE A 1 482 ? -6.366 -16.430 -9.526 1.00 84.81 482 ILE A C 1
ATOM 3771 O O . ILE A 1 482 ? -5.316 -16.264 -10.145 1.00 84.81 482 ILE A O 1
ATOM 3775 N N . LEU A 1 483 ? -6.711 -17.636 -9.052 1.00 83.69 483 LEU A N 1
ATOM 3776 C CA . LEU A 1 483 ? -5.849 -18.825 -9.164 1.00 83.69 483 LEU A CA 1
ATOM 3777 C C . LEU A 1 483 ? -5.623 -19.303 -10.602 1.00 83.69 483 LEU A C 1
ATOM 3779 O O . LEU A 1 483 ? -4.563 -19.860 -10.900 1.00 83.69 483 LEU A O 1
ATOM 3783 N N . GLY A 1 484 ? -6.621 -19.126 -11.470 1.00 74.75 484 GLY A N 1
ATOM 3784 C CA . GLY A 1 484 ? -6.549 -19.516 -12.876 1.00 74.75 484 GLY A CA 1
ATOM 3785 C C . GLY A 1 484 ? -5.883 -18.435 -13.721 1.00 74.75 484 GLY A C 1
ATOM 3786 O O . GLY A 1 484 ? -4.680 -18.471 -13.984 1.00 74.75 484 GLY A O 1
ATOM 3787 N N . VAL A 1 485 ? -6.699 -17.476 -14.149 1.00 70.25 485 VAL A N 1
ATOM 3788 C CA . VAL A 1 485 ? -6.312 -16.366 -15.016 1.00 70.25 485 VAL A CA 1
ATOM 3789 C C . VAL A 1 485 ? -6.500 -15.067 -14.236 1.00 70.25 485 VAL A C 1
ATOM 3791 O O . VAL A 1 485 ? -7.587 -14.794 -13.735 1.00 70.25 485 VAL A O 1
ATOM 3794 N N . CYS A 1 486 ? -5.444 -14.265 -14.110 1.00 80.00 486 CYS A N 1
ATOM 3795 C CA . CYS A 1 486 ? -5.480 -12.988 -13.397 1.00 80.00 486 CYS A CA 1
ATOM 3796 C C . CYS A 1 486 ? -4.829 -11.899 -14.248 1.00 80.00 486 CYS A C 1
ATOM 3798 O O . CYS A 1 486 ? -3.962 -12.188 -15.056 1.00 80.00 486 CYS A O 1
ATOM 3800 N N . ASN A 1 487 ? -5.193 -10.637 -14.073 1.00 85.75 487 ASN A N 1
ATOM 3801 C CA . ASN A 1 487 ? -4.441 -9.530 -14.668 1.00 85.75 487 ASN A CA 1
ATOM 3802 C C . ASN A 1 487 ? -3.678 -8.772 -13.575 1.00 85.75 487 ASN A C 1
ATOM 3804 O O . ASN A 1 487 ? -3.917 -8.945 -12.374 1.00 85.75 487 ASN A O 1
ATOM 3808 N N . LYS A 1 488 ? -2.753 -7.898 -13.984 1.00 84.50 488 LYS A N 1
ATOM 3809 C CA . LYS A 1 488 ? -1.950 -7.100 -13.043 1.00 84.50 488 LYS A CA 1
ATOM 3810 C C . LYS A 1 488 ? -2.810 -6.200 -12.148 1.00 84.50 488 LYS A C 1
ATOM 3812 O O . LYS A 1 488 ? -2.402 -5.903 -11.031 1.00 84.50 488 LYS A O 1
ATOM 3817 N N . LEU A 1 489 ? -3.986 -5.773 -12.608 1.00 85.25 489 LEU A N 1
ATOM 3818 C CA . LEU A 1 489 ? -4.866 -4.880 -11.857 1.00 85.25 489 LEU A CA 1
ATOM 3819 C C . LEU A 1 489 ? -5.595 -5.604 -10.711 1.00 85.25 489 LEU A C 1
ATOM 3821 O O . LEU A 1 489 ? -5.517 -5.157 -9.572 1.00 85.25 489 LEU A O 1
ATOM 3825 N N . LEU A 1 490 ? -6.222 -6.751 -10.976 1.00 86.25 490 LEU A N 1
ATOM 3826 C CA . LEU A 1 490 ? -6.838 -7.631 -9.975 1.00 86.25 490 LEU A CA 1
ATOM 3827 C C . LEU A 1 490 ? -5.798 -8.136 -8.979 1.00 86.25 490 LEU A C 1
ATOM 3829 O O . LEU A 1 490 ? -6.044 -8.142 -7.775 1.00 86.25 490 LEU A O 1
ATOM 3833 N N . LEU A 1 491 ? -4.606 -8.482 -9.469 1.00 88.81 491 LEU A N 1
ATOM 3834 C CA . LEU A 1 491 ? -3.494 -8.865 -8.612 1.00 88.81 491 LEU A CA 1
ATOM 3835 C C . LEU A 1 491 ? -3.096 -7.725 -7.655 1.00 88.81 491 LEU A C 1
ATOM 3837 O O . LEU A 1 491 ? -2.846 -7.991 -6.482 1.00 88.81 491 LEU A O 1
ATOM 3841 N N . ARG A 1 492 ? -3.100 -6.456 -8.103 1.00 87.06 492 ARG A N 1
ATOM 3842 C CA . ARG A 1 492 ? -2.900 -5.293 -7.211 1.00 87.06 492 ARG A CA 1
ATOM 3843 C C . ARG A 1 492 ? -3.990 -5.202 -6.151 1.00 87.06 492 ARG A C 1
ATOM 3845 O O . ARG A 1 492 ? -3.650 -4.986 -4.993 1.00 87.06 492 ARG A O 1
ATOM 3852 N N . VAL A 1 493 ? -5.261 -5.385 -6.521 1.00 88.81 493 VAL A N 1
ATOM 3853 C CA . VAL A 1 493 ? -6.374 -5.360 -5.554 1.00 88.81 493 VAL A CA 1
ATOM 3854 C C . VAL A 1 493 ? -6.160 -6.413 -4.472 1.00 88.81 493 VAL A C 1
ATOM 3856 O O . VAL A 1 493 ? -6.194 -6.081 -3.293 1.00 88.81 493 VAL A O 1
ATOM 3859 N N . VAL A 1 494 ? -5.850 -7.656 -4.852 1.00 89.88 494 VAL A N 1
ATOM 3860 C CA . VAL A 1 494 ? -5.634 -8.749 -3.890 1.00 89.88 494 VAL A CA 1
ATOM 3861 C C . VAL A 1 494 ? -4.398 -8.512 -3.019 1.00 89.88 494 VAL A C 1
ATOM 3863 O O . VAL A 1 494 ? -4.444 -8.777 -1.818 1.00 89.88 494 VAL A O 1
ATOM 3866 N N . VAL A 1 495 ? -3.300 -7.988 -3.574 1.00 90.19 495 VAL A N 1
ATOM 3867 C CA . VAL A 1 495 ? -2.104 -7.639 -2.786 1.00 90.19 495 VAL A CA 1
ATOM 3868 C C . VAL A 1 495 ? -2.431 -6.562 -1.752 1.00 90.19 495 VAL A C 1
ATOM 3870 O O . VAL A 1 495 ? -2.137 -6.752 -0.575 1.00 90.19 495 VAL A O 1
ATOM 3873 N N . ILE A 1 496 ? -3.065 -5.461 -2.163 1.00 87.50 496 ILE A N 1
ATOM 3874 C CA . ILE A 1 496 ? -3.392 -4.354 -1.255 1.00 87.50 496 ILE A CA 1
ATOM 3875 C C . ILE A 1 496 ? -4.438 -4.797 -0.222 1.00 87.50 496 ILE A C 1
ATOM 3877 O O . ILE A 1 496 ? -4.307 -4.447 0.946 1.00 87.50 496 ILE A O 1
ATOM 3881 N N . ALA A 1 497 ? -5.413 -5.627 -0.599 1.00 89.12 497 ALA A N 1
ATOM 3882 C CA . ALA A 1 497 ? -6.393 -6.178 0.334 1.00 89.12 497 ALA A CA 1
ATOM 3883 C C . ALA A 1 497 ? -5.738 -7.064 1.411 1.00 89.12 497 ALA A C 1
ATOM 3885 O O . ALA A 1 497 ? -6.090 -6.962 2.581 1.00 89.12 497 ALA A O 1
ATOM 3886 N N . ASN A 1 498 ? -4.730 -7.872 1.056 1.00 92.06 498 ASN A N 1
ATOM 3887 C CA . ASN A 1 498 ? -3.945 -8.617 2.047 1.00 92.06 498 ASN A CA 1
ATOM 3888 C C . ASN A 1 498 ? -3.134 -7.690 2.967 1.00 92.06 498 ASN A C 1
ATOM 3890 O O . ASN A 1 498 ? -2.988 -7.991 4.147 1.00 92.06 498 ASN A O 1
ATOM 3894 N N . VAL A 1 499 ? -2.612 -6.567 2.460 1.00 88.81 499 VAL A N 1
ATOM 3895 C CA . VAL A 1 499 ? -1.928 -5.567 3.301 1.00 88.81 499 VAL A CA 1
ATOM 3896 C C . VAL A 1 499 ? -2.914 -4.894 4.260 1.00 88.81 499 VAL A C 1
ATOM 3898 O O . VAL A 1 499 ? -2.613 -4.764 5.442 1.00 88.81 499 VAL A O 1
ATOM 3901 N N . ALA A 1 500 ? -4.102 -4.513 3.784 1.00 85.81 500 ALA A N 1
ATOM 3902 C CA . ALA A 1 500 ? -5.153 -3.949 4.628 1.00 85.81 500 ALA A CA 1
ATOM 3903 C C . ALA A 1 500 ? -5.577 -4.940 5.724 1.00 85.81 500 ALA A C 1
ATOM 3905 O O . ALA A 1 500 ? -5.607 -4.579 6.900 1.00 85.81 500 ALA A O 1
ATOM 3906 N N . GLN A 1 501 ? -5.787 -6.209 5.359 1.00 89.31 501 GLN A N 1
ATOM 3907 C CA . GLN A 1 501 ? -6.108 -7.261 6.319 1.00 89.31 501 GLN A CA 1
ATOM 3908 C C . GLN A 1 501 ? -4.962 -7.496 7.312 1.00 89.31 501 GLN A C 1
ATOM 3910 O O . GLN A 1 501 ? -5.220 -7.614 8.500 1.00 89.31 501 GLN A O 1
ATOM 3915 N N . PHE A 1 502 ? -3.696 -7.506 6.877 1.00 90.69 502 PHE A N 1
ATOM 3916 C CA . PHE A 1 502 ? -2.537 -7.619 7.778 1.00 90.69 502 PHE A CA 1
ATOM 3917 C C . PHE A 1 502 ? -2.573 -6.562 8.893 1.00 90.69 502 PHE A C 1
ATOM 3919 O O . PHE A 1 502 ? -2.342 -6.881 10.057 1.00 90.69 502 PHE A O 1
ATOM 3926 N N . ILE A 1 503 ? -2.895 -5.318 8.542 1.00 82.88 503 ILE A N 1
ATOM 3927 C CA . ILE A 1 503 ? -2.953 -4.197 9.489 1.00 82.88 503 ILE A CA 1
ATOM 3928 C C . ILE A 1 503 ? -4.134 -4.344 10.434 1.00 82.88 503 ILE A C 1
ATOM 3930 O O . ILE A 1 503 ? -3.994 -4.127 11.637 1.00 82.88 503 ILE A O 1
ATOM 3934 N N . GLN A 1 504 ? -5.285 -4.737 9.898 1.00 84.62 504 GLN A N 1
ATOM 3935 C CA . GLN A 1 504 ? -6.462 -5.005 10.705 1.00 84.62 504 GLN A CA 1
ATOM 3936 C C . GLN A 1 504 ? -6.186 -6.128 11.720 1.00 84.62 504 GLN A C 1
ATOM 3938 O O . GLN A 1 504 ? -6.445 -5.954 12.908 1.00 84.62 504 GLN A O 1
ATOM 3943 N N . GLU A 1 505 ? -5.581 -7.239 11.295 1.00 87.62 505 GLU A N 1
ATOM 3944 C CA . GLU A 1 505 ? -5.206 -8.348 12.184 1.00 87.62 505 GLU A CA 1
ATOM 3945 C C . GLU A 1 505 ? -4.173 -7.927 13.240 1.00 87.62 505 GLU A C 1
ATOM 3947 O O . GLU A 1 505 ? -4.276 -8.351 14.388 1.00 87.62 505 GLU A O 1
ATOM 3952 N N . LEU A 1 506 ? -3.215 -7.056 12.897 1.00 83.19 506 LEU A N 1
ATOM 3953 C CA . LEU A 1 506 ? -2.273 -6.486 13.867 1.00 83.19 506 LEU A CA 1
ATOM 3954 C C . LEU A 1 506 ? -3.003 -5.663 14.939 1.00 83.19 506 LEU A C 1
ATOM 3956 O O . LEU A 1 506 ? -2.741 -5.829 16.131 1.00 83.19 506 LEU A O 1
ATOM 3960 N N . SER A 1 507 ? -3.940 -4.806 14.523 1.00 79.00 507 SER A N 1
ATOM 3961 C CA . SER A 1 507 ? -4.749 -4.003 15.444 1.00 79.00 507 SER A CA 1
ATOM 3962 C C . SER A 1 507 ? -5.590 -4.884 16.369 1.00 79.00 507 SER A C 1
ATOM 3964 O O . SER A 1 507 ? -5.647 -4.627 17.569 1.00 79.00 507 SER A O 1
ATOM 3966 N N . HIS A 1 508 ? -6.220 -5.939 15.847 1.00 80.75 508 HIS A N 1
ATOM 3967 C CA . HIS A 1 508 ? -7.025 -6.848 16.665 1.00 80.75 508 HIS A CA 1
ATOM 3968 C C . HIS A 1 508 ? -6.178 -7.733 17.580 1.00 80.75 508 HIS A C 1
ATOM 3970 O O . HIS A 1 508 ? -6.569 -7.942 18.725 1.00 80.75 508 HIS A O 1
ATOM 3976 N N . ALA A 1 509 ? -4.996 -8.182 17.143 1.00 81.88 509 ALA A N 1
ATOM 3977 C CA . ALA A 1 509 ? -4.051 -8.872 18.018 1.00 81.88 509 ALA A CA 1
ATOM 3978 C C . ALA A 1 509 ? -3.672 -7.985 19.214 1.00 81.88 509 ALA A C 1
ATOM 3980 O O . ALA A 1 509 ? -3.720 -8.431 20.360 1.00 81.88 509 ALA A O 1
ATOM 3981 N N . TRP A 1 510 ? -3.359 -6.710 18.961 1.00 75.81 510 TRP A N 1
ATOM 3982 C CA . TRP A 1 510 ? -3.063 -5.753 20.026 1.00 75.81 510 TRP A CA 1
ATOM 3983 C C . TRP A 1 510 ? -4.245 -5.577 20.985 1.00 75.81 510 TRP A C 1
ATOM 3985 O O . TRP A 1 510 ? -4.069 -5.669 22.200 1.00 75.81 510 TRP A O 1
ATOM 3995 N N . THR A 1 511 ? -5.460 -5.394 20.461 1.00 74.62 511 THR A N 1
ATOM 3996 C CA . THR A 1 511 ? -6.671 -5.274 21.285 1.00 74.62 511 THR A CA 1
ATOM 3997 C C . THR A 1 511 ? -6.929 -6.540 22.105 1.00 74.62 511 THR A C 1
ATOM 3999 O O . THR A 1 511 ? -7.199 -6.436 23.298 1.00 74.62 511 THR A O 1
ATOM 4002 N N . ALA A 1 512 ? -6.782 -7.734 21.522 1.00 75.56 512 ALA A N 1
ATOM 4003 C CA . ALA A 1 512 ? -6.953 -9.011 22.219 1.00 75.56 512 ALA A CA 1
ATOM 4004 C C . ALA A 1 512 ? -5.975 -9.152 23.396 1.00 75.56 512 ALA A C 1
ATOM 4006 O O . ALA A 1 512 ? -6.368 -9.514 24.509 1.00 75.56 512 ALA A O 1
ATOM 4007 N N . TYR A 1 513 ? -4.704 -8.812 23.159 1.00 74.69 513 TYR A N 1
ATOM 4008 C CA . TYR A 1 513 ? -3.661 -8.795 24.181 1.00 74.69 513 TYR A CA 1
ATOM 4009 C C . TYR A 1 513 ? -3.973 -7.786 25.293 1.00 74.69 513 TYR A C 1
ATOM 4011 O O . TYR A 1 513 ? -3.930 -8.127 26.477 1.00 74.69 513 TYR A O 1
ATOM 4019 N N . TYR A 1 514 ? -4.358 -6.562 24.923 1.00 68.69 514 TYR A N 1
ATOM 4020 C CA . TYR A 1 514 ? -4.682 -5.505 25.877 1.00 68.69 514 TYR A CA 1
ATOM 4021 C C . TYR A 1 514 ? -5.897 -5.856 26.743 1.00 68.69 514 TYR A C 1
ATOM 4023 O O . TYR A 1 514 ? -5.857 -5.697 27.962 1.00 68.69 514 TYR A O 1
ATOM 4031 N N . VAL A 1 515 ? -6.964 -6.386 26.138 1.00 69.12 515 VAL A N 1
ATOM 4032 C CA . VAL A 1 515 ? -8.159 -6.836 26.864 1.00 69.12 515 VAL A CA 1
ATOM 4033 C C . VAL A 1 515 ? -7.813 -7.991 27.810 1.00 69.12 515 VAL A C 1
ATOM 4035 O O . VAL A 1 515 ? -8.280 -7.995 28.947 1.00 69.12 515 VAL A O 1
ATOM 4038 N N . SER A 1 516 ? -6.934 -8.917 27.411 1.00 68.75 516 SER A N 1
ATOM 4039 C CA . SER A 1 516 ? -6.441 -9.983 28.298 1.00 68.75 516 SER A CA 1
ATOM 4040 C C . SER A 1 516 ? -5.717 -9.433 29.538 1.00 68.75 516 SER A C 1
ATOM 4042 O O . SER A 1 516 ? -6.013 -9.837 30.667 1.00 68.75 516 SER A O 1
ATOM 4044 N N . LEU A 1 517 ? -4.812 -8.463 29.354 1.00 65.00 517 LEU A N 1
ATOM 4045 C CA . LEU A 1 517 ? -4.130 -7.780 30.462 1.00 65.00 517 LEU A CA 1
ATOM 4046 C C . LEU A 1 517 ? -5.112 -7.007 31.350 1.00 65.00 517 LEU A C 1
ATOM 4048 O O . LEU A 1 517 ? -5.000 -7.021 32.578 1.00 65.00 517 LEU A O 1
ATOM 4052 N N . TYR A 1 518 ? -6.095 -6.347 30.737 1.00 64.31 518 TYR A N 1
ATOM 4053 C CA . TYR A 1 518 ? -7.115 -5.592 31.453 1.00 64.31 518 TYR A CA 1
ATOM 4054 C C . TYR A 1 518 ? -7.928 -6.495 32.386 1.00 64.31 518 TYR A C 1
ATOM 4056 O O . TYR A 1 518 ? -8.059 -6.184 33.573 1.00 64.31 518 TYR A O 1
ATOM 4064 N N . LEU A 1 519 ? -8.407 -7.637 31.888 1.00 63.53 519 LEU A N 1
ATOM 4065 C CA . LEU A 1 519 ? -9.139 -8.625 32.686 1.00 63.53 519 LEU A CA 1
ATOM 4066 C C . LEU A 1 519 ? -8.293 -9.142 33.853 1.00 63.53 519 LEU A C 1
ATOM 4068 O O . LEU A 1 519 ? -8.787 -9.222 34.976 1.00 63.53 519 LEU A O 1
ATOM 4072 N N . HIS A 1 520 ? -7.005 -9.411 33.612 1.00 62.69 520 HIS A N 1
ATOM 4073 C CA . HIS A 1 520 ? -6.079 -9.837 34.661 1.00 62.69 520 HIS A CA 1
ATOM 4074 C C . HIS A 1 520 ? -5.938 -8.788 35.770 1.00 62.69 520 HIS A C 1
ATOM 4076 O O . HIS A 1 520 ? -6.135 -9.098 36.941 1.00 62.69 520 HIS A O 1
ATOM 4082 N N . SER A 1 521 ? -5.656 -7.537 35.394 1.00 57.56 521 SER A N 1
ATOM 4083 C CA . SER A 1 521 ? -5.400 -6.448 36.347 1.00 57.56 521 SER A CA 1
ATOM 4084 C C . SER A 1 521 ? -6.628 -6.021 37.155 1.00 57.56 521 SER A C 1
ATOM 4086 O O . SER A 1 521 ? -6.492 -5.473 38.243 1.00 57.56 521 SER A O 1
ATOM 4088 N N . THR A 1 522 ? -7.831 -6.221 36.615 1.00 57.22 522 THR A N 1
ATOM 4089 C CA . THR A 1 522 ? -9.087 -5.809 37.261 1.00 57.22 522 THR A CA 1
ATOM 4090 C C . THR A 1 522 ? -9.760 -6.944 38.028 1.00 57.22 522 THR A C 1
ATOM 4092 O O . THR A 1 522 ? -10.688 -6.692 38.795 1.00 57.22 522 THR A O 1
ATOM 4095 N N . GLY A 1 523 ? -9.327 -8.193 37.820 1.00 57.38 523 GLY A N 1
ATOM 4096 C CA . GLY A 1 523 ? -9.965 -9.381 38.391 1.00 57.38 523 GLY A CA 1
ATOM 4097 C C . GLY A 1 523 ? -11.398 -9.621 37.891 1.00 57.38 523 GLY A C 1
ATOM 4098 O O . GLY A 1 523 ? -12.122 -10.430 38.477 1.00 57.38 523 GLY A O 1
ATOM 4099 N N . VAL A 1 524 ? -11.825 -8.919 36.834 1.00 57.78 524 VAL A N 1
ATOM 4100 C CA . VAL A 1 524 ? -13.178 -9.002 36.266 1.00 57.78 524 VAL A CA 1
ATOM 4101 C C . VAL A 1 524 ? -13.334 -10.307 35.482 1.00 57.78 524 VAL A C 1
ATOM 4103 O O . VAL A 1 524 ? -12.464 -10.685 34.701 1.00 57.78 524 VAL A O 1
ATOM 4106 N N . LYS A 1 525 ? -14.461 -10.999 35.692 1.00 58.25 525 LYS A N 1
ATOM 4107 C CA . LYS A 1 525 ? -14.798 -12.282 35.053 1.00 58.25 525 LYS A CA 1
ATOM 4108 C C . LYS A 1 525 ? -15.806 -12.068 33.917 1.00 58.25 525 LYS A C 1
ATOM 4110 O O . LYS A 1 525 ? -16.742 -11.289 34.079 1.00 58.25 525 LYS A O 1
ATOM 4115 N N . ILE A 1 526 ? -15.640 -12.786 32.809 1.00 59.34 526 ILE A N 1
ATOM 4116 C CA . ILE A 1 526 ? -16.483 -12.734 31.606 1.00 59.34 526 ILE A CA 1
ATOM 4117 C C . ILE A 1 526 ? -17.550 -13.834 31.611 1.00 59.34 526 ILE A C 1
ATOM 4119 O O . ILE A 1 526 ? -18.723 -13.519 31.425 1.00 59.34 526 ILE A O 1
ATOM 4123 N N . ALA A 1 527 ? -17.176 -15.107 31.801 1.00 55.72 527 ALA A N 1
ATOM 4124 C CA . ALA A 1 527 ? -18.117 -16.219 31.585 1.00 55.72 527 ALA A CA 1
ATOM 4125 C C . ALA A 1 527 ? -18.114 -17.303 32.673 1.00 55.72 527 ALA A C 1
ATOM 4127 O O . ALA A 1 527 ? -19.178 -17.726 33.120 1.00 55.72 527 ALA A O 1
ATOM 4128 N N . GLY A 1 528 ? -16.934 -17.770 33.093 1.00 53.84 528 GLY A N 1
ATOM 4129 C CA . GLY A 1 528 ? -16.816 -18.939 33.984 1.00 53.84 528 GLY A CA 1
ATOM 4130 C C . GLY A 1 528 ? -15.727 -18.829 35.053 1.00 53.84 528 GLY A C 1
ATOM 4131 O O . GLY A 1 528 ? -15.808 -19.493 36.084 1.00 53.84 528 GLY A O 1
ATOM 4132 N N . GLY A 1 529 ? -14.735 -17.953 34.851 1.00 62.16 529 GLY A N 1
ATOM 4133 C CA . GLY A 1 529 ? -13.620 -17.708 35.767 1.00 62.16 529 GLY A CA 1
ATOM 4134 C C . GLY A 1 529 ? -12.440 -17.047 35.050 1.00 62.16 529 GLY A C 1
ATOM 4135 O O . GLY A 1 529 ? -12.251 -17.268 33.858 1.00 62.16 529 GLY A O 1
ATOM 4136 N N . LEU A 1 530 ? -11.616 -16.285 35.783 1.00 59.81 530 LEU A N 1
ATOM 4137 C CA . LEU A 1 530 ? -10.520 -15.476 35.219 1.00 59.81 530 LEU A CA 1
ATOM 4138 C C . LEU A 1 530 ? -9.581 -16.287 34.303 1.00 59.81 530 LEU A C 1
ATOM 4140 O O . LEU A 1 530 ? -9.161 -15.806 33.258 1.00 59.81 530 LEU A O 1
ATOM 4144 N N . HIS A 1 531 ? -9.309 -17.546 34.660 1.00 67.06 531 HIS A N 1
ATOM 4145 C CA . HIS A 1 531 ? -8.434 -18.428 33.887 1.00 67.06 531 HIS A CA 1
ATOM 4146 C C . HIS A 1 531 ? -9.048 -18.867 32.543 1.00 67.06 531 HIS A C 1
ATOM 4148 O O . HIS A 1 531 ? -8.328 -19.004 31.556 1.00 67.06 531 HIS A O 1
ATOM 4154 N N . TYR A 1 532 ? -10.366 -19.081 32.479 1.00 70.12 532 TYR A N 1
ATOM 4155 C CA . TYR A 1 532 ? -11.066 -19.425 31.234 1.00 70.12 532 TYR A CA 1
ATOM 4156 C C . TYR A 1 532 ? -11.060 -18.238 30.265 1.00 70.12 532 TYR A C 1
ATOM 4158 O O . TYR A 1 532 ? -10.732 -18.385 29.088 1.00 70.12 532 TYR A O 1
ATOM 4166 N N . ASP A 1 533 ? -11.330 -17.046 30.797 1.00 69.38 533 ASP A N 1
ATOM 4167 C CA . ASP A 1 533 ? -11.390 -15.805 30.028 1.00 69.38 533 ASP A CA 1
ATOM 4168 C C . ASP A 1 533 ? -10.009 -15.444 29.440 1.00 69.38 533 ASP A C 1
ATOM 4170 O O . ASP A 1 533 ? -9.897 -15.097 28.265 1.00 69.38 533 ASP A O 1
ATOM 4174 N N . GLN A 1 534 ? -8.933 -15.629 30.214 1.00 69.25 534 GLN A N 1
ATOM 4175 C CA . GLN A 1 534 ? -7.554 -15.450 29.743 1.00 69.25 534 GLN A CA 1
ATOM 4176 C C . GLN A 1 534 ? -7.153 -16.443 28.650 1.00 69.25 534 GLN A C 1
ATOM 4178 O O . GLN A 1 534 ? -6.493 -16.056 27.684 1.00 69.25 534 GLN A O 1
ATOM 4183 N N . VAL A 1 535 ? -7.543 -17.716 28.776 1.00 77.12 535 VAL A N 1
ATOM 4184 C CA . VAL A 1 535 ? -7.239 -18.740 27.763 1.00 77.12 535 VAL A CA 1
ATOM 4185 C C . VAL A 1 535 ? -7.923 -18.401 26.442 1.00 77.12 535 VAL A C 1
ATOM 4187 O O . VAL A 1 535 ? -7.277 -18.455 25.397 1.00 77.12 535 VAL A O 1
ATOM 4190 N N . ILE A 1 536 ? -9.192 -17.984 26.479 1.00 77.12 536 ILE A N 1
ATOM 4191 C CA . ILE A 1 536 ? -9.926 -17.563 25.279 1.00 77.12 536 ILE A CA 1
ATOM 4192 C C . ILE A 1 536 ? -9.269 -16.351 24.621 1.00 77.12 536 ILE A C 1
ATOM 4194 O O . ILE A 1 536 ? -9.031 -16.371 23.413 1.00 77.12 536 ILE A O 1
ATOM 4198 N N . MET A 1 537 ? -8.939 -15.312 25.392 1.00 77.81 537 MET A N 1
ATOM 4199 C CA . MET A 1 537 ? -8.332 -14.100 24.833 1.00 77.81 537 MET A CA 1
ATOM 4200 C C . MET A 1 537 ? -6.922 -14.356 24.293 1.00 77.81 537 MET A C 1
ATOM 4202 O O . MET A 1 537 ? -6.551 -13.816 23.251 1.00 77.81 537 MET A O 1
ATOM 4206 N N . THR A 1 538 ? -6.157 -15.239 24.940 1.00 79.62 538 THR A N 1
ATOM 4207 C CA . THR A 1 538 ? -4.839 -15.671 24.453 1.00 79.62 538 THR A CA 1
ATOM 4208 C C . THR A 1 538 ? -4.964 -16.479 23.164 1.00 79.62 538 THR A C 1
ATOM 4210 O O . THR A 1 538 ? -4.204 -16.262 22.221 1.00 79.62 538 THR A O 1
ATOM 4213 N N . LEU A 1 539 ? -5.942 -17.386 23.078 1.00 83.06 539 LEU A N 1
ATOM 4214 C CA . LEU A 1 539 ? -6.212 -18.127 21.851 1.00 83.06 539 LEU A CA 1
ATOM 4215 C C . LEU A 1 539 ? -6.600 -17.178 20.714 1.00 83.06 539 LEU A C 1
ATOM 4217 O O . LEU A 1 539 ? -6.096 -17.329 19.602 1.00 83.06 539 LEU A O 1
ATOM 4221 N N . ASN A 1 540 ? -7.428 -16.168 20.995 1.00 82.69 540 ASN A N 1
ATOM 4222 C CA . ASN A 1 540 ? -7.806 -15.190 19.983 1.00 82.69 540 ASN A CA 1
ATOM 4223 C C . ASN A 1 540 ? -6.596 -14.371 19.503 1.00 82.69 540 ASN A C 1
ATOM 4225 O O . ASN A 1 540 ? -6.376 -14.244 18.299 1.00 82.69 540 ASN A O 1
ATOM 4229 N N . PHE A 1 541 ? -5.742 -13.915 20.426 1.00 85.06 541 PHE A N 1
ATOM 4230 C CA . PHE A 1 541 ? -4.464 -13.275 20.100 1.00 85.06 541 PHE A CA 1
ATOM 4231 C C . PHE A 1 541 ? -3.614 -14.130 19.142 1.00 85.06 541 PHE A C 1
ATOM 4233 O O . PHE A 1 541 ? -3.178 -13.641 18.099 1.00 85.06 541 PHE A O 1
ATOM 4240 N N . LEU A 1 542 ? -3.441 -15.425 19.432 1.00 87.62 542 LEU A N 1
ATOM 4241 C CA . LEU A 1 542 ? -2.681 -16.342 18.572 1.00 87.62 542 LEU A CA 1
ATOM 4242 C C . LEU A 1 542 ? -3.314 -16.514 17.183 1.00 87.62 542 LEU A C 1
ATOM 4244 O O . LEU A 1 542 ? -2.596 -16.582 16.179 1.00 87.62 542 LEU A O 1
ATOM 4248 N N . VAL A 1 543 ? -4.647 -16.562 17.106 1.00 90.12 543 VAL A N 1
ATOM 4249 C CA . VAL A 1 543 ? -5.381 -16.641 15.835 1.00 90.12 543 VAL A CA 1
ATOM 4250 C C . VAL A 1 543 ? -5.152 -15.381 14.998 1.00 90.12 543 VAL A C 1
ATOM 4252 O O . VAL A 1 543 ? -4.857 -15.500 13.806 1.00 90.12 543 VAL A O 1
ATOM 4255 N N . HIS A 1 544 ? -5.208 -14.185 15.590 1.00 89.56 544 HIS A N 1
ATOM 4256 C CA . HIS A 1 544 ? -4.876 -12.941 14.885 1.00 89.56 544 HIS A CA 1
ATOM 4257 C C . HIS A 1 544 ? -3.426 -12.891 14.428 1.00 89.56 544 HIS A C 1
ATOM 4259 O O . HIS A 1 544 ? -3.172 -12.588 13.266 1.00 89.56 544 HIS A O 1
ATOM 4265 N N . CYS A 1 545 ? -2.467 -13.247 15.286 1.00 88.56 545 CYS A N 1
ATOM 4266 C CA . CYS A 1 545 ? -1.059 -13.301 14.892 1.00 88.56 545 CYS A CA 1
ATOM 4267 C C . CYS A 1 545 ? -0.842 -14.257 13.711 1.00 88.56 545 CYS A C 1
ATOM 4269 O O . CYS A 1 545 ? -0.108 -13.936 12.776 1.00 88.56 545 CYS A O 1
ATOM 4271 N N . SER A 1 546 ? -1.528 -15.402 13.708 1.00 92.50 546 SER A N 1
ATOM 4272 C CA . SER A 1 546 ? -1.468 -16.369 12.608 1.00 92.50 546 SER A CA 1
ATOM 4273 C C . SER A 1 546 ? -2.042 -15.788 11.311 1.00 92.50 546 SER A C 1
ATOM 4275 O O . SER A 1 546 ? -1.393 -15.845 10.263 1.00 92.50 546 SER A O 1
ATOM 4277 N N . ARG A 1 547 ? -3.231 -15.171 11.370 1.00 92.69 547 ARG A N 1
ATOM 4278 C CA . ARG A 1 547 ? -3.869 -14.495 10.224 1.00 92.69 547 ARG A CA 1
ATOM 4279 C C . ARG A 1 547 ? -3.022 -13.345 9.690 1.00 92.69 547 ARG A C 1
ATOM 4281 O O . ARG A 1 547 ? -2.826 -13.261 8.478 1.00 92.69 547 ARG A O 1
ATOM 4288 N N . MET A 1 548 ? -2.463 -12.529 10.579 1.00 92.31 548 MET A N 1
ATOM 4289 C CA . MET A 1 548 ? -1.533 -11.448 10.265 1.00 92.31 548 MET A CA 1
ATOM 4290 C C . MET A 1 548 ? -0.347 -11.983 9.453 1.00 92.31 548 MET A C 1
ATOM 4292 O O . MET A 1 548 ? -0.127 -11.543 8.326 1.00 92.31 548 MET A O 1
ATOM 4296 N N . VAL A 1 549 ? 0.376 -12.988 9.960 1.00 91.06 549 VAL A N 1
ATOM 4297 C CA . VAL A 1 549 ? 1.537 -13.571 9.259 1.00 91.06 549 VAL A CA 1
ATOM 4298 C C . VAL A 1 549 ? 1.150 -14.109 7.878 1.00 91.06 549 VAL A C 1
ATOM 4300 O O . VAL A 1 549 ? 1.846 -13.837 6.897 1.00 91.06 549 VAL A O 1
ATOM 4303 N N . MET A 1 550 ? 0.021 -14.816 7.769 1.00 94.69 550 MET A N 1
ATOM 4304 C CA . MET A 1 550 ? -0.453 -15.345 6.486 1.00 94.69 550 MET A CA 1
ATOM 4305 C C . MET A 1 550 ? -0.818 -14.242 5.484 1.00 94.69 550 MET A C 1
ATOM 4307 O O . MET A 1 550 ? -0.454 -14.349 4.312 1.00 94.69 550 MET A O 1
ATOM 4311 N N . CYS A 1 551 ? -1.484 -13.168 5.921 1.00 94.00 551 CYS A N 1
ATOM 4312 C CA . CYS A 1 551 ? -1.813 -12.025 5.063 1.00 94.00 551 CYS A CA 1
ATOM 4313 C C . CYS A 1 551 ? -0.542 -11.326 4.562 1.00 94.00 551 CYS A C 1
ATOM 4315 O O . CYS A 1 551 ? -0.391 -11.094 3.361 1.00 94.00 551 CYS A O 1
ATOM 4317 N N . GLY A 1 552 ? 0.412 -11.063 5.462 1.00 90.19 552 GLY A N 1
ATOM 4318 C CA . GLY A 1 552 ? 1.690 -10.440 5.113 1.00 90.19 552 GLY A CA 1
ATOM 4319 C C . GLY A 1 552 ? 2.496 -11.280 4.118 1.00 90.19 552 GLY A C 1
ATOM 4320 O O . GLY A 1 552 ? 2.982 -10.764 3.109 1.00 90.19 552 GLY A O 1
ATOM 4321 N N . TYR A 1 553 ? 2.582 -12.593 4.344 1.00 92.56 553 TYR A N 1
ATOM 4322 C CA . TYR A 1 553 ? 3.292 -13.498 3.441 1.00 92.56 553 TYR A CA 1
ATOM 4323 C C . TYR A 1 553 ? 2.590 -13.646 2.081 1.00 92.56 553 TYR A C 1
ATOM 4325 O O . TYR A 1 553 ? 3.257 -13.666 1.044 1.00 92.56 553 TYR A O 1
ATOM 4333 N N . THR A 1 554 ? 1.254 -13.676 2.056 1.00 93.25 554 THR A N 1
ATOM 4334 C CA . THR A 1 554 ? 0.471 -13.701 0.809 1.00 93.25 554 THR A CA 1
ATOM 4335 C C . THR A 1 554 ? 0.692 -12.427 -0.005 1.00 93.25 554 THR A C 1
ATOM 4337 O O . THR A 1 554 ? 1.004 -12.507 -1.196 1.00 93.25 554 THR A O 1
ATOM 4340 N N . ALA A 1 555 ? 0.612 -11.252 0.634 1.00 91.56 555 ALA A N 1
ATOM 4341 C CA . ALA A 1 555 ? 0.895 -9.968 -0.005 1.00 91.56 555 ALA A CA 1
ATOM 4342 C C . ALA A 1 555 ? 2.312 -9.934 -0.596 1.00 91.56 555 ALA A C 1
ATOM 4344 O O . ALA A 1 555 ? 2.485 -9.590 -1.766 1.00 91.56 555 ALA A O 1
ATOM 4345 N N . TRP A 1 556 ? 3.316 -10.353 0.182 1.00 88.56 556 TRP A N 1
ATOM 4346 C CA . TRP A 1 556 ? 4.705 -10.432 -0.269 1.00 88.56 556 TRP A CA 1
ATOM 4347 C C . TRP A 1 556 ? 4.863 -11.357 -1.482 1.00 88.56 556 TRP A C 1
ATOM 4349 O O . TRP A 1 556 ? 5.387 -10.935 -2.514 1.00 88.56 556 TRP A O 1
ATOM 4359 N N . SER A 1 557 ? 4.364 -12.592 -1.391 1.00 89.69 557 SER A N 1
ATOM 4360 C CA . SER A 1 557 ? 4.479 -13.609 -2.445 1.00 89.69 557 SER A CA 1
ATOM 4361 C C . SER A 1 557 ? 3.862 -13.144 -3.770 1.00 89.69 557 SER A C 1
ATOM 4363 O O . SER A 1 557 ? 4.479 -13.263 -4.834 1.00 89.69 557 SER A O 1
ATOM 4365 N N . LEU A 1 558 ? 2.673 -12.536 -3.709 1.00 89.75 558 LEU A N 1
ATOM 4366 C CA . LEU A 1 558 ? 1.972 -12.017 -4.883 1.00 89.75 558 LEU A CA 1
ATOM 4367 C C . LEU A 1 558 ? 2.589 -10.718 -5.424 1.00 89.75 558 LEU A C 1
ATOM 4369 O O . LEU A 1 558 ? 2.586 -10.507 -6.638 1.00 89.75 558 LEU A O 1
ATOM 4373 N N . SER A 1 559 ? 3.177 -9.872 -4.569 1.00 87.25 559 SER A N 1
ATOM 4374 C CA . SER A 1 559 ? 3.817 -8.617 -4.998 1.00 87.25 559 SER A CA 1
ATOM 4375 C C . SER A 1 559 ? 4.974 -8.834 -5.981 1.00 87.25 559 SER A C 1
ATOM 4377 O O . SER A 1 559 ? 5.200 -8.007 -6.866 1.00 87.25 559 SER A O 1
ATOM 4379 N N . VAL A 1 560 ? 5.657 -9.983 -5.906 1.00 84.62 560 VAL A N 1
ATOM 4380 C CA . VAL A 1 560 ? 6.715 -10.365 -6.857 1.00 84.62 560 VAL A CA 1
ATOM 4381 C C . VAL A 1 560 ? 6.168 -10.452 -8.286 1.00 84.62 560 VAL A C 1
ATOM 4383 O O . VAL A 1 560 ? 6.838 -10.028 -9.228 1.00 84.62 560 VAL A O 1
ATOM 4386 N N . CYS A 1 561 ? 4.926 -10.919 -8.445 1.00 85.81 561 CYS A N 1
ATOM 4387 C CA . CYS A 1 561 ? 4.256 -11.058 -9.740 1.00 85.81 561 CYS A CA 1
ATOM 4388 C C . CYS A 1 561 ? 3.790 -9.711 -10.326 1.00 85.81 561 CYS A C 1
ATOM 4390 O O . CYS A 1 561 ? 3.432 -9.639 -11.500 1.00 85.81 561 CYS A O 1
ATOM 4392 N N . LEU A 1 562 ? 3.807 -8.628 -9.537 1.00 83.12 562 LEU A N 1
ATOM 4393 C CA . LEU A 1 562 ? 3.492 -7.277 -10.011 1.00 83.12 562 LEU A CA 1
ATOM 4394 C C . LEU A 1 562 ? 4.686 -6.568 -10.661 1.00 83.12 562 LEU A C 1
ATOM 4396 O O . LEU A 1 562 ? 4.490 -5.534 -11.299 1.00 83.12 562 LEU A O 1
ATOM 4400 N N . GLY A 1 563 ? 5.909 -7.086 -10.493 1.00 74.44 563 GLY A N 1
ATOM 4401 C CA . GLY A 1 563 ? 7.111 -6.484 -11.075 1.00 74.44 563 GLY A CA 1
ATOM 4402 C C . GLY A 1 563 ? 7.363 -5.044 -10.609 1.00 74.44 563 GLY A C 1
ATOM 4403 O O . GLY A 1 563 ? 7.871 -4.235 -11.381 1.00 74.44 563 GLY A O 1
ATOM 4404 N N . LEU A 1 564 ? 6.981 -4.699 -9.372 1.00 75.19 564 LEU A N 1
ATOM 4405 C CA . LEU A 1 564 ? 7.076 -3.330 -8.857 1.00 75.19 564 LEU A CA 1
ATOM 4406 C C . LEU A 1 564 ? 8.533 -2.847 -8.861 1.00 75.19 564 LEU A C 1
ATOM 4408 O O . LEU A 1 564 ? 9.343 -3.308 -8.055 1.00 75.19 564 LEU A O 1
ATOM 4412 N N . LYS A 1 565 ? 8.848 -1.883 -9.741 1.00 74.94 565 LYS A N 1
ATOM 4413 C CA . LYS A 1 565 ? 10.190 -1.288 -9.871 1.00 74.94 565 LYS A CA 1
ATOM 4414 C C . LYS A 1 565 ? 10.725 -0.809 -8.519 1.00 74.94 565 LYS A C 1
ATOM 4416 O O . LYS A 1 565 ? 11.841 -1.154 -8.159 1.00 74.94 565 LYS A O 1
ATOM 4421 N N . VAL A 1 566 ? 9.883 -0.141 -7.726 1.00 75.88 566 VAL A N 1
ATOM 4422 C CA . VAL A 1 566 ? 10.212 0.401 -6.391 1.00 75.88 566 VAL A CA 1
ATOM 4423 C C . VAL A 1 566 ? 10.810 -0.643 -5.437 1.00 75.88 566 VAL A C 1
ATOM 4425 O O . VAL A 1 566 ? 11.704 -0.313 -4.664 1.00 75.88 566 VAL A O 1
ATOM 4428 N N . LEU A 1 567 ? 10.370 -1.906 -5.501 1.00 76.19 567 LEU A N 1
ATOM 4429 C CA . LEU A 1 567 ? 10.890 -2.979 -4.639 1.00 76.19 567 LEU A CA 1
ATOM 4430 C C . LEU A 1 567 ? 12.275 -3.484 -5.077 1.00 76.19 567 LEU A C 1
ATOM 4432 O O . LEU A 1 567 ? 12.973 -4.134 -4.298 1.00 76.19 567 LEU A O 1
ATOM 4436 N N . LYS A 1 568 ? 12.667 -3.199 -6.322 1.00 79.94 568 LYS A N 1
ATOM 4437 C CA . LYS A 1 568 ? 13.926 -3.636 -6.933 1.00 79.94 568 LYS A CA 1
ATOM 4438 C C . LYS A 1 568 ? 14.925 -2.497 -7.130 1.00 79.94 568 LYS A C 1
ATOM 4440 O O . LYS A 1 568 ? 16.095 -2.794 -7.354 1.00 79.94 568 LYS A O 1
ATOM 4445 N N . THR A 1 569 ? 14.501 -1.232 -7.052 1.00 84.75 569 THR A N 1
ATOM 4446 C CA . THR A 1 569 ? 15.394 -0.088 -7.260 1.00 84.75 569 THR A CA 1
ATOM 4447 C C . THR A 1 569 ? 16.474 -0.066 -6.188 1.00 84.75 569 THR A C 1
ATOM 4449 O O . THR A 1 569 ? 16.209 0.162 -5.001 1.00 84.75 569 THR A O 1
ATOM 4452 N N . ARG A 1 570 ? 17.701 -0.330 -6.631 1.00 85.00 570 ARG A N 1
ATOM 4453 C CA . ARG A 1 570 ? 18.900 -0.238 -5.809 1.00 85.00 570 ARG A CA 1
ATOM 4454 C C . ARG A 1 570 ? 19.445 1.179 -5.858 1.00 85.00 570 ARG A C 1
ATOM 4456 O O . ARG A 1 570 ? 19.232 1.890 -6.835 1.00 85.00 570 ARG A O 1
ATOM 4463 N N . MET A 1 571 ? 20.113 1.555 -4.779 1.00 80.69 571 MET A N 1
ATOM 4464 C CA . MET A 1 571 ? 20.856 2.807 -4.685 1.00 80.69 571 MET A CA 1
ATOM 4465 C C . MET A 1 571 ? 21.891 2.884 -5.816 1.00 80.69 571 MET A C 1
ATOM 4467 O O . MET A 1 571 ? 22.594 1.897 -6.050 1.00 80.69 571 MET A O 1
ATOM 4471 N N . ALA A 1 572 ? 21.929 4.010 -6.529 1.00 70.25 572 ALA A N 1
ATOM 4472 C CA . ALA A 1 572 ? 22.795 4.212 -7.687 1.00 70.25 572 ALA A CA 1
ATOM 4473 C C . ALA A 1 572 ? 24.151 4.826 -7.314 1.00 70.25 572 ALA A C 1
ATOM 4475 O O . ALA A 1 572 ? 25.125 4.601 -8.029 1.00 70.25 572 ALA A O 1
ATOM 4476 N N . LEU A 1 573 ? 24.222 5.596 -6.221 1.00 63.84 573 LEU A N 1
ATOM 4477 C CA . LEU A 1 573 ? 25.466 6.207 -5.761 1.00 63.84 573 LEU A CA 1
ATOM 4478 C C . LEU A 1 573 ? 26.490 5.134 -5.368 1.00 63.84 573 LEU A C 1
ATOM 4480 O O . LEU A 1 573 ? 26.178 4.197 -4.623 1.00 63.84 573 LEU A O 1
ATOM 4484 N N . ASP A 1 574 ? 27.715 5.298 -5.880 1.00 56.78 574 ASP A N 1
ATOM 4485 C CA . ASP A 1 574 ? 28.830 4.405 -5.591 1.00 56.78 574 ASP A CA 1
ATOM 4486 C C . ASP A 1 574 ? 29.057 4.305 -4.083 1.00 56.78 574 ASP A C 1
ATOM 4488 O O . ASP A 1 574 ? 28.901 5.253 -3.309 1.00 56.78 574 ASP A O 1
ATOM 4492 N N . TYR A 1 575 ? 29.373 3.090 -3.664 1.00 55.72 575 TYR A N 1
ATOM 4493 C CA . TYR A 1 575 ? 29.360 2.683 -2.278 1.00 55.72 575 TYR A CA 1
ATOM 4494 C C . TYR A 1 575 ? 30.403 3.438 -1.438 1.00 55.72 575 TYR A C 1
ATOM 4496 O O . TYR A 1 575 ? 31.561 3.027 -1.355 1.00 55.72 575 TYR A O 1
ATOM 4504 N N . ASP A 1 576 ? 29.996 4.492 -0.727 1.00 61.56 576 ASP A N 1
ATOM 4505 C CA . ASP A 1 576 ? 30.816 4.987 0.372 1.00 61.56 576 ASP A CA 1
ATOM 4506 C C . ASP A 1 576 ? 30.642 4.029 1.559 1.00 61.56 576 ASP A C 1
ATOM 4508 O O . ASP A 1 576 ? 29.554 3.880 2.128 1.00 61.56 576 ASP A O 1
ATOM 4512 N N . ARG A 1 577 ? 31.733 3.363 1.955 1.00 75.81 577 ARG A N 1
ATOM 4513 C CA . ARG A 1 577 ? 31.823 2.503 3.149 1.00 75.81 577 ARG A CA 1
ATOM 4514 C C . ARG A 1 577 ? 31.199 3.165 4.380 1.00 75.81 577 ARG A C 1
ATOM 4516 O O . ARG A 1 577 ? 30.664 2.466 5.242 1.00 75.81 577 ARG A O 1
ATOM 4523 N N . ARG A 1 578 ? 31.212 4.496 4.439 1.00 75.69 578 ARG A N 1
ATOM 4524 C CA . ARG A 1 578 ? 30.585 5.299 5.492 1.00 75.69 578 ARG A CA 1
ATOM 4525 C C . ARG A 1 578 ? 29.071 5.124 5.585 1.00 75.69 578 ARG A C 1
ATOM 4527 O O . ARG A 1 578 ? 28.562 5.096 6.701 1.00 75.69 578 ARG A O 1
ATOM 4534 N N . VAL A 1 579 ? 28.358 4.936 4.470 1.00 81.75 579 VAL A N 1
ATOM 4535 C CA . VAL A 1 579 ? 26.891 4.786 4.466 1.00 81.75 579 VAL A CA 1
ATOM 4536 C C . VAL A 1 579 ? 26.459 3.512 5.188 1.00 81.75 579 VAL A C 1
ATOM 4538 O O . VAL A 1 579 ? 25.556 3.564 6.023 1.00 81.75 579 VAL A O 1
ATOM 4541 N N . ILE A 1 580 ? 27.123 2.369 4.950 1.00 83.56 580 ILE A N 1
ATOM 4542 C CA . ILE A 1 580 ? 26.830 1.172 5.761 1.00 83.56 580 ILE A CA 1
ATOM 4543 C C . ILE A 1 580 ? 27.284 1.360 7.177 1.00 83.56 580 ILE A C 1
ATOM 4545 O O . ILE A 1 580 ? 26.544 0.964 8.061 1.00 83.56 580 ILE A O 1
ATOM 4549 N N . VAL A 1 581 ? 28.496 1.865 7.412 1.00 86.81 581 VAL A N 1
ATOM 4550 C CA . VAL A 1 581 ? 29.008 1.954 8.785 1.00 86.81 581 VAL A CA 1
ATOM 4551 C C . VAL A 1 581 ? 28.049 2.783 9.639 1.00 86.81 581 VAL A C 1
ATOM 4553 O O . VAL A 1 581 ? 27.696 2.359 10.737 1.00 86.81 581 VAL A O 1
ATOM 4556 N N . PHE A 1 582 ? 27.533 3.886 9.094 1.00 87.00 582 PHE A N 1
ATOM 4557 C CA . PHE A 1 582 ? 26.482 4.670 9.727 1.00 87.00 582 PHE A CA 1
ATOM 4558 C C . PHE A 1 582 ? 25.180 3.873 9.901 1.00 87.00 582 PHE A C 1
ATOM 4560 O O . PHE A 1 582 ? 24.682 3.767 11.019 1.00 87.00 582 PHE A O 1
ATOM 4567 N N . ALA A 1 583 ? 24.644 3.266 8.834 1.00 87.25 583 ALA A N 1
ATOM 4568 C CA . ALA A 1 583 ? 23.401 2.489 8.904 1.00 87.25 583 ALA A CA 1
ATOM 4569 C C . ALA A 1 583 ? 23.487 1.312 9.895 1.00 87.25 583 ALA A C 1
ATOM 4571 O O . ALA A 1 583 ? 22.541 1.049 10.630 1.00 87.25 583 ALA A O 1
ATOM 4572 N N . ALA A 1 584 ? 24.627 0.624 9.948 1.00 89.12 584 ALA A N 1
ATOM 4573 C CA . ALA A 1 584 ? 24.907 -0.474 10.863 1.00 89.12 584 ALA A CA 1
ATOM 4574 C C . ALA A 1 584 ? 25.037 0.024 12.306 1.00 89.12 584 ALA A C 1
ATOM 4576 O O . ALA A 1 584 ? 24.492 -0.605 13.210 1.00 89.12 584 ALA A O 1
ATOM 4577 N N . GLY A 1 585 ? 25.698 1.168 12.518 1.00 91.50 585 GLY A N 1
ATOM 4578 C CA . GLY A 1 585 ? 25.781 1.820 13.824 1.00 91.50 585 GLY A CA 1
ATOM 4579 C C . GLY A 1 585 ? 24.402 2.203 14.359 1.00 91.50 585 GLY A C 1
ATOM 4580 O O . GLY A 1 585 ? 24.045 1.820 15.470 1.00 91.50 585 GLY A O 1
ATOM 4581 N N . ILE A 1 586 ? 23.581 2.876 13.547 1.00 91.19 586 ILE A N 1
ATOM 4582 C CA . ILE A 1 586 ? 22.205 3.230 13.920 1.00 91.19 586 ILE A CA 1
ATOM 4583 C C . ILE A 1 586 ? 21.348 1.982 14.151 1.00 91.19 586 ILE A C 1
ATOM 4585 O O . ILE A 1 586 ? 20.591 1.943 15.122 1.00 91.19 586 ILE A O 1
ATOM 4589 N N . ALA A 1 587 ? 21.474 0.950 13.312 1.00 91.56 587 ALA A N 1
ATOM 4590 C CA . ALA A 1 587 ? 20.744 -0.301 13.492 1.00 91.56 587 ALA A CA 1
ATOM 4591 C C . ALA A 1 587 ? 21.090 -0.975 14.827 1.00 91.56 587 ALA A C 1
ATOM 4593 O O . ALA A 1 587 ? 20.185 -1.359 15.566 1.00 91.56 587 ALA A O 1
ATOM 4594 N N . ALA A 1 588 ? 22.380 -1.063 15.164 1.00 92.88 588 ALA A N 1
ATOM 4595 C CA . ALA A 1 588 ? 22.845 -1.628 16.426 1.00 92.88 588 ALA A CA 1
ATOM 4596 C C . ALA A 1 588 ? 22.351 -0.814 17.632 1.00 92.88 588 ALA A C 1
ATOM 4598 O O . ALA A 1 588 ? 21.789 -1.389 18.563 1.00 92.88 588 ALA A O 1
ATOM 4599 N N . CYS A 1 589 ? 22.482 0.517 17.591 1.00 93.25 589 CYS A N 1
ATOM 4600 C CA . CYS A 1 589 ? 21.974 1.398 18.645 1.00 93.25 589 CYS A CA 1
ATOM 4601 C C . CYS A 1 589 ? 20.454 1.274 18.822 1.00 93.25 589 CYS A C 1
ATOM 4603 O O . CYS A 1 589 ? 19.973 1.266 19.951 1.00 93.25 589 CYS A O 1
ATOM 4605 N N . SER A 1 590 ? 19.700 1.138 17.728 1.00 91.81 590 SER A N 1
ATOM 4606 C CA . SER A 1 590 ? 18.239 0.998 17.777 1.00 91.81 590 SER A CA 1
ATOM 4607 C C . SER A 1 590 ? 17.817 -0.348 18.375 1.00 91.81 590 SER A C 1
ATOM 4609 O O . SER A 1 590 ? 16.945 -0.384 19.235 1.00 91.81 590 SER A O 1
ATOM 4611 N N . LEU A 1 591 ? 18.466 -1.454 17.996 1.00 91.69 591 LEU A N 1
ATOM 4612 C CA . LEU A 1 591 ? 18.197 -2.772 18.590 1.00 91.69 591 LEU A CA 1
ATOM 4613 C C . LEU A 1 591 ? 18.579 -2.822 20.076 1.00 91.69 591 LEU A C 1
ATOM 4615 O O . LEU A 1 591 ? 17.848 -3.397 20.884 1.00 91.69 591 LEU A O 1
ATOM 4619 N N . LEU A 1 592 ? 19.695 -2.187 20.451 1.00 92.75 592 LEU A N 1
ATOM 4620 C CA . LEU A 1 592 ? 20.095 -2.054 21.850 1.00 92.75 592 LEU A CA 1
ATOM 4621 C C . LEU A 1 592 ? 19.059 -1.248 22.641 1.00 92.75 592 LEU A C 1
ATOM 4623 O O . LEU A 1 592 ? 18.629 -1.693 23.701 1.00 92.75 592 LEU A O 1
ATOM 4627 N N . LEU A 1 593 ? 18.610 -0.109 22.103 1.00 90.56 593 LEU A N 1
ATOM 4628 C CA . LEU A 1 593 ? 17.564 0.711 22.713 1.00 90.56 593 LEU A CA 1
ATOM 4629 C C . LEU A 1 593 ? 16.269 -0.089 22.918 1.00 90.56 593 LEU A C 1
ATOM 4631 O O . LEU A 1 593 ? 15.701 -0.066 24.009 1.00 90.56 593 LEU A O 1
ATOM 4635 N N . GLY A 1 594 ? 15.836 -0.838 21.901 1.00 86.81 594 GLY A N 1
ATOM 4636 C CA . GLY A 1 594 ? 14.670 -1.715 21.997 1.00 86.81 594 GLY A CA 1
ATOM 4637 C C . GLY A 1 594 ? 14.832 -2.791 23.069 1.00 86.81 594 GLY A C 1
ATOM 4638 O O . GLY A 1 594 ? 13.907 -3.031 23.839 1.00 86.81 594 GLY A O 1
ATOM 4639 N N . THR A 1 595 ? 16.022 -3.383 23.182 1.00 87.38 595 THR A N 1
ATOM 4640 C CA . THR A 1 595 ? 16.340 -4.362 24.235 1.00 87.38 595 THR A CA 1
ATOM 4641 C C . THR A 1 595 ? 16.262 -3.731 25.628 1.00 87.38 595 THR A C 1
ATOM 4643 O O . THR A 1 595 ? 15.669 -4.318 26.530 1.00 87.38 595 THR A O 1
ATOM 4646 N N . CYS A 1 596 ? 16.796 -2.518 25.807 1.00 88.62 596 CYS A N 1
ATOM 4647 C CA . CYS A 1 596 ? 16.701 -1.783 27.070 1.00 88.62 596 CYS A CA 1
ATOM 4648 C C . CYS A 1 596 ? 15.245 -1.504 27.468 1.00 88.62 596 CYS A C 1
ATOM 4650 O O . CYS A 1 596 ? 14.894 -1.680 28.633 1.00 88.62 596 CYS A O 1
ATOM 4652 N N . HIS A 1 597 ? 14.392 -1.121 26.512 1.00 84.19 597 HIS A N 1
ATOM 4653 C CA . HIS A 1 597 ? 12.965 -0.945 26.779 1.00 84.19 597 HIS A CA 1
ATOM 4654 C C . HIS A 1 597 ? 12.277 -2.262 27.166 1.00 84.19 597 HIS A C 1
ATOM 4656 O O . HIS A 1 597 ? 11.513 -2.268 28.121 1.00 84.19 597 HIS A O 1
ATOM 4662 N N . VAL A 1 598 ? 12.590 -3.386 26.507 1.00 81.31 598 VAL A N 1
ATOM 4663 C CA . VAL A 1 598 ? 12.038 -4.706 26.879 1.00 81.31 598 VAL A CA 1
ATOM 4664 C C . VAL A 1 598 ? 12.419 -5.091 28.307 1.00 81.31 598 VAL A C 1
ATOM 4666 O O . VAL A 1 598 ? 11.573 -5.563 29.061 1.00 81.31 598 VAL A O 1
ATOM 4669 N N . VAL A 1 599 ? 13.680 -4.885 28.698 1.00 82.69 599 VAL A N 1
ATOM 4670 C CA . VAL A 1 599 ? 14.131 -5.150 30.074 1.00 82.69 599 VAL A CA 1
ATOM 4671 C C . VAL A 1 599 ? 13.339 -4.302 31.066 1.00 82.69 599 VAL A C 1
ATOM 4673 O O . VAL A 1 599 ? 12.912 -4.800 32.104 1.00 82.69 599 VAL A O 1
ATOM 4676 N N . LEU A 1 600 ? 13.106 -3.034 30.736 1.00 77.81 600 LEU A N 1
ATOM 4677 C CA . LEU A 1 600 ? 12.344 -2.130 31.582 1.00 77.81 600 LEU A CA 1
ATOM 4678 C C . LEU A 1 600 ? 10.864 -2.536 31.688 1.00 77.81 600 LEU A C 1
ATOM 4680 O O . LEU A 1 600 ? 10.322 -2.568 32.792 1.00 77.81 600 LEU A O 1
ATOM 4684 N N . ASP A 1 601 ? 10.245 -2.941 30.577 1.00 72.50 601 ASP A N 1
ATOM 4685 C CA . ASP A 1 601 ? 8.876 -3.468 30.534 1.00 72.50 601 ASP A CA 1
ATOM 4686 C C . ASP A 1 601 ? 8.729 -4.752 31.356 1.00 72.50 601 ASP A C 1
ATOM 4688 O O . ASP A 1 601 ? 7.740 -4.918 32.069 1.00 72.50 601 ASP A O 1
ATOM 4692 N N . MET A 1 602 ? 9.725 -5.646 31.319 1.00 72.31 602 MET A N 1
ATOM 4693 C CA . MET A 1 602 ? 9.747 -6.838 32.172 1.00 72.31 602 MET A CA 1
ATOM 4694 C C . MET A 1 602 ? 9.760 -6.467 33.656 1.00 72.31 602 MET A C 1
ATOM 4696 O O . MET A 1 602 ? 9.059 -7.098 34.443 1.00 72.31 602 MET A O 1
ATOM 4700 N N . ILE A 1 603 ? 10.509 -5.430 34.046 1.00 71.94 603 ILE A N 1
ATOM 4701 C CA . ILE A 1 603 ? 10.520 -4.958 35.435 1.00 71.94 603 ILE A CA 1
ATOM 4702 C C . ILE A 1 603 ? 9.144 -4.388 35.805 1.00 71.94 603 ILE A C 1
ATOM 4704 O O . ILE A 1 603 ? 8.610 -4.747 36.855 1.00 71.94 603 ILE A O 1
ATOM 4708 N N . TYR A 1 604 ? 8.516 -3.583 34.941 1.00 66.94 604 TYR A N 1
ATOM 4709 C CA . TYR A 1 604 ? 7.155 -3.091 35.189 1.00 66.94 604 TYR A CA 1
ATOM 4710 C C . TYR A 1 604 ? 6.119 -4.205 35.295 1.00 66.94 604 TYR A C 1
ATOM 4712 O O . TYR A 1 604 ? 5.249 -4.130 36.154 1.00 66.94 604 TYR A O 1
ATOM 4720 N N . ALA A 1 605 ? 6.220 -5.254 34.478 1.00 62.59 605 ALA A N 1
ATOM 4721 C CA . ALA A 1 605 ? 5.297 -6.386 34.525 1.00 62.59 605 ALA A CA 1
ATOM 4722 C C . ALA A 1 605 ? 5.345 -7.150 35.862 1.00 62.59 605 ALA A C 1
ATOM 4724 O O . ALA A 1 605 ? 4.382 -7.827 36.212 1.00 62.59 605 ALA A O 1
ATOM 4725 N N . THR A 1 606 ? 6.443 -7.035 36.617 1.00 64.12 606 THR A N 1
ATOM 4726 C CA . THR A 1 606 ? 6.570 -7.621 37.964 1.00 64.12 606 THR A CA 1
ATOM 4727 C C . THR A 1 606 ? 6.045 -6.722 39.086 1.00 64.12 606 THR A C 1
ATOM 4729 O O . THR A 1 606 ? 5.980 -7.161 40.233 1.00 64.12 606 THR A O 1
ATOM 4732 N N . MET A 1 607 ? 5.665 -5.476 38.785 1.00 63.25 607 MET A N 1
ATOM 4733 C CA . MET A 1 607 ? 5.109 -4.552 39.772 1.00 63.25 607 MET A CA 1
ATOM 4734 C C . MET A 1 607 ? 3.602 -4.782 39.941 1.00 63.25 607 MET A C 1
ATOM 4736 O O . MET A 1 607 ? 2.862 -4.864 38.968 1.00 63.25 607 MET A O 1
ATOM 4740 N N . GLU A 1 608 ? 3.136 -4.823 41.190 1.00 50.34 608 GLU A N 1
ATOM 4741 C CA . GLU A 1 608 ? 1.718 -5.024 41.555 1.00 50.34 608 GLU A CA 1
ATOM 4742 C C . GLU A 1 608 ? 0.809 -3.860 41.096 1.00 50.34 608 GLU A C 1
ATOM 4744 O O . GLU A 1 608 ? -0.405 -3.991 40.958 1.00 50.34 608 GLU A O 1
ATOM 4749 N N . HIS A 1 609 ? 1.436 -2.725 40.794 1.00 52.22 609 HIS A N 1
ATOM 4750 C CA . HIS A 1 609 ? 0.857 -1.394 40.725 1.00 52.22 609 HIS A CA 1
ATOM 4751 C C . HIS A 1 609 ? 1.502 -0.630 39.555 1.00 52.22 609 HIS A C 1
ATOM 4753 O O . HIS A 1 609 ? 2.477 0.108 39.708 1.00 52.22 609 HIS A O 1
ATOM 4759 N N . VAL A 1 610 ? 1.044 -0.924 38.333 1.00 51.72 610 VAL A N 1
ATOM 4760 C CA . VAL A 1 610 ? 1.676 -0.448 37.090 1.00 51.72 610 VAL A CA 1
ATOM 4761 C C . VAL A 1 610 ? 1.046 0.858 36.610 1.00 51.72 610 VAL A C 1
ATOM 4763 O O . VAL A 1 610 ? -0.167 0.936 36.395 1.00 51.72 610 VAL A O 1
ATOM 4766 N N . TYR A 1 611 ? 1.882 1.855 36.305 1.00 56.62 611 TYR A N 1
ATOM 4767 C CA . TYR A 1 611 ? 1.478 3.016 35.509 1.00 56.62 611 TYR A CA 1
ATOM 4768 C C . TYR A 1 611 ? 1.122 2.570 34.080 1.00 56.62 611 TYR A C 1
ATOM 4770 O O . TYR A 1 611 ? 1.969 2.488 33.192 1.00 56.62 611 TYR A O 1
ATOM 4778 N N . ARG A 1 612 ? -0.162 2.276 33.848 1.00 55.06 612 ARG A N 1
ATOM 4779 C CA . ARG A 1 612 ? -0.701 1.717 32.588 1.00 55.06 612 ARG A CA 1
ATOM 4780 C C . ARG A 1 612 ? -0.361 2.546 31.343 1.00 55.06 612 ARG A C 1
ATOM 4782 O O . ARG A 1 612 ? -0.128 1.990 30.276 1.00 55.06 612 ARG A O 1
ATOM 4789 N N . THR A 1 613 ? -0.321 3.870 31.476 1.00 53.12 613 THR A N 1
ATOM 4790 C CA . THR A 1 613 ? 0.014 4.816 30.396 1.00 53.12 613 THR A CA 1
ATOM 4791 C C . THR A 1 613 ? 1.493 4.773 30.017 1.00 53.12 613 THR A C 1
ATOM 4793 O O . THR A 1 613 ? 1.854 5.075 28.883 1.00 53.12 613 THR A O 1
ATOM 4796 N N . LEU A 1 614 ? 2.338 4.395 30.973 1.00 55.22 614 LEU A N 1
ATOM 4797 C CA . LEU A 1 614 ? 3.786 4.394 30.853 1.00 55.22 614 LEU A CA 1
ATOM 4798 C C . LEU A 1 614 ? 4.267 3.139 30.112 1.00 55.22 614 LEU A C 1
ATOM 4800 O O . LEU A 1 614 ? 4.943 3.259 29.094 1.00 55.22 614 LEU A O 1
ATOM 4804 N N . LEU A 1 615 ? 3.749 1.968 30.511 1.00 57.25 615 LEU A N 1
ATOM 4805 C CA . LEU A 1 615 ? 3.973 0.682 29.833 1.00 57.25 615 LEU A CA 1
ATOM 4806 C C . LEU A 1 615 ? 3.523 0.705 28.357 1.00 57.25 615 LEU A C 1
ATOM 4808 O O . LEU A 1 615 ? 4.123 0.084 27.483 1.00 57.25 615 LEU A O 1
ATOM 4812 N N . ALA A 1 616 ? 2.450 1.442 28.054 1.00 58.47 616 ALA A N 1
ATOM 4813 C CA . ALA A 1 616 ? 1.997 1.622 26.676 1.00 58.47 616 ALA A CA 1
ATOM 4814 C C . ALA A 1 616 ? 2.987 2.461 25.844 1.00 58.47 616 ALA A C 1
ATOM 4816 O O . ALA A 1 616 ? 3.192 2.187 24.663 1.00 58.47 616 ALA A O 1
ATOM 4817 N N . SER A 1 617 ? 3.611 3.474 26.452 1.00 61.56 617 SER A N 1
ATOM 4818 C CA . SER A 1 617 ? 4.575 4.357 25.787 1.00 61.56 617 SER A CA 1
ATOM 4819 C C . SER A 1 617 ? 5.911 3.651 25.529 1.00 61.56 617 SER A C 1
ATOM 4821 O O . SER A 1 617 ? 6.488 3.793 24.449 1.00 61.56 617 SER A O 1
ATOM 4823 N N . THR A 1 618 ? 6.385 2.846 26.483 1.00 62.62 618 THR A N 1
ATOM 4824 C CA . THR A 1 618 ? 7.591 2.021 26.326 1.00 62.62 618 THR A CA 1
ATOM 4825 C C . THR A 1 618 ? 7.396 0.922 25.285 1.00 62.62 618 THR A C 1
ATOM 4827 O O . THR A 1 618 ? 8.247 0.783 24.410 1.00 62.62 618 THR A O 1
ATOM 4830 N N . GLY A 1 619 ? 6.246 0.238 25.266 1.00 65.19 619 GLY A N 1
ATOM 4831 C CA . GLY A 1 619 ? 5.942 -0.782 24.255 1.00 65.19 619 GLY A CA 1
ATOM 4832 C C . GLY A 1 619 ? 5.946 -0.249 22.813 1.00 65.19 619 GLY A C 1
ATOM 4833 O O . GLY A 1 619 ? 6.456 -0.904 21.901 1.00 65.19 619 GLY A O 1
ATOM 4834 N N . ILE A 1 620 ? 5.455 0.977 22.592 1.00 72.12 620 ILE A N 1
ATOM 4835 C CA . ILE A 1 620 ? 5.517 1.644 21.277 1.00 72.12 620 ILE A CA 1
ATOM 4836 C C . ILE A 1 620 ? 6.975 1.951 20.887 1.00 72.12 620 ILE A C 1
ATOM 4838 O O . ILE A 1 620 ? 7.375 1.733 19.739 1.00 72.12 620 ILE A O 1
ATOM 4842 N N . ALA A 1 621 ? 7.794 2.400 21.841 1.00 72.81 621 ALA A N 1
ATOM 4843 C CA . ALA A 1 621 ? 9.215 2.657 21.613 1.00 72.81 621 ALA A CA 1
ATOM 4844 C C . ALA A 1 621 ? 10.009 1.362 21.334 1.00 72.81 621 ALA A C 1
ATOM 4846 O O . ALA A 1 621 ? 10.861 1.345 20.440 1.00 72.81 621 ALA A O 1
ATOM 4847 N N . VAL A 1 622 ? 9.699 0.243 22.007 1.00 79.31 622 VAL A N 1
ATOM 4848 C CA . VAL A 1 622 ? 10.242 -1.092 21.669 1.00 79.31 622 VAL A CA 1
ATOM 4849 C C . VAL A 1 622 ? 9.947 -1.421 20.210 1.00 79.31 622 VAL A C 1
ATOM 4851 O O . VAL A 1 622 ? 10.836 -1.849 19.471 1.00 79.31 622 VAL A O 1
ATOM 4854 N N . PHE A 1 623 ? 8.704 -1.218 19.781 1.00 82.31 623 PHE A N 1
ATOM 4855 C CA . PHE A 1 623 ? 8.264 -1.598 18.448 1.00 82.31 623 PHE A CA 1
ATOM 4856 C C . PHE A 1 623 ? 9.030 -0.843 17.355 1.00 82.31 623 PHE A C 1
ATOM 4858 O O . PHE A 1 623 ? 9.663 -1.466 16.498 1.00 82.31 623 PHE A O 1
ATOM 4865 N N . TYR A 1 624 ? 9.056 0.493 17.407 1.00 87.69 624 TYR A N 1
ATOM 4866 C CA . TYR A 1 624 ? 9.721 1.283 16.369 1.00 87.69 624 TYR A CA 1
ATOM 4867 C C . TYR A 1 624 ? 11.247 1.121 16.374 1.00 87.69 624 TYR A C 1
ATOM 4869 O O . TYR A 1 624 ? 11.854 1.096 15.304 1.00 87.69 624 TYR A O 1
ATOM 4877 N N . SER A 1 625 ? 11.879 0.948 17.540 1.00 87.50 625 SER A N 1
ATOM 4878 C CA . SER A 1 625 ? 13.345 0.821 17.639 1.00 87.50 625 SER A CA 1
ATOM 4879 C C . SER A 1 625 ? 13.830 -0.478 17.000 1.00 87.50 625 SER A C 1
ATOM 4881 O O . SER A 1 625 ? 14.769 -0.476 16.197 1.00 87.50 625 SER A O 1
ATOM 4883 N N . ASN A 1 626 ? 13.127 -1.579 17.266 1.00 87.81 626 ASN A N 1
ATOM 4884 C CA . ASN A 1 626 ? 13.408 -2.861 16.635 1.00 87.81 626 ASN A CA 1
ATOM 4885 C C . ASN A 1 626 ? 13.139 -2.826 15.128 1.00 87.81 626 ASN A C 1
ATOM 4887 O O . ASN A 1 626 ? 13.952 -3.326 14.348 1.00 87.81 626 ASN A O 1
ATOM 4891 N N . LEU A 1 627 ? 12.044 -2.194 14.693 1.00 89.81 627 LEU A N 1
ATOM 4892 C CA . LEU A 1 627 ? 11.732 -2.073 13.270 1.00 89.81 627 LEU A CA 1
ATOM 4893 C C . LEU A 1 627 ? 12.782 -1.267 12.504 1.00 89.81 627 LEU A C 1
ATOM 4895 O O . LEU A 1 627 ? 13.176 -1.703 11.422 1.00 89.81 627 LEU A O 1
ATOM 4899 N N . ILE A 1 628 ? 13.289 -0.159 13.057 1.00 91.69 628 ILE A N 1
ATOM 4900 C CA . ILE A 1 628 ? 14.406 0.604 12.471 1.00 91.69 628 ILE A CA 1
ATOM 4901 C C . ILE A 1 628 ? 15.638 -0.299 12.309 1.00 91.69 628 ILE A C 1
ATOM 4903 O O . ILE A 1 628 ? 16.215 -0.374 11.223 1.00 91.69 628 ILE A O 1
ATOM 4907 N N . GLY A 1 629 ? 16.011 -1.044 13.353 1.00 90.44 629 GLY A N 1
ATOM 4908 C CA . GLY A 1 629 ? 17.164 -1.949 13.321 1.00 90.44 629 GLY A CA 1
ATOM 4909 C C . GLY A 1 629 ? 17.047 -3.078 12.291 1.00 90.44 629 GLY A C 1
ATOM 4910 O O . GLY A 1 629 ? 17.969 -3.322 11.503 1.00 90.44 629 GLY A O 1
ATOM 4911 N N . ILE A 1 630 ? 15.892 -3.746 12.249 1.00 89.75 630 ILE A N 1
ATOM 4912 C CA . ILE A 1 630 ? 15.603 -4.825 11.295 1.00 89.75 630 ILE A CA 1
ATOM 4913 C C . ILE A 1 630 ? 15.589 -4.284 9.860 1.00 89.75 630 ILE A C 1
ATOM 4915 O O . ILE A 1 630 ? 16.213 -4.863 8.970 1.00 89.75 630 ILE A O 1
ATOM 4919 N N . THR A 1 631 ? 14.916 -3.160 9.614 1.00 91.19 631 THR A N 1
ATOM 4920 C CA . THR A 1 631 ? 14.788 -2.602 8.258 1.00 91.19 631 THR A CA 1
ATOM 4921 C C . THR A 1 631 ? 16.101 -2.040 7.724 1.00 91.19 631 THR A C 1
ATOM 4923 O O . THR A 1 631 ? 16.416 -2.270 6.554 1.00 91.19 631 THR A O 1
ATOM 4926 N N . PHE A 1 632 ? 16.941 -1.429 8.565 1.00 91.94 632 PHE A N 1
ATOM 4927 C CA . PHE A 1 632 ? 18.311 -1.099 8.170 1.00 91.94 632 PHE A CA 1
ATOM 4928 C C . PHE A 1 632 ? 19.142 -2.346 7.856 1.00 91.94 632 PHE A C 1
ATOM 4930 O O . PHE A 1 632 ? 19.892 -2.344 6.883 1.00 91.94 632 PHE A O 1
ATOM 4937 N N . SER A 1 633 ? 18.985 -3.438 8.607 1.00 89.81 633 SER A N 1
ATOM 4938 C CA . SER A 1 633 ? 19.674 -4.701 8.303 1.00 89.81 633 SER A CA 1
ATOM 4939 C C . SER A 1 633 ? 19.266 -5.257 6.929 1.00 89.81 633 SER A C 1
ATOM 4941 O O . SER A 1 633 ? 20.110 -5.724 6.158 1.00 89.81 633 SER A O 1
ATOM 4943 N N . LEU A 1 634 ? 17.985 -5.137 6.566 1.00 90.25 634 LEU A N 1
ATOM 4944 C CA . LEU A 1 634 ? 17.485 -5.495 5.234 1.00 90.25 634 LEU A CA 1
ATOM 4945 C C . LEU A 1 634 ? 18.017 -4.559 4.140 1.00 90.25 634 LEU A C 1
ATOM 4947 O O . LEU A 1 634 ? 18.383 -5.036 3.060 1.00 90.25 634 LEU A O 1
ATOM 4951 N N . PHE A 1 635 ? 18.131 -3.256 4.414 1.00 90.62 635 PHE A N 1
ATOM 4952 C CA . PHE A 1 635 ? 18.793 -2.302 3.520 1.00 90.62 635 PHE A CA 1
ATOM 4953 C C . PHE A 1 635 ? 20.261 -2.679 3.288 1.00 90.62 635 PHE A C 1
ATOM 4955 O O . PHE A 1 635 ? 20.702 -2.772 2.141 1.00 90.62 635 PHE A O 1
ATOM 4962 N N . ILE A 1 636 ? 21.002 -2.972 4.360 1.00 88.56 636 ILE A N 1
ATOM 4963 C CA . ILE A 1 636 ? 22.411 -3.374 4.301 1.00 88.56 636 ILE A CA 1
ATOM 4964 C C . ILE A 1 636 ? 22.577 -4.642 3.453 1.00 88.56 636 ILE A C 1
ATOM 4966 O O . ILE A 1 636 ? 23.539 -4.752 2.700 1.00 88.56 636 ILE A O 1
ATOM 4970 N N . ARG A 1 637 ? 21.636 -5.588 3.514 1.00 88.81 637 ARG A N 1
ATOM 4971 C CA . ARG A 1 637 ? 21.710 -6.823 2.723 1.00 88.81 637 ARG A CA 1
ATOM 4972 C C . ARG A 1 637 ? 21.311 -6.641 1.256 1.00 88.81 637 ARG A C 1
ATOM 4974 O O . ARG A 1 637 ? 21.945 -7.220 0.380 1.00 88.81 637 ARG A O 1
ATOM 4981 N N . SER A 1 638 ? 20.237 -5.901 0.986 1.00 86.69 638 SER A N 1
ATOM 4982 C CA . SER A 1 638 ? 19.590 -5.869 -0.339 1.00 86.69 638 SER A CA 1
ATOM 4983 C C . SER A 1 638 ? 19.918 -4.640 -1.188 1.00 86.69 638 SER A C 1
ATOM 4985 O O . SER A 1 638 ? 19.789 -4.705 -2.409 1.00 86.69 638 SER A O 1
ATOM 4987 N N . ARG A 1 639 ? 20.340 -3.535 -0.557 1.00 86.25 639 ARG A N 1
ATOM 4988 C CA . ARG A 1 639 ? 20.570 -2.212 -1.174 1.00 86.25 639 ARG A CA 1
ATOM 4989 C C . ARG A 1 639 ? 19.338 -1.553 -1.791 1.00 86.25 639 ARG A C 1
ATOM 4991 O O . ARG A 1 639 ? 19.481 -0.569 -2.513 1.00 86.25 639 ARG A O 1
ATOM 4998 N N . CYS A 1 640 ? 18.140 -2.069 -1.528 1.00 89.19 640 CYS A N 1
ATOM 4999 C CA . CYS A 1 640 ? 16.917 -1.488 -2.072 1.00 89.19 640 CYS A CA 1
ATOM 5000 C C . CYS A 1 640 ? 16.533 -0.209 -1.314 1.00 89.19 640 CYS A C 1
ATOM 5002 O O . CYS A 1 640 ? 16.411 -0.224 -0.088 1.00 89.19 640 CYS A O 1
ATOM 5004 N N . LEU A 1 641 ? 16.269 0.875 -2.050 1.00 89.81 641 LEU A N 1
ATOM 5005 C CA . LEU A 1 641 ? 15.928 2.193 -1.490 1.00 89.81 641 LEU A CA 1
ATOM 5006 C C . LEU A 1 641 ? 14.605 2.202 -0.710 1.00 89.81 641 LEU A C 1
ATOM 5008 O O . LEU A 1 641 ? 14.431 3.005 0.205 1.00 89.81 641 LEU A O 1
ATOM 5012 N N . VAL A 1 642 ? 13.694 1.270 -1.006 1.00 89.69 642 VAL A N 1
ATOM 5013 C CA . VAL A 1 642 ? 12.428 1.122 -0.269 1.00 89.69 642 VAL A CA 1
ATOM 5014 C C . VAL A 1 642 ? 12.645 0.897 1.231 1.00 89.69 642 VAL A C 1
ATOM 5016 O O . VAL A 1 642 ? 11.873 1.401 2.041 1.00 89.69 642 VAL A O 1
ATOM 5019 N N . TRP A 1 643 ? 13.722 0.210 1.624 1.00 91.62 643 TRP A N 1
ATOM 5020 C CA . TRP A 1 643 ? 14.026 -0.003 3.038 1.00 91.62 643 TRP A CA 1
ATOM 5021 C C . TRP A 1 643 ? 14.413 1.297 3.738 1.00 91.62 643 TRP A C 1
ATOM 5023 O O . TRP A 1 643 ? 13.973 1.514 4.860 1.00 91.62 643 TRP A O 1
ATOM 5033 N N . LEU A 1 644 ? 15.144 2.199 3.070 1.00 92.25 644 LEU A N 1
ATOM 5034 C CA . LEU A 1 644 ? 15.421 3.536 3.608 1.00 92.25 644 LEU A CA 1
ATOM 5035 C C . LEU A 1 644 ? 14.143 4.364 3.749 1.00 92.25 644 LEU A C 1
ATOM 5037 O O . LEU A 1 644 ? 14.003 5.109 4.715 1.00 92.25 644 LEU A O 1
ATOM 5041 N N . ALA A 1 645 ? 13.200 4.225 2.811 1.00 93.12 645 ALA A N 1
ATOM 5042 C CA . ALA A 1 645 ? 11.912 4.907 2.909 1.00 93.12 645 ALA A CA 1
ATOM 5043 C C . ALA A 1 645 ? 11.108 4.422 4.127 1.00 93.12 645 ALA A C 1
ATOM 5045 O O . ALA A 1 645 ? 10.573 5.239 4.870 1.00 93.12 645 ALA A O 1
ATOM 5046 N N . ILE A 1 646 ? 11.086 3.109 4.372 1.00 92.38 646 ILE A N 1
ATOM 5047 C CA . ILE A 1 646 ? 10.439 2.510 5.548 1.00 92.38 646 ILE A CA 1
ATOM 5048 C C . ILE A 1 646 ? 11.135 2.952 6.845 1.00 92.38 646 ILE A C 1
ATOM 5050 O O . ILE A 1 646 ? 10.466 3.343 7.801 1.00 92.38 646 ILE A O 1
ATOM 5054 N N . VAL A 1 647 ? 12.471 2.956 6.873 1.00 94.31 647 VAL A N 1
ATOM 5055 C CA . VAL A 1 647 ? 13.242 3.458 8.018 1.00 94.31 647 VAL A CA 1
ATOM 5056 C C . VAL A 1 647 ? 12.913 4.921 8.308 1.00 94.31 647 VAL A C 1
ATOM 5058 O O . VAL A 1 647 ? 12.750 5.273 9.473 1.00 94.31 647 VAL A O 1
ATOM 5061 N N . ALA A 1 648 ? 12.802 5.776 7.287 1.00 94.69 648 ALA A N 1
ATOM 5062 C CA . ALA A 1 648 ? 12.480 7.191 7.473 1.00 94.69 648 ALA A CA 1
ATOM 5063 C C . ALA A 1 648 ? 11.130 7.383 8.187 1.00 94.69 648 ALA A C 1
ATOM 5065 O O . ALA A 1 648 ? 11.032 8.216 9.086 1.00 94.69 648 ALA A O 1
ATOM 5066 N N . VAL A 1 649 ? 10.125 6.569 7.842 1.00 93.44 649 VAL A N 1
ATOM 5067 C CA . VAL A 1 649 ? 8.805 6.565 8.498 1.00 93.44 649 VAL A CA 1
ATOM 5068 C C . VAL A 1 649 ? 8.920 6.117 9.953 1.00 93.44 649 VAL A C 1
ATOM 5070 O O . VAL A 1 649 ? 8.496 6.839 10.850 1.00 93.44 649 VAL A O 1
ATOM 5073 N N . PHE A 1 650 ? 9.549 4.967 10.222 1.00 92.75 650 PHE A N 1
ATOM 5074 C CA . PHE A 1 650 ? 9.708 4.492 11.602 1.00 92.75 650 PHE A CA 1
ATOM 5075 C C . PHE A 1 650 ? 10.556 5.430 12.460 1.00 92.75 650 PHE A C 1
ATOM 5077 O O . PHE A 1 650 ? 10.294 5.567 13.649 1.00 92.75 650 PHE A O 1
ATOM 5084 N N . SER A 1 651 ? 11.527 6.116 11.861 1.00 92.88 651 SER A N 1
ATOM 5085 C CA . SER A 1 651 ? 12.331 7.136 12.536 1.00 92.88 651 SER A CA 1
ATOM 5086 C C . SER A 1 651 ? 11.483 8.342 12.944 1.00 92.88 651 SER A C 1
ATOM 5088 O O . SER A 1 651 ? 11.630 8.834 14.060 1.00 92.88 651 SER A O 1
ATOM 5090 N N . LEU A 1 652 ? 10.554 8.776 12.082 1.00 90.75 652 LEU A N 1
ATOM 5091 C CA . LEU A 1 652 ? 9.604 9.842 12.405 1.00 90.75 652 LEU A CA 1
ATOM 5092 C C . LEU A 1 652 ? 8.661 9.420 13.541 1.00 90.75 652 LEU A C 1
ATOM 5094 O O . LEU A 1 652 ? 8.523 10.144 14.524 1.00 90.75 652 LEU A O 1
ATOM 5098 N N . LEU A 1 653 ? 8.069 8.225 13.436 1.00 88.69 653 LEU A N 1
ATOM 5099 C CA . LEU A 1 653 ? 7.163 7.674 14.449 1.00 88.69 653 LEU A CA 1
ATOM 5100 C C . LEU A 1 653 ? 7.867 7.465 15.797 1.00 88.69 653 LEU A C 1
ATOM 5102 O O . LEU A 1 653 ? 7.300 7.777 16.844 1.00 88.69 653 LEU A O 1
ATOM 5106 N N . MET A 1 654 ? 9.129 7.021 15.775 1.00 89.12 654 MET A N 1
ATOM 5107 C CA . MET A 1 654 ? 9.979 6.958 16.960 1.00 89.12 654 MET A CA 1
ATOM 5108 C C . MET A 1 654 ? 10.115 8.339 17.596 1.00 89.12 654 MET A C 1
ATOM 5110 O O . MET A 1 654 ? 9.771 8.494 18.763 1.00 89.12 654 MET A O 1
ATOM 5114 N N . SER A 1 655 ? 10.548 9.352 16.837 1.00 89.75 655 SER A N 1
ATOM 5115 C CA . SER A 1 655 ? 10.712 10.712 17.358 1.00 89.75 655 SER A CA 1
ATOM 5116 C C . SER A 1 655 ? 9.426 11.245 17.989 1.00 89.75 655 SER A C 1
ATOM 5118 O O . SER A 1 655 ? 9.469 11.777 19.095 1.00 89.75 655 SER A O 1
ATOM 5120 N N . VAL A 1 656 ? 8.280 11.046 17.337 1.00 86.50 656 VAL A N 1
ATOM 5121 C CA . VAL A 1 656 ? 6.963 11.439 17.859 1.00 86.50 656 VAL A CA 1
ATOM 5122 C C . VAL A 1 656 ? 6.661 10.724 19.185 1.00 86.50 656 VAL A C 1
ATOM 5124 O O . VAL A 1 656 ? 6.337 11.377 20.180 1.00 86.50 656 VAL A O 1
ATOM 5127 N N . SER A 1 657 ? 6.840 9.399 19.238 1.00 84.00 657 SER A N 1
ATOM 5128 C CA . SER A 1 657 ? 6.617 8.612 20.460 1.00 84.00 657 SER A CA 1
ATOM 5129 C C . SER A 1 657 ? 7.556 9.015 21.605 1.00 84.00 657 SER A C 1
ATOM 5131 O O . SER A 1 657 ? 7.127 9.128 22.752 1.00 84.00 657 SER A O 1
ATOM 5133 N N . SER A 1 658 ? 8.818 9.325 21.297 1.00 87.12 658 SER A N 1
ATOM 5134 C CA . SER A 1 658 ? 9.820 9.764 22.264 1.00 87.12 658 SER A CA 1
ATOM 5135 C C . SER A 1 658 ? 9.515 11.149 22.834 1.00 87.12 658 SER A C 1
ATOM 5137 O O . SER A 1 658 ? 9.650 11.353 24.040 1.00 87.12 658 SER A O 1
ATOM 5139 N N . VAL A 1 659 ? 9.056 12.098 22.006 1.00 86.19 659 VAL A N 1
ATOM 5140 C CA . VAL A 1 659 ? 8.606 13.415 22.492 1.00 86.19 659 VAL A CA 1
ATOM 5141 C C . VAL A 1 659 ? 7.410 13.254 23.425 1.00 86.19 659 VAL A C 1
ATOM 5143 O O . VAL A 1 659 ? 7.363 13.902 24.470 1.00 86.19 659 VAL A O 1
ATOM 5146 N N . HIS A 1 660 ? 6.468 12.368 23.098 1.00 80.44 660 HIS A N 1
ATOM 5147 C CA . HIS A 1 660 ? 5.325 12.105 23.968 1.00 80.44 660 HIS A CA 1
ATOM 5148 C C . HIS A 1 660 ? 5.729 11.455 25.297 1.00 80.44 660 HIS A C 1
ATOM 5150 O O . HIS A 1 660 ? 5.255 11.890 26.345 1.00 80.44 660 HIS A O 1
ATOM 5156 N N . ALA A 1 661 ? 6.649 10.488 25.285 1.00 79.12 661 ALA A N 1
ATOM 5157 C CA . ALA A 1 661 ? 7.186 9.888 26.507 1.00 79.12 661 ALA A CA 1
ATOM 5158 C C . ALA A 1 661 ? 7.866 10.938 27.408 1.00 79.12 661 ALA A C 1
ATOM 5160 O O . ALA A 1 661 ? 7.599 11.002 28.608 1.00 79.12 661 ALA A O 1
ATOM 5161 N N . LEU A 1 662 ? 8.680 11.827 26.824 1.00 82.44 662 LEU A N 1
ATOM 5162 C CA . LEU A 1 662 ? 9.302 12.947 27.539 1.00 82.44 662 LEU A CA 1
ATOM 5163 C C . LEU A 1 662 ? 8.260 13.931 28.085 1.00 82.44 662 LEU A C 1
ATOM 5165 O O . LEU A 1 662 ? 8.386 14.401 29.215 1.00 82.44 662 LEU A O 1
ATOM 5169 N N . TYR A 1 663 ? 7.217 14.224 27.309 1.00 78.88 663 TYR A N 1
ATOM 5170 C CA . TYR A 1 663 ? 6.102 15.062 27.742 1.00 78.88 663 TYR A CA 1
ATOM 5171 C C . TYR A 1 663 ? 5.373 14.454 28.954 1.00 78.88 663 TYR A C 1
ATOM 5173 O O . TYR A 1 663 ? 5.163 15.157 29.946 1.00 78.88 663 TYR A O 1
ATOM 5181 N N . ILE A 1 664 ? 5.048 13.153 28.914 1.00 73.81 664 ILE A N 1
ATOM 5182 C CA . ILE A 1 664 ? 4.437 12.436 30.044 1.00 73.81 664 ILE A CA 1
ATOM 5183 C C . ILE A 1 664 ? 5.350 12.524 31.268 1.00 73.81 664 ILE A C 1
ATOM 5185 O O . ILE A 1 664 ? 4.875 12.901 32.337 1.00 73.81 664 ILE A O 1
ATOM 5189 N N . TYR A 1 665 ? 6.649 12.256 31.105 1.00 75.31 665 TYR A N 1
ATOM 5190 C CA . TYR A 1 665 ? 7.627 12.332 32.190 1.00 75.31 665 TYR A CA 1
ATOM 5191 C C . TYR A 1 665 ? 7.703 13.729 32.827 1.00 75.31 665 TYR A C 1
ATOM 5193 O O . TYR A 1 665 ? 7.714 13.866 34.054 1.00 75.31 665 TYR A O 1
ATOM 5201 N N . LEU A 1 666 ? 7.739 14.791 32.016 1.00 75.88 666 LEU A N 1
ATOM 5202 C CA . LEU A 1 666 ? 7.749 16.166 32.519 1.00 75.88 666 LEU A CA 1
ATOM 5203 C C . LEU A 1 666 ? 6.464 16.475 33.295 1.00 75.88 666 LEU A C 1
ATOM 5205 O O . LEU A 1 666 ? 6.517 17.060 34.379 1.00 75.88 666 LEU A O 1
ATOM 5209 N N . GLN A 1 667 ? 5.315 16.036 32.784 1.00 70.75 667 GLN A N 1
ATOM 5210 C CA . GLN A 1 667 ? 4.023 16.242 33.432 1.00 70.75 667 GLN A CA 1
ATOM 5211 C C . GLN A 1 667 ? 3.909 15.477 34.761 1.00 70.75 667 GLN A C 1
ATOM 5213 O O . GLN A 1 667 ? 3.458 16.045 35.760 1.00 70.75 667 GLN A O 1
ATOM 5218 N N . THR A 1 668 ? 4.335 14.211 34.809 1.00 65.62 668 THR A N 1
ATOM 5219 C CA . THR A 1 668 ? 4.320 13.395 36.036 1.00 65.62 668 THR A CA 1
ATOM 5220 C C . THR A 1 668 ? 5.265 13.956 37.094 1.00 65.62 668 THR A C 1
ATOM 5222 O O . THR A 1 668 ? 4.914 13.993 38.273 1.00 65.62 668 THR A O 1
ATOM 5225 N N . THR A 1 669 ? 6.441 14.431 36.679 1.00 66.06 669 THR A N 1
ATOM 5226 C CA . THR A 1 669 ? 7.510 14.862 37.591 1.00 66.06 669 THR A CA 1
ATOM 5227 C C . THR A 1 669 ? 7.274 16.266 38.143 1.00 66.06 669 THR A C 1
ATOM 5229 O O . THR A 1 669 ? 7.408 16.484 39.348 1.00 66.06 669 THR A O 1
ATOM 5232 N N . PHE A 1 670 ? 6.901 17.224 37.288 1.00 64.44 670 PHE A N 1
ATOM 5233 C CA . PHE A 1 670 ? 6.838 18.637 37.671 1.00 64.44 670 PHE A CA 1
ATOM 5234 C C . PHE A 1 670 ? 5.438 19.113 38.056 1.00 64.44 670 PHE A C 1
ATOM 5236 O O . PHE A 1 670 ? 5.315 19.998 38.899 1.00 64.44 670 PHE A O 1
ATOM 5243 N N . THR A 1 671 ? 4.370 18.552 37.480 1.00 60.66 671 THR A N 1
ATOM 5244 C CA . THR A 1 671 ? 3.017 19.087 37.704 1.00 60.66 671 THR A CA 1
ATOM 5245 C C . THR A 1 671 ? 2.342 18.514 38.956 1.00 60.66 671 THR A C 1
ATOM 5247 O O . THR A 1 671 ? 1.452 19.174 39.481 1.00 60.66 671 THR A O 1
ATOM 5250 N N . ARG A 1 672 ? 2.741 17.321 39.447 1.00 56.75 672 ARG A N 1
ATOM 5251 C CA . ARG A 1 672 ? 2.178 16.544 40.594 1.00 56.75 672 ARG A CA 1
ATOM 5252 C C . ARG A 1 672 ? 0.650 16.298 40.610 1.00 56.75 672 ARG A C 1
ATOM 5254 O O . ARG A 1 672 ? 0.217 15.341 41.243 1.00 56.75 672 ARG A O 1
ATOM 5261 N N . LYS A 1 673 ? -0.155 17.050 39.849 1.00 52.28 673 LYS A N 1
ATOM 5262 C CA . LYS A 1 673 ? -1.619 16.946 39.702 1.00 52.28 673 LYS A CA 1
ATOM 5263 C C . LYS A 1 673 ? -2.100 15.558 39.280 1.00 52.28 673 LYS A C 1
ATOM 5265 O O . LYS A 1 673 ? -3.124 15.103 39.771 1.00 52.28 673 LYS A O 1
ATOM 5270 N N . LEU A 1 674 ? -1.384 14.881 38.376 1.00 49.41 674 LEU A N 1
ATOM 5271 C CA . LEU A 1 674 ? -1.758 13.529 37.938 1.00 49.41 674 LEU A CA 1
ATOM 5272 C C . LEU A 1 674 ? -1.621 12.518 39.089 1.00 49.41 674 LEU A C 1
ATOM 5274 O O . LEU A 1 674 ? -2.524 11.715 39.303 1.00 49.41 674 LEU A O 1
ATOM 5278 N N . LEU A 1 675 ? -0.538 12.618 39.870 1.00 50.84 675 LEU A N 1
ATOM 5279 C CA . LEU A 1 675 ? -0.320 11.801 41.067 1.00 50.84 675 LEU A CA 1
ATOM 5280 C C . LEU A 1 675 ? -1.361 12.104 42.158 1.00 50.84 675 LEU A C 1
ATOM 5282 O O . LEU A 1 675 ? -1.873 11.186 42.787 1.00 50.84 675 LEU A O 1
ATOM 5286 N N . GLU A 1 676 ? -1.701 13.377 42.375 1.00 49.47 676 GLU A N 1
ATOM 5287 C CA . GLU A 1 676 ? -2.725 13.781 43.350 1.00 49.47 676 GLU A CA 1
ATOM 5288 C C . GLU A 1 676 ? -4.134 13.305 42.959 1.00 49.47 676 GLU A C 1
ATOM 5290 O O . GLU A 1 676 ? -4.885 12.844 43.816 1.00 49.47 676 GLU A O 1
ATOM 5295 N N . ASN A 1 677 ? -4.484 13.340 41.670 1.00 47.59 677 ASN A N 1
ATOM 5296 C CA . ASN A 1 677 ? -5.776 12.862 41.170 1.00 47.59 677 ASN A CA 1
ATOM 5297 C C . ASN A 1 677 ? -5.920 11.332 41.246 1.00 47.59 677 ASN A C 1
ATOM 5299 O O . ASN A 1 677 ? -6.983 10.842 41.623 1.00 47.59 677 ASN A O 1
ATOM 5303 N N . LEU A 1 678 ? -4.861 10.575 40.941 1.00 46.50 678 LEU A N 1
ATOM 5304 C CA . LEU A 1 678 ? -4.850 9.109 41.074 1.00 46.50 678 LEU A CA 1
ATOM 5305 C C . LEU A 1 678 ? -4.891 8.669 42.546 1.00 46.50 678 LEU A C 1
ATOM 5307 O O . LEU A 1 678 ? -5.629 7.746 42.898 1.00 46.50 678 LEU A O 1
ATOM 5311 N N . LYS A 1 679 ? -4.203 9.410 43.424 1.00 45.72 679 LYS A N 1
ATOM 5312 C CA . LYS A 1 679 ? -4.277 9.245 44.881 1.00 45.72 679 LYS A CA 1
ATOM 5313 C C . LYS A 1 679 ? -5.694 9.488 45.417 1.00 45.72 679 LYS A C 1
ATOM 5315 O O . LYS A 1 679 ? -6.168 8.725 46.255 1.00 45.72 679 LYS A O 1
ATOM 5320 N N . ASN A 1 680 ? -6.395 10.502 44.904 1.00 41.81 680 ASN A N 1
ATOM 5321 C CA . ASN A 1 680 ? -7.788 10.797 45.267 1.00 41.81 680 ASN A CA 1
ATOM 5322 C C . ASN A 1 680 ? -8.790 9.731 44.783 1.00 41.81 680 ASN A C 1
ATOM 5324 O O . ASN A 1 680 ? -9.872 9.614 45.354 1.00 41.81 680 ASN A O 1
ATOM 5328 N N . LEU A 1 681 ? -8.434 8.938 43.767 1.00 42.59 681 LEU A N 1
ATOM 5329 C CA . LEU A 1 681 ? -9.225 7.800 43.283 1.00 42.59 681 LEU A CA 1
ATOM 5330 C C . LEU A 1 681 ? -8.925 6.486 44.034 1.00 42.59 681 LEU A C 1
ATOM 5332 O O . LEU A 1 681 ? -9.555 5.474 43.742 1.00 42.59 681 LEU A O 1
ATOM 5336 N N . GLY A 1 682 ? -8.004 6.491 45.007 1.00 36.75 682 GLY A N 1
ATOM 5337 C CA . GLY A 1 682 ? -7.657 5.317 45.815 1.00 36.75 682 GLY A CA 1
ATOM 5338 C C . GLY A 1 682 ? -6.633 4.365 45.182 1.00 36.75 682 GLY A C 1
ATOM 5339 O O . GLY A 1 682 ? -6.415 3.288 45.728 1.00 36.75 682 GLY A O 1
ATOM 5340 N N . PHE A 1 683 ? -5.985 4.753 44.075 1.00 44.59 683 PHE A N 1
ATOM 5341 C CA . PHE A 1 683 ? -5.050 3.916 43.304 1.00 44.59 683 PHE A CA 1
ATOM 5342 C C . PHE A 1 683 ? -3.563 4.267 43.564 1.00 44.59 683 PHE A C 1
ATOM 5344 O O . PHE A 1 683 ? -2.833 4.565 42.633 1.00 44.59 683 PHE A O 1
ATOM 5351 N N . GLU A 1 684 ? -3.109 4.197 44.823 1.00 44.66 684 GLU A N 1
ATOM 5352 C CA . GLU A 1 684 ? -1.680 4.161 45.252 1.00 44.66 684 GLU A CA 1
ATOM 5353 C C . GLU A 1 684 ? -0.889 5.473 45.499 1.00 44.66 684 GLU A C 1
ATOM 5355 O O . GLU A 1 684 ? -1.339 6.601 45.291 1.00 44.66 684 GLU A O 1
ATOM 5360 N N . GLY A 1 685 ? 0.302 5.273 46.097 1.00 43.97 685 GLY A N 1
ATOM 5361 C CA . GLY A 1 685 ? 1.174 6.240 46.768 1.00 43.97 685 GLY A CA 1
ATOM 5362 C C . GLY A 1 685 ? 2.296 6.871 45.931 1.00 43.97 685 GLY A C 1
ATOM 5363 O O . GLY A 1 685 ? 2.553 6.556 44.776 1.00 43.97 685 GLY A O 1
ATOM 5364 N N . THR A 1 686 ? 2.956 7.842 46.560 1.00 48.16 686 THR A N 1
ATOM 5365 C CA . THR A 1 686 ? 3.565 9.017 45.930 1.00 48.16 686 THR A CA 1
ATOM 5366 C C . THR A 1 686 ? 5.097 8.975 45.847 1.00 48.16 686 THR A C 1
ATOM 5368 O O . THR A 1 686 ? 5.719 9.548 46.732 1.00 48.16 686 THR A O 1
ATOM 5371 N N . VAL A 1 687 ? 5.719 8.407 44.801 1.00 48.44 687 VAL A N 1
ATOM 5372 C CA . VAL A 1 687 ? 7.066 8.826 44.318 1.00 48.44 687 VAL A CA 1
ATOM 5373 C C . VAL A 1 687 ? 7.264 8.398 42.846 1.00 48.44 687 VAL A C 1
ATOM 5375 O O . VAL A 1 687 ? 7.007 7.234 42.539 1.00 48.44 687 VAL A O 1
ATOM 5378 N N . PRO A 1 688 ? 7.758 9.261 41.931 1.00 53.38 688 PRO A N 1
ATOM 5379 C CA . PRO A 1 688 ? 8.291 8.814 40.640 1.00 53.38 688 PRO A CA 1
ATOM 5380 C C . PRO A 1 688 ? 9.463 7.855 40.885 1.00 53.38 688 PRO A C 1
ATOM 5382 O O . PRO A 1 688 ? 10.457 8.234 41.505 1.00 53.38 688 PRO A O 1
ATOM 5385 N N . SER A 1 689 ? 9.350 6.600 40.454 1.00 61.38 689 SER A N 1
ATOM 5386 C CA . SER A 1 689 ? 10.421 5.620 40.656 1.00 61.38 689 SER A CA 1
ATOM 5387 C C . SER A 1 689 ? 11.648 5.976 39.808 1.00 61.38 689 SER A C 1
ATOM 5389 O O . SER A 1 689 ? 11.527 6.610 38.760 1.00 61.38 689 SER A O 1
ATOM 5391 N N . ILE A 1 690 ? 12.837 5.517 40.212 1.00 68.81 690 ILE A N 1
ATOM 5392 C CA . ILE A 1 690 ? 14.069 5.641 39.409 1.00 68.81 690 ILE A CA 1
ATOM 5393 C C . ILE A 1 690 ? 13.888 5.102 37.973 1.00 68.81 690 ILE A C 1
ATOM 5395 O O . ILE A 1 690 ? 14.535 5.583 37.047 1.00 68.81 690 ILE A O 1
ATOM 5399 N N . LEU A 1 691 ? 12.949 4.169 37.766 1.00 70.69 691 LEU A N 1
ATOM 5400 C CA . LEU A 1 691 ? 12.582 3.646 36.450 1.00 70.69 691 LEU A CA 1
ATOM 5401 C C . LEU A 1 691 ? 11.995 4.726 35.527 1.00 70.69 691 LEU A C 1
ATOM 5403 O O . LEU A 1 691 ? 12.335 4.738 34.351 1.00 70.69 691 LEU A O 1
ATOM 5407 N N . HIS A 1 692 ? 11.206 5.678 36.042 1.00 71.19 692 HIS A N 1
ATOM 5408 C CA . HIS A 1 692 ? 10.658 6.779 35.232 1.00 71.19 692 HIS A CA 1
ATOM 5409 C C . HIS A 1 692 ? 11.771 7.686 34.689 1.00 71.19 692 HIS A C 1
ATOM 5411 O O . HIS A 1 692 ? 11.694 8.194 33.573 1.00 71.19 692 HIS A O 1
ATOM 5417 N N . PHE A 1 693 ? 12.834 7.882 35.474 1.00 78.31 693 PHE A N 1
ATOM 5418 C CA . PHE A 1 693 ? 14.012 8.621 35.026 1.00 78.31 693 PHE A CA 1
ATOM 5419 C C . PHE A 1 693 ? 14.775 7.855 33.937 1.00 78.31 693 PHE A C 1
ATOM 5421 O O . PHE A 1 693 ? 15.174 8.448 32.934 1.00 78.31 693 PHE A O 1
ATOM 5428 N N . PHE A 1 694 ? 14.926 6.532 34.083 1.00 81.75 694 PHE A N 1
ATOM 5429 C CA . PHE A 1 694 ? 15.508 5.691 33.035 1.00 81.75 694 PHE A CA 1
ATOM 5430 C C . PHE A 1 694 ? 14.687 5.718 31.743 1.00 81.75 694 PHE A C 1
ATOM 5432 O O . PHE A 1 694 ? 15.270 5.830 30.669 1.00 81.75 694 PHE A O 1
ATOM 5439 N N . GLU A 1 695 ? 13.357 5.701 31.815 1.00 79.50 695 GLU A N 1
ATOM 5440 C CA . GLU A 1 695 ? 12.520 5.875 30.624 1.00 79.50 695 GLU A CA 1
ATOM 5441 C C . GLU A 1 695 ? 12.736 7.208 29.931 1.00 79.50 695 GLU A C 1
ATOM 5443 O O . GLU A 1 695 ? 12.819 7.240 28.708 1.00 79.50 695 GLU A O 1
ATOM 5448 N N . ALA A 1 696 ? 12.842 8.304 30.685 1.00 83.44 696 ALA A N 1
ATOM 5449 C CA . ALA A 1 696 ? 13.110 9.613 30.104 1.00 83.44 696 ALA A CA 1
ATOM 5450 C C . ALA A 1 696 ? 14.457 9.626 29.364 1.00 83.44 696 ALA A C 1
ATOM 5452 O O . ALA A 1 696 ? 14.560 10.202 28.281 1.00 83.44 696 ALA A O 1
ATOM 5453 N N . ILE A 1 697 ? 15.474 8.941 29.902 1.00 88.69 697 ILE A N 1
ATOM 5454 C CA . ILE A 1 697 ? 16.768 8.755 29.229 1.00 88.69 697 ILE A CA 1
ATOM 5455 C C . ILE A 1 697 ? 16.602 7.937 27.944 1.00 88.69 697 ILE A C 1
ATOM 5457 O O . ILE A 1 697 ? 17.112 8.343 26.899 1.00 88.69 697 ILE A O 1
ATOM 5461 N N . LEU A 1 698 ? 15.889 6.808 27.995 1.00 90.00 698 LEU A N 1
ATOM 5462 C CA . LEU A 1 698 ? 15.655 5.971 26.815 1.00 90.00 698 LEU A CA 1
ATOM 5463 C C . LEU A 1 698 ? 14.833 6.715 25.752 1.00 90.00 698 LEU A C 1
ATOM 5465 O O . LEU A 1 698 ? 15.163 6.653 24.572 1.00 90.00 698 LEU A O 1
ATOM 5469 N N . ALA A 1 699 ? 13.828 7.490 26.158 1.00 88.50 699 ALA A N 1
ATOM 5470 C CA . ALA A 1 699 ? 13.047 8.341 25.270 1.00 88.50 699 ALA A CA 1
ATOM 5471 C C . ALA A 1 699 ? 13.916 9.435 24.634 1.00 88.50 699 ALA A C 1
ATOM 5473 O O . ALA A 1 699 ? 13.837 9.650 23.429 1.00 88.50 699 ALA A O 1
ATOM 5474 N N . LEU A 1 700 ? 14.801 10.087 25.395 1.00 91.62 700 LEU A N 1
ATOM 5475 C CA . LEU A 1 700 ? 15.744 11.063 24.842 1.00 91.62 700 LEU A CA 1
ATOM 5476 C C . LEU A 1 700 ? 16.707 10.415 23.835 1.00 91.62 700 LEU A C 1
ATOM 5478 O O . LEU A 1 700 ? 16.937 10.968 22.759 1.00 91.62 700 LEU A O 1
ATOM 5482 N N . ALA A 1 701 ? 17.231 9.228 24.149 1.00 91.88 701 ALA A N 1
ATOM 5483 C CA . ALA A 1 701 ? 18.070 8.463 23.232 1.00 91.88 701 ALA A CA 1
ATOM 5484 C C . ALA A 1 701 ? 17.303 8.075 21.954 1.00 91.88 701 ALA A C 1
ATOM 5486 O O . ALA A 1 701 ? 17.819 8.258 20.850 1.00 91.88 701 ALA A O 1
ATOM 5487 N N . GLY A 1 702 ? 16.056 7.613 22.089 1.00 91.31 702 GLY A N 1
ATOM 5488 C CA . GLY A 1 702 ? 15.156 7.308 20.975 1.00 91.31 702 GLY A CA 1
ATOM 5489 C C . GLY A 1 702 ? 14.860 8.520 20.097 1.00 91.31 702 GLY A C 1
ATOM 5490 O O . GLY A 1 702 ? 14.904 8.409 18.872 1.00 91.31 702 GLY A O 1
ATOM 5491 N N . LEU A 1 703 ? 14.670 9.698 20.698 1.00 92.06 703 LEU A N 1
ATOM 5492 C CA . LEU A 1 703 ? 14.470 10.950 19.972 1.00 92.06 703 LEU A CA 1
ATOM 5493 C C . LEU A 1 703 ? 15.698 11.315 19.131 1.00 92.06 703 LEU A C 1
ATOM 5495 O O . LEU A 1 703 ? 15.556 11.620 17.947 1.00 92.06 703 LEU A O 1
ATOM 5499 N N . ILE A 1 704 ? 16.894 11.252 19.725 1.00 92.56 704 ILE A N 1
ATOM 5500 C CA . ILE A 1 704 ? 18.159 11.551 19.037 1.00 92.56 704 ILE A CA 1
ATOM 5501 C C . ILE A 1 704 ? 18.377 10.570 17.881 1.00 92.56 704 ILE A C 1
ATOM 5503 O O . ILE A 1 704 ? 18.631 10.997 16.754 1.00 92.56 704 ILE A O 1
ATOM 5507 N N . ILE A 1 705 ? 18.236 9.266 18.138 1.00 91.12 705 ILE A N 1
ATOM 5508 C CA . ILE A 1 705 ? 18.394 8.223 17.117 1.00 91.12 705 ILE A CA 1
ATOM 5509 C C . ILE A 1 705 ? 17.372 8.417 15.992 1.00 91.12 705 ILE A C 1
ATOM 5511 O O . ILE A 1 705 ? 17.759 8.402 14.826 1.00 91.12 705 ILE A O 1
ATOM 5515 N N . GLY A 1 706 ? 16.100 8.658 16.322 1.00 91.19 706 GLY A N 1
ATOM 5516 C CA . GLY A 1 706 ? 15.035 8.889 15.345 1.00 91.19 706 GLY A CA 1
ATOM 5517 C C . GLY A 1 706 ? 15.296 10.111 14.460 1.00 91.19 706 GLY A C 1
ATOM 5518 O O . GLY A 1 706 ? 15.225 10.010 13.237 1.00 91.19 706 GLY A O 1
ATOM 5519 N N . ILE A 1 707 ? 15.700 11.248 15.038 1.00 91.69 707 ILE A N 1
ATOM 5520 C CA . ILE A 1 707 ? 16.004 12.462 14.261 1.00 91.69 707 ILE A CA 1
ATOM 5521 C C . ILE A 1 707 ? 17.205 12.229 13.338 1.00 91.69 707 ILE A C 1
ATOM 5523 O O . ILE A 1 707 ? 17.138 12.560 12.152 1.00 91.69 707 ILE A O 1
ATOM 5527 N N . LEU A 1 708 ? 18.292 11.642 13.852 1.00 90.12 708 LEU A N 1
ATOM 5528 C CA . LEU A 1 708 ? 19.497 11.372 13.064 1.00 90.12 708 LEU A CA 1
ATOM 5529 C C . LEU A 1 708 ? 19.216 10.383 11.927 1.00 90.12 708 LEU A C 1
ATOM 5531 O O . LEU A 1 708 ? 19.573 10.652 10.779 1.00 90.12 708 LEU A O 1
ATOM 5535 N N . ALA A 1 709 ? 18.542 9.271 12.226 1.00 90.62 709 ALA A N 1
ATOM 5536 C CA . ALA A 1 709 ? 18.187 8.246 11.250 1.00 90.62 709 ALA A CA 1
ATOM 5537 C C . ALA A 1 709 ? 17.239 8.792 10.173 1.00 90.62 709 ALA A C 1
ATOM 5539 O O . ALA A 1 709 ? 17.493 8.614 8.979 1.00 90.62 709 ALA A O 1
ATOM 5540 N N . GLY A 1 710 ? 16.186 9.507 10.579 1.00 91.38 710 GLY A N 1
ATOM 5541 C CA . GLY A 1 710 ? 15.194 10.086 9.677 1.00 91.38 710 GLY A CA 1
ATOM 5542 C C . GLY A 1 710 ? 15.794 11.152 8.761 1.00 91.38 710 GLY A C 1
ATOM 5543 O O . GLY A 1 710 ? 15.627 11.082 7.541 1.00 91.38 710 GLY A O 1
ATOM 5544 N N . ALA A 1 711 ? 16.556 12.099 9.321 1.00 90.00 711 ALA A N 1
ATOM 5545 C CA . ALA A 1 711 ? 17.222 13.143 8.544 1.00 90.00 711 ALA A CA 1
ATOM 5546 C C . ALA A 1 711 ? 18.232 12.555 7.549 1.00 90.00 711 ALA A C 1
ATOM 5548 O O . ALA A 1 711 ? 18.289 12.990 6.397 1.00 90.00 711 ALA A O 1
ATOM 5549 N N . TYR A 1 712 ? 19.002 11.549 7.969 1.00 88.88 712 TYR A N 1
ATOM 5550 C CA . TYR A 1 712 ? 19.956 10.864 7.105 1.00 88.88 712 TYR A CA 1
ATOM 5551 C C . TYR A 1 712 ? 19.264 10.129 5.947 1.00 88.88 712 TYR A C 1
ATOM 5553 O O . TYR A 1 712 ? 19.623 10.334 4.786 1.00 88.88 712 TYR A O 1
ATOM 5561 N N . CYS A 1 713 ? 18.223 9.342 6.237 1.00 92.06 713 CYS A N 1
ATOM 5562 C CA . CYS A 1 713 ? 17.477 8.606 5.213 1.00 92.06 713 CYS A CA 1
ATOM 5563 C C . CYS A 1 713 ? 16.806 9.549 4.210 1.00 92.06 713 CYS A C 1
ATOM 5565 O O . CYS A 1 713 ? 16.909 9.329 3.006 1.00 92.06 713 CYS A O 1
ATOM 5567 N N . LEU A 1 714 ? 16.165 10.627 4.676 1.00 91.50 714 LEU A N 1
ATOM 5568 C CA . LEU A 1 714 ? 15.534 11.613 3.795 1.00 91.50 714 LEU A CA 1
ATOM 5569 C C . LEU A 1 714 ? 16.549 12.329 2.896 1.00 91.50 714 LEU A C 1
ATOM 5571 O O . LEU A 1 714 ? 16.246 12.580 1.729 1.00 91.50 714 LEU A O 1
ATOM 5575 N N . ARG A 1 715 ? 17.753 12.631 3.402 1.00 88.94 715 ARG A N 1
ATOM 5576 C CA . ARG A 1 715 ? 18.839 13.207 2.592 1.00 88.94 715 ARG A CA 1
ATOM 5577 C C . ARG A 1 715 ? 19.289 12.243 1.496 1.00 88.94 715 ARG A C 1
ATOM 5579 O O . ARG A 1 715 ? 19.311 12.645 0.337 1.00 88.94 715 ARG A O 1
ATOM 5586 N N . LEU A 1 716 ? 19.565 10.982 1.835 1.00 87.62 716 LEU A N 1
ATOM 5587 C CA . LEU A 1 716 ? 19.959 9.965 0.853 1.00 87.62 716 LEU A CA 1
ATOM 5588 C C . LEU A 1 716 ? 18.872 9.731 -0.203 1.00 87.62 716 LEU A C 1
ATOM 5590 O O . LEU A 1 716 ? 19.144 9.765 -1.398 1.00 87.62 716 LEU A O 1
ATOM 5594 N N . LEU A 1 717 ? 17.619 9.569 0.224 1.00 91.31 717 LEU A N 1
ATOM 5595 C CA . LEU A 1 717 ? 16.479 9.384 -0.677 1.00 91.31 717 LEU A CA 1
ATOM 5596 C C . LEU A 1 717 ? 16.270 10.589 -1.601 1.00 91.31 717 LEU A C 1
ATOM 5598 O O . LEU A 1 717 ? 15.895 10.428 -2.764 1.00 91.31 717 LEU A O 1
ATOM 5602 N N . LYS A 1 718 ? 16.516 11.807 -1.107 1.00 89.69 718 LYS A N 1
ATOM 5603 C CA . LYS A 1 718 ? 16.495 13.015 -1.933 1.00 89.69 718 LYS A CA 1
ATOM 5604 C C . LYS A 1 718 ? 17.604 12.981 -2.987 1.00 89.69 718 LYS A C 1
ATOM 5606 O O . LYS A 1 718 ? 17.312 13.248 -4.146 1.00 89.69 718 LYS A O 1
ATOM 5611 N N . MET A 1 719 ? 18.835 12.629 -2.615 1.00 85.12 719 MET A N 1
ATOM 5612 C CA . MET A 1 719 ? 19.963 12.541 -3.556 1.00 85.12 719 MET A CA 1
ATOM 5613 C C . MET A 1 719 ? 19.727 11.488 -4.649 1.00 85.12 719 MET A C 1
ATOM 5615 O O . MET A 1 719 ? 20.030 11.730 -5.810 1.00 85.12 719 MET A O 1
ATOM 5619 N N . GLU A 1 720 ? 19.109 10.362 -4.295 1.00 86.69 720 GLU A N 1
ATOM 5620 C CA . GLU A 1 720 ? 18.739 9.279 -5.221 1.00 86.69 720 GLU A CA 1
ATOM 5621 C C . GLU A 1 720 ? 17.471 9.575 -6.043 1.00 86.69 720 GLU A C 1
ATOM 5623 O O . GLU A 1 720 ? 17.079 8.804 -6.922 1.00 86.69 720 GLU A O 1
ATOM 5628 N N . SER A 1 721 ? 16.768 10.673 -5.751 1.00 88.44 721 SER A N 1
ATOM 5629 C CA . SER A 1 721 ? 15.598 11.075 -6.529 1.00 88.44 721 SER A CA 1
ATOM 5630 C C . SER A 1 721 ? 16.038 11.757 -7.818 1.00 88.44 721 SER A C 1
ATOM 5632 O O . SER A 1 721 ? 16.834 12.690 -7.784 1.00 88.44 721 SER A O 1
ATOM 5634 N N . ALA A 1 722 ? 15.453 11.364 -8.949 1.00 84.88 722 ALA A N 1
ATOM 5635 C CA . ALA A 1 722 ? 15.663 12.069 -10.208 1.00 84.88 722 ALA A CA 1
ATOM 5636 C C . ALA A 1 722 ? 15.187 13.530 -10.112 1.00 84.88 722 ALA A C 1
ATOM 5638 O O . ALA A 1 722 ? 14.176 13.824 -9.465 1.00 84.88 722 ALA A O 1
ATOM 5639 N N . TYR A 1 723 ? 15.901 14.428 -10.790 1.00 85.44 723 TYR A N 1
ATOM 5640 C CA . TYR A 1 723 ? 15.544 15.839 -10.887 1.00 85.44 723 TYR A CA 1
ATOM 5641 C C . TYR A 1 723 ? 14.335 15.982 -11.819 1.00 85.44 723 TYR A C 1
ATOM 5643 O O . TYR A 1 723 ? 14.421 15.688 -13.012 1.00 85.44 723 TYR A O 1
ATOM 5651 N N . ARG A 1 724 ? 13.172 16.346 -11.269 1.00 87.25 724 ARG A N 1
ATOM 5652 C CA . ARG A 1 724 ? 11.898 16.345 -12.006 1.00 87.25 724 ARG A CA 1
ATOM 5653 C C . ARG A 1 724 ? 11.117 17.632 -11.810 1.00 87.25 724 ARG A C 1
ATOM 5655 O O . ARG A 1 724 ? 11.024 18.160 -10.700 1.00 87.25 724 ARG A O 1
ATOM 5662 N N . LYS A 1 725 ? 10.464 18.099 -12.877 1.00 83.94 725 LYS A N 1
ATOM 5663 C CA . LYS A 1 725 ? 9.522 19.225 -12.804 1.00 83.94 725 LYS A CA 1
ATOM 5664 C C . LYS A 1 725 ? 8.117 18.734 -12.458 1.00 83.94 725 LYS A C 1
ATOM 5666 O O . LYS A 1 725 ? 7.610 17.777 -13.038 1.00 83.94 725 LYS A O 1
ATOM 5671 N N . LYS A 1 726 ? 7.440 19.433 -11.543 1.00 83.06 726 LYS A N 1
ATOM 5672 C CA . LYS A 1 726 ? 6.035 19.169 -11.180 1.00 83.06 726 LYS A CA 1
ATOM 5673 C C . LYS A 1 726 ? 5.083 19.772 -12.222 1.00 83.06 726 LYS A C 1
ATOM 5675 O O . LYS A 1 726 ? 4.471 20.807 -11.972 1.00 83.06 726 LYS A O 1
ATOM 5680 N N . GLY A 1 727 ? 5.013 19.158 -13.405 1.00 77.38 727 GLY A N 1
ATOM 5681 C CA . GLY A 1 727 ? 4.182 19.587 -14.541 1.00 77.38 727 GLY A CA 1
ATOM 5682 C C . GLY A 1 727 ? 3.173 18.529 -15.014 1.00 77.38 727 GLY A C 1
ATOM 5683 O O . GLY A 1 727 ? 3.146 17.408 -14.508 1.00 77.38 727 GLY A O 1
ATOM 5684 N N . GLY A 1 728 ? 2.323 18.898 -15.979 1.00 80.88 728 GLY A N 1
ATOM 5685 C CA . GLY A 1 728 ? 1.389 17.981 -16.648 1.00 80.88 728 GLY A CA 1
ATOM 5686 C C . GLY A 1 728 ? 0.356 17.329 -15.718 1.00 80.88 728 GLY A C 1
ATOM 5687 O O . GLY A 1 728 ? -0.233 17.979 -14.852 1.00 80.88 728 GLY A O 1
ATOM 5688 N N . ASN A 1 729 ? 0.156 16.019 -15.881 1.00 74.44 729 ASN A N 1
ATOM 5689 C CA . ASN A 1 729 ? -0.820 15.207 -15.144 1.00 74.44 729 ASN A CA 1
ATOM 5690 C C . ASN A 1 729 ? -0.557 15.098 -13.630 1.00 74.44 729 ASN A C 1
ATOM 5692 O O . ASN A 1 729 ? -1.451 14.678 -12.890 1.00 74.44 729 ASN A O 1
ATOM 5696 N N . MET A 1 730 ? 0.633 15.489 -13.166 1.00 80.75 730 MET A N 1
ATOM 5697 C CA . MET A 1 730 ? 1.037 15.503 -11.756 1.00 80.75 730 MET A CA 1
ATOM 5698 C C . MET A 1 730 ? 0.814 16.873 -11.084 1.00 80.75 730 MET A C 1
ATOM 5700 O O . MET A 1 730 ? 0.987 17.009 -9.873 1.00 80.75 730 MET A O 1
ATOM 5704 N N . PHE A 1 731 ? 0.390 17.898 -11.834 1.00 83.44 731 PHE A N 1
ATOM 5705 C CA . PHE A 1 731 ? 0.171 19.240 -11.289 1.00 83.44 731 PHE A CA 1
ATOM 5706 C C . PHE A 1 731 ? -0.962 19.284 -10.252 1.00 83.44 731 PHE A C 1
ATOM 5708 O O . PHE A 1 731 ? -0.776 19.785 -9.140 1.00 83.44 731 PHE A O 1
ATOM 5715 N N . TRP A 1 732 ? -2.139 18.747 -10.587 1.00 87.00 732 TRP A N 1
ATOM 5716 C CA . TRP A 1 732 ? -3.308 18.841 -9.710 1.00 87.00 732 TRP A CA 1
ATOM 5717 C C . TRP A 1 732 ? -3.179 18.019 -8.409 1.00 87.00 732 TRP A C 1
ATOM 5719 O O . TRP A 1 732 ? -3.516 18.584 -7.365 1.00 87.00 732 TRP A O 1
ATOM 5729 N N . PRO A 1 733 ? -2.644 16.771 -8.384 1.00 90.62 733 PRO A N 1
ATOM 5730 C CA . PRO A 1 733 ? -2.495 16.025 -7.134 1.00 90.62 733 PRO A CA 1
ATOM 5731 C C . PRO A 1 733 ? -1.505 16.709 -6.188 1.00 90.62 733 PRO A C 1
ATOM 5733 O O . PRO A 1 733 ? -1.784 16.857 -5.003 1.00 90.62 733 PRO A O 1
ATOM 5736 N N . MET A 1 734 ? -0.383 17.213 -6.717 1.00 91.56 734 MET A N 1
ATOM 5737 C CA . MET A 1 734 ? 0.629 17.924 -5.925 1.00 91.56 734 MET A CA 1
ATOM 5738 C C . MET A 1 734 ? 0.098 19.244 -5.356 1.00 91.56 734 MET A C 1
ATOM 5740 O O . MET A 1 734 ? 0.423 19.609 -4.225 1.00 91.56 734 MET A O 1
ATOM 5744 N N . ARG A 1 735 ? -0.756 19.952 -6.108 1.00 91.75 735 ARG A N 1
ATOM 5745 C CA . ARG A 1 735 ? -1.428 21.164 -5.626 1.00 91.75 735 ARG A CA 1
ATOM 5746 C C . ARG A 1 735 ? -2.420 20.853 -4.504 1.00 91.75 735 ARG A C 1
ATOM 5748 O O . ARG A 1 735 ? -2.413 21.566 -3.503 1.00 91.75 735 ARG A O 1
ATOM 5755 N N . LEU A 1 736 ? -3.235 19.805 -4.649 1.00 92.50 736 LEU A N 1
ATOM 5756 C CA . LEU A 1 736 ? -4.161 19.371 -3.598 1.00 92.50 736 LEU A CA 1
ATOM 5757 C C . LEU A 1 736 ? -3.416 18.951 -2.333 1.00 92.50 736 LEU A C 1
ATOM 5759 O O . LEU A 1 736 ? -3.763 19.424 -1.258 1.00 92.50 736 LEU A O 1
ATOM 5763 N N . LEU A 1 737 ? -2.346 18.162 -2.463 1.00 94.62 737 LEU A N 1
ATOM 5764 C CA . LEU A 1 737 ? -1.494 17.793 -1.331 1.00 94.62 737 LEU A CA 1
ATOM 5765 C C . LEU A 1 737 ? -0.984 19.023 -0.582 1.00 94.62 737 LEU A C 1
ATOM 5767 O O . LEU A 1 737 ? -1.045 19.063 0.642 1.00 94.62 737 LEU A O 1
ATOM 5771 N N . ARG A 1 738 ? -0.522 20.057 -1.288 1.00 95.00 738 ARG A N 1
ATOM 5772 C CA . ARG A 1 738 ? -0.070 21.286 -0.628 1.00 95.00 738 ARG A CA 1
ATOM 5773 C C . ARG A 1 738 ? -1.208 21.989 0.116 1.00 95.00 738 ARG A C 1
ATOM 5775 O O . ARG A 1 738 ? -1.006 22.437 1.238 1.00 95.00 738 ARG A O 1
ATOM 5782 N N . ILE A 1 739 ? -2.389 22.087 -0.499 1.00 95.56 739 ILE A N 1
ATOM 5783 C CA . ILE A 1 739 ? -3.570 22.726 0.103 1.00 95.56 739 ILE A CA 1
ATOM 5784 C C . ILE A 1 739 ? -4.014 21.966 1.355 1.00 95.56 739 ILE A C 1
ATOM 5786 O O . ILE A 1 739 ? -4.150 22.578 2.410 1.00 95.56 739 ILE A O 1
ATOM 5790 N N . PHE A 1 740 ? -4.180 20.646 1.265 1.00 96.19 740 PHE A N 1
ATOM 5791 C CA . PHE A 1 740 ? -4.577 19.817 2.403 1.00 96.19 740 PHE A CA 1
ATOM 5792 C C . PHE A 1 740 ? -3.554 19.881 3.537 1.00 96.19 740 PHE A C 1
ATOM 5794 O O . PHE A 1 740 ? -3.952 20.015 4.688 1.00 96.19 740 PHE A O 1
ATOM 5801 N N . GLY A 1 741 ? -2.254 19.899 3.223 1.00 95.44 741 GLY A N 1
ATOM 5802 C CA . GLY A 1 741 ? -1.198 20.073 4.223 1.00 95.44 741 GLY A CA 1
ATOM 5803 C C . GLY A 1 741 ? -1.274 21.421 4.951 1.00 95.44 741 GLY A C 1
ATOM 5804 O O . GLY A 1 741 ? -1.079 21.470 6.159 1.00 95.44 741 GLY A O 1
ATOM 5805 N N . MET A 1 742 ? -1.610 22.514 4.253 1.00 96.12 742 MET A N 1
ATOM 5806 C CA . MET A 1 742 ? -1.809 23.825 4.893 1.00 96.12 742 MET A CA 1
ATOM 5807 C C . MET A 1 742 ? -3.062 23.858 5.778 1.00 96.12 742 MET A C 1
ATOM 5809 O O . MET A 1 742 ? -3.019 24.430 6.865 1.00 96.12 742 MET A O 1
ATOM 5813 N N . ILE A 1 743 ? -4.164 23.245 5.331 1.00 96.38 743 ILE A N 1
ATOM 5814 C CA . ILE A 1 743 ? -5.404 23.170 6.116 1.00 96.38 743 ILE A CA 1
ATOM 5815 C C . ILE A 1 743 ? -5.184 22.316 7.369 1.00 96.38 743 ILE A C 1
ATOM 5817 O O . ILE A 1 743 ? -5.523 22.761 8.461 1.00 96.38 743 ILE A O 1
ATOM 5821 N N . ASN A 1 744 ? -4.568 21.137 7.238 1.00 94.81 744 ASN A N 1
ATOM 5822 C CA . ASN A 1 744 ? -4.255 20.288 8.388 1.00 94.81 744 ASN A CA 1
ATOM 5823 C C . ASN A 1 744 ? -3.309 20.982 9.364 1.00 94.81 744 ASN A C 1
ATOM 5825 O O . ASN A 1 744 ? -3.570 20.948 10.558 1.00 94.81 744 ASN A O 1
ATOM 5829 N N . LEU A 1 745 ? -2.284 21.693 8.880 1.00 95.44 745 LEU A N 1
ATOM 5830 C CA . LEU A 1 745 ? -1.406 22.472 9.753 1.00 95.44 745 LEU A CA 1
ATOM 5831 C C . LEU A 1 745 ? -2.195 23.502 10.578 1.00 95.44 745 LEU A C 1
ATOM 5833 O O . LEU A 1 745 ? -1.982 23.618 11.783 1.00 95.44 745 LEU A O 1
ATOM 5837 N N . PHE A 1 746 ? -3.129 24.222 9.951 1.00 95.12 746 PHE A N 1
ATOM 5838 C CA . PHE A 1 746 ? -4.000 25.167 10.651 1.00 95.12 746 PHE A CA 1
ATOM 5839 C C . PHE A 1 746 ? -4.901 24.474 11.686 1.00 95.12 746 PHE A C 1
ATOM 5841 O O . PHE A 1 746 ? -5.004 24.944 12.821 1.00 95.12 746 PHE A O 1
ATOM 5848 N N . LEU A 1 747 ? -5.524 23.350 11.321 1.00 93.25 747 LEU A N 1
ATOM 5849 C CA . LEU A 1 747 ? -6.376 22.575 12.226 1.00 93.25 747 LEU A CA 1
ATOM 5850 C C . LEU A 1 747 ? -5.587 22.030 13.418 1.00 93.25 747 LEU A C 1
ATOM 5852 O O . LEU A 1 747 ? -6.035 22.183 14.545 1.00 93.25 747 LEU A O 1
ATOM 5856 N N . THR A 1 748 ? -4.390 21.488 13.197 1.00 91.94 748 THR A N 1
ATOM 5857 C CA . THR A 1 748 ? -3.529 20.958 14.262 1.00 91.94 748 THR A CA 1
ATOM 5858 C C . THR A 1 748 ? -3.025 22.051 15.197 1.00 91.94 748 THR A C 1
ATOM 5860 O O . THR A 1 748 ? -2.996 21.858 16.407 1.00 91.94 748 THR A O 1
ATOM 5863 N N . VAL A 1 749 ? -2.669 23.232 14.681 1.00 90.75 749 VAL A N 1
ATOM 5864 C CA . VAL A 1 749 ? -2.334 24.378 15.545 1.00 90.75 749 VAL A CA 1
ATOM 5865 C C . VAL A 1 749 ? -3.554 24.812 16.362 1.00 90.75 749 VAL A C 1
ATOM 5867 O O . VAL A 1 749 ? -3.424 25.088 17.553 1.00 90.75 749 VAL A O 1
ATOM 5870 N N . THR A 1 750 ? -4.741 24.829 15.752 1.00 88.25 750 THR A N 1
ATOM 5871 C CA . THR A 1 750 ? -5.998 25.155 16.444 1.00 88.25 750 THR A CA 1
ATOM 5872 C C . THR A 1 750 ? -6.307 24.137 17.544 1.00 88.25 750 THR A C 1
ATOM 5874 O O . THR A 1 750 ? -6.626 24.526 18.664 1.00 88.25 750 THR A O 1
ATOM 5877 N N . GLU A 1 751 ? -6.154 22.846 17.256 1.00 85.88 751 GLU A N 1
ATOM 5878 C CA . GLU A 1 751 ? -6.328 21.754 18.211 1.00 85.88 751 GLU A CA 1
ATOM 5879 C C . GLU A 1 751 ? -5.313 21.834 19.357 1.00 85.88 751 GLU A C 1
ATOM 5881 O O . GLU A 1 751 ? -5.693 21.705 20.516 1.00 85.88 751 GLU A O 1
ATOM 5886 N N . LEU A 1 752 ? -4.042 22.133 19.076 1.00 83.88 752 LEU A N 1
ATOM 5887 C CA . LEU A 1 752 ? -3.034 22.336 20.118 1.00 83.88 752 LEU A CA 1
ATOM 5888 C C . LEU A 1 752 ? -3.403 23.497 21.039 1.00 83.88 752 LEU A C 1
ATOM 5890 O O . LEU A 1 752 ? -3.384 23.334 22.258 1.00 83.88 752 LEU A O 1
ATOM 5894 N N . LEU A 1 753 ? -3.768 24.656 20.481 1.00 82.69 753 LEU A N 1
ATOM 5895 C CA . LEU A 1 753 ? -4.220 25.810 21.268 1.00 82.69 753 LEU A CA 1
ATOM 5896 C C . LEU A 1 753 ? -5.422 25.445 22.141 1.00 82.69 753 LEU A C 1
ATOM 5898 O O . LEU A 1 753 ? -5.476 25.815 23.315 1.00 82.69 753 LEU A O 1
ATOM 5902 N N . PHE A 1 754 ? -6.344 24.663 21.587 1.00 78.38 754 PHE A N 1
ATOM 5903 C CA . PHE A 1 754 ? -7.508 24.161 22.291 1.00 78.38 754 PHE A CA 1
ATOM 5904 C C . PHE A 1 754 ? -7.138 23.218 23.440 1.00 78.38 754 PHE A C 1
ATOM 5906 O O . PHE A 1 754 ? -7.582 23.420 24.568 1.00 78.38 754 PHE A O 1
ATOM 5913 N N . ILE A 1 755 ? -6.261 22.241 23.193 1.00 75.06 755 ILE A N 1
ATOM 5914 C CA . ILE A 1 755 ? -5.728 21.320 24.202 1.00 75.06 755 ILE A CA 1
ATOM 5915 C C . ILE A 1 755 ? -5.023 22.097 25.321 1.00 75.06 755 ILE A C 1
ATOM 5917 O O . ILE A 1 755 ? -5.221 21.787 26.497 1.00 75.06 755 ILE A O 1
ATOM 5921 N N . PHE A 1 756 ? -4.227 23.119 24.989 1.00 73.81 756 PHE A N 1
ATOM 5922 C CA . PHE A 1 756 ? -3.557 23.967 25.978 1.00 73.81 756 PHE A CA 1
ATOM 5923 C C . PHE A 1 756 ? -4.552 24.784 26.811 1.00 73.81 756 PHE A C 1
ATOM 5925 O O . PHE A 1 756 ? -4.432 24.816 28.037 1.00 73.81 756 PHE A O 1
ATOM 5932 N N . GLN A 1 757 ? -5.560 25.392 26.182 1.00 70.69 757 GLN A N 1
ATOM 5933 C CA . GLN A 1 757 ? -6.605 26.145 26.879 1.00 70.69 757 GLN A CA 1
ATOM 5934 C C . GLN A 1 757 ? -7.425 25.248 27.814 1.00 70.69 757 GLN A C 1
ATOM 5936 O O . GLN A 1 757 ? -7.689 25.615 28.960 1.00 70.69 757 GLN A O 1
ATOM 5941 N N . VAL A 1 758 ? -7.782 24.052 27.346 1.00 66.81 758 VAL A N 1
ATOM 5942 C CA . VAL A 1 758 ? -8.474 23.038 28.140 1.00 66.81 758 VAL A CA 1
ATOM 5943 C C . VAL A 1 758 ? -7.596 22.606 29.322 1.00 66.81 758 VAL A C 1
ATOM 5945 O O . VAL A 1 758 ? -8.056 22.643 30.461 1.00 66.81 758 VAL A O 1
ATOM 5948 N N . LYS A 1 759 ? -6.304 22.313 29.110 1.00 62.66 759 LYS A N 1
ATOM 5949 C CA . LYS A 1 759 ? -5.358 21.924 30.179 1.00 62.66 759 LYS A CA 1
ATOM 5950 C C . LYS A 1 759 ? -5.157 22.979 31.267 1.00 62.66 759 LYS A C 1
ATOM 5952 O O . LYS A 1 759 ? -4.955 22.605 32.421 1.00 62.66 759 LYS A O 1
ATOM 5957 N N . LEU A 1 760 ? -5.204 24.269 30.933 1.00 61.47 760 LEU A N 1
ATOM 5958 C CA . LEU A 1 760 ? -5.060 25.349 31.919 1.00 61.47 760 LEU A CA 1
ATOM 5959 C C . LEU A 1 760 ? -6.235 25.393 32.912 1.00 61.47 760 LEU A C 1
ATOM 5961 O O . LEU A 1 760 ? -6.027 25.710 34.083 1.00 61.47 760 LEU A O 1
ATOM 5965 N N . ASN A 1 761 ? -7.438 25.014 32.469 1.00 56.53 761 ASN A N 1
ATOM 5966 C CA . ASN A 1 761 ? -8.667 25.087 33.264 1.00 56.53 761 ASN A CA 1
ATOM 5967 C C . ASN A 1 761 ? -9.159 23.726 33.794 1.00 56.53 761 ASN A C 1
ATOM 5969 O O . ASN A 1 761 ? -10.040 23.694 34.657 1.00 56.53 761 ASN A O 1
ATOM 5973 N N . TRP A 1 762 ? -8.609 22.601 33.322 1.00 61.53 762 TRP A N 1
ATOM 5974 C CA . TRP A 1 762 ? -9.052 21.271 33.751 1.00 61.53 762 TRP A CA 1
ATOM 5975 C C . TRP A 1 762 ? -8.443 20.851 35.097 1.00 61.53 762 TRP A C 1
ATOM 5977 O O . TRP A 1 762 ? -7.230 20.920 35.318 1.00 61.53 762 TRP A O 1
ATOM 5987 N N . LYS A 1 763 ? -9.293 20.362 36.011 1.00 50.22 763 LYS A N 1
ATOM 5988 C CA . LYS A 1 763 ? -8.859 19.742 37.277 1.00 50.22 763 LYS A CA 1
ATOM 5989 C C . LYS A 1 763 ? -8.400 18.293 37.097 1.00 50.22 763 LYS A C 1
ATOM 5991 O O . LYS A 1 763 ? -7.584 17.828 37.888 1.00 50.22 763 LYS A O 1
ATOM 5996 N N . PHE A 1 764 ? -8.868 17.611 36.051 1.00 46.28 764 PHE A N 1
ATOM 5997 C CA . PHE A 1 764 ? -8.557 16.212 35.778 1.00 46.28 764 PHE A CA 1
ATOM 5998 C C . PHE A 1 764 ? -7.611 16.097 34.578 1.00 46.28 764 PHE A C 1
ATOM 6000 O O . PHE A 1 764 ? -7.884 16.597 33.491 1.00 46.28 764 PHE A O 1
ATOM 6007 N N . THR A 1 765 ? -6.462 15.462 34.784 1.00 49.00 765 THR A N 1
ATOM 6008 C CA . THR A 1 765 ? -5.520 15.110 33.717 1.00 49.00 765 THR A CA 1
ATOM 6009 C C . THR A 1 765 ? -5.947 13.773 33.129 1.00 49.00 765 THR A C 1
ATOM 6011 O O . THR A 1 765 ? -5.558 12.727 33.643 1.00 49.00 765 THR A O 1
ATOM 6014 N N . ASP A 1 766 ? -6.781 13.812 32.094 1.00 54.88 766 ASP A N 1
ATOM 6015 C CA . ASP A 1 766 ? -7.257 12.611 31.409 1.00 54.88 766 ASP A CA 1
ATOM 6016 C C . ASP A 1 766 ? -6.215 12.107 30.392 1.00 54.88 766 ASP A C 1
ATOM 6018 O O . ASP A 1 766 ? -5.539 12.894 29.715 1.00 54.88 766 ASP A O 1
ATOM 6022 N N . ALA A 1 767 ? -6.100 10.785 30.266 1.00 52.81 767 ALA A N 1
ATOM 6023 C CA . ALA A 1 767 ? -5.269 10.124 29.271 1.00 52.81 767 ALA A CA 1
ATOM 6024 C C . ALA A 1 767 ? -5.625 10.597 27.851 1.00 52.81 767 ALA A C 1
ATOM 6026 O O . ALA A 1 767 ? -4.721 10.832 27.051 1.00 52.81 767 ALA A O 1
ATOM 6027 N N . ALA A 1 768 ? -6.909 10.851 27.567 1.00 52.59 768 ALA A N 1
ATOM 6028 C CA . ALA A 1 768 ? -7.376 11.344 26.267 1.00 52.59 768 ALA A CA 1
ATOM 6029 C C . ALA A 1 768 ? -6.703 12.665 25.829 1.00 52.59 768 ALA A C 1
ATOM 6031 O O . ALA A 1 768 ? -6.393 12.849 24.654 1.00 52.59 768 ALA A O 1
ATOM 6032 N N . VAL A 1 769 ? -6.405 13.566 26.771 1.00 59.16 769 VAL A N 1
ATOM 6033 C CA . VAL A 1 769 ? -5.772 14.873 26.493 1.00 59.16 769 VAL A CA 1
ATOM 6034 C C . VAL A 1 769 ? -4.267 14.751 26.301 1.00 59.16 769 VAL A C 1
ATOM 6036 O O . VAL A 1 769 ? -3.652 15.537 25.582 1.00 59.16 769 VAL A O 1
ATOM 6039 N N . ASN A 1 770 ? -3.643 13.791 26.981 1.00 62.66 770 ASN A N 1
ATOM 6040 C CA . ASN A 1 770 ? -2.224 13.505 26.798 1.00 62.66 770 ASN A CA 1
ATOM 6041 C C . ASN A 1 770 ? -1.990 12.847 25.435 1.00 62.66 770 ASN A C 1
ATOM 6043 O O . ASN A 1 770 ? -1.121 13.289 24.691 1.00 62.66 770 ASN A O 1
ATOM 6047 N N . TYR A 1 771 ? -2.861 11.915 25.053 1.00 66.12 771 TYR A N 1
ATOM 6048 C CA . TYR A 1 771 ? -2.856 11.307 23.729 1.00 66.12 771 TYR A CA 1
ATOM 6049 C C . TYR A 1 771 ? -3.182 12.294 22.591 1.00 66.12 771 TYR A C 1
ATOM 6051 O O . TYR A 1 771 ? -2.591 12.185 21.522 1.00 66.12 771 TYR A O 1
ATOM 6059 N N . GLY A 1 772 ? -4.019 13.315 22.816 1.00 70.06 772 GLY A N 1
ATOM 6060 C CA . GLY A 1 772 ? -4.243 14.380 21.823 1.00 70.06 772 GLY A CA 1
ATOM 6061 C C . GLY A 1 772 ? -2.981 15.191 21.484 1.00 70.06 772 GLY A C 1
ATOM 6062 O O . GLY A 1 772 ? -2.804 15.626 20.350 1.00 70.06 772 GLY A O 1
ATOM 6063 N N . VAL A 1 773 ? -2.050 15.347 22.438 1.00 74.62 773 VAL A N 1
ATOM 6064 C CA . VAL A 1 773 ? -0.748 15.989 22.172 1.00 74.62 773 VAL A CA 1
ATOM 6065 C C . VAL A 1 773 ? 0.123 15.110 21.274 1.00 74.62 773 VAL A C 1
ATOM 6067 O O . VAL A 1 773 ? 0.789 15.634 20.384 1.00 74.62 773 VAL A O 1
ATOM 6070 N N . LEU A 1 774 ? 0.105 13.788 21.477 1.00 76.88 774 LEU A N 1
ATOM 6071 C CA . LEU A 1 774 ? 0.823 12.831 20.628 1.00 76.88 774 LEU A CA 1
ATOM 6072 C C . LEU A 1 774 ? 0.340 12.903 19.172 1.00 76.88 774 LEU A C 1
ATOM 6074 O O . LEU A 1 774 ? 1.171 13.045 18.275 1.00 76.88 774 LEU A O 1
ATOM 6078 N N . ASP A 1 775 ? -0.977 12.855 18.955 1.00 80.62 775 ASP A N 1
ATOM 6079 C CA . ASP A 1 775 ? -1.583 12.964 17.619 1.00 80.62 775 ASP A CA 1
ATOM 6080 C C . ASP A 1 775 ? -1.211 14.297 16.956 1.00 80.62 775 ASP A C 1
ATOM 6082 O O . ASP A 1 775 ? -0.702 14.329 15.839 1.00 80.62 775 ASP A O 1
ATOM 6086 N N . SER A 1 776 ? -1.311 15.404 17.699 1.00 85.31 776 SER A N 1
ATOM 6087 C CA . SER A 1 776 ? -0.920 16.724 17.198 1.00 85.31 776 SER A CA 1
ATOM 6088 C C . SER A 1 776 ? 0.556 16.801 16.780 1.00 85.31 776 SER A C 1
ATOM 6090 O O . SER A 1 776 ? 0.876 17.399 15.753 1.00 85.31 776 SER A O 1
ATOM 6092 N N . ILE A 1 777 ? 1.478 16.203 17.545 1.00 84.69 777 ILE A N 1
ATOM 6093 C CA . ILE A 1 777 ? 2.910 16.181 17.196 1.00 84.69 777 ILE A CA 1
ATOM 6094 C C . ILE A 1 777 ? 3.147 15.343 15.932 1.00 84.69 777 ILE A C 1
ATOM 6096 O O . ILE A 1 777 ? 3.907 15.772 15.058 1.00 84.69 777 ILE A O 1
ATOM 6100 N N . SER A 1 778 ? 2.488 14.184 15.818 1.00 87.44 778 SER A N 1
ATOM 6101 C CA . SER A 1 778 ? 2.545 13.345 14.612 1.00 87.44 778 SER A CA 1
ATOM 6102 C C . SER A 1 778 ? 2.045 14.108 13.389 1.00 87.44 778 SER A C 1
ATOM 6104 O O . SER A 1 778 ? 2.757 14.243 12.389 1.00 87.44 778 SER A O 1
ATOM 6106 N N . MET A 1 779 ? 0.868 14.722 13.514 1.00 91.25 779 MET A N 1
ATOM 6107 C CA . MET A 1 779 ? 0.220 15.465 12.446 1.00 91.25 779 MET A CA 1
ATOM 6108 C C . MET A 1 779 ? 1.057 16.665 11.995 1.00 91.25 779 MET A C 1
ATOM 6110 O O . MET A 1 779 ? 1.173 16.915 10.794 1.00 91.25 779 MET A O 1
ATOM 6114 N N . LEU A 1 780 ? 1.708 17.382 12.922 1.00 91.88 780 LEU A N 1
ATOM 6115 C CA . LEU A 1 780 ? 2.655 18.450 12.582 1.00 91.88 780 LEU A CA 1
ATOM 6116 C C . LEU A 1 780 ? 3.814 17.920 11.734 1.00 91.88 780 LEU A C 1
ATOM 6118 O O . LEU A 1 780 ? 4.125 18.501 10.691 1.00 91.88 780 LEU A O 1
ATOM 6122 N N . ALA A 1 781 ? 4.440 16.816 12.149 1.00 90.25 781 ALA A N 1
ATOM 6123 C CA . ALA A 1 781 ? 5.544 16.207 11.415 1.00 90.25 781 ALA A CA 1
ATOM 6124 C C . ALA A 1 781 ? 5.114 15.777 9.999 1.00 90.25 781 ALA A C 1
ATOM 6126 O O . ALA A 1 781 ? 5.800 16.084 9.016 1.00 90.25 781 ALA A O 1
ATOM 6127 N N . THR A 1 782 ? 3.936 15.159 9.882 1.00 94.12 782 THR A N 1
ATOM 6128 C CA . THR A 1 782 ? 3.314 14.780 8.607 1.00 94.12 782 THR A CA 1
ATOM 6129 C C . THR A 1 782 ? 3.029 16.008 7.729 1.00 94.12 782 THR A C 1
ATOM 6131 O O . THR A 1 782 ? 3.376 16.010 6.545 1.00 94.12 782 THR A O 1
ATOM 6134 N N . CYS A 1 783 ? 2.501 17.100 8.296 1.00 95.44 783 CYS A N 1
ATOM 6135 C CA . CYS A 1 783 ? 2.255 18.354 7.577 1.00 95.44 783 CYS A CA 1
ATOM 6136 C C . CYS A 1 783 ? 3.549 18.989 7.052 1.00 95.44 783 CYS A C 1
ATOM 6138 O O . CYS A 1 783 ? 3.600 19.413 5.895 1.00 95.44 783 CYS A O 1
ATOM 6140 N N . PHE A 1 784 ? 4.616 19.033 7.856 1.00 94.31 784 PHE A N 1
ATOM 6141 C CA . PHE A 1 784 ? 5.908 19.564 7.411 1.00 94.31 784 PHE A CA 1
ATOM 6142 C C . PHE A 1 784 ? 6.506 18.732 6.276 1.00 94.31 784 PHE A C 1
ATOM 6144 O O . PHE A 1 784 ? 6.953 19.302 5.275 1.00 94.31 784 PHE A O 1
ATOM 6151 N N . LEU A 1 785 ? 6.459 17.399 6.380 1.00 94.44 785 LEU A N 1
ATOM 6152 C CA . LEU A 1 785 ? 6.894 16.508 5.305 1.00 94.44 785 LEU A CA 1
ATOM 6153 C C . LEU A 1 785 ? 6.069 16.745 4.029 1.00 94.44 785 LEU A C 1
ATOM 6155 O O . LEU A 1 785 ? 6.634 16.895 2.945 1.00 94.44 785 LEU A O 1
ATOM 6159 N N . GLN A 1 786 ? 4.746 16.859 4.156 1.00 95.81 786 GLN A N 1
ATOM 6160 C CA . GLN A 1 786 ? 3.828 17.117 3.046 1.00 95.81 786 GLN A CA 1
ATOM 6161 C C . GLN A 1 786 ? 4.119 18.451 2.346 1.00 95.81 786 GLN A C 1
ATOM 6163 O O . GLN A 1 786 ? 4.213 18.505 1.115 1.00 95.81 786 GLN A O 1
ATOM 6168 N N . LEU A 1 787 ? 4.322 19.530 3.105 1.00 95.81 787 LEU A N 1
ATOM 6169 C CA . LEU A 1 787 ? 4.661 20.850 2.565 1.00 95.81 787 LEU A CA 1
ATOM 6170 C C . LEU A 1 787 ? 6.046 20.865 1.908 1.00 95.81 787 LEU A C 1
ATOM 6172 O O . LEU A 1 787 ? 6.218 21.468 0.847 1.00 95.81 787 LEU A O 1
ATOM 6176 N N . TRP A 1 788 ? 7.022 20.163 2.484 1.00 94.94 788 TRP A N 1
ATOM 6177 C CA . TRP A 1 788 ? 8.367 20.054 1.925 1.00 94.94 788 TRP A CA 1
ATOM 6178 C C . TRP A 1 788 ? 8.399 19.268 0.607 1.00 94.94 788 TRP A C 1
ATOM 6180 O O . TRP A 1 788 ? 8.993 19.716 -0.381 1.00 94.94 788 TRP A O 1
ATOM 6190 N N . VAL A 1 789 ? 7.714 18.123 0.545 1.00 94.44 789 VAL A N 1
ATOM 6191 C CA . VAL A 1 789 ? 7.595 17.305 -0.674 1.00 94.44 789 VAL A CA 1
ATOM 6192 C C . VAL A 1 789 ? 6.860 18.067 -1.774 1.00 94.44 789 VAL A C 1
ATOM 6194 O O . VAL A 1 789 ? 7.247 18.003 -2.941 1.00 94.44 789 VAL A O 1
ATOM 6197 N N . THR A 1 790 ? 5.825 18.835 -1.431 1.00 94.38 790 THR A N 1
ATOM 6198 C CA . THR A 1 790 ? 5.008 19.577 -2.407 1.00 94.38 790 THR A CA 1
ATOM 6199 C C . THR A 1 790 ? 5.560 20.952 -2.771 1.00 94.38 790 THR A C 1
ATOM 6201 O O . THR A 1 790 ? 5.056 21.581 -3.704 1.00 94.38 790 THR A O 1
ATOM 6204 N N . HIS A 1 791 ? 6.628 21.409 -2.111 1.00 92.56 791 HIS A N 1
ATOM 6205 C CA . HIS A 1 791 ? 7.213 22.721 -2.362 1.00 92.56 791 HIS A CA 1
ATOM 6206 C C . HIS A 1 791 ? 7.603 22.896 -3.847 1.00 92.56 791 HIS A C 1
ATOM 6208 O O . HIS A 1 791 ? 8.257 22.004 -4.399 1.00 92.56 791 HIS A O 1
ATOM 6214 N N . PRO A 1 792 ? 7.251 24.012 -4.521 1.00 85.88 792 PRO A N 1
ATOM 6215 C CA . PRO A 1 792 ? 7.520 24.199 -5.953 1.00 85.88 792 PRO A CA 1
ATOM 6216 C C . PRO A 1 792 ? 9.000 24.075 -6.324 1.00 85.88 792 PRO A C 1
ATOM 6218 O O . PRO A 1 792 ? 9.326 23.488 -7.349 1.00 85.88 792 PRO A O 1
ATOM 6221 N N . ASN A 1 793 ? 9.888 24.555 -5.448 1.00 86.69 793 ASN A N 1
ATOM 6222 C CA . ASN A 1 793 ? 11.338 24.518 -5.671 1.00 86.69 793 ASN A CA 1
ATOM 6223 C C . ASN A 1 793 ? 11.969 23.153 -5.342 1.00 86.69 793 ASN A C 1
ATOM 6225 O O . ASN A 1 793 ? 13.158 22.963 -5.565 1.00 86.69 793 ASN A O 1
ATOM 6229 N N . ASN A 1 794 ? 11.214 22.207 -4.771 1.00 88.62 794 ASN A N 1
ATOM 6230 C CA . ASN A 1 794 ? 11.742 20.879 -4.478 1.00 88.62 794 ASN A CA 1
ATOM 6231 C C . ASN A 1 794 ? 11.601 19.977 -5.708 1.00 88.62 794 ASN A C 1
ATOM 6233 O O . ASN A 1 794 ? 10.519 19.443 -5.960 1.00 88.62 794 ASN A O 1
ATOM 6237 N N . LEU A 1 795 ? 12.697 19.819 -6.448 1.00 87.12 795 LEU A N 1
ATOM 6238 C CA . LEU A 1 795 ? 12.763 19.056 -7.699 1.00 87.12 795 LEU A CA 1
ATOM 6239 C C . LEU A 1 795 ? 13.224 17.600 -7.488 1.00 87.12 795 LEU A C 1
ATOM 6241 O O . LEU A 1 795 ? 13.016 16.761 -8.357 1.00 87.12 795 LEU A O 1
ATOM 6245 N N . HIS A 1 796 ? 13.745 17.278 -6.298 1.00 88.38 796 HIS A N 1
ATOM 6246 C CA . HIS A 1 796 ? 14.137 15.933 -5.864 1.00 88.38 796 HIS A CA 1
ATOM 6247 C C . HIS A 1 796 ? 13.095 15.350 -4.900 1.00 88.38 796 HIS A C 1
ATOM 6249 O O . HIS A 1 796 ? 13.331 15.218 -3.700 1.00 88.38 796 HIS A O 1
ATOM 6255 N N . PHE A 1 797 ? 11.901 15.048 -5.402 1.00 89.88 797 PHE A N 1
ATOM 6256 C CA . PHE A 1 797 ? 10.771 14.665 -4.545 1.00 89.88 797 PHE A CA 1
ATOM 6257 C C . PHE A 1 797 ? 10.303 13.217 -4.732 1.00 89.88 797 PHE A C 1
ATOM 6259 O O . PHE A 1 797 ? 9.420 12.795 -4.000 1.00 89.88 797 PHE A O 1
ATOM 6266 N N . GLN A 1 798 ? 10.873 12.444 -5.662 1.00 90.62 798 GLN A N 1
ATOM 6267 C CA . GLN A 1 798 ? 10.386 11.101 -6.010 1.00 90.62 798 GLN A CA 1
ATOM 6268 C C . GLN A 1 798 ? 10.351 10.118 -4.831 1.00 90.62 798 GLN A C 1
ATOM 6270 O O . GLN A 1 798 ? 9.307 9.538 -4.540 1.00 90.62 798 GLN A O 1
ATOM 6275 N N . TRP A 1 799 ? 11.476 9.917 -4.147 1.00 92.75 799 TRP A N 1
ATOM 6276 C CA . TRP A 1 799 ? 11.521 9.056 -2.965 1.00 92.75 799 TRP A CA 1
ATOM 6277 C C . TRP A 1 799 ? 10.915 9.714 -1.721 1.00 92.75 799 TRP A C 1
ATOM 6279 O O . TRP A 1 799 ? 10.185 9.031 -1.004 1.00 92.75 799 TRP A O 1
ATOM 6289 N N . PRO A 1 800 ? 11.119 11.025 -1.472 1.00 94.38 800 PRO A N 1
ATOM 6290 C CA . PRO A 1 800 ? 10.370 11.742 -0.445 1.00 94.38 800 PRO A CA 1
ATOM 6291 C C . PRO A 1 800 ? 8.844 11.617 -0.551 1.00 94.38 800 PRO A C 1
ATOM 6293 O O . PRO A 1 800 ? 8.171 11.528 0.471 1.00 94.38 800 PRO A O 1
ATOM 6296 N N . LEU A 1 801 ? 8.290 11.571 -1.766 1.00 94.44 801 LEU A N 1
ATOM 6297 C CA . LEU A 1 801 ? 6.863 11.353 -1.996 1.00 94.44 801 LEU A CA 1
ATOM 6298 C C . LEU A 1 801 ? 6.433 9.949 -1.562 1.00 94.44 801 LEU A C 1
ATOM 6300 O O . LEU A 1 801 ? 5.387 9.814 -0.936 1.00 94.44 801 LEU A O 1
ATOM 6304 N N . LEU A 1 802 ? 7.253 8.921 -1.801 1.00 93.06 802 LEU A N 1
ATOM 6305 C CA . LEU A 1 802 ? 6.986 7.576 -1.289 1.00 93.06 802 LEU A CA 1
ATOM 6306 C C . LEU A 1 802 ? 7.009 7.534 0.247 1.00 93.06 802 LEU A C 1
ATOM 6308 O O . LEU A 1 802 ? 6.134 6.913 0.846 1.00 93.06 802 LEU A O 1
ATOM 6312 N N . VAL A 1 803 ? 7.968 8.216 0.887 1.00 95.06 803 VAL A N 1
ATOM 6313 C CA . VAL A 1 803 ? 7.995 8.354 2.357 1.00 95.06 803 VAL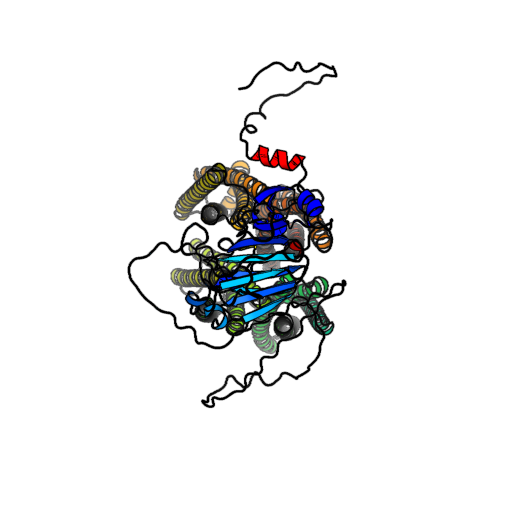 A CA 1
ATOM 6314 C C . VAL A 1 803 ? 6.720 9.034 2.848 1.00 95.06 803 VAL A C 1
ATOM 6316 O O . VAL A 1 803 ? 6.103 8.558 3.793 1.00 95.06 803 VAL A O 1
ATOM 6319 N N . LEU A 1 804 ? 6.281 10.098 2.170 1.00 96.12 804 LEU A N 1
ATOM 6320 C CA . LEU A 1 804 ? 5.037 10.788 2.496 1.00 96.12 804 LEU A CA 1
ATOM 6321 C C . LEU A 1 804 ? 3.806 9.883 2.344 1.00 96.12 804 LEU A C 1
ATOM 6323 O O . LEU A 1 804 ? 2.937 9.926 3.205 1.00 96.12 804 LEU A O 1
ATOM 6327 N N . VAL A 1 805 ? 3.723 9.049 1.300 1.00 93.50 805 VAL A N 1
ATOM 6328 C CA . VAL A 1 805 ? 2.628 8.070 1.139 1.00 93.50 805 VAL A CA 1
ATOM 6329 C C . VAL A 1 805 ? 2.573 7.122 2.338 1.00 93.50 805 VAL A C 1
ATOM 6331 O O . VAL A 1 805 ? 1.508 6.925 2.916 1.00 93.50 805 VAL A O 1
ATOM 6334 N N . LEU A 1 806 ? 3.717 6.557 2.732 1.00 90.94 806 LEU A N 1
ATOM 6335 C CA . LEU A 1 806 ? 3.796 5.639 3.870 1.00 90.94 806 LEU A CA 1
ATOM 6336 C C . LEU A 1 806 ? 3.492 6.343 5.204 1.00 90.94 806 LEU A C 1
ATOM 6338 O O . LEU A 1 806 ? 2.818 5.769 6.055 1.00 90.94 806 LEU A O 1
ATOM 6342 N N . GLN A 1 807 ? 3.937 7.590 5.369 1.00 93.69 807 GLN A N 1
ATOM 6343 C CA . GLN A 1 807 ? 3.659 8.385 6.563 1.00 93.69 807 GLN A CA 1
ATOM 6344 C C . GLN A 1 807 ? 2.177 8.759 6.668 1.00 93.69 807 GLN A C 1
ATOM 6346 O O . GLN A 1 807 ? 1.579 8.563 7.716 1.00 93.69 807 GLN A O 1
ATOM 6351 N N . LEU A 1 808 ? 1.559 9.242 5.586 1.00 94.06 808 LEU A N 1
ATOM 6352 C CA . LEU A 1 808 ? 0.124 9.553 5.546 1.00 94.06 808 LEU A CA 1
ATOM 6353 C C . LEU A 1 808 ? -0.732 8.322 5.830 1.00 94.06 808 LEU A C 1
ATOM 6355 O O . LEU A 1 808 ? -1.803 8.431 6.419 1.00 94.06 808 LEU A O 1
ATOM 6359 N N . PHE A 1 809 ? -0.258 7.149 5.420 1.00 89.00 809 PHE A N 1
ATOM 6360 C CA . PHE A 1 809 ? -0.905 5.891 5.738 1.00 89.00 809 PHE A CA 1
ATOM 6361 C C . PHE A 1 809 ? -0.854 5.578 7.243 1.00 89.00 809 PHE A C 1
ATOM 6363 O O . PHE A 1 809 ? -1.887 5.264 7.833 1.00 89.00 809 PHE A O 1
ATOM 6370 N N . ALA A 1 810 ? 0.315 5.716 7.878 1.00 85.50 810 ALA A N 1
ATOM 6371 C CA . ALA A 1 810 ? 0.451 5.566 9.328 1.00 85.50 810 ALA A CA 1
ATOM 6372 C C . ALA A 1 810 ? -0.380 6.609 10.101 1.00 85.50 810 ALA A C 1
ATOM 6374 O O . ALA A 1 810 ? -1.038 6.273 11.086 1.00 85.50 810 ALA A O 1
ATOM 6375 N N . GLU A 1 811 ? -0.406 7.852 9.619 1.00 88.94 811 GLU A N 1
ATOM 6376 C CA . GLU A 1 811 ? -1.185 8.944 10.205 1.00 88.94 811 GLU A CA 1
ATOM 6377 C C . GLU A 1 811 ? -2.691 8.659 10.120 1.00 88.94 811 GLU A C 1
ATOM 6379 O O . GLU A 1 811 ? -3.390 8.750 11.121 1.00 88.94 811 GLU A O 1
ATOM 6384 N N . ALA A 1 812 ? -3.192 8.204 8.964 1.00 86.31 812 ALA A N 1
ATOM 6385 C CA . ALA A 1 812 ? -4.608 7.872 8.789 1.00 86.31 812 ALA A CA 1
ATOM 6386 C C . ALA A 1 812 ? -5.089 6.806 9.789 1.00 86.31 812 ALA A C 1
ATOM 6388 O O . ALA A 1 812 ? -6.209 6.901 10.294 1.00 86.31 812 ALA A O 1
ATOM 6389 N N . LEU A 1 813 ? -4.245 5.807 10.078 1.00 79.81 813 LEU A N 1
ATOM 6390 C CA . LEU A 1 813 ? -4.512 4.758 11.069 1.00 79.81 813 LEU A CA 1
ATOM 6391 C C . LEU A 1 813 ? -4.438 5.275 12.512 1.00 79.81 813 LEU A C 1
ATOM 6393 O O . LEU A 1 813 ? -5.184 4.828 13.380 1.00 79.81 813 LEU A O 1
ATOM 6397 N N . THR A 1 814 ? -3.547 6.224 12.766 1.00 78.62 814 THR A N 1
ATOM 6398 C CA . THR A 1 814 ? -3.366 6.813 14.093 1.00 78.62 814 THR A CA 1
ATOM 6399 C C . THR A 1 814 ? -4.552 7.712 14.443 1.00 78.62 814 THR A C 1
ATOM 6401 O O . THR A 1 814 ? -5.223 7.482 15.452 1.00 78.62 814 THR A O 1
ATOM 6404 N N . THR A 1 815 ? -4.909 8.647 13.557 1.00 80.00 815 THR A N 1
ATOM 6405 C CA . THR A 1 815 ? -6.024 9.578 13.772 1.00 80.00 815 THR A CA 1
ATOM 6406 C C . THR A 1 815 ? -7.369 8.849 13.876 1.00 80.00 815 THR A C 1
ATOM 6408 O O . THR A 1 815 ? -8.194 9.223 14.705 1.00 80.00 815 THR A O 1
ATOM 6411 N N . ILE A 1 816 ? -7.610 7.769 13.110 1.00 76.94 816 ILE A N 1
ATOM 6412 C CA . ILE A 1 816 ? -8.853 6.981 13.265 1.00 76.94 816 ILE A CA 1
ATOM 6413 C C . ILE A 1 816 ? -8.918 6.263 14.615 1.00 76.94 816 ILE A C 1
ATOM 6415 O O . ILE A 1 816 ? -9.988 6.204 15.223 1.00 76.94 816 ILE A O 1
ATOM 6419 N N . GLY A 1 817 ? -7.785 5.754 15.108 1.00 70.25 817 GLY A N 1
ATOM 6420 C CA . GLY A 1 817 ? -7.698 5.159 16.439 1.00 70.25 817 GLY A CA 1
ATOM 6421 C C . GLY A 1 817 ? -8.069 6.168 17.526 1.00 70.25 817 GLY A C 1
ATOM 6422 O O . GLY A 1 817 ? -8.885 5.865 18.401 1.00 70.25 817 GLY A O 1
ATOM 6423 N N . PHE A 1 818 ? -7.551 7.396 17.432 1.00 71.62 818 PHE A N 1
ATOM 6424 C CA . PHE A 1 818 ? -7.890 8.472 18.366 1.00 71.62 818 PHE A CA 1
ATOM 6425 C C . PHE A 1 818 ? -9.338 8.933 18.253 1.00 71.62 818 PHE A C 1
ATOM 6427 O O . PHE A 1 818 ? -10.015 9.053 19.276 1.00 71.62 818 PHE A O 1
ATOM 6434 N N . LEU A 1 819 ? -9.842 9.096 17.031 1.00 71.38 819 LEU A N 1
ATOM 6435 C CA . LEU A 1 819 ? -11.239 9.433 16.787 1.00 71.38 819 LEU A CA 1
ATOM 6436 C C . LEU A 1 819 ? -12.171 8.387 17.417 1.00 71.38 819 LEU A C 1
ATOM 6438 O O . LEU A 1 819 ? -13.153 8.736 18.077 1.00 71.38 819 LEU A O 1
ATOM 6442 N N . SER A 1 820 ? -11.845 7.098 17.278 1.00 67.31 820 SER A N 1
ATOM 6443 C CA . SER A 1 820 ? -12.587 6.008 17.918 1.00 67.31 820 SER A CA 1
ATOM 6444 C C . SER A 1 820 ? -12.528 6.098 19.446 1.00 67.31 820 SER A C 1
ATOM 6446 O O . SER A 1 820 ? -13.561 5.982 20.108 1.00 67.31 820 SER A O 1
ATOM 6448 N N . ALA A 1 821 ? -11.348 6.339 20.021 1.00 65.50 821 ALA A N 1
ATOM 6449 C CA . ALA A 1 821 ? -11.178 6.461 21.468 1.00 65.50 821 ALA A CA 1
ATOM 6450 C C . ALA A 1 821 ? -11.976 7.644 22.048 1.00 65.50 821 ALA A C 1
ATOM 6452 O O . ALA A 1 821 ? -12.678 7.489 23.050 1.00 65.50 821 ALA A O 1
ATOM 6453 N N . GLN A 1 822 ? -11.936 8.807 21.392 1.00 67.81 822 GLN A N 1
ATOM 6454 C CA . GLN A 1 822 ? -12.719 9.973 21.800 1.00 67.81 822 GLN A CA 1
ATOM 6455 C C . GLN A 1 822 ? -14.227 9.749 21.643 1.00 67.81 822 GLN A C 1
ATOM 6457 O O . GLN A 1 822 ? -14.998 10.178 22.499 1.00 67.81 822 GLN A O 1
ATOM 6462 N N . THR A 1 823 ? -14.662 9.034 20.601 1.00 67.69 823 THR A N 1
ATOM 6463 C CA . THR A 1 823 ? -16.081 8.672 20.425 1.00 67.69 823 THR A CA 1
ATOM 6464 C C . THR A 1 823 ? -16.589 7.863 21.619 1.00 67.69 823 THR A C 1
ATOM 6466 O O . THR A 1 823 ? -17.635 8.182 22.189 1.00 67.69 823 THR A O 1
ATOM 6469 N N . ASN A 1 824 ? -15.823 6.854 22.041 1.00 63.72 824 ASN A N 1
ATOM 6470 C CA . ASN A 1 824 ? -16.159 6.028 23.201 1.00 63.72 824 ASN A CA 1
ATOM 6471 C C . ASN A 1 824 ? -16.202 6.857 24.491 1.00 63.72 824 ASN A C 1
ATOM 6473 O O . ASN A 1 824 ? -17.100 6.687 25.317 1.00 63.72 824 ASN A O 1
ATOM 6477 N N . TYR A 1 825 ? -15.278 7.806 24.639 1.00 64.62 825 TYR A N 1
ATOM 6478 C CA . TYR A 1 825 ? -15.265 8.726 25.771 1.00 64.62 825 TYR A CA 1
ATOM 6479 C C . TYR A 1 825 ? -16.517 9.614 25.824 1.00 64.62 825 TYR A C 1
ATOM 6481 O O . TYR A 1 825 ? -17.173 9.708 26.862 1.00 64.62 825 TYR A O 1
ATOM 6489 N N . VAL A 1 826 ? -16.900 10.219 24.696 1.00 66.06 826 VAL A N 1
ATOM 6490 C CA . VAL A 1 826 ? -18.120 11.033 24.583 1.00 66.06 826 VAL A CA 1
ATOM 6491 C C . VAL A 1 826 ? -19.359 10.206 24.938 1.00 66.06 826 VAL A C 1
ATOM 6493 O O . VAL A 1 826 ? -20.197 10.656 25.721 1.00 66.06 826 VAL A O 1
ATOM 6496 N N . GLN A 1 827 ? -19.467 8.976 24.426 1.00 63.53 827 GLN A N 1
ATOM 6497 C CA . GLN A 1 827 ? -20.578 8.076 24.758 1.00 63.53 827 GLN A CA 1
ATOM 6498 C C . GLN A 1 827 ? -20.645 7.753 26.252 1.00 63.53 827 GLN A C 1
ATOM 6500 O O . GLN A 1 827 ? -21.729 7.781 26.846 1.00 63.53 827 GLN A O 1
ATOM 6505 N N . MET A 1 828 ? -19.497 7.488 26.875 1.00 64.62 828 MET A N 1
ATOM 6506 C CA . MET A 1 828 ? -19.403 7.255 28.312 1.00 64.62 828 MET A CA 1
ATOM 6507 C C . MET A 1 828 ? -19.905 8.474 29.103 1.00 64.62 828 MET A C 1
ATOM 6509 O O . MET A 1 828 ? -20.761 8.322 29.977 1.00 64.62 828 MET A O 1
ATOM 6513 N N . MET A 1 829 ? -19.459 9.685 28.749 1.00 63.66 829 MET A N 1
ATOM 6514 C CA . MET A 1 829 ? -19.895 10.936 29.392 1.00 63.66 829 MET A CA 1
ATOM 6515 C C . MET A 1 829 ? -21.409 11.139 29.316 1.00 63.66 829 MET A C 1
ATOM 6517 O O . MET A 1 829 ? -22.064 11.441 30.315 1.00 63.66 829 MET A O 1
ATOM 6521 N N . LEU A 1 830 ? -21.988 10.938 28.133 1.00 62.91 830 LEU A N 1
ATOM 6522 C CA . LEU A 1 830 ? -23.427 11.084 27.913 1.00 62.91 830 LEU A CA 1
ATOM 6523 C C . LEU A 1 830 ? -24.235 10.047 28.690 1.00 62.91 830 LEU A C 1
ATOM 6525 O O . LEU A 1 830 ? -25.314 10.354 29.196 1.00 62.91 830 LEU A O 1
ATOM 6529 N N . THR A 1 831 ? -23.716 8.826 28.802 1.00 60.69 831 THR A N 1
ATOM 6530 C CA . THR A 1 831 ? -24.353 7.756 29.574 1.00 60.69 831 THR A CA 1
ATOM 6531 C C . THR A 1 831 ? -24.382 8.114 31.055 1.00 60.69 831 THR A C 1
ATOM 6533 O O . THR A 1 831 ? -25.447 8.066 31.669 1.00 60.69 831 THR A O 1
ATOM 6536 N N . PHE A 1 832 ? -23.259 8.570 31.618 1.00 60.41 832 PHE A N 1
ATOM 6537 C CA . PHE A 1 832 ? -23.210 9.037 33.005 1.00 60.41 832 PHE A CA 1
ATOM 6538 C C . PHE A 1 832 ? -24.137 10.230 33.257 1.00 60.41 832 PHE A C 1
ATOM 6540 O O . PHE A 1 832 ? -24.861 10.235 34.253 1.00 60.41 832 PHE A O 1
ATOM 6547 N N . TYR A 1 833 ? -24.193 11.193 32.331 1.00 61.88 833 TYR A N 1
ATOM 6548 C CA . TYR A 1 833 ? -25.128 12.319 32.404 1.00 61.88 833 TYR A CA 1
ATOM 6549 C C . TYR A 1 833 ? -26.595 11.862 32.466 1.00 61.88 833 TYR A C 1
ATOM 6551 O O . TYR A 1 833 ? -27.386 12.372 33.264 1.00 61.88 833 TYR A O 1
ATOM 6559 N N . ARG A 1 834 ? -26.969 10.870 31.651 1.00 62.03 834 ARG A N 1
ATOM 6560 C CA . ARG A 1 834 ? -28.331 10.312 31.628 1.00 62.03 834 ARG A CA 1
ATOM 6561 C C . ARG A 1 834 ? -28.655 9.550 32.912 1.00 62.03 834 ARG A C 1
ATOM 6563 O O . ARG A 1 834 ? -29.722 9.763 33.484 1.00 62.03 834 ARG A O 1
ATOM 6570 N N . VAL A 1 835 ? -27.731 8.718 33.399 1.00 58.41 835 VAL A N 1
ATOM 6571 C CA . VAL A 1 835 ? -27.887 7.991 34.672 1.00 58.41 835 VAL A CA 1
ATOM 6572 C C . VAL A 1 835 ? -28.059 8.971 35.832 1.00 58.41 835 VAL A C 1
ATOM 6574 O O . VAL A 1 835 ? -28.921 8.769 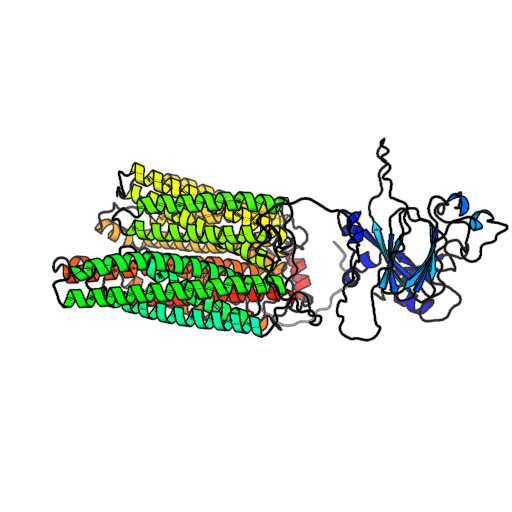36.687 1.00 58.41 835 VAL A O 1
ATOM 6577 N N . GLN A 1 836 ? -27.308 10.074 35.834 1.00 60.19 836 GLN A N 1
ATOM 6578 C CA . GLN A 1 836 ? -27.435 11.138 36.826 1.00 60.19 836 GLN A CA 1
ATOM 6579 C C . GLN A 1 836 ? -28.830 11.785 36.823 1.00 60.19 836 GLN A C 1
ATOM 6581 O O . GLN A 1 836 ? -29.378 12.028 37.898 1.00 60.19 836 GLN A O 1
ATOM 6586 N N . GLN A 1 837 ? -29.424 12.048 35.652 1.00 60.19 837 GLN A N 1
ATOM 6587 C CA . GLN A 1 837 ? -30.789 12.589 35.583 1.00 60.19 837 GLN A CA 1
ATOM 6588 C C . GLN A 1 837 ? -31.844 11.613 36.119 1.00 60.19 837 GLN A C 1
ATOM 6590 O O . GLN A 1 837 ? -32.843 12.049 36.686 1.00 60.19 837 GLN A O 1
ATOM 6595 N N . GLN A 1 838 ? -31.628 10.306 35.960 1.00 56.72 838 GLN A N 1
ATOM 6596 C CA . GLN A 1 838 ? -32.588 9.282 36.378 1.00 56.72 838 GLN A CA 1
ATOM 6597 C C . GLN A 1 838 ? -32.502 8.918 37.867 1.00 56.72 838 GLN A C 1
ATOM 6599 O O . GLN A 1 838 ? -33.507 8.525 38.450 1.00 56.72 838 GLN A O 1
ATOM 6604 N N . SER A 1 839 ? -31.323 9.020 38.486 1.00 54.03 839 SER A N 1
ATOM 6605 C CA . SER A 1 839 ? -31.073 8.459 39.825 1.00 54.03 839 SER A CA 1
ATOM 6606 C C . SER A 1 839 ? -31.270 9.436 40.989 1.00 54.03 839 SER A C 1
ATOM 6608 O O . SER A 1 839 ? -31.393 8.980 42.122 1.00 54.03 839 SER A O 1
ATOM 6610 N N . GLY A 1 840 ? -31.330 10.755 40.757 1.00 53.06 840 GLY A N 1
ATOM 6611 C CA . GLY A 1 840 ? -31.623 11.783 41.777 1.00 53.06 840 GLY A CA 1
ATOM 6612 C C . GLY A 1 840 ? -30.603 11.925 42.928 1.00 53.06 840 GLY A C 1
ATOM 6613 O O . GLY A 1 840 ? -30.501 12.991 43.529 1.00 53.06 840 GLY A O 1
ATOM 6614 N N . TYR A 1 841 ? -29.798 10.897 43.204 1.00 41.84 841 TYR A N 1
ATOM 6615 C CA . TYR A 1 841 ? -28.780 10.810 44.247 1.00 41.84 841 TYR A CA 1
ATOM 6616 C C . TYR A 1 841 ? -27.396 10.635 43.603 1.00 41.84 841 TYR A C 1
ATOM 6618 O O . TYR A 1 841 ? -27.157 9.672 42.883 1.00 41.84 841 TYR A O 1
ATOM 6626 N N . GLY A 1 842 ? -26.466 11.558 43.877 1.00 51.25 842 GLY A N 1
ATOM 6627 C CA . GLY A 1 842 ? -25.055 11.452 43.458 1.00 51.25 842 GLY A CA 1
ATOM 6628 C C . GLY A 1 842 ? -24.573 12.479 42.424 1.00 51.25 842 GLY A C 1
ATOM 6629 O O . GLY A 1 842 ? -23.390 12.495 42.086 1.00 51.25 842 GLY A O 1
ATOM 6630 N N . GLY A 1 843 ? -25.443 13.387 41.969 1.00 49.34 843 GLY A N 1
ATOM 6631 C CA . GLY A 1 843 ? -25.125 14.341 40.901 1.00 49.34 843 GLY A CA 1
ATOM 6632 C C . GLY A 1 843 ? -23.994 15.341 41.183 1.00 49.34 843 GLY A C 1
ATOM 6633 O O . GLY A 1 843 ? -23.456 15.919 40.242 1.00 49.34 843 GLY A O 1
ATOM 6634 N N . GLN A 1 844 ? -23.606 15.528 42.446 1.00 50.91 844 GLN A N 1
ATOM 6635 C CA . GLN A 1 844 ? -22.502 16.418 42.818 1.00 50.91 844 GLN A CA 1
ATOM 6636 C C . GLN A 1 844 ? -21.137 15.737 42.630 1.00 50.91 844 GLN A C 1
ATOM 6638 O O . GLN A 1 844 ? -20.302 16.270 41.915 1.00 50.91 844 GLN A O 1
ATOM 6643 N N . LYS A 1 845 ? -20.966 14.492 43.110 1.00 50.94 845 LYS A N 1
ATOM 6644 C CA . LYS A 1 845 ? -19.725 13.713 42.917 1.00 50.94 845 LYS A CA 1
ATOM 6645 C C . LYS A 1 845 ? -19.413 13.441 41.442 1.00 50.94 845 LYS A C 1
ATOM 6647 O O . LYS A 1 845 ? -18.252 13.447 41.066 1.00 50.94 845 LYS A O 1
ATOM 6652 N N . VAL A 1 846 ? -20.429 13.220 40.601 1.00 50.75 846 VAL A N 1
ATOM 6653 C CA . VAL A 1 846 ? -20.226 13.015 39.153 1.00 50.75 846 VAL A CA 1
ATOM 6654 C C . VAL A 1 846 ? -19.889 14.327 38.439 1.00 50.75 846 VAL A C 1
ATOM 6656 O O . VAL A 1 846 ? -19.011 14.316 37.588 1.00 50.75 846 VAL A O 1
ATOM 6659 N N . ARG A 1 847 ? -20.502 15.464 38.813 1.00 51.16 847 ARG A N 1
ATOM 6660 C CA . ARG A 1 847 ? -20.120 16.797 38.296 1.00 51.16 847 ARG A CA 1
ATOM 6661 C C . ARG A 1 847 ? -18.710 17.215 38.709 1.00 51.16 847 ARG A C 1
ATOM 6663 O O . ARG A 1 847 ? -18.030 17.869 37.927 1.00 51.16 847 ARG A O 1
ATOM 6670 N N . ASP A 1 848 ? -18.285 16.837 39.913 1.00 53.34 848 ASP A N 1
ATOM 6671 C CA . ASP A 1 848 ? -16.938 17.117 40.416 1.00 53.34 848 ASP A CA 1
ATOM 6672 C C . ASP A 1 848 ? -15.863 16.303 39.671 1.00 53.34 848 ASP A C 1
ATOM 6674 O O . ASP A 1 848 ? -14.725 16.757 39.550 1.00 53.34 848 ASP A O 1
ATOM 6678 N N . VAL A 1 849 ? -16.223 15.122 39.145 1.00 52.28 849 VAL A N 1
ATOM 6679 C CA . VAL A 1 849 ? -15.334 14.244 38.361 1.00 52.28 849 VAL A CA 1
ATOM 6680 C C . VAL A 1 849 ? -15.410 14.542 36.855 1.00 52.28 849 VAL A C 1
ATOM 6682 O O . VAL A 1 849 ? -14.383 14.524 36.182 1.00 52.28 849 VAL A O 1
ATOM 6685 N N . PHE A 1 850 ? -16.594 14.868 36.326 1.00 55.94 850 PHE A N 1
ATOM 6686 C CA . PHE A 1 850 ? -16.840 15.144 34.909 1.00 55.94 850 PHE A CA 1
ATOM 6687 C C . PHE A 1 850 ? -17.629 16.453 34.723 1.00 55.94 850 PHE A C 1
ATOM 6689 O O . PHE A 1 850 ? -18.863 16.460 34.811 1.00 55.94 850 PHE A O 1
ATOM 6696 N N . PRO A 1 851 ? -16.940 17.576 34.451 1.00 57.22 851 PRO A N 1
ATOM 6697 C CA . PRO A 1 851 ? -17.584 18.862 34.209 1.00 57.22 851 PRO A CA 1
ATOM 6698 C C . PRO A 1 851 ? -18.358 18.834 32.879 1.00 57.22 851 PRO A C 1
ATOM 6700 O O . PRO A 1 851 ? -17.799 18.947 31.790 1.00 57.22 851 PRO A O 1
ATOM 6703 N N . ILE A 1 852 ? -19.677 18.643 32.964 1.00 56.38 852 ILE A N 1
ATOM 6704 C CA . ILE A 1 852 ? -20.613 18.577 31.823 1.00 56.38 852 ILE A CA 1
ATOM 6705 C C . ILE A 1 852 ? -20.597 19.866 30.983 1.00 56.38 852 ILE A C 1
ATOM 6707 O O . ILE A 1 852 ? -20.813 19.825 29.772 1.00 56.38 852 ILE A O 1
ATOM 6711 N N . ASP A 1 853 ? -20.284 21.001 31.609 1.00 59.47 853 ASP A N 1
ATOM 6712 C CA . ASP A 1 853 ? -20.035 22.304 30.983 1.00 59.47 853 ASP A CA 1
ATOM 6713 C C . ASP A 1 853 ? -18.894 22.275 29.950 1.00 59.47 853 ASP A C 1
ATOM 6715 O O . ASP A 1 853 ? -18.812 23.152 29.092 1.00 59.47 853 ASP A O 1
ATOM 6719 N N . GLN A 1 854 ? -18.058 21.233 29.973 1.00 63.75 854 GLN A N 1
ATOM 6720 C CA . GLN A 1 854 ? -16.889 21.083 29.109 1.00 63.75 854 GLN A CA 1
ATOM 6721 C C . GLN A 1 854 ? -17.080 20.038 27.996 1.00 63.75 854 GLN A C 1
ATOM 6723 O O . GLN A 1 854 ? -16.208 19.889 27.142 1.00 63.75 854 GLN A O 1
ATOM 6728 N N . ILE A 1 855 ? -18.240 19.368 27.916 1.00 67.69 855 ILE A N 1
ATOM 6729 C CA . ILE A 1 855 ? -18.552 18.411 26.832 1.00 67.69 855 ILE A CA 1
ATOM 6730 C C . ILE A 1 855 ? -18.515 19.094 25.461 1.00 67.69 855 ILE A C 1
ATOM 6732 O O . ILE A 1 855 ? -18.025 18.510 24.497 1.00 67.69 855 ILE A O 1
ATOM 6736 N N . GLY A 1 856 ? -18.973 20.348 25.376 1.00 68.94 856 GLY A N 1
ATOM 6737 C CA . GLY A 1 856 ? -18.886 21.135 24.144 1.00 68.94 856 GLY A CA 1
ATOM 6738 C C . GLY A 1 856 ? -17.448 21.268 23.638 1.00 68.94 856 GLY A C 1
ATOM 6739 O O . GLY A 1 856 ? -17.227 21.255 22.428 1.00 68.94 856 GLY A O 1
ATOM 6740 N N . PHE A 1 857 ? -16.468 21.303 24.551 1.00 72.06 857 PHE A N 1
ATOM 6741 C CA . PHE A 1 857 ? -15.069 21.359 24.162 1.00 72.06 857 PHE A CA 1
ATOM 6742 C C . PHE A 1 857 ? -14.593 20.020 23.572 1.00 72.06 857 PHE A C 1
ATOM 6744 O O . PHE A 1 857 ? -14.029 19.978 22.482 1.00 72.06 857 PHE A O 1
ATOM 6751 N N . VAL A 1 858 ? -14.884 18.905 24.243 1.00 70.88 858 VAL A N 1
ATOM 6752 C CA . VAL A 1 858 ? -14.527 17.561 23.749 1.00 70.88 858 VAL A CA 1
ATOM 6753 C C . VAL A 1 858 ? -15.157 17.285 22.378 1.00 70.88 858 VAL A C 1
ATOM 6755 O O . VAL A 1 858 ? -14.488 16.775 21.484 1.00 70.88 858 VAL A O 1
ATOM 6758 N N . MET A 1 859 ? -16.413 17.695 22.176 1.00 74.12 859 MET A N 1
ATOM 6759 C CA . MET A 1 859 ? -17.111 17.569 20.892 1.00 74.12 859 MET A CA 1
ATOM 6760 C C . MET A 1 859 ? -16.468 18.406 19.778 1.00 74.12 859 MET A C 1
ATOM 6762 O O . MET A 1 859 ? -16.388 17.949 18.640 1.00 74.12 859 MET A O 1
ATOM 6766 N N . ALA A 1 860 ? -15.998 19.620 20.085 1.00 78.06 860 ALA A N 1
ATOM 6767 C CA . ALA A 1 860 ? -15.293 20.452 19.112 1.00 78.06 860 ALA A CA 1
ATOM 6768 C C . ALA A 1 860 ? -13.941 19.835 18.709 1.00 78.06 860 ALA A C 1
ATOM 6770 O O . ALA A 1 860 ? -13.622 19.805 17.522 1.00 78.06 860 ALA A O 1
ATOM 6771 N N . GLY A 1 861 ? -13.186 19.289 19.671 1.00 77.00 861 GLY A N 1
ATOM 6772 C CA . GLY A 1 861 ? -11.954 18.540 19.399 1.00 77.00 861 GLY A CA 1
ATOM 6773 C C . GLY A 1 861 ? -12.203 17.312 18.519 1.00 77.00 861 GLY A C 1
ATOM 6774 O O . GLY A 1 861 ? -11.549 17.147 17.493 1.00 77.00 861 GLY A O 1
ATOM 6775 N N . HIS A 1 862 ? -13.226 16.519 18.845 1.00 78.56 862 HIS A N 1
ATOM 6776 C CA . HIS A 1 862 ? -13.642 15.354 18.055 1.00 78.56 862 HIS A CA 1
ATOM 6777 C C . HIS A 1 862 ? -13.989 15.717 16.604 1.00 78.56 862 HIS A C 1
ATOM 6779 O O . HIS A 1 862 ? -13.578 15.038 15.663 1.00 78.56 862 HIS A O 1
ATOM 6785 N N . PHE A 1 863 ? -14.687 16.838 16.403 1.00 83.19 863 PHE A N 1
ATOM 6786 C CA . PHE A 1 863 ? -15.017 17.338 15.070 1.00 83.19 863 PHE A CA 1
ATOM 6787 C C . PHE A 1 863 ? -13.773 17.766 14.276 1.00 83.19 863 PHE A C 1
ATOM 6789 O O . PHE A 1 863 ? -13.672 17.461 13.086 1.00 83.19 863 PHE A O 1
ATOM 6796 N N . ILE A 1 864 ? -12.807 18.428 14.925 1.00 85.75 864 ILE A N 1
ATOM 6797 C CA . ILE A 1 864 ? -11.521 18.779 14.301 1.00 85.75 864 ILE A CA 1
ATOM 6798 C C . ILE A 1 864 ? -10.781 17.508 13.859 1.00 85.75 864 ILE A C 1
ATOM 6800 O O . ILE A 1 864 ? -10.361 17.432 12.702 1.00 85.75 864 ILE A O 1
ATOM 6804 N N . GLN A 1 865 ? -10.718 16.489 14.719 1.00 84.00 865 GLN A N 1
ATOM 6805 C CA . GLN A 1 865 ? -10.077 15.204 14.416 1.00 84.00 865 GLN A CA 1
ATOM 6806 C C . GLN A 1 865 ? -10.754 14.452 13.272 1.00 84.00 865 GLN A C 1
ATOM 6808 O O . GLN A 1 865 ? -10.080 13.891 12.407 1.00 84.00 865 GLN A O 1
ATOM 6813 N N . ALA A 1 866 ? -12.086 14.488 13.196 1.00 85.50 866 ALA A N 1
ATOM 6814 C CA . ALA A 1 866 ? -12.819 13.907 12.075 1.00 85.50 866 ALA A CA 1
ATOM 6815 C C . ALA A 1 866 ? -12.452 14.584 10.740 1.00 85.50 866 ALA A C 1
ATOM 6817 O O . ALA A 1 866 ? -12.265 13.905 9.725 1.00 85.50 866 ALA A O 1
ATOM 6818 N N . ILE A 1 867 ? -12.304 15.917 10.735 1.00 89.56 867 ILE A N 1
ATOM 6819 C CA . ILE A 1 867 ? -11.870 16.669 9.548 1.00 89.56 867 ILE A CA 1
ATOM 6820 C C . ILE A 1 867 ? -10.414 16.342 9.199 1.00 89.56 867 ILE A C 1
ATOM 6822 O O . ILE A 1 867 ? -10.117 16.090 8.029 1.00 89.56 867 ILE A O 1
ATOM 6826 N N . GLN A 1 868 ? -9.512 16.313 10.184 1.00 90.81 868 GLN A N 1
ATOM 6827 C CA . GLN A 1 868 ? -8.107 15.952 9.974 1.00 90.81 868 GLN A CA 1
ATOM 6828 C C . GLN A 1 868 ? -7.985 14.547 9.381 1.00 90.81 868 GLN A C 1
ATOM 6830 O O . GLN A 1 868 ? -7.296 14.375 8.377 1.00 90.81 868 GLN A O 1
ATOM 6835 N N . TRP A 1 869 ? -8.710 13.560 9.915 1.00 90.19 869 TRP A N 1
ATOM 6836 C CA . TRP A 1 869 ? -8.723 12.197 9.380 1.00 90.19 869 TRP A CA 1
ATOM 6837 C C . TRP A 1 869 ? -9.171 12.152 7.911 1.00 90.19 869 TRP A C 1
ATOM 6839 O O . TRP A 1 869 ? -8.527 11.510 7.072 1.00 90.19 869 TRP A O 1
ATOM 6849 N N . ALA A 1 870 ? -10.237 12.883 7.569 1.00 88.38 870 ALA A N 1
ATOM 6850 C CA . ALA A 1 870 ? -10.711 12.985 6.192 1.00 88.38 870 ALA A CA 1
ATOM 6851 C C . ALA A 1 870 ? -9.661 13.634 5.269 1.00 88.38 870 ALA A C 1
ATOM 6853 O O . ALA A 1 870 ? -9.418 13.145 4.163 1.00 88.38 870 ALA A O 1
ATOM 6854 N N . LEU A 1 871 ? -8.994 14.699 5.727 1.00 92.56 871 LEU A N 1
ATOM 6855 C CA . LEU A 1 871 ? -7.943 15.395 4.978 1.00 92.56 871 LEU A CA 1
ATOM 6856 C C . LEU A 1 871 ? -6.665 14.562 4.824 1.00 92.56 871 LEU A C 1
ATOM 6858 O O . LEU A 1 871 ? -6.053 14.589 3.754 1.00 92.56 871 LEU A O 1
ATOM 6862 N N . VAL A 1 872 ? -6.264 13.802 5.845 1.00 93.62 872 VAL A N 1
ATOM 6863 C CA . VAL A 1 872 ? -5.132 12.864 5.772 1.00 93.62 872 VAL A CA 1
ATOM 6864 C C . VAL A 1 872 ? -5.441 11.743 4.789 1.00 93.62 872 VAL A C 1
ATOM 6866 O O . VAL A 1 872 ? -4.620 11.449 3.924 1.00 93.62 872 VAL A O 1
ATOM 6869 N N . THR A 1 873 ? -6.649 11.181 4.834 1.00 88.94 873 THR A N 1
ATOM 6870 C CA . THR A 1 873 ? -7.087 10.147 3.886 1.00 88.94 873 THR A CA 1
ATOM 6871 C C . THR A 1 873 ? -7.123 10.685 2.451 1.00 88.94 873 THR A C 1
ATOM 6873 O O . THR A 1 873 ? -6.615 10.048 1.526 1.00 88.94 873 THR A O 1
ATOM 6876 N N . ALA A 1 874 ? -7.648 11.897 2.245 1.00 90.31 874 ALA A N 1
ATOM 6877 C CA . ALA A 1 874 ? -7.628 12.559 0.942 1.00 90.31 874 ALA A CA 1
ATOM 6878 C C . ALA A 1 874 ? -6.195 12.853 0.461 1.00 90.31 874 ALA A C 1
ATOM 6880 O O . ALA A 1 874 ? -5.887 12.678 -0.722 1.00 90.31 874 ALA A O 1
ATOM 6881 N N . SER A 1 875 ? -5.305 13.251 1.375 1.00 95.06 875 SER A N 1
ATOM 6882 C CA . SER A 1 875 ? -3.881 13.456 1.095 1.00 95.06 875 SER A CA 1
ATOM 6883 C C . SER A 1 875 ? -3.203 12.147 0.703 1.00 95.06 875 SER A C 1
ATOM 6885 O O . SER A 1 875 ? -2.487 12.117 -0.290 1.00 95.06 875 SER A O 1
ATOM 6887 N N . LEU A 1 876 ? -3.467 11.043 1.405 1.00 93.25 876 LEU A N 1
ATOM 6888 C CA . LEU A 1 876 ? -2.933 9.725 1.066 1.00 93.25 876 LEU A CA 1
ATOM 6889 C C . LEU A 1 876 ? -3.307 9.330 -0.368 1.00 93.25 876 LEU A C 1
ATOM 6891 O O . LEU A 1 876 ? -2.442 8.922 -1.145 1.00 93.25 876 LEU A O 1
ATOM 6895 N N . ILE A 1 877 ? -4.577 9.505 -0.744 1.00 89.38 877 ILE A N 1
ATOM 6896 C CA . ILE A 1 877 ? -5.039 9.189 -2.098 1.00 89.38 877 ILE A CA 1
ATOM 6897 C C . ILE A 1 877 ? -4.361 10.102 -3.128 1.00 89.38 877 ILE A C 1
ATOM 6899 O O . ILE A 1 877 ? -3.856 9.617 -4.139 1.00 89.38 877 ILE A O 1
ATOM 6903 N N . ALA A 1 878 ? -4.290 11.412 -2.872 1.00 92.00 878 ALA A N 1
ATOM 6904 C CA . ALA A 1 878 ? -3.623 12.353 -3.770 1.00 92.00 878 ALA A CA 1
ATOM 6905 C C . ALA A 1 878 ? -2.121 12.044 -3.932 1.00 92.00 878 ALA A C 1
ATOM 6907 O O . ALA A 1 878 ? -1.604 12.112 -5.047 1.00 92.00 878 ALA A O 1
ATOM 6908 N N . ALA A 1 879 ? -1.434 11.651 -2.854 1.00 93.56 879 ALA A N 1
ATOM 6909 C CA . ALA A 1 879 ? -0.031 11.239 -2.870 1.00 93.56 879 ALA A CA 1
ATOM 6910 C C . ALA A 1 879 ? 0.167 9.949 -3.663 1.00 93.56 879 ALA A C 1
ATOM 6912 O O . ALA A 1 879 ? 1.085 9.868 -4.475 1.00 93.56 879 ALA A O 1
ATOM 6913 N N . ALA A 1 880 ? -0.720 8.969 -3.504 1.00 89.88 880 ALA A N 1
ATOM 6914 C CA . ALA A 1 880 ? -0.633 7.720 -4.245 1.00 89.88 880 ALA A CA 1
ATOM 6915 C C . ALA A 1 880 ? -0.929 7.907 -5.747 1.00 89.88 880 ALA A C 1
ATOM 6917 O O . ALA A 1 880 ? -0.247 7.317 -6.585 1.00 89.88 880 ALA A O 1
ATOM 6918 N N . VAL A 1 881 ? -1.874 8.788 -6.105 1.00 90.38 881 VAL A N 1
ATOM 6919 C CA . VAL A 1 881 ? -2.121 9.188 -7.505 1.00 90.38 881 VAL A CA 1
ATOM 6920 C C . VAL A 1 881 ? -0.922 9.948 -8.081 1.00 90.38 881 VAL A C 1
ATOM 6922 O O . VAL A 1 881 ? -0.539 9.707 -9.225 1.00 90.38 881 VAL A O 1
ATOM 6925 N N . ALA A 1 882 ? -0.300 10.843 -7.306 1.00 91.12 882 ALA A N 1
ATOM 6926 C CA . ALA A 1 882 ? 0.927 11.527 -7.715 1.00 91.12 882 ALA A CA 1
ATOM 6927 C C . ALA A 1 882 ? 2.074 10.531 -7.950 1.00 91.12 882 ALA A C 1
ATOM 6929 O O . ALA A 1 882 ? 2.779 10.634 -8.951 1.00 91.12 882 ALA A O 1
ATOM 6930 N N . GLN A 1 883 ? 2.217 9.540 -7.065 1.00 89.12 883 GLN A N 1
ATOM 6931 C CA . GLN A 1 883 ? 3.223 8.486 -7.167 1.00 89.12 883 GLN A CA 1
ATOM 6932 C C . GLN A 1 883 ? 3.008 7.604 -8.403 1.00 89.12 883 GLN A C 1
ATOM 6934 O O . GLN A 1 883 ? 3.977 7.222 -9.050 1.00 89.12 883 GLN A O 1
ATOM 6939 N N . GLU A 1 884 ? 1.757 7.295 -8.759 1.00 86.75 884 GLU A N 1
ATOM 6940 C CA . GLU A 1 884 ? 1.433 6.547 -9.981 1.00 86.75 884 GLU A CA 1
ATOM 6941 C C . GLU A 1 884 ? 1.823 7.319 -11.251 1.00 86.75 884 GLU A C 1
ATOM 6943 O O . GLU A 1 884 ? 2.272 6.719 -12.223 1.00 86.75 884 GLU A O 1
ATOM 6948 N N . ARG A 1 885 ? 1.696 8.651 -11.234 1.00 86.81 885 ARG A N 1
ATOM 6949 C CA . ARG A 1 885 ? 1.961 9.536 -12.383 1.00 86.81 885 ARG A CA 1
ATOM 6950 C C . ARG A 1 885 ? 3.408 10.019 -12.478 1.00 86.81 885 ARG A C 1
ATOM 6952 O O . ARG A 1 885 ? 3.721 10.866 -13.312 1.00 86.81 885 ARG A O 1
ATOM 6959 N N . ILE A 1 886 ? 4.298 9.506 -11.632 1.00 86.12 886 ILE A N 1
ATOM 6960 C CA . ILE A 1 886 ? 5.675 9.997 -11.546 1.00 86.12 886 ILE A CA 1
ATOM 6961 C C . ILE A 1 886 ? 6.498 9.719 -12.807 1.00 86.12 886 ILE A C 1
ATOM 6963 O O . ILE A 1 886 ? 7.382 10.504 -13.149 1.00 86.12 886 ILE A O 1
ATOM 6967 N N . ASP A 1 887 ? 6.181 8.631 -13.510 1.00 75.00 887 ASP A N 1
ATOM 6968 C CA . ASP A 1 887 ? 6.862 8.234 -14.744 1.00 75.00 887 ASP A CA 1
ATOM 6969 C C . ASP A 1 887 ? 6.534 9.187 -15.912 1.00 75.00 887 ASP A C 1
ATOM 6971 O O . ASP A 1 887 ? 7.341 9.326 -16.826 1.00 75.00 887 ASP A O 1
ATOM 6975 N N . GLU A 1 888 ? 5.405 9.906 -15.854 1.00 75.88 888 GLU A N 1
ATOM 6976 C CA . GLU A 1 888 ? 5.002 10.918 -16.848 1.00 75.88 888 GLU A CA 1
ATOM 6977 C C . GLU A 1 888 ? 5.653 12.294 -16.603 1.00 75.88 888 GLU A C 1
ATOM 6979 O O . GLU A 1 888 ? 5.501 13.214 -17.408 1.00 75.88 888 GLU A O 1
ATOM 6984 N N . ALA A 1 889 ? 6.350 12.474 -15.477 1.00 77.25 889 ALA A N 1
ATOM 6985 C CA . ALA A 1 889 ? 6.973 13.743 -15.128 1.00 77.25 889 ALA A CA 1
ATOM 6986 C C . ALA A 1 889 ? 8.290 13.963 -15.883 1.00 77.25 889 ALA A C 1
ATOM 6988 O O . ALA A 1 889 ? 9.161 13.091 -15.899 1.00 77.25 889 ALA A O 1
ATOM 6989 N N . GLU A 1 890 ? 8.467 15.171 -16.421 1.00 77.06 890 GLU A N 1
ATOM 6990 C CA . GLU A 1 890 ? 9.669 15.585 -17.148 1.00 77.06 890 GLU A CA 1
ATOM 6991 C C . GLU A 1 890 ? 10.928 15.452 -16.273 1.00 77.06 890 GLU A C 1
ATOM 6993 O O . GLU A 1 890 ? 11.014 16.054 -15.194 1.00 77.06 890 GLU A O 1
ATOM 6998 N N . VAL A 1 891 ? 11.892 14.651 -16.744 1.00 82.12 891 VAL A N 1
ATOM 6999 C CA . VAL A 1 891 ? 13.228 14.517 -16.146 1.00 82.12 891 VAL A CA 1
ATOM 7000 C C . VAL A 1 891 ? 14.098 15.653 -16.663 1.00 82.12 891 VAL A C 1
ATOM 7002 O O . VAL A 1 891 ? 14.283 15.808 -17.867 1.00 82.12 891 VAL A O 1
ATOM 7005 N N . LEU A 1 892 ? 14.637 16.439 -15.743 1.00 79.31 892 LEU A N 1
ATOM 7006 C CA . LEU A 1 892 ? 15.496 17.575 -16.031 1.00 79.31 892 LEU A CA 1
ATOM 7007 C C . LEU A 1 892 ? 16.975 17.188 -15.820 1.00 79.31 892 LEU A C 1
ATOM 7009 O O . LEU A 1 892 ? 17.277 16.357 -14.958 1.00 79.31 892 LEU A O 1
ATOM 7013 N N . PRO A 1 893 ? 17.918 17.788 -16.566 1.00 76.38 893 PRO A N 1
ATOM 7014 C CA . PRO A 1 893 ? 19.344 17.611 -16.310 1.00 76.38 893 PRO A CA 1
ATOM 7015 C C . PRO A 1 893 ? 19.735 18.225 -14.959 1.00 76.38 893 PRO A C 1
ATOM 7017 O O . PRO A 1 893 ? 19.207 19.264 -14.564 1.00 76.38 893 PRO A O 1
ATOM 7020 N N . ILE A 1 894 ? 20.680 17.588 -14.262 1.00 71.81 894 ILE A N 1
ATOM 7021 C CA . ILE A 1 894 ? 21.189 18.076 -12.974 1.00 71.81 894 ILE A CA 1
ATOM 7022 C C . ILE A 1 894 ? 21.958 19.393 -13.209 1.00 71.81 894 ILE A C 1
ATOM 7024 O O . ILE A 1 894 ? 22.845 19.421 -14.068 1.00 71.81 894 ILE A O 1
ATOM 7028 N N . PRO A 1 895 ? 21.659 20.481 -12.475 1.00 65.94 895 PRO A N 1
ATOM 7029 C CA . PRO A 1 895 ? 22.400 21.738 -12.574 1.00 65.94 895 PRO A CA 1
ATOM 7030 C C . PRO A 1 895 ? 23.897 21.552 -12.269 1.00 65.94 895 PRO A C 1
ATOM 7032 O O . PRO A 1 895 ? 24.261 20.854 -11.324 1.00 65.94 895 PRO A O 1
ATOM 7035 N N . SER A 1 896 ? 24.781 22.230 -13.010 1.00 49.88 896 SER A N 1
ATOM 7036 C CA . SER A 1 896 ? 26.248 22.120 -12.862 1.00 49.88 896 SER A CA 1
ATOM 7037 C C . SER A 1 896 ? 26.766 22.452 -11.453 1.00 49.88 896 SER A C 1
ATOM 7039 O O . SER A 1 896 ? 27.741 21.858 -11.000 1.00 49.88 896 SER A O 1
ATOM 7041 N N . VAL A 1 897 ? 26.087 23.357 -10.740 1.00 54.00 897 VAL A N 1
ATOM 7042 C CA . VAL A 1 897 ? 26.388 23.729 -9.345 1.00 54.00 897 VAL A CA 1
ATOM 7043 C C . VAL A 1 897 ? 26.040 22.595 -8.371 1.00 54.00 897 VAL A C 1
ATOM 7045 O O . VAL A 1 897 ? 26.819 22.286 -7.472 1.00 54.00 897 VAL A O 1
ATOM 7048 N N . GLU A 1 898 ? 24.902 21.924 -8.569 1.00 51.78 898 GLU A N 1
ATOM 7049 C CA . GLU A 1 898 ? 24.492 20.789 -7.733 1.00 51.78 898 GLU A CA 1
ATOM 7050 C C . GLU A 1 898 ? 25.324 19.538 -8.028 1.00 51.78 898 GLU A C 1
ATOM 7052 O O . GLU A 1 898 ? 25.604 18.785 -7.104 1.00 51.78 898 GLU A O 1
ATOM 7057 N N . ALA A 1 899 ? 25.803 19.351 -9.262 1.00 48.00 899 ALA A N 1
ATOM 7058 C CA . ALA A 1 899 ? 26.743 18.279 -9.597 1.00 48.00 899 ALA A CA 1
ATOM 7059 C C . ALA A 1 899 ? 28.077 18.404 -8.826 1.00 48.00 899 ALA A C 1
ATOM 7061 O O . ALA A 1 899 ? 28.623 17.401 -8.368 1.00 48.00 899 ALA A O 1
ATOM 7062 N N . GLY A 1 900 ? 28.570 19.634 -8.622 1.00 42.22 900 GLY A N 1
ATOM 7063 C CA . GLY A 1 900 ? 29.743 19.917 -7.785 1.00 42.22 900 GLY A CA 1
ATOM 7064 C C . GLY A 1 900 ? 29.498 19.653 -6.294 1.00 42.22 900 GLY A C 1
ATOM 7065 O O . GLY A 1 900 ? 30.311 18.992 -5.651 1.00 42.22 900 GLY A O 1
ATOM 7066 N N . CYS A 1 901 ? 28.348 20.087 -5.762 1.00 45.38 901 CYS A N 1
ATOM 7067 C CA . CYS A 1 901 ? 27.935 19.799 -4.381 1.00 45.38 901 CYS A CA 1
ATOM 7068 C C . CYS A 1 901 ? 27.658 18.309 -4.131 1.00 45.38 901 CYS A C 1
ATOM 7070 O O . CYS A 1 901 ? 27.935 17.818 -3.042 1.00 45.38 901 CYS A O 1
ATOM 7072 N N . LEU A 1 902 ? 27.127 17.578 -5.116 1.00 44.94 902 LEU A N 1
ATOM 7073 C CA . LEU A 1 902 ? 26.919 16.130 -5.045 1.00 44.94 902 LEU A CA 1
ATOM 7074 C C . LEU A 1 902 ? 28.259 15.399 -4.941 1.00 44.94 902 LEU A C 1
ATOM 7076 O O . LEU A 1 902 ? 28.383 14.523 -4.097 1.00 44.94 902 LEU A O 1
ATOM 7080 N N . ASN A 1 903 ? 29.274 15.813 -5.706 1.00 39.72 903 ASN A N 1
ATOM 7081 C CA . ASN A 1 903 ? 30.628 15.263 -5.597 1.00 39.72 903 ASN A CA 1
ATOM 7082 C C . ASN A 1 903 ? 31.331 15.665 -4.286 1.00 39.72 903 ASN A C 1
ATOM 7084 O O . ASN A 1 903 ? 32.024 14.844 -3.694 1.00 39.72 903 ASN A O 1
ATOM 7088 N N . GLN A 1 904 ? 31.116 16.888 -3.786 1.00 39.00 904 GLN A N 1
ATOM 7089 C CA . GLN A 1 904 ? 31.644 17.335 -2.487 1.00 39.00 904 GLN A CA 1
ATOM 7090 C C . GLN A 1 904 ? 30.935 16.701 -1.283 1.00 39.00 904 GLN A C 1
ATOM 7092 O O . GLN A 1 904 ? 31.559 16.523 -0.246 1.00 39.00 904 GLN A O 1
ATOM 7097 N N . ALA A 1 905 ? 29.661 16.311 -1.394 1.00 40.47 905 ALA A N 1
ATOM 7098 C CA . ALA A 1 905 ? 28.944 15.612 -0.324 1.00 40.47 905 ALA A CA 1
ATOM 7099 C C . ALA A 1 905 ? 29.535 14.219 -0.017 1.00 40.47 905 ALA A C 1
ATOM 7101 O O . ALA A 1 905 ? 29.316 13.694 1.075 1.00 40.47 905 ALA A O 1
ATOM 7102 N N . PHE A 1 906 ? 30.303 13.647 -0.952 1.00 40.19 906 PHE A N 1
ATOM 7103 C CA . PHE A 1 906 ? 31.100 12.432 -0.752 1.00 40.19 906 PHE A CA 1
ATOM 7104 C C . PHE A 1 906 ? 32.527 12.710 -0.254 1.00 40.19 906 PHE A C 1
ATOM 7106 O O . PHE A 1 906 ? 33.208 11.790 0.205 1.00 40.19 906 PHE A O 1
ATOM 7113 N N . ASP A 1 907 ? 32.974 13.969 -0.280 1.00 34.41 907 ASP A N 1
ATOM 7114 C CA . ASP A 1 907 ? 34.305 14.367 0.161 1.00 34.41 907 ASP A CA 1
ATOM 7115 C C . ASP A 1 907 ? 34.246 14.929 1.592 1.00 34.41 907 ASP A C 1
ATOM 7117 O O . ASP A 1 907 ? 33.684 15.983 1.886 1.00 34.41 907 ASP A O 1
ATOM 7121 N N . SER A 1 908 ? 34.809 14.184 2.539 1.00 40.12 908 SER A N 1
ATOM 7122 C CA . SER A 1 908 ? 34.666 14.373 3.992 1.00 40.12 908 SER A CA 1
ATOM 7123 C C . SER A 1 908 ? 35.351 15.608 4.587 1.00 40.12 908 SER A C 1
ATOM 7125 O O . SER A 1 908 ? 35.661 15.602 5.773 1.00 40.12 908 SER A O 1
ATOM 7127 N N . ARG A 1 909 ? 35.622 16.665 3.823 1.00 35.88 909 ARG A N 1
ATOM 7128 C CA . ARG A 1 909 ? 36.284 17.860 4.374 1.00 35.88 909 ARG A CA 1
ATOM 7129 C C . ARG A 1 909 ? 35.335 18.914 4.950 1.00 35.88 909 ARG A C 1
ATOM 7131 O O . ARG A 1 909 ? 35.813 19.861 5.551 1.00 35.88 909 ARG A O 1
ATOM 7138 N N . VAL A 1 910 ? 34.013 18.748 4.848 1.00 36.94 910 VAL A N 1
ATOM 7139 C CA . VAL A 1 910 ? 33.050 19.802 5.252 1.00 36.94 910 VAL A CA 1
ATOM 7140 C C . VAL A 1 910 ? 32.437 19.593 6.652 1.00 36.94 910 VAL A C 1
ATOM 7142 O O . VAL A 1 910 ? 31.595 20.372 7.083 1.00 36.94 910 VAL A O 1
ATOM 7145 N N . VAL A 1 911 ? 32.865 18.584 7.421 1.00 33.09 911 VAL A N 1
ATOM 7146 C CA . VAL A 1 911 ? 32.370 18.399 8.807 1.00 33.09 911 VAL A CA 1
ATOM 7147 C C . VAL A 1 911 ? 33.193 19.173 9.853 1.00 33.09 911 VAL A C 1
ATOM 7149 O O . VAL A 1 911 ? 32.687 19.392 10.948 1.00 33.09 911 VAL A O 1
ATOM 7152 N N . ASP A 1 912 ? 34.373 19.700 9.510 1.00 31.02 912 ASP A N 1
ATOM 7153 C CA . ASP A 1 912 ? 35.227 20.417 10.478 1.00 31.02 912 ASP A CA 1
ATOM 7154 C C . ASP A 1 912 ? 35.171 21.958 10.405 1.00 31.02 912 ASP A C 1
ATOM 7156 O O . ASP A 1 912 ? 35.763 22.620 11.251 1.00 31.02 912 ASP A O 1
ATOM 7160 N N . GLU A 1 913 ? 34.431 22.572 9.472 1.00 33.19 913 GLU A N 1
ATOM 7161 C CA . GLU A 1 913 ? 34.552 24.027 9.226 1.00 33.19 913 GLU A CA 1
ATOM 7162 C C . GLU A 1 913 ? 33.348 24.903 9.617 1.00 33.19 913 GLU A C 1
ATOM 7164 O O . GLU A 1 913 ? 33.294 26.074 9.253 1.00 33.19 913 GLU A O 1
ATOM 7169 N N . HIS A 1 914 ? 32.373 24.404 10.384 1.00 29.70 914 HIS A N 1
ATOM 7170 C CA . HIS A 1 914 ? 31.245 25.230 10.867 1.00 29.70 914 HIS A CA 1
ATOM 7171 C C . HIS A 1 914 ? 31.150 25.325 12.397 1.00 29.70 914 HIS A C 1
ATOM 7173 O O . HIS A 1 914 ? 30.061 25.357 12.967 1.00 29.70 914 HIS A O 1
ATOM 7179 N N . ILE A 1 915 ? 32.302 25.444 13.069 1.00 31.03 915 ILE A N 1
ATOM 7180 C CA . ILE A 1 915 ? 32.408 26.003 14.430 1.00 31.03 915 ILE A CA 1
ATOM 7181 C C . ILE A 1 915 ? 33.574 27.004 14.469 1.00 31.03 915 ILE A C 1
ATOM 7183 O O . ILE A 1 915 ? 34.644 26.743 15.001 1.00 31.03 915 ILE A O 1
ATOM 7187 N N . SER A 1 916 ? 33.379 28.137 13.802 1.00 28.30 916 SER A N 1
ATOM 7188 C CA . SER A 1 916 ? 34.063 29.441 13.923 1.00 28.30 916 SER A CA 1
ATOM 7189 C C . SER A 1 916 ? 33.781 30.128 12.584 1.00 28.30 916 SER A C 1
ATOM 7191 O O . SER A 1 916 ? 34.003 29.571 11.526 1.00 28.30 916 SER A O 1
ATOM 7193 N N . THR A 1 917 ? 33.165 31.295 12.486 1.00 26.11 917 THR A N 1
ATOM 7194 C CA . THR A 1 917 ? 33.580 32.539 13.110 1.00 26.11 917 THR A CA 1
ATOM 7195 C C . THR A 1 917 ? 32.448 33.540 12.894 1.00 26.11 917 THR A C 1
ATOM 7197 O O . THR A 1 917 ? 31.864 33.625 11.814 1.00 26.11 917 THR A O 1
ATOM 7200 N N . ILE A 1 918 ? 32.140 34.301 13.936 1.00 26.34 918 ILE A N 1
ATOM 7201 C CA . ILE A 1 918 ? 31.350 35.528 13.866 1.00 26.34 918 ILE A CA 1
ATOM 7202 C C . ILE A 1 918 ? 32.235 36.612 13.226 1.00 26.34 918 ILE A C 1
ATOM 7204 O O . ILE A 1 918 ? 33.407 36.715 13.573 1.00 26.34 918 ILE A O 1
ATOM 7208 N N . SER A 1 919 ? 31.633 37.454 12.377 1.00 28.03 919 SER A N 1
ATOM 7209 C CA . SER A 1 919 ? 32.078 38.798 11.944 1.00 28.03 919 SER A CA 1
ATOM 7210 C C . SER A 1 919 ? 33.363 38.947 11.109 1.00 28.03 919 SER A C 1
ATOM 7212 O O . SER A 1 919 ? 34.452 38.677 11.592 1.00 28.03 919 SER A O 1
ATOM 7214 N N . TYR A 1 920 ? 33.250 39.495 9.889 1.00 24.42 920 TYR A N 1
ATOM 7215 C CA . TYR A 1 920 ? 33.617 40.884 9.528 1.00 24.42 920 TYR A CA 1
ATOM 7216 C C . TYR A 1 920 ? 33.534 41.074 7.996 1.00 24.42 920 TYR A C 1
ATOM 7218 O O . TYR A 1 920 ? 34.069 40.281 7.229 1.00 24.42 920 TYR A O 1
ATOM 7226 N N . THR A 1 921 ? 32.890 42.148 7.538 1.00 32.56 921 THR A N 1
ATOM 7227 C CA . THR A 1 921 ? 33.102 42.737 6.198 1.00 32.56 921 THR A CA 1
ATOM 7228 C C . THR A 1 921 ? 34.470 43.425 6.156 1.00 32.56 921 THR A C 1
ATOM 7230 O O . THR A 1 921 ? 34.812 44.063 7.155 1.00 32.56 921 THR A O 1
ATOM 7233 N N . PRO A 1 922 ? 35.227 43.390 5.038 1.00 33.31 922 PRO A N 1
ATOM 7234 C CA . PRO A 1 922 ? 35.232 44.583 4.178 1.00 33.31 922 PRO A CA 1
ATOM 7235 C C . PRO A 1 922 ? 35.504 44.374 2.663 1.00 33.31 922 PRO A C 1
ATOM 7237 O O . PRO A 1 922 ? 36.062 43.390 2.197 1.00 33.31 922 PRO A O 1
ATOM 7240 N N . THR A 1 923 ? 35.056 45.398 1.937 1.00 28.50 923 THR A N 1
ATOM 7241 C CA . THR A 1 923 ? 35.419 45.980 0.628 1.00 28.50 923 THR A CA 1
ATOM 7242 C C . THR A 1 923 ? 36.598 45.466 -0.223 1.00 28.50 923 THR A C 1
ATOM 7244 O O . THR A 1 923 ? 37.705 45.258 0.256 1.00 28.50 923 THR A O 1
ATOM 7247 N N . GLN A 1 924 ? 36.330 45.469 -1.540 1.00 36.19 924 GLN A N 1
ATOM 7248 C CA . GLN A 1 924 ? 37.199 45.702 -2.713 1.00 36.19 924 GLN A CA 1
ATOM 7249 C C . GLN A 1 924 ? 38.716 45.881 -2.493 1.00 36.19 924 GLN A C 1
ATOM 7251 O O . GLN A 1 924 ? 39.154 46.867 -1.910 1.00 36.19 924 GLN A O 1
ATOM 7256 N N . SER A 1 925 ? 39.517 45.049 -3.166 1.00 27.89 925 SER A N 1
ATOM 7257 C CA . SER A 1 925 ? 40.656 45.499 -3.990 1.00 27.89 925 SER A CA 1
ATOM 7258 C C . SER A 1 925 ? 41.215 44.354 -4.846 1.00 27.89 925 SER A C 1
ATOM 7260 O O . SER A 1 925 ? 41.198 43.185 -4.474 1.00 27.89 925 SER A O 1
ATOM 7262 N N . SER A 1 926 ? 41.653 44.726 -6.042 1.00 34.75 926 SER A N 1
ATOM 7263 C CA . SER A 1 926 ? 42.315 43.929 -7.073 1.00 34.75 926 SER A CA 1
ATOM 7264 C C . SER A 1 926 ? 43.720 43.482 -6.666 1.00 34.75 926 SER A C 1
ATOM 7266 O O . SER A 1 926 ? 44.524 44.353 -6.345 1.00 34.75 926 SER A O 1
ATOM 7268 N N . VAL A 1 927 ? 44.064 42.195 -6.814 1.00 28.84 927 VAL A N 1
ATOM 7269 C CA . VAL A 1 927 ? 45.464 41.751 -6.968 1.00 28.84 927 VAL A CA 1
ATOM 7270 C C . VAL A 1 927 ? 45.552 40.533 -7.902 1.00 28.84 927 VAL A C 1
ATOM 7272 O O . VAL A 1 927 ? 44.824 39.554 -7.771 1.00 28.84 927 VAL A O 1
ATOM 7275 N N . THR A 1 928 ? 46.455 40.669 -8.867 1.00 28.70 928 THR A N 1
ATOM 7276 C CA . THR A 1 928 ? 46.990 39.730 -9.863 1.00 28.70 928 THR A CA 1
ATOM 7277 C C . THR A 1 928 ? 47.547 38.428 -9.274 1.00 28.70 928 THR A C 1
ATOM 7279 O O . THR A 1 928 ? 48.248 38.456 -8.268 1.00 28.70 928 THR A O 1
ATOM 7282 N N . ILE A 1 929 ? 47.302 37.299 -9.951 1.00 30.97 929 ILE A N 1
ATOM 7283 C CA . ILE A 1 929 ? 47.878 35.984 -9.622 1.00 30.97 929 ILE A CA 1
ATOM 7284 C C . ILE A 1 929 ? 49.205 35.803 -10.375 1.00 30.97 929 ILE A C 1
ATOM 7286 O O . ILE A 1 929 ? 49.240 35.869 -11.604 1.00 30.97 929 ILE A O 1
ATOM 7290 N N . ASP A 1 930 ? 50.272 35.568 -9.614 1.00 28.48 930 ASP A N 1
ATOM 7291 C CA . ASP A 1 930 ? 51.606 35.150 -10.058 1.00 28.48 930 ASP A CA 1
ATOM 7292 C C . ASP A 1 930 ? 51.596 33.653 -10.448 1.00 28.48 930 ASP A C 1
ATOM 7294 O O . ASP A 1 930 ? 51.172 32.817 -9.641 1.00 28.48 930 ASP A O 1
ATOM 7298 N N . PRO A 1 931 ? 52.027 33.274 -11.665 1.00 35.94 931 PRO A N 1
ATOM 7299 C CA . PRO A 1 931 ? 52.091 31.888 -12.097 1.00 35.94 931 PRO A CA 1
ATOM 7300 C C . PRO A 1 931 ? 53.457 31.276 -11.754 1.00 35.94 931 PRO A C 1
ATOM 7302 O O . PRO A 1 931 ? 54.247 30.978 -12.647 1.00 35.94 931 PRO A O 1
ATOM 7305 N N . SER A 1 932 ? 53.756 31.059 -10.470 1.00 34.28 932 SER A N 1
ATOM 7306 C CA . SER A 1 932 ? 54.948 30.289 -10.083 1.00 34.28 932 SER A CA 1
ATOM 7307 C C . SER A 1 932 ? 54.904 29.718 -8.655 1.00 34.28 932 SER A C 1
ATOM 7309 O O . SER A 1 932 ? 55.641 30.141 -7.774 1.00 34.28 932 SER A O 1
ATOM 7311 N N . ALA A 1 933 ? 54.095 28.679 -8.407 1.00 29.53 933 ALA A N 1
ATOM 7312 C CA . ALA A 1 933 ? 54.353 27.782 -7.272 1.00 29.53 933 ALA A CA 1
ATOM 7313 C C . ALA A 1 933 ? 53.774 26.375 -7.490 1.00 29.53 933 ALA A C 1
ATOM 7315 O O . ALA A 1 933 ? 52.576 26.163 -7.651 1.00 29.53 933 ALA A O 1
ATOM 7316 N N . THR A 1 934 ? 54.691 25.419 -7.516 1.00 31.83 934 THR A N 1
ATOM 7317 C CA . THR A 1 934 ? 54.575 23.991 -7.814 1.00 31.83 934 THR A CA 1
ATOM 7318 C C . THR A 1 934 ? 53.842 23.151 -6.761 1.00 31.83 934 THR A C 1
ATOM 7320 O O . THR A 1 934 ? 54.137 23.236 -5.574 1.00 31.83 934 THR A O 1
ATOM 7323 N N . VAL A 1 935 ? 52.971 22.271 -7.268 1.00 32.06 935 VAL A N 1
ATOM 7324 C CA . VAL A 1 935 ? 52.676 20.872 -6.880 1.00 32.06 935 VAL A CA 1
ATOM 7325 C C . VAL A 1 935 ? 53.134 20.397 -5.489 1.00 32.06 935 VAL A C 1
ATOM 7327 O O . VAL A 1 935 ? 54.321 20.140 -5.273 1.00 32.06 935 VAL A O 1
ATOM 7330 N N . LYS A 1 936 ? 52.152 20.081 -4.636 1.00 28.36 936 LYS A N 1
ATOM 7331 C CA . LYS A 1 936 ? 52.073 18.809 -3.900 1.00 28.36 936 LYS A CA 1
ATOM 7332 C C . LYS A 1 936 ? 50.629 18.443 -3.587 1.00 28.36 936 LYS A C 1
ATOM 7334 O O . LYS A 1 936 ? 49.889 19.347 -3.146 1.00 28.36 936 LYS A O 1
#

Sequence (936 aa):
MGFRTVPIEIGSRYTDESWSQQLMTVNEFVDRFMRKERSEIGYLAQHRLFTQIPHLLSAVIVPDYCLLLCEREEDVDLNIWFGPAQTVSPLHTDPRHNLFCQVVGRKFIRLIPPCDSDKVYANEDGILTNTSRVVDAEHWDERAFPLFAQAQHFDCIVNAGEALFIPKGWWHYPKLDERLFAVCWRDGRVERPAAGGAQRSRFPRSRFSARLFFDFSPDGGHVTPTTIGLSAQSSLSGASSSAASLLIAAMPDTTASVLRPPDAFTPATDLRVVRWAGASLLLVGLVWLVDCLALYFITTGYHSSELYEARWMPAALPVTGALCILFSITLSKVVFAAMGIAAQYSIGSCLITLLVNVVDLVQAVGRLEHAARPGHRTGQVMFIQVCLCMCIISVIGLAVSGALLWRLQLMATWHFESQTLPSKQRQTLQILSGMQTGLAVFSIYVTSQILTLKTTYIQSYMVQEIFCAILLLVLTVMQTGILGVCNKLLLRVVVIANVAQFIQELSHAWTAYYVSLYLHSTGVKIAGGLHYDQVIMTLNFLVHCSRMVMCGYTAWSLSVCLGLKVLKTRMALDYDRRVIVFAAGIAACSLLLGTCHVVLDMIYATMEHVYRTLLASTGIAVFYSNLIGITFSLFIRSRCLVWLAIVAVFSLLMSVSSVHALYIYLQTTFTRKLLENLKNLGFEGTVPSILHFFEAILALAGLIIGILAGAYCLRLLKMESAYRKKGGNMFWPMRLLRIFGMINLFLTVTELLFIFQVKLNWKFTDAAVNYGVLDSISMLATCFLQLWVTHPNNLHFQWPLLVLVLQLFAEALTTIGFLSAQTNYVQMMLTFYRVQQQSGYGGQKVRDVFPIDQIGFVMAGHFIQAIQWALVTASLIAAAVAQERIDEAEVLPIPSVEAGCLNQAFDSRVVDEHISTISYTPTQSSVTIDPSATVK